Protein AF-0000000086676810 (afdb_homodimer)

Secondary structure (DSSP, 8-state):
------EE--SSSPEEEEEE----HHHHT--TTTTTTTT-SS---HHHHHHHHHHHHHHHHHTT-EEEEHHHHHHHHHTSHHHHHHHHHHHS-TTTT-TTTHHHHHHHHHHS-HHHHHHHHHH-EEHHHHTTT-----HHHHH--TTSEEE---GGGG-HHHHEEEEBTEEEE---SSGGGTTHHHHHHHHHHH-HHHHT---EEEE--SSS--TT----GGGEEEEETTEEEEEESSSS-HHHHHHHHHHHHHTTS-SEEEEEEPPS-GGGSSGGGTEEEEETTEEEE-TTS-S---EEEEEEETTTEEEEEE-S-HHHHHHHHHT-S--EEE-----HHHHHHHHHTTTT--EEEETTEEEEETT-HHHHHHHHHTT-EEEEE--TTGGGGS--TTTT-EEEEE---/------EE--SSSPEEEEEE----HHHHT--TTTTTTTT-SS---HHHHHHHHHHHHHHHHHTT-EEEEHHHHHHHHHTSHHHHHHHHHHHS-TTTT-TTTHHHHHHHHHHS-HHHHHHHHHH-EEHHHHTTT-----HHHHH--TTSEEE---GGGG-HHHHEEEEBTEEEE---SSGGGTTHHHHHHHHHHH-HHHHT---EEEE--SSS--TT----GGGEEEEETTEEEEEESSSS-HHHHHHHHHHHHHTTS-SEEEEEEPPS-GGGSSGGGTEEEEETTEEEE-TTS-S---EEEEEEETTTEEEEEE-S-HHHHHHHHHT-S--EEE-----HHHHHHHHHTTTT--EEEETTEEEEETT-HHHHHHHHHTT-EEEEE--TTGGGGS--TTTT-EEEEE---

Foldseek 3Di:
DPQDAFFDFFQFFAFAEWEFAQQDLQLVLDDPVCCVLLPFPDRFPRVVSNVLVVVVVVVCVVVNHHYHYLLVLLLQLCVDPVLVVQLLPLQQDCVLQRPQCRVQVNVVSNPDRSSVSSRCLANFAFLLNCVVPDDTPDPSNVVDDRRDTSGHHNRLSLQVQWQKAGQGQAMERWCWQRPSHRSVSSSVLSSCPRGPSNPSYDGDHQYDNDSDRPPPQTGTRLQWGNHHLQEIEGEDENTHHPNVVLSSVLSCCVVVRGFKYKYWYDDYDPLPHYPQLAWGQQANQEMEGLQPGDQQIKMWMWGQDDPPRIDIGTDPGDQCVSQVSSVHNGGHYDYFDDDPVLSVVCSLQSVRNWRHNHGQEIEWAPVNPRSCVSSVVVPHHYDHTHCPRVSSRVHIPNSRIHRGDGDHD/DPQDAFFDFFQFFAFAEWEFAAQDLQLVLDDPVCCVLLPFPDRFPRVVSNVLVVVVVVVCVVVNHHYHYLLVLLLQLCVDPVLVVQLLPLQQDCVLQRPQCRVQVNVVSNPDRSSVSSRCLANFAFLLNCVVPDDTPDPSNVVDDRRDTSGHHNRLSLQVQWQKAGQGQAMERWCWQRPSHRSVSSSVLSSCPRGPSNVSYDGDHQYDNDSDRPPPQTGTRLQWGNHHLQEIEGEDENTHHPNVVLSSVLSCCVVVRGFKYKYWYDDYDPLPHYPQLAWGQQANQEMEGLQPGDQQIKMWMWGQDDPPRIDIGTDPGDQCVSCVSSVHNGGHYDYFDDDPVLSVVCSLQSVRNWRHNHGQEIEWAVVNPRSQVRSVVVPHHYDHTHCPRVSSRVHIPNSRIHRGDGDHD

Nearest PDB structures (foldseek):
  2aaf-assembly2_B  TM=9.250E-01  e=3.332E-51  Pseudomonas aeruginosa
  2aci-assembly3_B  TM=9.253E-01  e=1.305E-50  Pseudomonas aeruginosa
  2a9g-assembly3_D  TM=9.251E-01  e=2.099E-50  Pseudomonas aeruginosa
  2aci-assembly2_D  TM=9.294E-01  e=7.848E-49  Pseudomonas aeruginosa
  1rxx-assembly1_B  TM=9.266E-01  e=1.262E-48  Pseudomonas aeruginosa

Sequence (818 aa):
MTAMTFHVDSEVGRLRQVILHQPGLELSRLTPDNVRDLLFDDILWAKRAREEHYAFAQALRDRGVTVHYFAELLAEVLSQPDGRTWVIERVITEDTVGPTLVDPLHRIADQADAGRLAELMIGGVLKSELAPLVSPRSLRWELMGADDFVLTPLPNHLFQRDNSAWLYNGVSINPMAMPARMRESVHSTAIYRYHPMFAKGEFQIWYGDDDASHQPATLEGGDMHVLGHGAVMIGLGERSTPMGVENLARSLFARGGATKVIAIELPHSHAMMHLDTVMTMIDRETFVMYPYLKDDLRSWTVLPDEADGLRVVQNDDLFATIAETLGLDRVTVLRTDEDERAAQREQWDDGSNFLAVEPGVIFGYERNVTTNTFLRKHGIEVVTIAGSELGRGRGGPRCMSCPIERDAAMTAMTFHVDSEVGRLRQVILHQPGLELSRLTPDNVRDLLFDDILWAKRAREEHYAFAQALRDRGVTVHYFAELLAEVLSQPDGRTWVIERVITEDTVGPTLVDPLHRIADQADAGRLAELMIGGVLKSELAPLVSPRSLRWELMGADDFVLTPLPNHLFQRDNSAWLYNGVSINPMAMPARMRESVHSTAIYRYHPMFAKGEFQIWYGDDDASHQPATLEGGDMHVLGHGAVMIGLGERSTPMGVENLARSLFARGGATKVIAIELPHSHAMMHLDTVMTMIDRETFVMYPYLKDDLRSWTVLPDEADGLRVVQNDDLFATIAETLGLDRVTVLRTDEDERAAQREQWDDGSNFLAVEPGVIFGYERNVTTNTFLRKHGIEVVTIAGSELGRGRGGPRCMSCPIERDAA

Organism: NCBI:txid175570

Structure (mmCIF, N/CA/C/O backbone):
data_AF-0000000086676810-model_v1
#
loop_
_entity.id
_entity.type
_entity.pdbx_description
1 polymer 'Arginine deiminase'
#
loop_
_atom_site.group_PDB
_atom_site.id
_atom_site.type_symbol
_atom_site.label_atom_id
_atom_site.label_alt_id
_atom_site.label_comp_id
_atom_site.label_asym_id
_atom_site.label_entity_id
_atom_site.label_seq_id
_atom_site.pdbx_PDB_ins_code
_atom_site.Cartn_x
_atom_site.Cartn_y
_atom_site.Cartn_z
_atom_site.occupancy
_atom_site.B_iso_or_equiv
_atom_site.auth_seq_id
_atom_site.auth_comp_id
_atom_site.auth_asym_id
_atom_site.auth_atom_id
_atom_site.pdbx_PDB_model_num
ATOM 1 N N . MET A 1 1 ? 19 26.703 31.953 1 32.84 1 MET A N 1
ATOM 2 C CA . MET A 1 1 ? 18.594 26.438 30.578 1 32.84 1 MET A CA 1
ATOM 3 C C . MET A 1 1 ? 17.094 26.188 30.5 1 32.84 1 MET A C 1
ATOM 5 O O . MET A 1 1 ? 16.562 25.312 31.188 1 32.84 1 MET A O 1
ATOM 9 N N . THR A 1 2 ? 16.312 27.188 30.281 1 41.5 2 THR A N 1
ATOM 10 C CA . THR A 1 2 ? 14.859 27.094 30.344 1 41.5 2 THR A CA 1
ATOM 11 C C . THR A 1 2 ? 14.367 25.875 29.578 1 41.5 2 THR A C 1
ATOM 13 O O . THR A 1 2 ? 14.82 25.609 28.453 1 41.5 2 THR A O 1
ATOM 16 N N . ALA A 1 3 ? 13.883 24.891 30.188 1 52.28 3 ALA A N 1
ATOM 17 C CA . ALA A 1 3 ? 13.391 23.641 29.641 1 52.28 3 ALA A CA 1
ATOM 18 C C . ALA A 1 3 ? 12.578 23.859 28.359 1 52.28 3 ALA A C 1
ATOM 20 O O . ALA A 1 3 ? 11.648 24.672 28.359 1 52.28 3 ALA A O 1
ATOM 21 N N . MET A 1 4 ? 13.281 23.688 27.188 1 62.19 4 MET A N 1
ATOM 22 C CA . MET A 1 4 ? 12.547 23.781 25.938 1 62.19 4 MET A CA 1
ATOM 23 C C . MET A 1 4 ? 11.188 23.109 26.047 1 62.19 4 MET A C 1
ATOM 25 O O . MET A 1 4 ? 11.078 22 26.578 1 62.19 4 MET A O 1
ATOM 29 N N . THR A 1 5 ? 10.078 23.875 25.922 1 83.75 5 THR A N 1
ATOM 30 C CA . THR A 1 5 ? 8.719 23.359 25.969 1 83.75 5 THR A CA 1
ATOM 31 C C . THR A 1 5 ? 8.195 23.094 24.547 1 83.75 5 THR A C 1
ATOM 33 O O . THR A 1 5 ? 8.523 23.828 23.625 1 83.75 5 THR A O 1
ATOM 36 N N . PHE A 1 6 ? 7.75 21.906 24.266 1 94.56 6 PHE A N 1
ATOM 37 C CA . PHE A 1 6 ? 7.148 21.562 22.984 1 94.56 6 PHE A CA 1
ATOM 38 C C . PHE A 1 6 ? 5.633 21.453 23.109 1 94.56 6 PHE A C 1
ATOM 40 O O . PHE A 1 6 ? 5.125 20.625 23.875 1 94.56 6 PHE A O 1
ATOM 47 N N . HIS A 1 7 ? 4.996 22.344 22.438 1 96.56 7 HIS A N 1
ATOM 48 C CA . HIS A 1 7 ? 3.539 22.391 22.438 1 96.56 7 HIS A CA 1
ATOM 49 C C . HIS A 1 7 ? 3.025 23.266 21.297 1 96.56 7 HIS A C 1
ATOM 51 O O . HIS A 1 7 ? 3.693 24.219 20.891 1 96.56 7 HIS A O 1
ATOM 57 N N . VAL A 1 8 ? 1.92 22.938 20.781 1 98.38 8 VAL A N 1
ATOM 58 C CA . VAL A 1 8 ? 1.188 23.766 19.828 1 98.38 8 VAL A CA 1
ATOM 59 C C . VAL A 1 8 ? -0.258 23.938 20.281 1 98.38 8 VAL A C 1
ATOM 61 O O . VAL A 1 8 ? -1.065 23.016 20.156 1 98.38 8 VAL A O 1
ATOM 64 N N . ASP A 1 9 ? -0.541 25.125 20.75 1 98.12 9 ASP A N 1
ATOM 65 C CA . ASP A 1 9 ? -1.799 25.312 21.469 1 98.12 9 ASP A CA 1
ATOM 66 C C . ASP A 1 9 ? -2.836 26 20.594 1 98.12 9 ASP A C 1
ATOM 68 O O . ASP A 1 9 ? -3.961 26.25 21.031 1 98.12 9 ASP A O 1
ATOM 72 N N . SER A 1 10 ? -2.404 26.375 19.344 1 98.06 10 SER A N 1
ATOM 73 C CA . SER A 1 10 ? -3.307 27.062 18.422 1 98.06 10 SER A CA 1
ATOM 74 C C . SER A 1 10 ? -2.768 27.062 17 1 98.06 10 SER A C 1
ATOM 76 O O . SER A 1 10 ? -1.662 26.562 16.75 1 98.06 10 SER A O 1
ATOM 78 N N . GLU A 1 11 ? -3.568 27.562 16.078 1 97.62 11 GLU A N 1
ATOM 79 C CA . GLU A 1 11 ? -3.129 27.766 14.711 1 97.62 11 GLU A CA 1
ATOM 80 C C . GLU A 1 11 ? -2.471 29.125 14.531 1 97.62 11 GLU A C 1
ATOM 82 O O . GLU A 1 11 ? -1.688 29.328 13.602 1 97.62 11 GLU A O 1
ATOM 87 N N . VAL A 1 12 ? -2.779 30.062 15.547 1 98.38 12 VAL A N 1
ATOM 88 C CA . VAL A 1 12 ? -2.461 31.422 15.141 1 98.38 12 VAL A CA 1
ATOM 89 C C . VAL A 1 12 ? -1.651 32.094 16.25 1 98.38 12 VAL A C 1
ATOM 91 O O . VAL A 1 12 ? -1.122 33.219 16.047 1 98.38 12 VAL A O 1
ATOM 94 N N . GLY A 1 13 ? -1.539 31.484 17.438 1 98.38 13 GLY A N 1
ATOM 95 C CA . GLY A 1 13 ? -0.729 32.094 18.484 1 98.38 13 GLY A CA 1
ATOM 96 C C . GLY A 1 13 ? 0.708 32.344 18.062 1 98.38 13 GLY A C 1
ATOM 97 O O . GLY A 1 13 ? 1.126 31.875 16.984 1 98.38 13 GLY A O 1
ATOM 98 N N . ARG A 1 14 ? 1.4 33 18.906 1 98.5 14 ARG A N 1
ATOM 99 C CA . ARG A 1 14 ? 2.783 33.312 18.578 1 98.5 14 ARG A CA 1
ATOM 100 C C . ARG A 1 14 ? 3.592 32.062 18.328 1 98.5 14 ARG A C 1
ATOM 102 O O . ARG A 1 14 ? 3.652 31.172 19.188 1 98.5 14 ARG A O 1
ATOM 109 N N . LEU A 1 15 ? 4.141 31.953 17.109 1 98.62 15 LEU A N 1
ATOM 110 C CA . LEU A 1 15 ? 5.008 30.828 16.75 1 98.62 15 LEU A CA 1
ATOM 111 C C . LEU A 1 15 ? 6.406 31.031 17.328 1 98.62 15 LEU A C 1
ATOM 113 O O . LEU A 1 15 ? 7.047 32.062 17.078 1 98.62 15 LEU A O 1
ATOM 117 N N . ARG A 1 16 ? 6.883 30.078 18.094 1 98.19 16 ARG A N 1
ATOM 118 C CA . ARG A 1 16 ? 8.18 30.203 18.75 1 98.19 16 ARG A CA 1
ATOM 119 C C . ARG A 1 16 ? 9.234 29.359 18.031 1 98.19 16 ARG A C 1
ATOM 121 O O . ARG A 1 16 ? 10.359 29.812 17.812 1 98.19 16 ARG A O 1
ATOM 128 N N . GLN A 1 17 ? 8.914 28.141 17.719 1 98.12 17 GLN A N 1
ATOM 129 C CA . GLN A 1 17 ? 9.828 27.219 17.062 1 98.12 17 GLN A CA 1
ATOM 130 C C . GLN A 1 17 ? 9.141 26.438 15.953 1 98.12 17 GLN A C 1
ATOM 132 O O . GLN A 1 17 ? 7.961 26.094 16.062 1 98.12 17 GLN A O 1
ATOM 137 N N . VAL A 1 18 ? 9.914 26.203 14.891 1 98.75 18 VAL A N 1
ATOM 138 C CA . VAL A 1 18 ? 9.344 25.516 13.734 1 98.75 18 VAL A CA 1
ATOM 139 C C . VAL A 1 18 ? 10.414 24.641 13.078 1 98.75 18 VAL A C 1
ATOM 141 O O . VAL A 1 18 ? 11.609 24.953 13.148 1 98.75 18 VAL A O 1
ATOM 144 N N . ILE A 1 19 ? 10.016 23.484 12.547 1 98.81 19 ILE A N 1
ATOM 145 C CA . ILE A 1 19 ? 10.883 22.641 11.734 1 98.81 19 ILE A CA 1
ATOM 146 C C . ILE A 1 19 ? 10.586 22.859 10.258 1 98.81 19 ILE A C 1
ATOM 148 O O . ILE A 1 19 ? 9.422 22.812 9.836 1 98.81 19 ILE A O 1
ATOM 152 N N . LEU A 1 20 ? 11.57 23.203 9.477 1 98.81 20 LEU A N 1
ATOM 153 C CA . LEU A 1 20 ? 11.523 23.281 8.023 1 98.81 20 LEU A CA 1
ATOM 154 C C . LEU A 1 20 ? 12.484 22.266 7.398 1 98.81 20 LEU A C 1
ATOM 156 O O . LEU A 1 20 ? 13.227 21.594 8.109 1 98.81 20 LEU A O 1
ATOM 160 N N . HIS A 1 21 ? 12.391 22.094 6.117 1 98.5 21 HIS A N 1
ATOM 161 C CA . HIS A 1 21 ? 13.359 21.312 5.359 1 98.5 21 HIS A CA 1
ATOM 162 C C . HIS A 1 21 ? 13.836 22.062 4.129 1 98.5 21 HIS A C 1
ATOM 164 O O . HIS A 1 21 ? 13.055 22.359 3.223 1 98.5 21 HIS A O 1
ATOM 170 N N . GLN A 1 22 ? 15.078 22.375 4.188 1 96.94 22 GLN A N 1
ATOM 171 C CA . GLN A 1 22 ? 15.664 23.047 3.037 1 96.94 22 GLN A CA 1
ATOM 172 C C . GLN A 1 22 ? 15.812 22.109 1.851 1 96.94 22 GLN A C 1
ATOM 174 O O . GLN A 1 22 ? 16.328 21 1.997 1 96.94 22 GLN A O 1
ATOM 179 N N . PRO A 1 23 ? 15.328 22.594 0.7 1 95.25 23 PRO A N 1
ATOM 180 C CA . PRO A 1 23 ? 15.492 21.734 -0.479 1 95.25 23 PRO A CA 1
ATOM 181 C C . PRO A 1 23 ? 16.938 21.297 -0.679 1 95.25 23 PRO A C 1
ATOM 183 O O . PRO A 1 23 ? 17.875 22.094 -0.507 1 95.25 23 PRO A O 1
ATOM 186 N N . GLY A 1 24 ? 17.094 20.016 -1.03 1 94.75 24 GLY A N 1
ATOM 187 C CA . GLY A 1 24 ? 18.422 19.453 -1.216 1 94.75 24 GLY A CA 1
ATOM 188 C C . GLY A 1 24 ? 18.5 18.484 -2.381 1 94.75 24 GLY A C 1
ATOM 189 O O . GLY A 1 24 ? 17.953 18.75 -3.453 1 94.75 24 GLY A O 1
ATOM 190 N N . LEU A 1 25 ? 19.25 17.453 -2.152 1 95.62 25 LEU A N 1
ATOM 191 C CA . LEU A 1 25 ? 19.562 16.453 -3.174 1 95.62 25 LEU A CA 1
ATOM 192 C C . LEU A 1 25 ? 18.297 15.836 -3.74 1 95.62 25 LEU A C 1
ATOM 194 O O . LEU A 1 25 ? 18.219 15.539 -4.938 1 95.62 25 LEU A O 1
ATOM 198 N N . GLU A 1 26 ? 17.297 15.633 -2.951 1 97.44 26 GLU A N 1
ATOM 199 C CA . GLU A 1 26 ? 16.062 14.977 -3.361 1 97.44 26 GLU A CA 1
ATOM 200 C C . GLU A 1 26 ? 15.367 15.758 -4.465 1 97.44 26 GLU A C 1
ATOM 202 O O . GLU A 1 26 ? 14.773 15.164 -5.371 1 97.44 26 GLU A O 1
ATOM 207 N N . LEU A 1 27 ? 15.391 17.047 -4.398 1 95.06 27 LEU A N 1
ATOM 208 C CA . LEU A 1 27 ? 14.727 17.859 -5.414 1 95.06 27 LEU A CA 1
ATOM 209 C C . LEU A 1 27 ? 15.516 17.844 -6.723 1 95.06 27 LEU A C 1
ATOM 211 O O . LEU A 1 27 ? 14.93 17.891 -7.805 1 95.06 27 LEU A O 1
ATOM 215 N N . SER A 1 28 ? 16.828 17.781 -6.598 1 94.44 28 SER A N 1
ATOM 216 C CA . SER A 1 28 ? 17.688 17.75 -7.781 1 94.44 28 SER A CA 1
ATOM 217 C C . SER A 1 28 ? 17.562 16.422 -8.523 1 94.44 28 SER A C 1
ATOM 219 O O . SER A 1 28 ? 18 16.312 -9.672 1 94.44 28 SER A O 1
ATOM 221 N N . ARG A 1 29 ? 16.922 15.477 -7.914 1 95.38 29 ARG A N 1
ATOM 222 C CA . ARG A 1 29 ? 16.844 14.133 -8.477 1 95.38 29 ARG A CA 1
ATOM 223 C C . ARG A 1 29 ? 15.469 13.875 -9.102 1 95.38 29 ARG A C 1
ATOM 225 O O . ARG A 1 29 ? 15.188 12.766 -9.547 1 95.38 29 ARG A O 1
ATOM 232 N N . LEU A 1 30 ? 14.664 14.883 -9.078 1 94.25 30 LEU A N 1
ATOM 233 C CA . LEU A 1 30 ? 13.398 14.781 -9.797 1 94.25 30 LEU A CA 1
ATOM 234 C C . LEU A 1 30 ? 13.625 14.805 -11.305 1 94.25 30 LEU A C 1
ATOM 236 O O . LEU A 1 30 ? 14.398 15.625 -11.805 1 94.25 30 LEU A O 1
ATOM 240 N N . THR A 1 31 ? 13.055 13.906 -12 1 94.19 31 THR A N 1
ATOM 241 C CA . THR A 1 31 ? 13.094 13.789 -13.453 1 94.19 31 THR A CA 1
ATOM 242 C C . THR A 1 31 ? 11.695 13.609 -14.023 1 94.19 31 THR A C 1
ATOM 244 O O . THR A 1 31 ? 10.75 13.32 -13.289 1 94.19 31 THR A O 1
ATOM 247 N N . PRO A 1 32 ? 11.5 13.828 -15.297 1 92.12 32 PRO A N 1
ATOM 248 C CA . PRO A 1 32 ? 10.188 13.594 -15.898 1 92.12 32 PRO A CA 1
ATOM 249 C C . PRO A 1 32 ? 9.672 12.172 -15.68 1 92.12 32 PRO A C 1
ATOM 251 O O . PRO A 1 32 ? 8.469 11.953 -15.578 1 92.12 32 PRO A O 1
ATOM 254 N N . ASP A 1 33 ? 10.555 11.289 -15.477 1 91.62 33 ASP A N 1
ATOM 255 C CA . ASP A 1 33 ? 10.18 9.883 -15.375 1 91.62 33 ASP A CA 1
ATOM 256 C C . ASP A 1 33 ? 9.695 9.539 -13.969 1 91.62 33 ASP A C 1
ATOM 258 O O . ASP A 1 33 ? 8.914 8.602 -13.789 1 91.62 33 ASP A O 1
ATOM 262 N N . ASN A 1 34 ? 10.18 10.312 -12.961 1 94.5 34 ASN A N 1
ATOM 263 C CA . ASN A 1 34 ? 9.852 9.875 -11.602 1 94.5 34 ASN A CA 1
ATOM 264 C C . ASN A 1 34 ? 9.008 10.914 -10.867 1 94.5 34 ASN A C 1
ATOM 266 O O . ASN A 1 34 ? 8.516 10.648 -9.766 1 94.5 34 ASN A O 1
ATOM 270 N N . VAL A 1 35 ? 8.789 12.078 -11.477 1 95 35 VAL A N 1
ATOM 271 C CA . VAL A 1 35 ? 8.188 13.227 -10.812 1 95 35 VAL A CA 1
ATOM 272 C C . VAL A 1 35 ? 6.766 12.883 -10.367 1 95 35 VAL A C 1
ATOM 274 O O . VAL A 1 35 ? 6.348 13.234 -9.266 1 95 35 VAL A O 1
ATOM 277 N N . ARG A 1 36 ? 6.031 12.156 -11.125 1 92.88 36 ARG A N 1
ATOM 278 C CA . ARG A 1 36 ? 4.656 11.805 -10.781 1 92.88 36 ARG A CA 1
ATOM 279 C C . ARG A 1 36 ? 4.613 10.781 -9.656 1 92.88 36 ARG A C 1
ATOM 281 O O . ARG A 1 36 ? 3.832 10.922 -8.711 1 92.88 36 ARG A O 1
ATOM 288 N N . ASP A 1 37 ? 5.496 9.844 -9.711 1 93.19 37 ASP A N 1
ATOM 289 C CA . ASP A 1 37 ? 5.566 8.812 -8.68 1 93.19 37 ASP A CA 1
ATOM 290 C C . ASP A 1 37 ? 5.98 9.406 -7.336 1 93.19 37 ASP A C 1
ATOM 292 O O . ASP A 1 37 ? 5.602 8.891 -6.281 1 93.19 37 ASP A O 1
ATOM 296 N N . LEU A 1 38 ? 6.703 10.477 -7.426 1 95.75 38 LEU A N 1
ATOM 297 C CA . LEU A 1 38 ? 7.176 11.125 -6.207 1 95.75 38 LEU A CA 1
ATOM 298 C C . LEU A 1 38 ? 6.262 12.281 -5.812 1 95.75 38 LEU A C 1
ATOM 300 O O . LEU A 1 38 ? 6.609 13.086 -4.949 1 95.75 38 LEU A O 1
ATOM 304 N N . LEU A 1 39 ? 5.129 12.422 -6.504 1 93.19 39 LEU A N 1
ATOM 305 C CA . LEU A 1 39 ? 3.99 13.25 -6.129 1 93.19 39 LEU A CA 1
ATOM 306 C C . LEU A 1 39 ? 4.289 14.727 -6.379 1 93.19 39 LEU A C 1
ATOM 308 O O . LEU A 1 39 ? 3.887 15.586 -5.59 1 93.19 39 LEU A O 1
ATOM 312 N N . PHE A 1 40 ? 5.051 14.953 -7.426 1 92.25 40 PHE A N 1
ATOM 313 C CA . PHE A 1 40 ? 5.238 16.312 -7.918 1 92.25 40 PHE A CA 1
ATOM 314 C C . PHE A 1 40 ? 4.609 16.484 -9.297 1 92.25 40 PHE A C 1
ATOM 316 O O . PHE A 1 40 ? 4.684 15.57 -10.133 1 92.25 40 PHE A O 1
ATOM 323 N N . ASP A 1 41 ? 4.059 17.594 -9.523 1 85.69 41 ASP A N 1
ATOM 324 C CA . ASP A 1 41 ? 3.43 17.875 -10.805 1 85.69 41 ASP A CA 1
ATOM 325 C C . ASP A 1 41 ? 4.441 18.438 -11.805 1 85.69 41 ASP A C 1
ATOM 327 O O . ASP A 1 41 ? 4.199 18.453 -13.008 1 85.69 41 ASP A O 1
ATOM 331 N N . ASP A 1 42 ? 5.535 18.953 -11.188 1 87.38 42 ASP A N 1
ATOM 332 C CA . ASP A 1 42 ? 6.551 19.578 -12.016 1 87.38 42 ASP A CA 1
ATOM 333 C C . ASP A 1 42 ? 7.941 19.422 -11.406 1 87.38 42 ASP A C 1
ATOM 335 O O . ASP A 1 42 ? 8.07 19.125 -10.219 1 87.38 42 ASP A O 1
ATOM 339 N N . ILE A 1 43 ? 8.883 19.594 -12.305 1 89.88 43 ILE A N 1
ATOM 340 C CA . ILE A 1 43 ? 10.266 19.594 -11.852 1 89.88 43 ILE A CA 1
ATOM 341 C C . ILE A 1 43 ? 10.664 21 -11.43 1 89.88 43 ILE A C 1
ATOM 343 O O . ILE A 1 43 ? 10.5 21.953 -12.195 1 89.88 43 ILE A O 1
ATOM 347 N N . LEU A 1 44 ? 11.203 21.156 -10.242 1 90.56 44 LEU A N 1
ATOM 348 C CA . LEU A 1 44 ? 11.625 22.453 -9.711 1 90.56 44 LEU A CA 1
ATOM 349 C C . LEU A 1 44 ? 13.086 22.719 -10.039 1 90.56 44 LEU A C 1
ATOM 351 O O . LEU A 1 44 ? 13.891 21.797 -10.141 1 90.56 44 LEU A O 1
ATOM 355 N N . TRP A 1 45 ? 13.281 24 -10.273 1 92.12 45 TRP A N 1
ATOM 356 C CA . TRP A 1 45 ? 14.68 24.406 -10.258 1 92.12 45 TRP A CA 1
ATOM 357 C C . TRP A 1 45 ? 15.234 24.422 -8.836 1 92.12 45 TRP A C 1
ATOM 359 O O . TRP A 1 45 ? 14.992 25.359 -8.078 1 92.12 45 TRP A O 1
ATOM 369 N N . ALA A 1 46 ? 15.984 23.5 -8.531 1 92.56 46 ALA A N 1
ATOM 370 C CA . ALA A 1 46 ? 16.359 23.188 -7.152 1 92.56 46 ALA A CA 1
ATOM 371 C C . ALA A 1 46 ? 17.109 24.359 -6.516 1 92.56 46 ALA A C 1
ATOM 373 O O . ALA A 1 46 ? 16.859 24.703 -5.359 1 92.56 46 ALA A O 1
ATOM 374 N N . LYS A 1 47 ? 18.031 24.938 -7.242 1 93.94 47 LYS A N 1
ATOM 375 C CA . LYS A 1 47 ? 18.844 26.031 -6.699 1 93.94 47 LYS A CA 1
ATOM 376 C C . LYS A 1 47 ? 17.953 27.219 -6.324 1 93.94 47 LYS A C 1
ATOM 378 O O . LYS A 1 47 ? 18.094 27.781 -5.234 1 93.94 47 LYS A O 1
ATOM 383 N N . ARG A 1 48 ? 17.062 27.594 -7.207 1 95.06 48 ARG A N 1
ATOM 384 C CA . ARG A 1 48 ? 16.156 28.703 -6.945 1 95.06 48 ARG A CA 1
ATOM 385 C C . ARG A 1 48 ? 15.195 28.359 -5.805 1 95.06 48 ARG A C 1
ATOM 387 O O . ARG A 1 48 ? 14.898 29.219 -4.969 1 95.06 48 ARG A O 1
ATOM 394 N N . ALA A 1 49 ? 14.727 27.172 -5.785 1 95.75 49 ALA A N 1
ATOM 395 C CA . ALA A 1 49 ? 13.852 26.734 -4.699 1 95.75 49 ALA A CA 1
ATOM 396 C C . ALA A 1 49 ? 14.555 26.859 -3.348 1 95.75 49 ALA A C 1
ATOM 398 O O . ALA A 1 49 ? 13.938 27.266 -2.359 1 95.75 49 ALA A O 1
ATOM 399 N N . ARG A 1 50 ? 15.781 26.516 -3.322 1 96.44 50 ARG A N 1
ATOM 400 C CA . ARG A 1 50 ? 16.562 26.609 -2.098 1 96.44 50 ARG A CA 1
ATOM 401 C C . ARG A 1 50 ? 16.719 28.062 -1.652 1 96.44 50 ARG A C 1
ATOM 403 O O . ARG A 1 50 ? 16.641 28.359 -0.46 1 96.44 50 ARG A O 1
ATOM 410 N N . GLU A 1 51 ? 16.953 28.922 -2.607 1 97.19 51 GLU A N 1
ATOM 411 C CA . GLU A 1 51 ? 17.078 30.344 -2.307 1 97.19 51 GLU A CA 1
ATOM 412 C C . GLU A 1 51 ? 15.781 30.906 -1.744 1 97.19 51 GLU A C 1
ATOM 414 O O . GLU A 1 51 ? 15.797 31.656 -0.761 1 97.19 51 GLU A O 1
ATOM 419 N N . GLU A 1 52 ? 14.758 30.547 -2.402 1 97.31 52 GLU A N 1
ATOM 420 C CA . GLU A 1 52 ? 13.445 31 -1.942 1 97.31 52 GLU A CA 1
ATOM 421 C C . GLU A 1 52 ? 13.141 30.484 -0.54 1 97.31 52 GLU A C 1
ATOM 423 O O . GLU A 1 52 ? 12.633 31.219 0.306 1 97.31 52 GLU A O 1
ATOM 428 N N . HIS A 1 53 ? 13.484 29.234 -0.353 1 97.94 53 HIS A N 1
ATOM 429 C CA . HIS A 1 53 ? 13.25 28.625 0.952 1 97.94 53 HIS A CA 1
ATOM 430 C C . HIS A 1 53 ? 14.102 29.297 2.029 1 97.94 53 HIS A C 1
ATOM 432 O O . HIS A 1 53 ? 13.633 29.516 3.148 1 97.94 53 HIS A O 1
ATOM 438 N N . TYR A 1 54 ? 15.32 29.562 1.726 1 97.75 54 TYR A N 1
ATOM 439 C CA . TYR A 1 54 ? 16.203 30.266 2.656 1 97.75 54 TYR A CA 1
ATOM 440 C C . TYR A 1 54 ? 15.625 31.609 3.053 1 97.75 54 TYR A C 1
ATOM 442 O O . TYR A 1 54 ? 15.648 31.984 4.227 1 97.75 54 TYR A O 1
ATOM 450 N N . ALA A 1 55 ? 15.133 32.344 2.086 1 98.25 55 ALA A N 1
ATOM 451 C CA . ALA A 1 55 ? 14.516 33.625 2.355 1 98.25 55 ALA A CA 1
ATOM 452 C C . ALA A 1 55 ? 13.305 33.469 3.271 1 98.25 55 ALA A C 1
ATOM 454 O O . ALA A 1 55 ? 13.086 34.312 4.156 1 98.25 55 ALA A O 1
ATOM 455 N N . PHE A 1 56 ? 12.562 32.5 3.051 1 98.5 56 PHE A N 1
ATOM 456 C CA . PHE A 1 56 ? 11.414 32.188 3.893 1 98.5 56 PHE A CA 1
ATOM 457 C C . PHE A 1 56 ? 11.852 31.922 5.332 1 98.5 56 PHE A C 1
ATOM 459 O O . PHE A 1 56 ? 11.312 32.531 6.262 1 98.5 56 PHE A O 1
ATOM 466 N N . ALA A 1 57 ? 12.852 31.078 5.484 1 98.75 57 ALA A N 1
ATOM 467 C CA . ALA A 1 57 ? 13.383 30.766 6.812 1 98.75 57 ALA A CA 1
ATOM 468 C C . ALA A 1 57 ? 13.906 32.031 7.496 1 98.75 57 ALA A C 1
ATOM 470 O O . ALA A 1 57 ? 13.68 32.219 8.688 1 98.75 57 ALA A O 1
ATOM 471 N N . GLN A 1 58 ? 14.586 32.844 6.734 1 98.56 58 GLN A N 1
ATOM 472 C CA . GLN A 1 58 ? 15.125 34.094 7.289 1 98.56 58 GLN A CA 1
ATOM 473 C C . GLN A 1 58 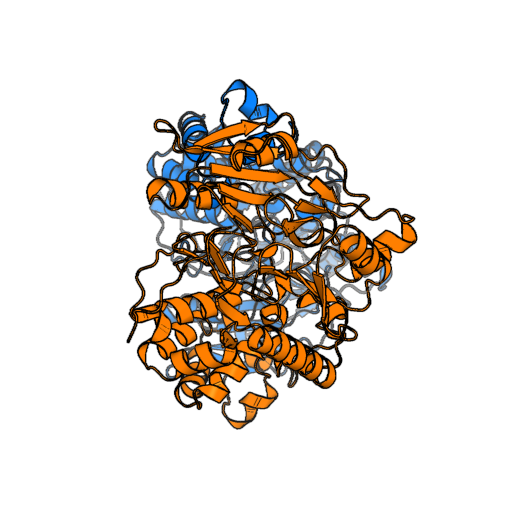? 14.008 35.031 7.723 1 98.56 58 GLN A C 1
ATOM 475 O O . GLN A 1 58 ? 14.109 35.688 8.758 1 98.56 58 GLN A O 1
ATOM 480 N N . ALA A 1 59 ? 12.992 35.094 6.887 1 98.56 59 ALA A N 1
ATOM 481 C CA . ALA A 1 59 ? 11.852 35.938 7.234 1 98.56 59 ALA A CA 1
ATOM 482 C C . ALA A 1 59 ? 11.219 35.5 8.547 1 98.56 59 ALA A C 1
ATOM 484 O O . ALA A 1 59 ? 10.773 36.312 9.344 1 98.56 59 ALA A O 1
ATOM 485 N N . LEU A 1 60 ? 11.133 34.219 8.789 1 98.81 60 LEU A N 1
ATOM 486 C CA . LEU A 1 60 ? 10.625 33.688 10.055 1 98.81 60 LEU A CA 1
ATOM 487 C C . LEU A 1 60 ? 11.539 34.094 11.211 1 98.81 60 LEU A C 1
ATOM 489 O O . LEU A 1 60 ? 11.062 34.531 12.258 1 98.81 60 LEU A O 1
ATOM 493 N N . ARG A 1 61 ? 12.836 33.969 11.008 1 98.75 61 ARG A N 1
ATOM 494 C CA . ARG A 1 61 ? 13.797 34.344 12.039 1 98.75 61 ARG A CA 1
ATOM 495 C C . ARG A 1 61 ? 13.695 35.844 12.375 1 98.75 61 ARG A C 1
ATOM 497 O O . ARG A 1 61 ? 13.812 36.219 13.539 1 98.75 61 ARG A O 1
ATOM 504 N N . ASP A 1 62 ? 13.492 36.594 11.344 1 98.25 62 ASP A N 1
ATOM 505 C CA . ASP A 1 62 ? 13.367 38.031 11.531 1 98.25 62 ASP A CA 1
ATOM 506 C C . ASP A 1 62 ? 12.164 38.344 12.414 1 98.25 62 ASP A C 1
ATOM 508 O O . ASP A 1 62 ? 12.102 39.438 13.016 1 98.25 62 ASP A O 1
ATOM 512 N N . ARG A 1 63 ? 11.234 37.469 12.453 1 97.75 63 ARG A N 1
ATOM 513 C CA . ARG A 1 63 ? 10.055 37.656 13.289 1 97.75 63 ARG A CA 1
ATOM 514 C C . ARG A 1 63 ? 10.234 37 14.656 1 97.75 63 ARG A C 1
ATOM 516 O O . ARG A 1 63 ? 9.281 36.875 15.422 1 97.75 63 ARG A O 1
ATOM 523 N N . GLY A 1 64 ? 11.438 36.469 14.93 1 97.94 64 GLY A N 1
ATOM 524 C CA . GLY A 1 64 ? 11.758 35.938 16.234 1 97.94 64 GLY A CA 1
ATOM 525 C C . GLY A 1 64 ? 11.492 34.438 16.344 1 97.94 64 GLY A C 1
ATOM 526 O O . GLY A 1 64 ? 11.516 33.875 17.438 1 97.94 64 GLY A O 1
ATOM 527 N N . VAL A 1 65 ? 11.219 33.75 15.297 1 98.62 65 VAL A N 1
ATOM 528 C CA . VAL A 1 65 ? 10.945 32.312 15.305 1 98.62 65 VAL A CA 1
ATOM 529 C C . VAL A 1 65 ? 12.258 31.547 15.219 1 98.62 65 VAL A C 1
ATOM 531 O O . VAL A 1 65 ? 13.109 31.859 14.375 1 98.62 65 VAL A O 1
ATOM 534 N N . THR A 1 66 ? 12.453 30.625 16.109 1 98.31 66 THR A N 1
ATOM 535 C CA . THR A 1 66 ? 13.57 29.688 15.984 1 98.31 66 THR A CA 1
ATOM 536 C C . THR A 1 66 ? 13.281 28.641 14.922 1 98.31 66 THR A C 1
ATOM 538 O O . THR A 1 66 ? 12.281 27.922 15.008 1 98.31 66 THR A O 1
ATOM 541 N N . VAL A 1 67 ? 14.148 28.578 13.945 1 98.69 67 VAL A N 1
ATOM 542 C CA . VAL A 1 67 ? 13.945 27.641 12.836 1 98.69 67 VAL A CA 1
ATOM 543 C C . VAL A 1 67 ? 14.93 26.484 12.961 1 98.69 67 VAL A C 1
ATOM 545 O O . VAL A 1 67 ? 16.141 26.688 13.086 1 98.69 67 VAL A O 1
ATOM 548 N N . HIS A 1 68 ? 14.422 25.281 12.992 1 98.38 68 HIS A N 1
ATOM 549 C CA . HIS A 1 68 ? 15.211 24.062 12.914 1 98.38 68 HIS A CA 1
ATOM 550 C C . HIS A 1 68 ? 15.078 23.406 11.547 1 98.38 68 HIS A C 1
ATOM 552 O O . HIS A 1 68 ? 13.992 23.391 10.961 1 98.38 68 HIS A O 1
ATOM 558 N N . TYR A 1 69 ? 16.156 22.891 11.062 1 98.56 69 TYR A N 1
ATOM 559 C CA . TYR A 1 69 ? 16.109 22.188 9.797 1 98.56 69 TYR A CA 1
ATOM 560 C C . TYR A 1 69 ? 16.062 20.672 10.016 1 98.56 69 TYR A C 1
ATOM 562 O O . TYR A 1 69 ? 16.906 20.125 10.719 1 98.56 69 TYR A O 1
ATOM 570 N N . PHE A 1 70 ? 15.148 20.094 9.383 1 98.56 70 PHE A N 1
ATOM 571 C CA . PHE A 1 70 ? 14.852 18.672 9.523 1 98.56 70 PHE A CA 1
ATOM 572 C C . PHE A 1 70 ? 16.094 17.828 9.234 1 98.56 70 PHE A C 1
ATOM 574 O O . PHE A 1 70 ? 16.406 16.906 9.984 1 98.56 70 PHE A O 1
ATOM 581 N N . ALA A 1 71 ? 16.766 18.109 8.148 1 98.44 71 ALA A N 1
ATOM 582 C CA . ALA A 1 71 ? 17.938 17.328 7.746 1 98.44 71 ALA A CA 1
ATOM 583 C C . ALA A 1 71 ? 19.031 17.406 8.805 1 98.44 71 ALA A C 1
ATOM 585 O O . ALA A 1 71 ? 19.75 16.422 9.023 1 98.44 71 ALA A O 1
ATOM 586 N N . GLU A 1 72 ? 19.188 18.547 9.453 1 98.44 72 GLU A N 1
ATOM 587 C CA . GLU A 1 72 ? 20.188 18.703 10.516 1 98.44 72 GLU A CA 1
ATOM 588 C C . GLU A 1 72 ? 19.797 17.906 11.75 1 98.44 72 GLU A C 1
ATOM 590 O O . GLU A 1 72 ? 20.656 17.297 12.391 1 98.44 72 GLU A O 1
ATOM 595 N N . LEU A 1 73 ? 18.531 17.969 12.07 1 98.44 73 LEU A N 1
ATOM 596 C CA . LEU A 1 73 ? 18.047 17.156 13.188 1 98.44 73 LEU A CA 1
ATOM 597 C C . LEU A 1 73 ? 18.297 15.68 12.938 1 98.44 73 LEU A C 1
ATOM 599 O O . LEU A 1 73 ? 18.781 14.961 13.82 1 98.44 73 LEU A O 1
ATOM 603 N N . LEU A 1 74 ? 17.984 15.234 11.703 1 98.62 74 LEU A N 1
ATOM 604 C CA . LEU A 1 74 ? 18.188 13.836 11.352 1 98.62 74 LEU A CA 1
ATOM 605 C C . LEU A 1 74 ? 19.672 13.484 11.422 1 98.62 74 LEU A C 1
ATOM 607 O O . LEU A 1 74 ? 20.047 12.414 11.922 1 98.62 74 LEU A O 1
ATOM 611 N N . ALA A 1 75 ? 20.516 14.375 10.953 1 98.75 75 ALA A N 1
ATOM 612 C CA . ALA A 1 75 ? 21.953 14.141 11 1 98.75 75 ALA A CA 1
ATOM 613 C C . ALA A 1 75 ? 22.438 13.969 12.438 1 98.75 75 ALA A C 1
ATOM 615 O O . ALA A 1 75 ? 23.281 13.117 12.719 1 98.75 75 ALA A O 1
ATOM 616 N N . GLU A 1 76 ? 21.953 14.758 13.305 1 98.38 76 GLU A N 1
ATOM 617 C CA . GLU A 1 76 ? 22.328 14.648 14.711 1 98.38 76 GLU A CA 1
ATOM 618 C C . GLU A 1 76 ? 21.859 13.32 15.297 1 98.38 76 GLU A C 1
ATOM 620 O O . GLU A 1 76 ? 22.594 12.688 16.062 1 98.38 76 GLU A O 1
ATOM 625 N N . VAL A 1 77 ? 20.688 12.852 14.922 1 98.19 77 VAL A N 1
ATOM 626 C CA . VAL A 1 77 ? 20.203 11.547 15.344 1 98.19 77 VAL A CA 1
ATOM 627 C C . VAL A 1 77 ? 21.125 10.453 14.828 1 98.19 77 VAL A C 1
ATOM 629 O O . VAL A 1 77 ? 21.5 9.547 15.578 1 98.19 77 VAL A O 1
ATOM 632 N N . LEU A 1 78 ? 21.516 10.586 13.578 1 98.56 78 LEU A N 1
ATOM 633 C CA . LEU A 1 78 ? 22.328 9.562 12.914 1 98.56 78 LEU A CA 1
ATOM 634 C C . LEU A 1 78 ? 23.75 9.578 13.43 1 98.56 78 LEU A C 1
ATOM 636 O O . LEU A 1 78 ? 24.516 8.648 13.172 1 98.56 78 LEU A O 1
ATOM 640 N N . SER A 1 79 ? 24.141 10.648 14.141 1 98.25 79 SER A N 1
ATOM 641 C CA . SER A 1 79 ? 25.469 10.695 14.75 1 98.25 79 SER A CA 1
ATOM 642 C C . SER A 1 79 ? 25.5 9.883 16.047 1 98.25 79 SER A C 1
ATOM 644 O O . SER A 1 79 ? 26.578 9.57 16.547 1 98.25 79 SER A O 1
ATOM 646 N N . GLN A 1 80 ? 24.375 9.555 16.531 1 96.81 80 GLN A N 1
ATOM 647 C CA . GLN A 1 80 ? 24.266 8.711 17.719 1 96.81 80 GLN A CA 1
ATOM 648 C C . GLN A 1 80 ? 24.062 7.25 17.344 1 96.81 80 GLN A C 1
ATOM 650 O O . GLN A 1 80 ? 23.234 6.93 16.484 1 96.81 80 GLN A O 1
ATOM 655 N N . PRO A 1 81 ? 24.734 6.332 18.016 1 96.81 81 PRO A N 1
ATOM 656 C CA . PRO A 1 81 ? 24.688 4.926 17.625 1 96.81 81 PRO A CA 1
ATOM 657 C C . PRO A 1 81 ? 23.266 4.348 17.656 1 96.81 81 PRO A C 1
ATOM 659 O O . PRO A 1 81 ? 22.859 3.666 16.719 1 96.81 81 PRO A O 1
ATOM 662 N N . ASP A 1 82 ? 22.547 4.605 18.719 1 97 82 ASP A N 1
ATOM 663 C CA . ASP A 1 82 ? 21.219 4.023 18.859 1 97 82 ASP A CA 1
ATOM 664 C C . ASP A 1 82 ? 20.281 4.547 17.781 1 97 82 ASP A C 1
ATOM 666 O O . ASP A 1 82 ? 19.531 3.773 17.172 1 97 82 ASP A O 1
ATOM 670 N N . GLY A 1 83 ? 20.266 5.891 17.594 1 97.38 83 GLY A N 1
ATOM 671 C CA . GLY A 1 83 ? 19.438 6.473 16.547 1 97.38 83 GLY A CA 1
ATOM 672 C C . GLY A 1 83 ? 19.797 5.992 15.156 1 97.38 83 GLY A C 1
ATOM 673 O O . GLY A 1 83 ? 18.922 5.711 14.344 1 97.38 83 GLY A O 1
ATOM 674 N N . ARG A 1 84 ? 21.078 5.879 14.914 1 98.31 84 ARG A N 1
ATOM 675 C CA . ARG A 1 84 ? 21.578 5.414 13.625 1 98.31 84 ARG A CA 1
ATOM 676 C C . ARG A 1 84 ? 21.094 3.994 13.336 1 98.31 84 ARG A C 1
ATOM 678 O O . ARG A 1 84 ? 20.516 3.73 12.273 1 98.31 84 ARG A O 1
ATOM 685 N N . THR A 1 85 ? 21.312 3.092 14.281 1 98.19 85 THR A N 1
ATOM 686 C CA . THR A 1 85 ? 20.922 1.695 14.141 1 98.19 85 THR A CA 1
ATOM 687 C C . THR A 1 85 ? 19.406 1.578 13.922 1 98.19 85 THR A C 1
ATOM 689 O O . THR A 1 85 ? 18.953 0.825 13.062 1 98.19 85 THR A O 1
ATOM 692 N N . TRP A 1 86 ? 18.688 2.344 14.688 1 97.62 86 TRP A N 1
ATOM 693 C CA . TRP A 1 86 ? 17.234 2.307 14.617 1 97.62 86 TRP A CA 1
ATOM 694 C C . TRP A 1 86 ? 16.734 2.666 13.219 1 97.62 86 TRP A C 1
ATOM 696 O O . TRP A 1 86 ? 15.891 1.975 12.648 1 97.62 86 TRP A O 1
ATOM 706 N N . VAL A 1 87 ? 17.297 3.709 12.609 1 98.19 87 VAL A N 1
ATOM 707 C CA . VAL A 1 87 ? 16.875 4.176 11.297 1 98.19 87 VAL A CA 1
ATOM 708 C C . VAL A 1 87 ? 17.281 3.162 10.234 1 98.19 87 VAL A C 1
ATOM 710 O O . VAL A 1 87 ? 16.484 2.773 9.391 1 98.19 87 VAL A O 1
ATOM 713 N N . ILE A 1 88 ? 18.531 2.711 10.305 1 98.31 88 ILE A N 1
ATOM 714 C CA . ILE A 1 88 ? 19.078 1.812 9.297 1 98.31 88 ILE A CA 1
ATOM 715 C C . ILE A 1 88 ? 18.281 0.517 9.258 1 98.31 88 ILE A C 1
ATOM 717 O O . ILE A 1 88 ? 17.891 0.045 8.188 1 98.31 88 ILE A O 1
ATOM 721 N N . GLU A 1 89 ? 17.922 0.008 10.391 1 97.5 89 GLU A N 1
ATOM 722 C CA . GLU A 1 89 ? 17.219 -1.273 10.492 1 97.5 89 GLU A CA 1
ATOM 723 C C . GLU A 1 89 ? 15.797 -1.168 9.969 1 97.5 89 GLU A C 1
ATOM 725 O O . GLU A 1 89 ? 15.18 -2.178 9.625 1 97.5 89 GLU A O 1
ATOM 730 N N . ARG A 1 90 ? 15.25 0.028 9.898 1 96.44 90 ARG A N 1
ATOM 731 C CA . ARG A 1 90 ? 13.859 0.204 9.469 1 96.44 90 ARG A CA 1
ATOM 732 C C . ARG A 1 90 ? 13.797 0.621 8 1 96.44 90 ARG A C 1
ATOM 734 O O . ARG A 1 90 ? 12.773 0.417 7.34 1 96.44 90 ARG A O 1
ATOM 741 N N . VAL A 1 91 ? 14.875 1.198 7.492 1 97.25 91 VAL A N 1
ATOM 742 C CA . VAL A 1 91 ? 14.891 1.675 6.113 1 97.25 91 VAL A CA 1
ATOM 743 C C . VAL A 1 91 ? 15.461 0.592 5.199 1 97.25 91 VAL A C 1
ATOM 745 O O . VAL A 1 91 ? 14.969 0.391 4.086 1 97.25 91 VAL A O 1
ATOM 748 N N . ILE A 1 92 ? 16.516 -0.095 5.629 1 97.06 92 ILE A N 1
ATOM 749 C CA . ILE A 1 92 ? 17.203 -1.126 4.859 1 97.06 92 ILE A CA 1
ATOM 750 C C . ILE A 1 92 ? 16.875 -2.502 5.438 1 97.06 92 ILE A C 1
ATOM 752 O O . ILE A 1 92 ? 17.469 -2.922 6.43 1 97.06 92 ILE A O 1
ATOM 756 N N . THR A 1 93 ? 15.938 -3.154 4.82 1 96.19 93 THR A N 1
ATOM 757 C CA . THR A 1 93 ? 15.469 -4.449 5.301 1 96.19 93 THR A CA 1
ATOM 758 C C . THR A 1 93 ? 15.516 -5.492 4.184 1 96.19 93 THR A C 1
ATOM 760 O O . THR A 1 93 ? 15.75 -5.152 3.023 1 96.19 93 THR A O 1
ATOM 763 N N . GLU A 1 94 ? 15.266 -6.742 4.516 1 95.06 94 GLU A N 1
ATOM 764 C CA . GLU A 1 94 ? 15.203 -7.812 3.521 1 95.06 94 GLU A CA 1
ATOM 765 C C . GLU A 1 94 ? 14.039 -7.598 2.553 1 95.06 94 GLU A C 1
ATOM 767 O O . GLU A 1 94 ? 14.117 -7.992 1.388 1 95.06 94 GLU A O 1
ATOM 772 N N . ASP A 1 95 ? 13.039 -6.918 3.029 1 95.5 95 ASP A N 1
ATOM 773 C CA . ASP A 1 95 ? 11.867 -6.688 2.189 1 95.5 95 ASP A CA 1
ATOM 774 C C . ASP A 1 95 ? 12.086 -5.492 1.262 1 95.5 95 ASP A C 1
ATOM 776 O O . ASP A 1 95 ? 11.57 -5.465 0.144 1 95.5 95 ASP A O 1
ATOM 780 N N . THR A 1 96 ? 12.891 -4.504 1.701 1 95.44 96 THR A N 1
ATOM 781 C CA . THR A 1 96 ? 13.039 -3.287 0.907 1 95.44 96 THR A CA 1
ATOM 782 C C . THR A 1 96 ? 14.188 -3.43 -0.086 1 95.44 96 THR A C 1
ATOM 784 O O . THR A 1 96 ? 14.133 -2.881 -1.188 1 95.44 96 THR A O 1
ATOM 787 N N . VAL A 1 97 ? 15.258 -4.23 0.27 1 95.06 97 VAL A N 1
ATOM 788 C CA . VAL A 1 97 ? 16.406 -4.246 -0.624 1 95.06 97 VAL A CA 1
ATOM 789 C C . VAL A 1 97 ? 16.781 -5.684 -0.957 1 95.06 97 VAL A C 1
ATOM 791 O O . VAL A 1 97 ? 17.578 -5.93 -1.873 1 95.06 97 VAL A O 1
ATOM 794 N N . GLY A 1 98 ? 16.219 -6.664 -0.293 1 93.19 98 GLY A N 1
ATOM 795 C CA . GLY A 1 98 ? 16.578 -8.062 -0.495 1 93.19 98 GLY A CA 1
ATOM 796 C C . GLY A 1 98 ? 17.594 -8.57 0.503 1 93.19 98 GLY A C 1
ATOM 797 O O . GLY A 1 98 ? 18.391 -7.793 1.036 1 93.19 98 GLY A O 1
ATOM 798 N N . PRO A 1 99 ? 17.594 -9.812 0.758 1 93.12 99 PRO A N 1
ATOM 799 C CA . PRO A 1 99 ? 18.469 -10.391 1.778 1 93.12 99 PRO A CA 1
ATOM 800 C C . PRO A 1 99 ? 19.953 -10.336 1.389 1 93.12 99 PRO A C 1
ATOM 802 O O . PRO A 1 99 ? 20.828 -10.375 2.258 1 93.12 99 PRO A O 1
ATOM 805 N N . THR A 1 100 ? 20.281 -10.18 0.133 1 91.12 100 THR A N 1
ATOM 806 C CA . THR A 1 100 ? 21.672 -10.195 -0.304 1 91.12 100 THR A CA 1
ATOM 807 C C . THR A 1 100 ? 22.266 -8.789 -0.264 1 91.12 100 THR A C 1
ATOM 809 O O . THR A 1 100 ? 23.484 -8.625 -0.329 1 91.12 100 THR A O 1
ATOM 812 N N . LEU A 1 101 ? 21.422 -7.832 -0.145 1 91.94 101 LEU A N 1
ATOM 813 C CA . LEU A 1 101 ? 21.906 -6.457 -0.187 1 91.94 101 LEU A CA 1
ATOM 814 C C . LEU A 1 101 ? 21.875 -5.824 1.2 1 91.94 101 LEU A C 1
ATOM 816 O O . LEU A 1 101 ? 22.484 -4.781 1.43 1 91.94 101 LEU A O 1
ATOM 820 N N . VAL A 1 102 ? 21.188 -6.398 2.127 1 93.56 102 VAL A N 1
ATOM 821 C CA . VAL A 1 102 ? 20.953 -5.781 3.426 1 93.56 102 VAL A CA 1
ATOM 822 C C . VAL A 1 102 ? 22.281 -5.543 4.141 1 93.56 102 VAL A C 1
ATOM 824 O O . VAL A 1 102 ? 22.562 -4.418 4.559 1 93.56 102 VAL A O 1
ATOM 827 N N . ASP A 1 103 ? 23.109 -6.551 4.23 1 92.69 103 ASP A N 1
ATOM 828 C CA . ASP A 1 103 ? 24.344 -6.461 5.012 1 92.69 103 ASP A CA 1
ATOM 829 C C . ASP A 1 103 ? 25.328 -5.48 4.371 1 92.69 103 ASP A C 1
ATOM 831 O O . ASP A 1 103 ? 25.859 -4.594 5.043 1 92.69 103 ASP A O 1
ATOM 835 N N . PRO A 1 104 ? 25.531 -5.609 3.062 1 91.81 104 PRO A N 1
ATOM 836 C CA . PRO A 1 104 ? 26.422 -4.633 2.43 1 91.81 104 PRO A CA 1
ATOM 837 C C . PRO A 1 104 ? 25.953 -3.195 2.615 1 91.81 104 PRO A C 1
ATOM 839 O O . PRO A 1 104 ? 26.766 -2.301 2.865 1 91.81 104 PRO A O 1
ATOM 842 N N . LEU A 1 105 ? 24.703 -2.965 2.559 1 94.44 105 LEU A N 1
ATOM 843 C CA . LEU A 1 105 ? 24.188 -1.61 2.672 1 94.44 105 LEU A CA 1
ATOM 844 C C . LEU A 1 105 ? 24.234 -1.126 4.117 1 94.44 105 LEU A C 1
ATOM 846 O O . LEU A 1 105 ? 24.484 0.056 4.371 1 94.44 105 LEU A O 1
ATOM 850 N N . HIS A 1 106 ? 23.969 -2.033 5.043 1 96.19 106 HIS A N 1
ATOM 851 C CA . HIS A 1 106 ? 24.125 -1.682 6.449 1 96.19 106 HIS A CA 1
ATOM 852 C C . HIS A 1 106 ? 25.562 -1.248 6.75 1 96.19 106 HIS A C 1
ATOM 854 O O . HIS A 1 106 ? 25.781 -0.256 7.449 1 96.19 106 HIS A O 1
ATOM 860 N N . ARG A 1 107 ? 26.516 -1.952 6.195 1 94.38 1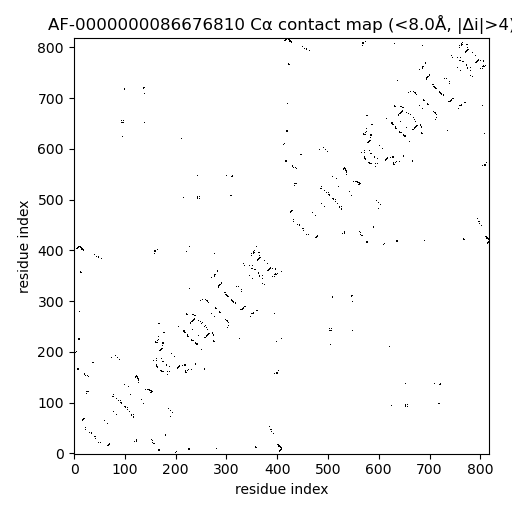07 ARG A N 1
ATOM 861 C CA . ARG A 1 107 ? 27.922 -1.63 6.422 1 94.38 107 ARG A CA 1
ATOM 862 C C . ARG A 1 107 ? 28.266 -0.244 5.883 1 94.38 107 ARG A C 1
ATOM 864 O O . ARG A 1 107 ? 28.922 0.546 6.555 1 94.38 107 ARG A O 1
ATOM 871 N N . ILE A 1 108 ? 27.781 0.018 4.73 1 94.25 108 ILE A N 1
ATOM 872 C CA . ILE A 1 108 ? 28.031 1.317 4.117 1 94.25 108 ILE A CA 1
ATOM 873 C C . ILE A 1 108 ? 27.375 2.416 4.945 1 94.25 108 ILE A C 1
ATOM 875 O O . ILE A 1 108 ? 27.984 3.443 5.23 1 94.25 108 ILE A O 1
ATOM 879 N N . ALA A 1 109 ? 26.141 2.211 5.367 1 96.94 109 ALA A N 1
ATOM 880 C CA . ALA A 1 109 ? 25.406 3.195 6.156 1 96.94 109 ALA A CA 1
ATOM 881 C C . ALA A 1 109 ? 26.078 3.428 7.508 1 96.94 109 ALA A C 1
ATOM 883 O O . ALA A 1 109 ? 26.156 4.566 7.977 1 96.94 109 ALA A O 1
ATOM 884 N N . ASP A 1 110 ? 26.609 2.354 8.055 1 96.12 110 ASP A N 1
ATOM 885 C CA . ASP A 1 110 ? 27.25 2.43 9.367 1 96.12 110 ASP A CA 1
ATOM 886 C C . ASP A 1 110 ? 28.547 3.23 9.305 1 96.12 110 ASP A C 1
ATOM 888 O O . ASP A 1 110 ? 28.938 3.881 10.273 1 96.12 110 ASP A O 1
ATOM 892 N N . GLN A 1 111 ? 29.156 3.193 8.164 1 94.5 111 GLN A N 1
ATOM 893 C CA . GLN A 1 111 ? 30.469 3.822 8.031 1 94.5 111 GLN A CA 1
ATOM 894 C C . GLN A 1 111 ? 30.344 5.25 7.5 1 94.5 111 GLN A C 1
ATOM 896 O O . GLN A 1 111 ? 31.297 6.023 7.559 1 94.5 111 GLN A O 1
ATOM 901 N N . ALA A 1 112 ? 29.234 5.602 7.102 1 96.06 112 ALA A N 1
ATOM 902 C CA . ALA A 1 112 ? 29.047 6.914 6.488 1 96.06 112 ALA A CA 1
ATOM 903 C C . ALA A 1 112 ? 29.047 8.016 7.543 1 96.06 112 ALA A C 1
ATOM 905 O O . ALA A 1 112 ? 28.625 7.797 8.68 1 96.06 112 ALA A O 1
ATOM 906 N N . ASP A 1 113 ? 29.594 9.164 7.086 1 97.69 113 ASP A N 1
ATOM 907 C CA . ASP A 1 113 ? 29.406 10.359 7.906 1 97.69 113 ASP A CA 1
ATOM 908 C C . ASP A 1 113 ? 27.938 10.656 8.141 1 97.69 113 ASP A C 1
ATOM 910 O O . ASP A 1 113 ? 27.109 10.508 7.234 1 97.69 113 ASP A O 1
ATOM 914 N N . ALA A 1 114 ? 27.609 11.094 9.367 1 98.25 114 ALA A N 1
ATOM 915 C CA . ALA A 1 114 ? 26.219 11.281 9.758 1 98.25 114 ALA A CA 1
ATOM 916 C C . ALA A 1 114 ? 25.516 12.266 8.828 1 98.25 114 ALA A C 1
ATOM 918 O O . ALA A 1 114 ? 24.359 12.039 8.438 1 98.25 114 ALA A O 1
ATOM 919 N N . GLY A 1 115 ? 26.188 13.383 8.57 1 98.19 115 GLY A N 1
ATOM 920 C CA . GLY A 1 115 ? 25.594 14.352 7.656 1 98.19 115 GLY A CA 1
ATOM 921 C C . GLY A 1 115 ? 25.344 13.797 6.273 1 98.19 115 GLY A C 1
ATOM 922 O O . GLY A 1 115 ? 24.281 14.023 5.695 1 98.19 115 GLY A O 1
ATOM 923 N N . ARG A 1 116 ? 26.297 13.055 5.785 1 97.12 116 ARG A N 1
ATOM 924 C CA . ARG A 1 116 ? 26.156 12.43 4.473 1 97.12 116 ARG A CA 1
ATOM 925 C C . ARG A 1 116 ? 25.062 11.383 4.477 1 97.12 116 ARG A C 1
ATOM 927 O O . ARG A 1 116 ? 24.281 11.281 3.521 1 97.12 116 ARG A O 1
ATOM 934 N N . LEU A 1 117 ? 25 10.586 5.539 1 98.12 117 LEU A N 1
ATOM 935 C CA . LEU A 1 117 ? 23.969 9.57 5.652 1 98.12 117 LEU A CA 1
ATOM 936 C C . LEU A 1 117 ? 22.578 10.219 5.648 1 98.12 117 LEU A C 1
ATOM 938 O O . LEU A 1 117 ? 21.672 9.727 4.98 1 98.12 117 LEU A O 1
ATOM 942 N N . ALA A 1 118 ? 22.406 11.305 6.363 1 98.56 118 ALA A N 1
ATOM 943 C CA . ALA A 1 118 ? 21.125 12.016 6.379 1 98.56 118 ALA A CA 1
ATOM 944 C C . ALA A 1 118 ? 20.75 12.5 4.984 1 98.56 118 ALA A C 1
ATOM 946 O O . ALA A 1 118 ? 19.609 12.359 4.559 1 98.56 118 ALA A O 1
ATOM 947 N N . GLU A 1 119 ? 21.719 13.031 4.312 1 97.69 119 GLU A N 1
ATOM 948 C CA . GLU A 1 119 ? 21.516 13.508 2.947 1 97.69 119 GLU A CA 1
ATOM 949 C C . GLU A 1 119 ? 21.047 12.383 2.035 1 97.69 119 GLU A C 1
ATOM 951 O O . GLU A 1 119 ? 20.109 12.57 1.244 1 97.69 119 GLU A O 1
ATOM 956 N N . LEU A 1 120 ? 21.625 11.242 2.189 1 96.88 120 LEU A N 1
ATOM 957 C CA . LEU A 1 120 ? 21.297 10.102 1.344 1 96.88 120 LEU A CA 1
ATOM 958 C C . LEU A 1 120 ? 19.953 9.492 1.743 1 96.88 120 LEU A C 1
ATOM 960 O O . LEU A 1 120 ? 19.188 9.055 0.883 1 96.88 120 LEU A O 1
ATOM 964 N N . MET A 1 121 ? 19.672 9.477 3.039 1 98.06 121 MET A N 1
ATOM 965 C CA . MET A 1 121 ? 18.391 8.977 3.529 1 98.06 121 MET A CA 1
ATOM 966 C C . MET A 1 121 ? 17.234 9.805 2.992 1 98.06 121 MET A C 1
ATOM 968 O O . MET A 1 121 ? 16.141 9.281 2.746 1 98.06 121 MET A O 1
ATOM 972 N N . ILE A 1 122 ? 17.453 11.055 2.775 1 98.5 122 ILE A N 1
ATOM 973 C CA . ILE A 1 122 ? 16.422 11.953 2.273 1 98.5 122 ILE A CA 1
ATOM 974 C C . ILE A 1 122 ? 16.516 12.047 0.752 1 98.5 122 ILE A C 1
ATOM 976 O O . ILE A 1 122 ? 15.5 11.922 0.056 1 98.5 122 ILE A O 1
ATOM 980 N N . GLY A 1 123 ? 17.719 12.148 0.256 1 97.75 123 GLY A N 1
ATOM 981 C CA . GLY A 1 123 ? 17.953 12.43 -1.153 1 97.75 123 GLY A CA 1
ATOM 982 C C . GLY A 1 123 ? 17.953 11.18 -2.012 1 97.75 123 GLY A C 1
ATOM 983 O O . GLY A 1 123 ? 17.953 11.266 -3.242 1 97.75 123 GLY A O 1
ATOM 984 N N . GLY A 1 124 ? 17.938 10.008 -1.388 1 96.88 124 GLY A N 1
ATOM 985 C CA . GLY A 1 124 ? 18 8.766 -2.133 1 96.88 124 GLY A CA 1
ATOM 986 C C . GLY A 1 124 ? 19.406 8.359 -2.506 1 96.88 124 GLY A C 1
ATOM 987 O O . GLY A 1 124 ? 20.359 9.125 -2.309 1 96.88 124 GLY A O 1
ATOM 988 N N . VAL A 1 125 ? 19.547 7.145 -3.006 1 96.44 125 VAL A N 1
ATOM 989 C CA . VAL A 1 125 ? 20.844 6.594 -3.393 1 96.44 125 VAL A CA 1
ATOM 990 C C . VAL A 1 125 ? 20.719 5.902 -4.75 1 96.44 125 VAL A C 1
ATOM 992 O O . VAL A 1 125 ? 19.891 5.02 -4.934 1 96.44 125 VAL A O 1
ATOM 995 N N . LEU A 1 126 ? 21.5 6.281 -5.625 1 95.75 126 LEU A N 1
ATOM 996 C CA . LEU A 1 126 ? 21.562 5.641 -6.934 1 95.75 126 LEU A CA 1
ATOM 997 C C . LEU A 1 126 ? 22.484 4.418 -6.895 1 95.75 126 LEU A C 1
ATOM 999 O O . LEU A 1 126 ? 23.469 4.402 -6.156 1 95.75 126 LEU A O 1
ATOM 1003 N N . LYS A 1 127 ? 22.141 3.457 -7.711 1 95.5 127 LYS A N 1
ATOM 1004 C CA . LYS A 1 127 ? 23.016 2.295 -7.832 1 95.5 127 LYS A CA 1
ATOM 1005 C C . LYS A 1 127 ? 24.438 2.711 -8.195 1 95.5 127 LYS A C 1
ATOM 1007 O O . LYS A 1 127 ? 25.406 2.191 -7.641 1 95.5 127 LYS A O 1
ATOM 1012 N N . SER A 1 128 ? 24.578 3.68 -9.102 1 95.38 128 SER A N 1
ATOM 1013 C CA . SER A 1 128 ? 25.875 4.117 -9.594 1 95.38 128 SER A CA 1
ATOM 1014 C C . SER A 1 128 ? 26.734 4.695 -8.469 1 95.38 128 SER A C 1
ATOM 1016 O O . SER A 1 128 ? 27.969 4.629 -8.516 1 95.38 128 SER A O 1
ATOM 1018 N N . GLU A 1 129 ? 26.094 5.184 -7.48 1 92.75 129 GLU A N 1
ATOM 1019 C CA . GLU A 1 129 ? 26.812 5.777 -6.359 1 92.75 129 GLU A CA 1
ATOM 1020 C C . GLU A 1 129 ? 27.328 4.707 -5.41 1 92.75 129 GLU A C 1
ATOM 1022 O O . GLU A 1 129 ? 28.312 4.926 -4.699 1 92.75 129 GLU A O 1
ATOM 1027 N N . LEU A 1 130 ? 26.688 3.561 -5.434 1 92.69 130 LEU A N 1
ATOM 1028 C CA . LEU A 1 130 ? 27.078 2.477 -4.535 1 92.69 130 LEU A CA 1
ATOM 1029 C C . LEU A 1 130 ? 28 1.487 -5.242 1 92.69 130 LEU A C 1
ATOM 1031 O O . LEU A 1 130 ? 28.734 0.742 -4.59 1 92.69 130 LEU A O 1
ATOM 1035 N N . ALA A 1 131 ? 27.984 1.486 -6.539 1 90.12 131 ALA A N 1
ATOM 1036 C CA . ALA A 1 131 ? 28.641 0.47 -7.355 1 90.12 131 ALA A CA 1
ATOM 1037 C C . ALA A 1 131 ? 30.141 0.385 -7.027 1 90.12 131 ALA A C 1
ATOM 1039 O O . ALA A 1 131 ? 30.703 -0.706 -6.992 1 90.12 131 ALA A O 1
ATOM 1040 N N . PRO A 1 132 ? 30.812 1.514 -6.723 1 89.94 132 PRO A N 1
ATOM 1041 C CA . PRO A 1 132 ? 32.25 1.433 -6.391 1 89.94 132 PRO A CA 1
ATOM 1042 C C . PRO A 1 132 ? 32.5 0.841 -5.008 1 89.94 132 PRO A C 1
ATOM 1044 O O . PRO A 1 132 ? 33.625 0.466 -4.688 1 89.94 132 PRO A O 1
ATOM 1047 N N . LEU A 1 133 ? 31.469 0.693 -4.246 1 88.25 133 LEU A N 1
ATOM 1048 C CA . LEU A 1 133 ? 31.641 0.348 -2.838 1 88.25 133 LEU A CA 1
ATOM 1049 C C . LEU A 1 133 ? 31.219 -1.095 -2.576 1 88.25 133 LEU A C 1
ATOM 1051 O O . LEU A 1 133 ? 31.578 -1.674 -1.549 1 88.25 133 LEU A O 1
ATOM 1055 N N . VAL A 1 134 ? 30.328 -1.615 -3.504 1 84.88 134 VAL A N 1
ATOM 1056 C CA . VAL A 1 134 ? 29.797 -2.953 -3.268 1 84.88 134 VAL A CA 1
ATOM 1057 C C . VAL A 1 134 ? 29.734 -3.721 -4.586 1 84.88 134 VAL A C 1
ATOM 1059 O O . VAL A 1 134 ? 29.656 -3.119 -5.66 1 84.88 134 VAL A O 1
ATOM 1062 N N . SER A 1 135 ? 29.859 -4.988 -4.547 1 82.56 135 SER A N 1
ATOM 1063 C CA . SER A 1 135 ? 29.609 -5.926 -5.637 1 82.56 135 SER A CA 1
ATOM 1064 C C . SER A 1 135 ? 28.781 -7.113 -5.172 1 82.56 135 SER A C 1
ATOM 1066 O O . SER A 1 135 ? 29.281 -8.242 -5.109 1 82.56 135 SER A O 1
ATOM 1068 N N . PRO A 1 136 ? 27.5 -6.75 -5.02 1 81.44 136 PRO A N 1
ATOM 1069 C CA . PRO A 1 136 ? 26.688 -7.812 -4.422 1 81.44 136 PRO A CA 1
ATOM 1070 C C . PRO A 1 136 ? 26.172 -8.805 -5.457 1 81.44 136 PRO A C 1
ATOM 1072 O O . PRO A 1 136 ? 26.031 -8.461 -6.637 1 81.44 136 PRO A O 1
ATOM 1075 N N . ARG A 1 137 ? 26.031 -10.047 -5.078 1 84.56 137 ARG A N 1
ATOM 1076 C CA . ARG A 1 137 ? 25.328 -11.055 -5.867 1 84.56 137 ARG A CA 1
ATOM 1077 C C . ARG A 1 137 ? 23.828 -11.055 -5.543 1 84.56 137 ARG A C 1
ATOM 1079 O O . ARG A 1 137 ? 23.328 -11.984 -4.906 1 84.56 137 ARG A O 1
ATOM 1086 N N . SER A 1 138 ? 23.188 -9.969 -6 1 91.19 138 SER A N 1
ATOM 1087 C CA . SER A 1 138 ? 21.781 -9.703 -5.691 1 91.19 138 SER A CA 1
ATOM 1088 C C . SER A 1 138 ? 20.938 -9.625 -6.961 1 91.19 138 SER A C 1
ATOM 1090 O O . SER A 1 138 ? 21.359 -9.039 -7.957 1 91.19 138 SER A O 1
ATOM 1092 N N . LEU A 1 139 ? 19.812 -10.32 -6.887 1 94.06 139 LEU A N 1
ATOM 1093 C CA . LEU A 1 139 ? 18.891 -10.258 -8.008 1 94.06 139 LEU A CA 1
ATOM 1094 C C . LEU A 1 139 ? 18.438 -8.828 -8.258 1 94.06 139 LEU A C 1
ATOM 1096 O O . LEU A 1 139 ? 18.406 -8.367 -9.406 1 94.06 139 LEU A O 1
ATOM 1100 N N . ARG A 1 140 ? 18.094 -8.156 -7.168 1 93.25 140 ARG A N 1
ATOM 1101 C CA . ARG A 1 140 ? 17.672 -6.766 -7.293 1 93.25 140 ARG A CA 1
ATOM 1102 C C . ARG A 1 140 ? 18.75 -5.914 -7.953 1 93.25 140 ARG A C 1
ATOM 1104 O O . ARG A 1 140 ? 18.469 -5.129 -8.852 1 93.25 140 ARG A O 1
ATOM 1111 N N . TRP A 1 141 ? 19.953 -6.105 -7.531 1 93.06 141 TRP A N 1
ATOM 1112 C CA . TRP A 1 141 ? 21.094 -5.34 -8.047 1 93.06 141 TRP A CA 1
ATOM 1113 C C . TRP A 1 141 ? 21.266 -5.586 -9.539 1 93.06 141 TRP A C 1
ATOM 1115 O O . TRP A 1 141 ? 21.469 -4.645 -10.312 1 93.06 141 TRP A O 1
ATOM 1125 N N . GLU A 1 142 ? 21.109 -6.816 -9.938 1 92 142 GLU A N 1
ATOM 1126 C CA . GLU A 1 142 ? 21.312 -7.199 -11.328 1 92 142 GLU A CA 1
ATOM 1127 C C . GLU A 1 142 ? 20.25 -6.586 -12.227 1 92 142 GLU A C 1
ATOM 1129 O O . GLU A 1 142 ? 20.516 -6.254 -13.383 1 92 142 GLU A O 1
ATOM 1134 N N . LEU A 1 143 ? 19.109 -6.426 -11.711 1 92.69 143 LEU A N 1
ATOM 1135 C CA . LEU A 1 143 ? 17.984 -5.938 -12.5 1 92.69 143 LEU A CA 1
ATOM 1136 C C . LEU A 1 143 ? 18.031 -4.422 -12.625 1 92.69 143 LEU A C 1
ATOM 1138 O O . LEU A 1 143 ? 17.406 -3.852 -13.523 1 92.69 143 LEU A O 1
ATOM 1142 N N . MET A 1 144 ? 18.766 -3.814 -11.797 1 93 144 MET A N 1
ATOM 1143 C CA . MET A 1 144 ? 18.781 -2.355 -11.742 1 93 144 MET A CA 1
ATOM 1144 C C . MET A 1 144 ? 19.75 -1.778 -12.773 1 93 144 MET A C 1
ATOM 1146 O O . MET A 1 144 ? 20.828 -2.332 -13 1 93 144 MET A O 1
ATOM 1150 N N . GLY A 1 145 ? 19.297 -0.669 -13.383 1 92.5 145 GLY A N 1
ATOM 1151 C CA . GLY A 1 145 ? 20.219 0.162 -14.133 1 92.5 145 GLY A CA 1
ATOM 1152 C C . GLY A 1 145 ? 21.047 1.087 -13.25 1 92.5 145 GLY A C 1
ATOM 1153 O O . GLY A 1 145 ? 20.734 1.26 -12.07 1 92.5 145 GLY A O 1
ATOM 1154 N N . ALA A 1 146 ? 22.047 1.675 -13.82 1 92.5 146 ALA A N 1
ATOM 1155 C CA . ALA A 1 146 ? 22.969 2.535 -13.086 1 92.5 146 ALA A CA 1
ATOM 1156 C C . ALA A 1 146 ? 22.234 3.721 -12.469 1 92.5 146 ALA A C 1
ATOM 1158 O O . ALA A 1 146 ? 22.562 4.152 -11.359 1 92.5 146 ALA A O 1
ATOM 1159 N N . ASP A 1 147 ? 21.172 4.215 -13.133 1 93.56 147 ASP A N 1
ATOM 1160 C CA . ASP A 1 147 ? 20.516 5.438 -12.703 1 93.56 147 ASP A CA 1
ATOM 1161 C C . ASP A 1 147 ? 19.266 5.125 -11.875 1 93.56 147 ASP A C 1
ATOM 1163 O O . ASP A 1 147 ? 18.484 6.023 -11.539 1 93.56 147 ASP A O 1
ATOM 1167 N N . ASP A 1 148 ? 19.125 3.832 -11.539 1 94.56 148 ASP A N 1
ATOM 1168 C CA . ASP A 1 148 ? 18 3.445 -10.68 1 94.56 148 ASP A CA 1
ATOM 1169 C C . ASP A 1 148 ? 18.328 3.699 -9.211 1 94.56 148 ASP A C 1
ATOM 1171 O O . ASP A 1 148 ? 19.5 3.648 -8.812 1 94.56 148 ASP A O 1
ATOM 1175 N N . PHE A 1 149 ? 17.281 3.932 -8.461 1 95.56 149 PHE A N 1
ATOM 1176 C CA . PHE A 1 149 ? 17.453 4.227 -7.039 1 95.56 149 PHE A CA 1
ATOM 1177 C C . PHE A 1 149 ? 17.438 2.943 -6.215 1 95.56 149 PHE A C 1
ATOM 1179 O O . PHE A 1 149 ? 16.469 2.186 -6.25 1 95.56 149 PHE A O 1
ATOM 1186 N N . VAL A 1 150 ? 18.516 2.754 -5.484 1 95.12 150 VAL A N 1
ATOM 1187 C CA . VAL A 1 150 ? 18.516 1.727 -4.449 1 95.12 150 VAL A CA 1
ATOM 1188 C C . VAL A 1 150 ? 17.625 2.172 -3.289 1 95.12 150 VAL A C 1
ATOM 1190 O O . VAL A 1 150 ? 16.906 1.36 -2.705 1 95.12 150 VAL A O 1
ATOM 1193 N N . LEU A 1 151 ? 17.703 3.416 -2.971 1 95.56 151 LEU A N 1
ATOM 1194 C CA . LEU A 1 151 ? 16.812 4.105 -2.037 1 95.56 151 LEU A CA 1
ATOM 1195 C C . LEU A 1 151 ? 16.188 5.332 -2.691 1 95.56 151 LEU A C 1
ATOM 1197 O O . LEU A 1 151 ? 16.891 6.23 -3.15 1 95.56 151 LEU A O 1
ATOM 1201 N N . THR A 1 152 ? 14.898 5.332 -2.717 1 96.31 152 THR A N 1
ATOM 1202 C CA . THR A 1 152 ? 14.195 6.418 -3.391 1 96.31 152 THR A CA 1
ATOM 1203 C C . THR A 1 152 ? 14.273 7.703 -2.572 1 96.31 152 THR A C 1
ATOM 1205 O O . THR A 1 152 ? 14.227 7.668 -1.342 1 96.31 152 THR A O 1
ATOM 1208 N N . PRO A 1 153 ? 14.336 8.805 -3.262 1 97.81 153 PRO A N 1
ATOM 1209 C CA . PRO A 1 153 ? 14.359 10.078 -2.535 1 97.81 153 PRO A CA 1
ATOM 1210 C C . PRO A 1 153 ? 13.008 10.43 -1.915 1 97.81 153 PRO A C 1
ATOM 1212 O O . PRO A 1 153 ? 11.992 9.82 -2.262 1 97.81 153 PRO A O 1
ATOM 1215 N N . LEU A 1 154 ? 13.07 11.344 -0.971 1 98.19 154 LEU A N 1
ATOM 1216 C CA . LEU A 1 154 ? 11.891 11.828 -0.269 1 98.19 154 LEU A CA 1
ATOM 1217 C C . LEU A 1 154 ? 11.727 13.336 -0.447 1 98.19 154 LEU A C 1
ATOM 1219 O O . LEU A 1 154 ? 11.797 14.086 0.526 1 98.19 154 LEU A O 1
ATOM 1223 N N . PRO A 1 155 ? 11.391 13.727 -1.676 1 97.75 155 PRO A N 1
ATOM 1224 C CA . PRO A 1 155 ? 11.328 15.172 -1.931 1 97.75 155 PRO A CA 1
ATOM 1225 C C . PRO A 1 155 ? 10.195 15.852 -1.171 1 97.75 155 PRO A C 1
ATOM 1227 O O . PRO A 1 155 ? 10.227 17.078 -0.964 1 97.75 155 PRO A O 1
ATOM 1230 N N . ASN A 1 156 ? 9.281 15.125 -0.695 1 97.38 156 ASN A N 1
ATOM 1231 C CA . ASN A 1 156 ? 8.125 15.703 -0.025 1 97.38 156 ASN A CA 1
ATOM 1232 C C . ASN A 1 156 ? 8.461 16.141 1.398 1 97.38 156 ASN A C 1
ATOM 1234 O O . ASN A 1 156 ? 7.652 16.812 2.053 1 97.38 156 ASN A O 1
ATOM 1238 N N . HIS A 1 157 ? 9.656 15.781 1.864 1 97.75 157 HIS A N 1
ATOM 1239 C CA . HIS A 1 157 ? 10.109 16.359 3.125 1 97.75 157 HIS A CA 1
ATOM 1240 C C . HIS A 1 157 ? 10.047 17.875 3.086 1 97.75 157 HIS A C 1
ATOM 1242 O O . HIS A 1 157 ? 10.07 18.531 4.129 1 97.75 157 HIS A O 1
ATOM 1248 N N . LEU A 1 158 ? 10.008 18.406 1.873 1 97.31 158 LEU A N 1
ATOM 1249 C CA . LEU A 1 158 ? 9.797 19.844 1.722 1 97.31 158 LEU A CA 1
ATOM 1250 C C . LEU A 1 158 ? 8.57 20.297 2.508 1 97.31 158 LEU A C 1
ATOM 1252 O O . LEU A 1 158 ? 8.539 21.422 3.033 1 97.31 158 LEU A O 1
ATOM 1256 N N . PHE A 1 159 ? 7.645 19.469 2.639 1 97.19 159 PHE A N 1
ATOM 1257 C CA . PHE A 1 159 ? 6.387 19.781 3.299 1 97.19 159 PHE A CA 1
ATOM 1258 C C . PHE A 1 159 ? 6.316 19.141 4.68 1 97.19 159 PHE A C 1
ATOM 1260 O O . PHE A 1 159 ? 5.582 18.172 4.887 1 97.19 159 PHE A O 1
ATOM 1267 N N . GLN A 1 160 ? 6.895 19.781 5.598 1 98.19 160 GLN A N 1
ATOM 1268 C CA . GLN A 1 160 ? 7.141 19.25 6.938 1 98.19 160 GLN A CA 1
ATOM 1269 C C . GLN A 1 160 ? 5.844 19.172 7.742 1 98.19 160 GLN A C 1
ATOM 1271 O O . GLN A 1 160 ? 5.801 18.531 8.797 1 98.19 160 GLN A O 1
ATOM 1276 N N . ARG A 1 161 ? 4.816 19.75 7.223 1 97.69 161 ARG A N 1
ATOM 1277 C CA . ARG A 1 161 ? 3.535 19.766 7.922 1 97.69 161 ARG A CA 1
ATOM 1278 C C . ARG A 1 161 ? 2.93 18.359 7.969 1 97.69 161 ARG A C 1
ATOM 1280 O O . ARG A 1 161 ? 2.23 18.016 8.922 1 97.69 161 ARG A O 1
ATOM 1287 N N . ASP A 1 162 ? 3.236 17.547 7.039 1 97.69 162 ASP A N 1
ATOM 1288 C CA . ASP A 1 162 ? 2.396 16.391 6.75 1 97.69 162 ASP A CA 1
ATOM 1289 C C . ASP A 1 162 ? 2.826 15.18 7.574 1 97.69 162 ASP A C 1
ATOM 1291 O O . ASP A 1 162 ? 1.984 14.469 8.125 1 97.69 162 ASP A O 1
ATOM 1295 N N . ASN A 1 163 ? 4.066 14.922 7.672 1 97.56 163 ASN A N 1
ATOM 1296 C CA . ASN A 1 163 ? 4.523 13.656 8.227 1 97.56 163 ASN A CA 1
ATOM 1297 C C . ASN A 1 163 ? 4.387 13.625 9.75 1 97.56 163 ASN A C 1
ATOM 1299 O O . ASN A 1 163 ? 4.301 12.555 10.344 1 97.56 163 ASN A O 1
ATOM 1303 N N . SER A 1 164 ? 4.383 14.82 10.336 1 98.06 164 SER A N 1
ATOM 1304 C CA . SER A 1 164 ? 4.098 14.938 11.766 1 98.06 164 SER A CA 1
ATOM 1305 C C . SER A 1 164 ? 3.367 16.234 12.078 1 98.06 164 SER A C 1
ATOM 1307 O O . SER A 1 164 ? 3.496 17.219 11.344 1 98.06 164 SER A O 1
ATOM 1309 N N . ALA A 1 165 ? 2.609 16.219 13.117 1 98.38 165 ALA A N 1
ATOM 1310 C CA . ALA A 1 165 ? 1.855 17.391 13.531 1 98.38 165 ALA A CA 1
ATOM 1311 C C . ALA A 1 165 ? 1.724 17.453 15.047 1 98.38 165 ALA A C 1
ATOM 1313 O O . ALA A 1 165 ? 1.3 16.484 15.68 1 98.38 165 ALA A O 1
ATOM 1314 N N . TRP A 1 166 ? 2.109 18.531 15.57 1 98.25 166 TRP A N 1
ATOM 1315 C CA . TRP A 1 166 ? 1.973 18.734 17.016 1 98.25 166 TRP A CA 1
ATOM 1316 C C . TRP A 1 166 ? 0.567 19.219 17.359 1 98.25 166 TRP A C 1
ATOM 1318 O O . TRP A 1 166 ? 0.038 20.125 16.734 1 98.25 166 TRP A O 1
ATOM 1328 N N . LEU A 1 167 ? -0.023 18.578 18.219 1 98.56 167 LEU A N 1
ATOM 1329 C CA . LEU A 1 167 ? -1.337 18.875 18.781 1 98.56 167 LEU A CA 1
ATOM 1330 C C . LEU A 1 167 ? -1.255 19.031 20.297 1 98.56 167 LEU A C 1
ATOM 1332 O O . LEU A 1 167 ? -1.122 18.062 21.031 1 98.56 167 LEU A O 1
ATOM 1336 N N . TYR A 1 168 ? -1.285 20.312 20.672 1 97.94 168 TYR A N 1
ATOM 1337 C CA . TYR A 1 168 ? -1.146 20.656 22.094 1 97.94 168 TYR A CA 1
ATOM 1338 C C . TYR A 1 168 ? 0.163 20.109 22.656 1 97.94 168 TYR A C 1
ATOM 1340 O O . TYR A 1 168 ? 1.244 20.453 22.172 1 97.94 168 TYR A O 1
ATOM 1348 N N . ASN A 1 169 ? 0.147 19.234 23.641 1 96.62 169 ASN A N 1
ATOM 1349 C CA . ASN A 1 169 ? 1.392 18.844 24.281 1 96.62 169 ASN A CA 1
ATOM 1350 C C . ASN A 1 169 ? 1.905 17.5 23.75 1 96.62 169 ASN A C 1
ATOM 1352 O O . ASN A 1 169 ? 2.537 16.75 24.484 1 96.62 169 ASN A O 1
ATOM 1356 N N . GLY A 1 170 ? 1.595 17.281 22.516 1 97.62 170 GLY A N 1
ATOM 1357 C CA . GLY A 1 170 ? 2.082 16.047 21.922 1 97.62 170 GLY A CA 1
ATOM 1358 C C . GLY A 1 170 ? 2.127 16.094 20.406 1 97.62 170 GLY A C 1
ATOM 1359 O O . GLY A 1 170 ? 1.792 17.125 19.797 1 97.62 170 GLY A O 1
ATOM 1360 N N . VAL A 1 171 ? 2.641 14.953 19.828 1 98.06 171 VAL A N 1
ATOM 1361 C CA . VAL A 1 171 ? 2.848 14.93 18.391 1 98.06 171 VAL A CA 1
ATOM 1362 C C . VAL A 1 171 ? 2.234 13.664 17.797 1 98.06 171 VAL A C 1
ATOM 1364 O O . VAL A 1 171 ? 2.246 12.602 18.438 1 98.06 171 VAL A O 1
ATOM 1367 N N . SER A 1 172 ? 1.546 13.844 16.719 1 98.25 172 SER A N 1
ATOM 1368 C CA . SER A 1 172 ? 1.159 12.711 15.883 1 98.25 172 SER A CA 1
ATOM 1369 C C . SER A 1 172 ? 2.18 12.469 14.773 1 98.25 172 SER A C 1
ATOM 1371 O O . SER A 1 172 ? 2.496 13.383 14.008 1 98.25 172 SER A O 1
ATOM 1373 N N . ILE A 1 173 ? 2.789 11.336 14.789 1 97.88 173 ILE A N 1
ATOM 1374 C CA . ILE A 1 173 ? 3.59 10.891 13.656 1 97.88 173 ILE A CA 1
ATOM 1375 C C . ILE A 1 173 ? 2.707 10.133 12.672 1 97.88 173 ILE A C 1
ATOM 1377 O O . ILE A 1 173 ? 2.275 9.008 12.945 1 97.88 173 ILE A O 1
ATOM 1381 N N . ASN A 1 174 ? 2.471 10.75 11.578 1 97.81 174 ASN A N 1
ATOM 1382 C CA . ASN A 1 174 ? 1.291 10.43 10.789 1 97.81 174 ASN A CA 1
ATOM 1383 C C . ASN A 1 174 ? 1.56 9.266 9.828 1 97.81 174 ASN A C 1
ATOM 1385 O O . ASN A 1 174 ? 2.561 9.266 9.109 1 97.81 174 ASN A O 1
ATOM 1389 N N . PRO A 1 175 ? 0.688 8.211 9.875 1 96.69 175 PRO A N 1
ATOM 1390 C CA . PRO A 1 175 ? 0.731 7.207 8.812 1 96.69 175 PRO A CA 1
ATOM 1391 C C . PRO A 1 175 ? 0.351 7.781 7.449 1 96.69 175 PRO A C 1
ATOM 1393 O O . PRO A 1 175 ? -0.826 8.055 7.195 1 96.69 175 PRO A O 1
ATOM 1396 N N . MET A 1 176 ? 1.332 7.867 6.586 1 96.56 176 MET A N 1
ATOM 1397 C CA . MET A 1 176 ? 1.168 8.57 5.316 1 96.56 176 MET A CA 1
ATOM 1398 C C . MET A 1 176 ? 0.302 7.758 4.359 1 96.56 176 MET A C 1
ATOM 1400 O O . MET A 1 176 ? 0.358 6.527 4.352 1 96.56 176 MET A O 1
ATOM 1404 N N . ALA A 1 177 ? -0.376 8.469 3.525 1 94.75 177 ALA A N 1
ATOM 1405 C CA . ALA A 1 177 ? -1.329 7.824 2.621 1 94.75 177 ALA A CA 1
ATOM 1406 C C . ALA A 1 177 ? -0.621 7.234 1.405 1 94.75 177 ALA A C 1
ATOM 1408 O O . ALA A 1 177 ? -0.958 6.137 0.954 1 94.75 177 ALA A O 1
ATOM 1409 N N . MET A 1 178 ? 0.346 7.949 0.889 1 94.44 178 MET A N 1
ATOM 1410 C CA . MET A 1 178 ? 0.975 7.555 -0.368 1 94.44 178 MET A CA 1
ATOM 1411 C C . MET A 1 178 ? 2.285 6.816 -0.113 1 94.44 178 MET A C 1
ATOM 1413 O O . MET A 1 178 ? 3.092 7.246 0.714 1 94.44 178 MET A O 1
ATOM 1417 N N . PRO A 1 179 ? 2.576 5.789 -0.861 1 92.12 179 PRO A N 1
ATOM 1418 C CA . PRO A 1 179 ? 3.787 4.988 -0.655 1 92.12 179 PRO A CA 1
ATOM 1419 C C . PRO A 1 179 ? 5.062 5.824 -0.712 1 92.12 179 PRO A C 1
ATOM 1421 O O . PRO A 1 179 ? 5.988 5.598 0.07 1 92.12 179 PRO A O 1
ATOM 1424 N N . ALA A 1 180 ? 5.062 6.828 -1.526 1 95.12 180 ALA A N 1
ATOM 1425 C CA . ALA A 1 180 ? 6.254 7.645 -1.741 1 95.12 180 ALA A CA 1
ATOM 1426 C C . ALA A 1 180 ? 6.637 8.398 -0.472 1 95.12 180 ALA A C 1
ATOM 1428 O O . ALA A 1 180 ? 7.773 8.859 -0.334 1 95.12 180 ALA A O 1
ATOM 1429 N N . ARG A 1 181 ? 5.688 8.461 0.462 1 96.69 181 ARG A N 1
ATOM 1430 C CA . ARG A 1 181 ? 5.934 9.312 1.62 1 96.69 181 ARG A CA 1
ATOM 1431 C C . ARG A 1 181 ? 6.02 8.484 2.9 1 96.69 181 ARG A C 1
ATOM 1433 O O . ARG A 1 181 ? 6.301 9.023 3.973 1 96.69 181 ARG A O 1
ATOM 1440 N N . MET A 1 182 ? 5.828 7.227 2.832 1 94.69 182 MET A N 1
ATOM 1441 C CA . MET A 1 182 ? 5.684 6.391 4.02 1 94.69 182 MET A CA 1
ATOM 1442 C C . MET A 1 182 ? 6.957 6.41 4.859 1 94.69 182 MET A C 1
ATOM 1444 O O . MET A 1 182 ? 6.895 6.43 6.09 1 94.69 182 MET A O 1
ATOM 1448 N N . ARG A 1 183 ? 8.086 6.488 4.262 1 95.81 183 ARG A N 1
ATOM 1449 C CA . ARG A 1 183 ? 9.359 6.418 4.98 1 95.81 183 ARG A CA 1
ATOM 1450 C C . ARG A 1 183 ? 9.633 7.711 5.738 1 95.81 183 ARG A C 1
ATOM 1452 O O . ARG A 1 183 ? 10.477 7.742 6.633 1 95.81 183 ARG A O 1
ATOM 1459 N N . GLU A 1 184 ? 8.906 8.773 5.387 1 97.56 184 GLU A N 1
ATOM 1460 C CA . GLU A 1 184 ? 9.117 10.047 6.074 1 97.56 184 GLU A CA 1
ATOM 1461 C C . GLU A 1 184 ? 8.844 9.914 7.57 1 97.56 184 GLU A C 1
ATOM 1463 O O . GLU A 1 184 ? 9.547 10.523 8.383 1 97.56 184 GLU A O 1
ATOM 1468 N N . SER A 1 185 ? 7.93 9.078 7.887 1 96.38 185 SER A N 1
ATOM 1469 C CA . SER A 1 185 ? 7.539 8.93 9.281 1 96.38 185 SER A CA 1
ATOM 1470 C C . SER A 1 185 ? 8.625 8.219 10.086 1 96.38 185 SER A C 1
ATOM 1472 O O . SER A 1 185 ? 8.758 8.43 11.289 1 96.38 185 SER A O 1
ATOM 1474 N N . VAL A 1 186 ? 9.445 7.402 9.445 1 97.06 186 VAL A N 1
ATOM 1475 C CA . VAL A 1 186 ? 10.57 6.762 10.117 1 97.06 186 VAL A CA 1
ATOM 1476 C C . VAL A 1 186 ? 11.57 7.824 10.578 1 97.06 186 VAL A C 1
ATOM 1478 O O . VAL A 1 186 ? 12.031 7.785 11.727 1 97.06 186 VAL A O 1
ATOM 1481 N N . HIS A 1 187 ? 11.789 8.789 9.695 1 98 187 HIS A N 1
ATOM 1482 C CA . HIS A 1 187 ? 12.703 9.867 10.047 1 98 187 HIS A CA 1
ATOM 1483 C C . HIS A 1 187 ? 12.148 10.711 11.188 1 98 187 HIS A C 1
ATOM 1485 O O . HIS A 1 187 ? 12.875 11.039 12.125 1 98 187 HIS A O 1
ATOM 1491 N N . SER A 1 188 ? 10.906 11.016 11.094 1 97.56 188 SER A N 1
ATOM 1492 C CA . SER A 1 188 ? 10.281 11.82 12.141 1 97.56 188 SER A CA 1
ATOM 1493 C C . SER A 1 188 ? 10.305 11.094 13.484 1 97.56 188 SER A C 1
ATOM 1495 O O . SER A 1 188 ? 10.625 11.695 14.508 1 97.56 188 SER A O 1
ATOM 1497 N N . THR A 1 189 ? 9.984 9.805 13.438 1 96.94 189 THR A N 1
ATOM 1498 C CA . THR A 1 189 ? 10.023 9.016 14.664 1 96.94 189 THR A CA 1
ATOM 1499 C C . THR A 1 189 ? 11.422 9.016 15.273 1 96.94 189 THR A C 1
ATOM 1501 O O . THR A 1 189 ? 11.586 9.203 16.484 1 96.94 189 THR A O 1
ATOM 1504 N N . ALA A 1 190 ? 12.398 8.844 14.438 1 97.25 190 ALA A N 1
ATOM 1505 C CA . ALA A 1 190 ? 13.773 8.828 14.914 1 97.25 190 ALA A CA 1
ATOM 1506 C C . ALA A 1 190 ? 14.148 10.148 15.586 1 97.25 190 ALA A C 1
ATOM 1508 O O . ALA A 1 190 ? 14.781 10.156 16.641 1 97.25 190 ALA A O 1
ATOM 1509 N N . ILE A 1 191 ? 13.75 11.219 14.992 1 97.5 191 ILE A N 1
ATOM 1510 C CA . ILE A 1 191 ? 14.078 12.539 15.516 1 97.5 191 ILE A CA 1
ATOM 1511 C C . ILE A 1 191 ? 13.414 12.727 16.875 1 97.5 191 ILE A C 1
ATOM 1513 O O . ILE A 1 191 ? 14.078 13.094 17.859 1 97.5 191 ILE A O 1
ATOM 1517 N N . TYR A 1 192 ? 12.133 12.445 17 1 96.81 192 TYR A N 1
ATOM 1518 C CA . TYR A 1 192 ? 11.398 12.695 18.234 1 96.81 192 TYR A CA 1
ATOM 1519 C C . TYR A 1 192 ? 11.844 11.742 19.328 1 96.81 192 TYR A C 1
ATOM 1521 O O . TYR A 1 192 ? 11.758 12.07 20.516 1 96.81 192 TYR A O 1
ATOM 1529 N N . ARG A 1 193 ? 12.391 10.633 18.984 1 95.12 193 ARG A N 1
ATOM 1530 C CA . ARG A 1 193 ? 12.781 9.625 19.969 1 95.12 193 ARG A CA 1
ATOM 1531 C C . ARG A 1 193 ? 14.227 9.828 20.406 1 95.12 193 ARG A C 1
ATOM 1533 O O . ARG A 1 193 ? 14.555 9.625 21.578 1 95.12 193 ARG A O 1
ATOM 1540 N N . TYR A 1 194 ? 15.086 10.234 19.5 1 95.88 194 TYR A N 1
ATOM 1541 C CA . TYR A 1 194 ? 16.5 10.07 19.797 1 95.88 194 TYR A CA 1
ATOM 1542 C C . TYR A 1 194 ? 17.219 11.414 19.812 1 95.88 194 TYR A C 1
ATOM 1544 O O . TYR A 1 194 ? 18.344 11.523 20.297 1 95.88 194 TYR A O 1
ATOM 1552 N N . HIS A 1 195 ? 16.656 12.453 19.188 1 96.88 195 HIS A N 1
ATOM 1553 C CA . HIS A 1 195 ? 17.344 13.734 19.172 1 96.88 195 HIS A CA 1
ATOM 1554 C C . HIS A 1 195 ? 17.422 14.336 20.578 1 96.88 195 HIS A C 1
ATOM 1556 O O . HIS A 1 195 ? 16.422 14.352 21.297 1 96.88 195 HIS A O 1
ATOM 1562 N N . PRO A 1 196 ? 18.516 14.914 20.922 1 93.62 196 PRO A N 1
ATOM 1563 C CA . PRO A 1 196 ? 18.688 15.453 22.281 1 93.62 196 PRO A CA 1
ATOM 1564 C C . PRO A 1 196 ? 17.703 16.578 22.594 1 93.62 196 PRO A C 1
ATOM 1566 O O . PRO A 1 196 ? 17.312 16.734 23.766 1 93.62 196 PRO A O 1
ATOM 1569 N N . MET A 1 197 ? 17.312 17.281 21.594 1 92.94 197 MET A N 1
ATOM 1570 C CA . MET A 1 197 ? 16.391 18.391 21.812 1 92.94 197 MET A CA 1
ATOM 1571 C C . MET A 1 197 ? 15.047 17.875 22.328 1 92.94 197 MET A C 1
ATOM 1573 O O . MET A 1 197 ? 14.383 18.562 23.125 1 92.94 197 MET A O 1
ATOM 1577 N N . PHE A 1 198 ? 14.68 16.656 21.922 1 94.31 198 PHE A N 1
ATOM 1578 C CA . PHE A 1 198 ? 13.375 16.109 22.297 1 94.31 198 PHE A CA 1
ATOM 1579 C C . PHE A 1 198 ? 13.508 15.148 23.469 1 94.31 198 PHE A C 1
ATOM 1581 O O . PHE A 1 198 ? 12.516 14.82 24.125 1 94.31 198 PHE A O 1
ATOM 1588 N N . ALA A 1 199 ? 14.719 14.609 23.688 1 78.88 199 ALA A N 1
ATOM 1589 C CA . ALA A 1 199 ? 14.953 13.625 24.734 1 78.88 199 ALA A CA 1
ATOM 1590 C C . ALA A 1 199 ? 14.57 14.18 26.109 1 78.88 199 ALA A C 1
ATOM 1592 O O . ALA A 1 199 ? 14.086 13.445 26.969 1 78.88 199 ALA A O 1
ATOM 1593 N N . LYS A 1 200 ? 14.742 15.398 26.297 1 72.12 200 LYS A N 1
ATOM 1594 C CA . LYS A 1 200 ? 14.5 15.992 27.609 1 72.12 200 LYS A CA 1
ATOM 1595 C C . LYS A 1 200 ? 13.078 16.531 27.719 1 72.12 200 LYS A C 1
ATOM 1597 O O . LYS A 1 200 ? 12.656 16.984 28.781 1 72.12 200 LYS A O 1
ATOM 1602 N N . GLY A 1 201 ? 12.398 16.469 26.562 1 76.44 201 GLY A N 1
ATOM 1603 C CA . GLY A 1 201 ? 11.078 17.078 26.578 1 76.44 201 GLY A CA 1
ATOM 1604 C C . GLY A 1 201 ? 9.984 16.141 27.031 1 76.44 201 GLY A C 1
ATOM 1605 O O . GLY A 1 201 ? 10.109 14.922 26.906 1 76.44 201 GLY A O 1
ATOM 1606 N N . GLU A 1 202 ? 9.094 16.766 27.828 1 86.25 202 GLU A N 1
ATOM 1607 C CA . GLU A 1 202 ? 7.91 16.016 28.25 1 86.25 202 GLU A CA 1
ATOM 1608 C C . GLU A 1 202 ? 6.75 16.234 27.281 1 86.25 202 GLU A C 1
ATOM 1610 O O . GLU A 1 202 ? 6.113 17.281 27.297 1 86.25 202 GLU A O 1
ATOM 1615 N N . PHE A 1 203 ? 6.629 15.367 26.312 1 93.56 203 PHE A N 1
ATOM 1616 C CA . PHE A 1 203 ? 5.488 15.406 25.406 1 93.56 203 PHE A CA 1
ATOM 1617 C C . PHE A 1 203 ? 5 14 25.078 1 93.56 203 PHE A C 1
ATOM 1619 O O . PHE A 1 203 ? 5.691 13.016 25.359 1 93.56 203 PHE A O 1
ATOM 1626 N N . GLN A 1 204 ? 3.811 13.938 24.562 1 94.31 204 GLN A N 1
ATOM 1627 C CA . GLN A 1 204 ? 3.193 12.672 24.203 1 94.31 204 GLN A CA 1
ATOM 1628 C C . GLN A 1 204 ? 3.291 12.414 22.688 1 94.31 204 GLN A C 1
ATOM 1630 O O . GLN A 1 204 ? 3.324 13.359 21.906 1 94.31 204 GLN A O 1
ATOM 1635 N N . ILE A 1 205 ? 3.451 11.172 22.328 1 95.75 205 ILE A N 1
ATOM 1636 C CA . ILE A 1 205 ? 3.197 10.781 20.953 1 95.75 205 ILE A CA 1
ATOM 1637 C C . ILE A 1 205 ? 1.798 10.188 20.828 1 95.75 205 ILE A C 1
ATOM 1639 O O . ILE A 1 205 ? 1.543 9.078 21.312 1 95.75 205 ILE A O 1
ATOM 1643 N N . TRP A 1 206 ? 0.939 10.922 20.141 1 96.94 206 TRP A N 1
ATOM 1644 C CA . TRP A 1 206 ? -0.477 10.57 20.109 1 96.94 206 TRP A CA 1
ATOM 1645 C C . TRP A 1 206 ? -0.72 9.367 19.219 1 96.94 206 TRP A C 1
ATOM 1647 O O . TRP A 1 206 ? -1.604 8.547 19.484 1 96.94 206 TRP A O 1
ATOM 1657 N N . TYR A 1 207 ? 0.002 9.305 18.109 1 94.5 207 TYR A N 1
ATOM 1658 C CA . TYR A 1 207 ? -0.268 8.328 17.062 1 94.5 207 TYR A CA 1
ATOM 1659 C C . TYR A 1 207 ? 0.984 8.055 16.234 1 94.5 207 TYR A C 1
ATOM 1661 O O . TYR A 1 207 ? 1.799 8.953 16.016 1 94.5 207 TYR A O 1
ATOM 1669 N N . GLY A 1 208 ? 1.175 6.77 15.859 1 90.88 208 GLY A N 1
ATOM 1670 C CA . GLY A 1 208 ? 2.162 6.422 14.852 1 90.88 208 GLY A CA 1
ATOM 1671 C C . GLY A 1 208 ? 3.506 6.035 15.438 1 90.88 208 GLY A C 1
ATOM 1672 O O . GLY A 1 208 ? 4.488 5.879 14.711 1 90.88 208 GLY A O 1
ATOM 1673 N N . ASP A 1 209 ? 3.613 5.875 16.719 1 87.88 209 ASP A N 1
ATOM 1674 C CA . ASP A 1 209 ? 4.891 5.531 17.344 1 87.88 209 ASP A CA 1
ATOM 1675 C C . ASP A 1 209 ? 5.094 4.016 17.375 1 87.88 209 ASP A C 1
ATOM 1677 O O . ASP A 1 209 ? 5.371 3.441 18.422 1 87.88 209 ASP A O 1
ATOM 1681 N N . ASP A 1 210 ? 4.918 3.322 16.219 1 87.56 210 ASP A N 1
ATOM 1682 C CA . ASP A 1 210 ? 5.113 1.88 16.125 1 87.56 210 ASP A CA 1
ATOM 1683 C C . ASP A 1 210 ? 5.516 1.473 14.703 1 87.56 210 ASP A C 1
ATOM 1685 O O . ASP A 1 210 ? 5.656 2.324 13.828 1 87.56 210 ASP A O 1
ATOM 1689 N N . ASP A 1 211 ? 5.852 0.195 14.547 1 86.12 211 ASP A N 1
ATOM 1690 C CA . ASP A 1 211 ? 6.336 -0.307 13.266 1 86.12 211 ASP A CA 1
ATOM 1691 C C . ASP A 1 211 ? 5.191 -0.897 12.445 1 86.12 211 ASP A C 1
ATOM 1693 O O . ASP A 1 211 ? 5.422 -1.452 11.367 1 86.12 211 ASP A O 1
ATOM 1697 N N . ALA A 1 212 ? 4.02 -0.698 12.914 1 83.81 212 ALA A N 1
ATOM 1698 C CA . ALA A 1 212 ? 2.885 -1.312 12.234 1 83.81 212 ALA A CA 1
ATOM 1699 C C . ALA A 1 212 ? 2.434 -0.463 11.047 1 83.81 212 ALA A C 1
ATOM 1701 O O . ALA A 1 212 ? 2.543 0.765 11.078 1 83.81 212 ALA A O 1
ATOM 1702 N N . SER A 1 213 ? 1.999 -1.211 10.055 1 83.88 213 SER A N 1
ATOM 1703 C CA . SER A 1 213 ? 1.283 -0.495 9 1 83.88 213 SER A CA 1
ATOM 1704 C C . SER A 1 213 ? -0.134 -0.141 9.438 1 83.88 213 SER A C 1
ATOM 1706 O O . SER A 1 213 ? -0.894 -1.014 9.867 1 83.88 213 SER A O 1
ATOM 1708 N N . HIS A 1 214 ? -0.453 1.087 9.438 1 90.44 214 HIS A N 1
ATOM 1709 C CA . HIS A 1 214 ? -1.784 1.521 9.852 1 90.44 214 HIS A CA 1
ATOM 1710 C C . HIS A 1 214 ? -2.709 1.667 8.648 1 90.44 214 HIS A C 1
ATOM 1712 O O . HIS A 1 214 ? -3.877 2.037 8.797 1 90.44 214 HIS A O 1
ATOM 1718 N N . GLN A 1 215 ? -2.189 1.333 7.52 1 89.12 215 GLN A N 1
ATOM 1719 C CA . GLN A 1 215 ? -3.064 1.396 6.352 1 89.12 215 GLN A CA 1
ATOM 1720 C C . GLN A 1 215 ? -4.285 0.5 6.531 1 89.12 215 GLN A C 1
ATOM 1722 O O . GLN A 1 215 ? -4.18 -0.599 7.082 1 89.12 215 GLN A O 1
ATOM 1727 N N . PRO A 1 216 ? -5.422 1.073 6.207 1 93.38 216 PRO A N 1
ATOM 1728 C CA . PRO A 1 216 ? -5.703 2.299 5.457 1 93.38 216 PRO A CA 1
ATOM 1729 C C . PRO A 1 216 ? -6.016 3.486 6.367 1 93.38 216 PRO A C 1
ATOM 1731 O O . PRO A 1 216 ? -6.516 4.512 5.895 1 93.38 216 PRO A O 1
ATOM 1734 N N . ALA A 1 217 ? -5.781 3.404 7.672 1 96.69 217 ALA A N 1
ATOM 1735 C CA . ALA A 1 217 ? -6.043 4.492 8.609 1 96.69 217 ALA A CA 1
ATOM 1736 C C . ALA A 1 217 ? -4.945 5.551 8.539 1 96.69 217 ALA A C 1
ATOM 1738 O O . ALA A 1 217 ? -4.141 5.684 9.461 1 96.69 217 ALA A O 1
ATOM 1739 N N . THR A 1 218 ? -5.016 6.398 7.543 1 96.94 218 THR A N 1
ATOM 1740 C CA . THR A 1 218 ? -3.951 7.367 7.293 1 96.94 218 THR A CA 1
ATOM 1741 C C . THR A 1 218 ? -4.34 8.742 7.82 1 96.94 218 THR A C 1
ATOM 1743 O O . THR A 1 218 ? -5.523 9.031 8.016 1 96.94 218 THR A O 1
ATOM 1746 N N . LEU A 1 219 ? -3.348 9.523 8.133 1 97.81 219 LEU A N 1
ATOM 1747 C CA . LEU A 1 219 ? -3.443 10.914 8.555 1 97.81 219 LEU A CA 1
ATOM 1748 C C . LEU A 1 219 ? -2.281 11.734 8 1 97.81 219 LEU A C 1
ATOM 1750 O O . LEU A 1 219 ? -1.152 11.242 7.926 1 97.81 219 LEU A O 1
ATOM 1754 N N . GLU A 1 220 ? -2.564 12.945 7.676 1 97.94 220 GLU A N 1
ATOM 1755 C CA . GLU A 1 220 ? -1.512 13.883 7.301 1 97.94 220 GLU A CA 1
ATOM 1756 C C . GLU A 1 220 ? -1.753 15.258 7.922 1 97.94 220 GLU A C 1
ATOM 1758 O O . GLU A 1 220 ? -2.898 15.695 8.047 1 97.94 220 GLU A O 1
ATOM 1763 N N . GLY A 1 221 ? -0.717 15.875 8.227 1 98.25 221 GLY A N 1
ATOM 1764 C CA . GLY A 1 221 ? -0.781 17.094 9.016 1 98.25 221 GLY A CA 1
ATOM 1765 C C . GLY A 1 221 ? -1.419 18.25 8.281 1 98.25 221 GLY A C 1
ATOM 1766 O O . GLY A 1 221 ? -1.978 19.156 8.898 1 98.25 221 GLY A O 1
ATOM 1767 N N . GLY A 1 222 ? -1.361 18.203 6.953 1 97.56 222 GLY A N 1
ATOM 1768 C CA . GLY A 1 222 ? -2.014 19.234 6.172 1 97.56 222 GLY A CA 1
ATOM 1769 C C . GLY A 1 222 ? -3.51 19.312 6.41 1 97.56 222 GLY A C 1
ATOM 1770 O O . GLY A 1 222 ? -4.141 20.328 6.113 1 97.56 222 GLY A O 1
ATOM 1771 N N . ASP A 1 223 ? -4.016 18.297 7.02 1 98.12 223 ASP A N 1
ATOM 1772 C CA . ASP A 1 223 ? -5.445 18.219 7.293 1 98.12 223 ASP A CA 1
ATOM 1773 C C . ASP A 1 223 ? -5.754 18.594 8.742 1 98.12 223 ASP A C 1
ATOM 1775 O O . ASP A 1 223 ? -6.918 18.703 9.125 1 98.12 223 ASP A O 1
ATOM 1779 N N . MET A 1 224 ? -4.766 18.844 9.57 1 98.69 224 MET A N 1
ATOM 1780 C CA . MET A 1 224 ? -4.973 19.016 11 1 98.69 224 MET A CA 1
ATOM 1781 C C . MET A 1 224 ? -4.816 20.484 11.406 1 98.69 224 MET A C 1
ATOM 1783 O O . MET A 1 224 ? -3.795 21.109 11.102 1 98.69 224 MET A O 1
ATOM 1787 N N . HIS A 1 225 ? -5.809 21.047 12.031 1 98.56 225 HIS A N 1
ATOM 1788 C CA . HIS A 1 225 ? -5.773 22.391 12.594 1 98.56 225 HIS A CA 1
ATOM 1789 C C . HIS A 1 225 ? -5.953 22.344 14.109 1 98.56 225 HIS A C 1
ATOM 1791 O O . HIS A 1 225 ? -6.91 21.75 14.617 1 98.56 225 HIS A O 1
ATOM 1797 N N . VAL A 1 226 ? -5.055 22.938 14.789 1 98.56 226 VAL A N 1
ATOM 1798 C CA . VAL A 1 226 ? -5.223 23.125 16.219 1 98.56 226 VAL A CA 1
ATOM 1799 C C . VAL A 1 226 ? -6.012 24.406 16.484 1 98.56 226 VAL A C 1
ATOM 1801 O O . VAL A 1 226 ? -5.445 25.5 16.484 1 98.56 226 VAL A O 1
ATOM 1804 N N . LEU A 1 227 ? -7.238 24.312 16.797 1 97.88 227 LEU A N 1
ATOM 1805 C CA . LEU A 1 227 ? -8.109 25.484 16.891 1 97.88 227 LEU A CA 1
ATOM 1806 C C . LEU A 1 227 ? -7.887 26.234 18.203 1 97.88 227 LEU A C 1
ATOM 1808 O O . LEU A 1 227 ? -8.008 27.453 18.25 1 97.88 227 LEU A O 1
ATOM 1812 N N . GLY A 1 228 ? -7.492 25.547 19.25 1 97 228 GLY A N 1
ATOM 1813 C CA . GLY A 1 228 ? -7.52 26.031 20.609 1 97 228 GLY A CA 1
ATOM 1814 C C . GLY A 1 228 ? -8.672 25.484 21.422 1 97 228 GLY A C 1
ATOM 1815 O O . GLY A 1 228 ? -9.5 24.734 20.906 1 97 228 GLY A O 1
ATOM 1816 N N . HIS A 1 229 ? -8.656 25.672 22.766 1 96.44 229 HIS A N 1
ATOM 1817 C CA . HIS A 1 229 ? -9.727 25.25 23.656 1 96.44 229 HIS A CA 1
ATOM 1818 C C . HIS A 1 229 ? -9.883 23.734 23.656 1 96.44 229 HIS A C 1
ATOM 1820 O O . HIS A 1 229 ? -11.008 23.234 23.734 1 96.44 229 HIS A O 1
ATOM 1826 N N . GLY A 1 230 ? -8.773 23.078 23.422 1 97.62 230 GLY A N 1
ATOM 1827 C CA . GLY A 1 230 ? -8.797 21.625 23.453 1 97.62 230 GLY A CA 1
ATOM 1828 C C . GLY A 1 230 ? -9.398 21 22.203 1 97.62 230 GLY A C 1
ATOM 1829 O O . GLY A 1 230 ? -9.742 19.812 22.203 1 97.62 230 GLY A O 1
ATOM 1830 N N . ALA A 1 231 ? -9.539 21.797 21.125 1 98.5 231 ALA A N 1
ATOM 1831 C CA . ALA A 1 231 ? -10.211 21.297 19.922 1 98.5 231 ALA A CA 1
ATOM 1832 C C . ALA A 1 231 ? -9.234 21.188 18.75 1 98.5 231 ALA A C 1
ATOM 1834 O O . ALA A 1 231 ? -8.359 22.047 18.578 1 98.5 231 ALA A O 1
ATOM 1835 N N . VAL A 1 232 ? -9.391 20.094 18.016 1 98.75 232 VAL A N 1
ATOM 1836 C CA . VAL A 1 232 ? -8.664 19.859 16.766 1 98.75 232 VAL A CA 1
ATOM 1837 C C . VAL A 1 232 ? -9.641 19.703 15.609 1 98.75 232 VAL A C 1
ATOM 1839 O O . VAL A 1 232 ? -10.703 19.094 15.766 1 98.75 232 VAL A O 1
ATOM 1842 N N . MET A 1 233 ? -9.391 20.359 14.523 1 98.75 233 MET A N 1
ATOM 1843 C CA . MET A 1 233 ? -10.172 20.203 13.297 1 98.75 233 MET A CA 1
ATOM 1844 C C . MET A 1 233 ? -9.375 19.438 12.242 1 98.75 233 MET A C 1
ATOM 1846 O O . MET A 1 233 ? -8.211 19.75 12 1 98.75 233 MET A O 1
ATOM 1850 N N . ILE A 1 234 ? -9.992 18.406 11.664 1 98.69 234 ILE A N 1
ATOM 1851 C CA . ILE A 1 234 ? -9.273 17.562 10.719 1 98.69 234 ILE A CA 1
ATOM 1852 C C . ILE A 1 234 ? -10.094 17.391 9.445 1 98.69 234 ILE A C 1
ATOM 1854 O O . ILE A 1 234 ? -11.273 17.047 9.508 1 98.69 234 ILE A O 1
ATOM 1858 N N . GLY A 1 235 ? -9.422 17.625 8.305 1 97.38 235 GLY A N 1
ATOM 1859 C CA . GLY A 1 235 ? -10.047 17.359 7.016 1 97.38 235 GLY A CA 1
ATOM 1860 C C . GLY A 1 235 ? -10.016 15.891 6.625 1 97.38 235 GLY A C 1
ATOM 1861 O O . GLY A 1 235 ? -9.016 15.211 6.832 1 97.38 235 GLY A O 1
ATOM 1862 N N . LEU A 1 236 ? -11.164 15.391 6.125 1 96.19 236 LEU A N 1
ATOM 1863 C CA . LEU A 1 236 ? -11.281 14.039 5.586 1 96.19 236 LEU A CA 1
ATOM 1864 C C . LEU A 1 236 ? -11.203 14.047 4.062 1 96.19 236 LEU A C 1
ATOM 1866 O O . LEU A 1 236 ? -11.883 14.844 3.41 1 96.19 236 LEU A O 1
ATOM 1870 N N . GLY A 1 237 ? -10.344 13.211 3.6 1 91.75 237 GLY A N 1
ATOM 1871 C CA . GLY A 1 237 ? -10.203 13.141 2.154 1 91.75 237 GLY A CA 1
ATOM 1872 C C . GLY A 1 237 ? -9.297 12.008 1.704 1 91.75 237 GLY A C 1
ATOM 1873 O O . GLY A 1 237 ? -9.328 10.914 2.271 1 91.75 237 GLY A O 1
ATOM 1874 N N . GLU A 1 238 ? -8.578 12.273 0.711 1 88.06 238 GLU A N 1
ATOM 1875 C CA . GLU A 1 238 ? -7.727 11.266 0.09 1 88.06 238 GLU A CA 1
ATOM 1876 C C . GLU A 1 238 ? -6.562 10.883 1.003 1 88.06 238 GLU A C 1
ATOM 1878 O O . GLU A 1 238 ? -6.113 9.734 0.996 1 88.06 238 GLU A O 1
ATOM 1883 N N . ARG A 1 239 ? -6.125 11.875 1.78 1 95.19 239 ARG A N 1
ATOM 1884 C CA . ARG A 1 239 ? -4.883 11.664 2.516 1 95.19 239 ARG A CA 1
ATOM 1885 C C . ARG A 1 239 ? -5.16 11.336 3.979 1 95.19 239 ARG A C 1
ATOM 1887 O O . ARG A 1 239 ? -4.328 10.719 4.648 1 95.19 239 ARG A O 1
ATOM 1894 N N . SER A 1 240 ? -6.277 11.766 4.488 1 97.12 240 SER A N 1
ATOM 1895 C CA . SER A 1 240 ? -6.691 11.453 5.855 1 97.12 240 SER A CA 1
ATOM 1896 C C . SER A 1 240 ? -8.039 10.75 5.875 1 97.12 240 SER A C 1
ATOM 1898 O O . SER A 1 240 ? -9.023 11.258 5.332 1 97.12 240 SER A O 1
ATOM 1900 N N . THR A 1 241 ? -8.086 9.57 6.586 1 96.88 241 THR A N 1
ATOM 1901 C CA . THR A 1 241 ? -9.273 8.727 6.555 1 96.88 241 THR A CA 1
ATOM 1902 C C . THR A 1 241 ? -10.039 8.828 7.871 1 96.88 241 THR A C 1
ATOM 1904 O O . THR A 1 241 ? -9.508 9.297 8.875 1 96.88 241 THR A O 1
ATOM 1907 N N . PRO A 1 242 ? -11.344 8.422 7.84 1 97.31 242 PRO A N 1
ATOM 1908 C CA . PRO A 1 242 ? -12.133 8.461 9.078 1 97.31 242 PRO A CA 1
ATOM 1909 C C . PRO A 1 242 ? -11.57 7.555 10.164 1 97.31 242 PRO A C 1
ATOM 1911 O O . PRO A 1 242 ? -11.625 7.898 11.352 1 97.31 242 PRO A O 1
ATOM 1914 N N . MET A 1 243 ? -11 6.418 9.758 1 96.88 243 MET A N 1
ATOM 1915 C CA . MET A 1 243 ? -10.398 5.52 10.742 1 96.88 243 MET A CA 1
ATOM 1916 C C . MET A 1 243 ? -9.203 6.18 11.422 1 96.88 243 MET A C 1
ATOM 1918 O O . MET A 1 243 ? -9.055 6.094 12.641 1 96.88 243 MET A O 1
ATOM 1922 N N . GLY A 1 244 ? -8.422 6.848 10.586 1 97.62 244 GLY A N 1
ATOM 1923 C CA . GLY A 1 244 ? -7.285 7.566 11.148 1 97.62 244 GLY A CA 1
ATOM 1924 C C . GLY A 1 244 ? -7.691 8.648 12.133 1 97.62 244 GLY A C 1
ATOM 1925 O O . GLY A 1 244 ? -7.094 8.773 13.203 1 97.62 244 GLY A O 1
ATOM 1926 N N . VAL A 1 245 ? -8.719 9.352 11.781 1 98.25 245 VAL A N 1
ATOM 1927 C CA . VAL A 1 245 ? -9.203 10.438 12.625 1 98.25 245 VAL A CA 1
ATOM 1928 C C . VAL A 1 245 ? -9.734 9.875 13.938 1 98.25 245 VAL A C 1
ATOM 1930 O O . VAL A 1 245 ? -9.422 10.391 15.016 1 98.25 245 VAL A O 1
ATOM 1933 N N . GLU A 1 246 ? -10.5 8.812 13.891 1 97.38 246 GLU A N 1
ATOM 1934 C CA . GLU A 1 246 ? -11.055 8.227 15.109 1 97.38 246 GLU A CA 1
ATOM 1935 C C . GLU A 1 246 ? -9.953 7.641 15.992 1 97.38 246 GLU A C 1
ATOM 1937 O O . GLU A 1 246 ? -10 7.773 17.219 1 97.38 246 GLU A O 1
ATOM 1942 N N . ASN A 1 247 ? -9 6.961 15.367 1 96.88 247 ASN A N 1
ATOM 1943 C CA . ASN A 1 247 ? -7.875 6.434 16.141 1 96.88 247 ASN A CA 1
ATOM 1944 C C . ASN A 1 247 ? -7.117 7.547 16.859 1 96.88 247 ASN A C 1
ATOM 1946 O O . ASN A 1 247 ? -6.801 7.418 18.047 1 96.88 247 ASN A O 1
ATOM 1950 N N . LEU A 1 248 ? -6.867 8.625 16.156 1 97.88 248 LEU A N 1
ATOM 1951 C CA . LEU A 1 248 ? -6.176 9.758 16.766 1 97.88 248 LEU A CA 1
ATOM 1952 C C . LEU A 1 248 ? -7.02 10.375 17.875 1 97.88 248 LEU A C 1
ATOM 1954 O O . LEU A 1 248 ? -6.508 10.664 18.969 1 97.88 248 LEU A O 1
ATOM 1958 N N . ALA A 1 249 ? -8.273 10.57 17.594 1 98 249 ALA A N 1
ATOM 1959 C CA . ALA A 1 249 ? -9.18 11.156 18.578 1 98 249 ALA A CA 1
ATOM 1960 C C . ALA A 1 249 ? -9.203 10.336 19.859 1 98 249 ALA A C 1
ATOM 1962 O O . ALA A 1 249 ? -9.109 10.891 20.969 1 98 249 ALA A O 1
ATOM 1963 N N . ARG A 1 250 ? -9.336 9.07 19.719 1 96.12 250 ARG A N 1
ATOM 1964 C CA . ARG A 1 250 ? -9.359 8.195 20.891 1 96.12 250 ARG A CA 1
ATOM 1965 C C . ARG A 1 250 ? -8.102 8.367 21.734 1 96.12 250 ARG A C 1
ATOM 1967 O O . ARG A 1 250 ? -8.18 8.445 22.953 1 96.12 250 ARG A O 1
ATOM 1974 N N . SER A 1 251 ? -6.984 8.375 21.094 1 96 251 SER A N 1
ATOM 1975 C CA . SER A 1 251 ? -5.719 8.555 21.797 1 96 251 SER A CA 1
ATOM 1976 C C . SER A 1 251 ? -5.652 9.914 22.469 1 96 251 SER A C 1
ATOM 1978 O O . SER A 1 251 ? -5.27 10.016 23.641 1 96 251 SER A O 1
ATOM 1980 N N . LEU A 1 252 ? -6.035 10.992 21.781 1 97.5 252 LEU A N 1
ATOM 1981 C CA . LEU A 1 252 ? -6.035 12.352 22.312 1 97.5 252 LEU A CA 1
ATOM 1982 C C . LEU A 1 252 ? -6.918 12.445 23.547 1 97.5 252 LEU A C 1
ATOM 1984 O O . LEU A 1 252 ? -6.516 13.031 24.562 1 97.5 252 LEU A O 1
ATOM 1988 N N . PHE A 1 253 ? -8.07 11.859 23.484 1 97.25 253 PHE A N 1
ATOM 1989 C CA . PHE A 1 253 ? -9.039 11.953 24.578 1 97.25 253 PHE A CA 1
ATOM 1990 C C . PHE A 1 253 ? -8.578 11.148 25.781 1 97.25 253 PHE A C 1
ATOM 1992 O O . PHE A 1 253 ? -8.625 11.633 26.922 1 97.25 253 PHE A O 1
ATOM 1999 N N . ALA A 1 254 ? -8.125 9.953 25.516 1 94.81 254 ALA A N 1
ATOM 2000 C CA . ALA A 1 254 ? -7.727 9.047 26.594 1 94.81 254 ALA A CA 1
ATOM 2001 C C . ALA A 1 254 ? -6.566 9.625 27.406 1 94.81 254 ALA A C 1
ATOM 2003 O O . ALA A 1 254 ? -6.469 9.406 28.609 1 94.81 254 ALA A O 1
ATOM 2004 N N . ARG A 1 255 ? -5.77 10.469 26.781 1 94.44 255 ARG A N 1
ATOM 2005 C CA . ARG A 1 255 ? -4.555 10.945 27.438 1 94.44 255 ARG A CA 1
ATOM 2006 C C . ARG A 1 255 ? -4.625 12.445 27.703 1 94.44 255 ARG A C 1
ATOM 2008 O O . ARG A 1 255 ? -3.621 13.062 28.062 1 94.44 255 ARG A O 1
ATOM 2015 N N . GLY A 1 256 ? -5.746 13.031 27.453 1 95.12 256 GLY A N 1
ATOM 2016 C CA . GLY A 1 256 ? -6.012 14.406 27.844 1 95.12 256 GLY A CA 1
ATOM 2017 C C . GLY A 1 256 ? -5.414 15.43 26.906 1 95.12 256 GLY A C 1
ATOM 2018 O O . GLY A 1 256 ? -5.164 16.578 27.281 1 95.12 256 GLY A O 1
ATOM 2019 N N . GLY A 1 257 ? -5.152 15.039 25.672 1 96.69 257 GLY A N 1
ATOM 2020 C CA . GLY A 1 257 ? -4.57 15.93 24.672 1 96.69 257 GLY A CA 1
ATOM 2021 C C . GLY A 1 257 ? -5.578 16.891 24.062 1 96.69 257 GLY A C 1
ATOM 2022 O O . GLY A 1 257 ? -5.223 18 23.656 1 96.69 257 GLY A O 1
ATOM 2023 N N . ALA A 1 258 ? -6.805 16.438 23.969 1 97.88 258 ALA A N 1
ATOM 2024 C CA . ALA A 1 258 ? -7.918 17.219 23.422 1 97.88 258 ALA A CA 1
ATOM 2025 C C . ALA A 1 258 ? -9.25 16.719 23.969 1 97.88 258 ALA A C 1
ATOM 2027 O O . ALA A 1 258 ? -9.32 15.656 24.594 1 97.88 258 ALA A O 1
ATOM 2028 N N . THR A 1 259 ? -10.242 17.531 23.797 1 97.56 259 THR A N 1
ATOM 2029 C CA . THR A 1 259 ? -11.562 17.156 24.281 1 97.56 259 THR A CA 1
ATOM 2030 C C . THR A 1 259 ? -12.562 17.078 23.125 1 97.56 259 THR A C 1
ATOM 2032 O O . THR A 1 259 ? -13.664 16.547 23.297 1 97.56 259 THR A O 1
ATOM 2035 N N . LYS A 1 260 ? -12.148 17.578 22 1 97.94 260 LYS A N 1
ATOM 2036 C CA . LYS A 1 260 ? -13.055 17.656 20.859 1 97.94 260 LYS A CA 1
ATOM 2037 C C . LYS A 1 260 ? -12.289 17.578 19.547 1 97.94 260 LYS A C 1
ATOM 2039 O O . LYS A 1 260 ? -11.227 18.188 19.391 1 97.94 260 LYS A O 1
ATOM 2044 N N . VAL A 1 261 ? -12.805 16.75 18.578 1 98.69 261 VAL A N 1
ATOM 2045 C CA . VAL A 1 261 ? -12.289 16.75 17.219 1 98.69 261 VAL A CA 1
ATOM 2046 C C . VAL A 1 261 ? -13.414 17.062 16.234 1 98.69 261 VAL A C 1
ATOM 2048 O O . VAL A 1 261 ? -14.469 16.438 16.266 1 98.69 261 VAL A O 1
ATOM 2051 N N . ILE A 1 262 ? -13.25 18.094 15.43 1 98.75 262 ILE A N 1
ATOM 2052 C CA . ILE A 1 262 ? -14.172 18.406 14.352 1 98.75 262 ILE A CA 1
ATOM 2053 C C . ILE A 1 262 ? -13.641 17.859 13.031 1 98.75 262 ILE A C 1
ATOM 2055 O O . ILE A 1 262 ? -12.555 18.234 12.586 1 98.75 262 ILE A O 1
ATOM 2059 N N . ALA A 1 263 ? -14.352 16.922 12.445 1 98.44 263 ALA A N 1
ATOM 2060 C CA . ALA A 1 263 ? -13.977 16.328 11.164 1 98.44 263 ALA A CA 1
ATOM 2061 C C . ALA A 1 263 ? -14.758 16.969 10.016 1 98.44 263 ALA A C 1
ATOM 2063 O O . ALA A 1 263 ? -15.977 17.141 10.109 1 98.44 263 ALA A O 1
ATOM 2064 N N . ILE A 1 264 ? -14.055 17.312 8.945 1 96.88 264 ILE A N 1
ATOM 2065 C CA . ILE A 1 264 ? -14.664 17.969 7.797 1 96.88 264 ILE A CA 1
ATOM 2066 C C . ILE A 1 264 ? -14.477 17.109 6.551 1 96.88 264 ILE A C 1
ATOM 2068 O O . ILE A 1 264 ? -13.359 16.688 6.242 1 96.88 264 ILE A O 1
ATOM 2072 N N . GLU A 1 265 ? -15.531 16.859 5.812 1 95.25 265 GLU A N 1
ATOM 2073 C CA . GLU A 1 265 ? -15.43 16.125 4.555 1 95.25 265 GLU A CA 1
ATOM 2074 C C . GLU A 1 265 ? -15.016 17.047 3.412 1 95.25 265 GLU A C 1
ATOM 2076 O O . GLU A 1 265 ? -15.727 18 3.084 1 95.25 265 GLU A O 1
ATOM 2081 N N . LEU A 1 266 ? -13.867 16.75 2.836 1 92.38 266 LEU A N 1
ATOM 2082 C CA . LEU A 1 266 ? -13.383 17.531 1.704 1 92.38 266 LEU A CA 1
ATOM 2083 C C . LEU A 1 266 ? -13.836 16.906 0.385 1 92.38 266 LEU A C 1
ATOM 2085 O O . LEU A 1 266 ? -14.008 15.695 0.288 1 92.38 266 LEU A O 1
ATOM 2089 N N . PRO A 1 267 ? -14.055 17.766 -0.608 1 84.12 267 PRO A N 1
ATOM 2090 C CA . PRO A 1 267 ? -14.328 17.203 -1.932 1 84.12 267 PRO A CA 1
ATOM 2091 C C . PRO A 1 267 ? -13.141 16.422 -2.498 1 84.12 267 PRO A C 1
ATOM 2093 O O . PRO A 1 267 ? -11.992 16.734 -2.18 1 84.12 267 PRO A O 1
ATOM 2096 N N . HIS A 1 268 ? -13.539 15.406 -3.244 1 75.31 268 HIS A N 1
ATOM 2097 C CA . HIS A 1 268 ? -12.484 14.594 -3.848 1 75.31 268 HIS A CA 1
ATOM 2098 C C . HIS A 1 268 ? -11.883 15.297 -5.062 1 75.31 268 HIS A C 1
ATOM 2100 O O . HIS A 1 268 ? -12.523 15.375 -6.117 1 75.31 268 HIS A O 1
ATOM 2106 N N . SER A 1 269 ? -10.75 15.938 -4.949 1 70.88 269 SER A N 1
ATOM 2107 C CA . SER A 1 269 ? -10 16.578 -6.023 1 70.88 269 SER A CA 1
ATOM 2108 C C . SER A 1 269 ? -8.523 16.719 -5.668 1 70.88 269 SER A C 1
ATOM 2110 O O . SER A 1 269 ? -8.172 16.891 -4.5 1 70.88 269 SER A O 1
ATOM 2112 N N . HIS A 1 270 ? -7.762 16.594 -6.691 1 63.84 270 HIS A N 1
ATOM 2113 C CA . HIS A 1 270 ? -6.324 16.75 -6.496 1 63.84 270 HIS A CA 1
ATOM 2114 C C . HIS A 1 270 ? -5.973 18.141 -5.992 1 63.84 270 HIS A C 1
ATOM 2116 O O . HIS A 1 270 ? -4.988 18.312 -5.27 1 63.84 270 HIS A O 1
ATOM 2122 N N . ALA A 1 271 ? -6.758 19 -6.336 1 64.06 271 ALA A N 1
ATOM 2123 C CA . ALA A 1 271 ? -6.5 20.391 -5.941 1 64.06 271 ALA A CA 1
ATOM 2124 C C . ALA A 1 271 ? -6.859 20.609 -4.477 1 64.06 271 ALA A C 1
ATOM 2126 O O . ALA A 1 271 ? -6.453 21.609 -3.879 1 64.06 271 ALA A O 1
ATOM 2127 N N . MET A 1 272 ? -7.523 19.641 -3.955 1 71.56 272 MET A N 1
ATOM 2128 C CA . MET A 1 272 ? -7.977 19.75 -2.572 1 71.56 272 MET A CA 1
ATOM 2129 C C . MET A 1 272 ? -7.52 18.547 -1.747 1 71.56 272 MET A C 1
ATOM 2131 O O . MET A 1 272 ? -8.328 17.906 -1.082 1 71.56 272 MET A O 1
ATOM 2135 N N . MET A 1 273 ? -6.195 18.453 -1.769 1 80.5 273 MET A N 1
ATOM 2136 C CA . MET A 1 273 ? -5.648 17.234 -1.17 1 80.5 273 MET A CA 1
ATOM 2137 C C . MET A 1 273 ? -5.719 17.312 0.352 1 80.5 273 MET A C 1
ATOM 2139 O O . MET A 1 273 ? -5.945 16.297 1.011 1 80.5 273 MET A O 1
ATOM 2143 N N . HIS A 1 274 ? -5.441 18.531 0.885 1 92.25 274 HIS A N 1
ATOM 2144 C CA . HIS A 1 274 ? -5.504 18.734 2.33 1 92.25 274 HIS A CA 1
ATOM 2145 C C . HIS A 1 274 ? -6.414 19.891 2.688 1 92.25 274 HIS A C 1
ATOM 2147 O O . HIS A 1 274 ? -6.727 20.734 1.836 1 92.25 274 HIS A O 1
ATOM 2153 N N . LEU A 1 275 ? -6.82 19.906 3.896 1 95.06 275 LEU A N 1
ATOM 2154 C CA . LEU A 1 275 ? -7.672 20.969 4.41 1 95.06 275 LEU A CA 1
ATOM 2155 C C . LEU A 1 275 ? -6.984 22.328 4.277 1 95.06 275 LEU A C 1
ATOM 2157 O O . LEU A 1 275 ? -7.613 23.312 3.885 1 95.06 275 LEU A O 1
ATOM 2161 N N . ASP A 1 276 ? -5.691 22.375 4.461 1 95.38 276 ASP A N 1
ATOM 2162 C CA . ASP A 1 276 ? -4.996 23.656 4.5 1 95.38 276 ASP A CA 1
ATOM 2163 C C . ASP A 1 276 ? -4.754 24.203 3.094 1 95.38 276 ASP A C 1
ATOM 2165 O O . ASP A 1 276 ? -4.273 25.328 2.928 1 95.38 276 ASP A O 1
ATOM 2169 N N . THR A 1 277 ? -5.125 23.438 2.084 1 91.44 277 THR A N 1
ATOM 2170 C CA . THR A 1 277 ? -5.035 23.953 0.724 1 91.44 277 THR A CA 1
ATOM 2171 C C . THR A 1 277 ? -6.289 24.75 0.361 1 91.44 277 THR A C 1
ATOM 2173 O O . THR A 1 277 ? -6.297 25.5 -0.613 1 91.44 277 THR A O 1
ATOM 2176 N N . VAL A 1 278 ? -7.32 24.594 1.219 1 92.56 278 VAL A N 1
ATOM 2177 C CA . VAL A 1 278 ? -8.562 25.266 0.842 1 92.56 278 VAL A CA 1
ATOM 2178 C C . VAL A 1 278 ? -9.039 26.156 1.984 1 92.56 278 VAL A C 1
ATOM 2180 O O . VAL A 1 278 ? -9.906 27.016 1.79 1 92.56 278 VAL A O 1
ATOM 2183 N N . MET A 1 279 ? -8.539 25.922 3.121 1 94.38 279 MET A N 1
ATOM 2184 C CA . MET A 1 279 ? -8.969 26.703 4.281 1 94.38 279 MET A CA 1
ATOM 2185 C C . MET A 1 279 ? -7.871 26.75 5.34 1 94.38 279 MET A C 1
ATOM 2187 O O . MET A 1 279 ? -7.328 25.719 5.727 1 94.38 279 MET A O 1
ATOM 2191 N N . THR A 1 280 ? -7.535 27.938 5.855 1 97.19 280 THR A N 1
ATOM 2192 C CA . THR A 1 280 ? -6.582 28.109 6.945 1 97.19 280 THR A CA 1
ATOM 2193 C C . THR A 1 280 ? -7.066 29.172 7.93 1 97.19 280 THR A C 1
ATOM 2195 O O . THR A 1 280 ? -7.738 30.125 7.535 1 97.19 280 THR A O 1
ATOM 2198 N N . MET A 1 281 ? -6.859 28.906 9.156 1 98.06 281 MET A N 1
ATOM 2199 C CA . MET A 1 281 ? -7.102 29.922 10.188 1 98.06 281 MET A CA 1
ATOM 2200 C C . MET A 1 281 ? -5.977 30.953 10.219 1 98.06 281 MET A C 1
ATOM 2202 O O . MET A 1 281 ? -4.801 30.594 10.289 1 98.06 281 MET A O 1
ATOM 2206 N N . ILE A 1 282 ? -6.324 32.25 10.156 1 98.38 282 ILE A N 1
ATOM 2207 C CA . ILE A 1 282 ? -5.266 33.25 9.953 1 98.38 282 ILE A CA 1
ATOM 2208 C C . ILE A 1 282 ? -5.293 34.281 11.078 1 98.38 282 ILE A C 1
ATOM 2210 O O . ILE A 1 282 ? -4.371 35.094 11.211 1 98.38 282 ILE A O 1
ATOM 2214 N N . ASP A 1 283 ? -6.312 34.281 11.812 1 98.25 283 ASP A N 1
ATOM 2215 C CA . ASP A 1 283 ? -6.477 35.125 13 1 98.25 283 ASP A CA 1
ATOM 2216 C C . ASP A 1 283 ? -7.387 34.438 14.023 1 98.25 283 ASP A C 1
ATOM 2218 O O . ASP A 1 283 ? -7.93 33.375 13.766 1 98.25 283 ASP A O 1
ATOM 2222 N N . ARG A 1 284 ? -7.574 35.031 15.211 1 97.25 284 ARG A N 1
ATOM 2223 C CA . ARG A 1 284 ? -8.281 34.438 16.328 1 97.25 284 ARG A CA 1
ATOM 2224 C C . ARG A 1 284 ? -9.703 34.062 15.938 1 97.25 284 ARG A C 1
ATOM 2226 O O . ARG A 1 284 ? -10.25 33.062 16.438 1 97.25 284 ARG A O 1
ATOM 2233 N N . GLU A 1 285 ? -10.281 34.781 15.039 1 97.06 285 GLU A N 1
ATOM 2234 C CA . GLU A 1 285 ? -11.664 34.531 14.672 1 97.06 285 GLU A CA 1
ATOM 2235 C C . GLU A 1 285 ? -11.844 34.5 13.156 1 97.06 285 GLU A C 1
ATOM 2237 O O . GLU A 1 285 ? -12.961 34.656 12.656 1 97.06 285 GLU A O 1
ATOM 2242 N N . THR A 1 286 ? -10.75 34.375 12.398 1 98 286 THR A N 1
ATOM 2243 C CA . THR A 1 286 ? -10.844 34.594 10.961 1 98 286 THR A CA 1
ATOM 2244 C C . THR A 1 286 ? -10.211 33.438 10.195 1 98 286 THR A C 1
ATOM 2246 O O . THR A 1 286 ? -9.109 33 10.523 1 98 286 THR A O 1
ATOM 2249 N N . PHE A 1 287 ? -10.922 32.938 9.25 1 97.31 287 PHE A N 1
ATOM 2250 C CA . PHE A 1 287 ? -10.438 31.969 8.289 1 97.31 287 PHE A CA 1
ATOM 2251 C C . PHE A 1 287 ? -10.375 32.562 6.887 1 97.31 287 PHE A C 1
ATOM 2253 O O . PHE A 1 287 ? -11.102 33.5 6.574 1 97.31 287 PHE A O 1
ATOM 2260 N N . VAL A 1 288 ? -9.484 32.094 6.141 1 96.44 288 VAL A N 1
ATOM 2261 C CA . VAL A 1 288 ? -9.5 32.312 4.699 1 96.44 288 VAL A CA 1
ATOM 2262 C C . VAL A 1 288 ? -9.852 31.016 3.977 1 96.44 288 VAL A C 1
ATOM 2264 O O . VAL A 1 288 ? -9.414 29.922 4.375 1 96.44 288 VAL A O 1
ATOM 2267 N N . MET A 1 289 ? -10.68 31.141 3.018 1 93.62 289 MET A N 1
ATOM 2268 C CA . MET A 1 289 ? -11.195 29.938 2.344 1 93.62 289 MET A CA 1
ATOM 2269 C C . MET A 1 289 ? -11.211 30.141 0.832 1 93.62 289 MET A C 1
ATOM 2271 O O . MET A 1 289 ? -11.477 31.234 0.347 1 93.62 289 MET A O 1
ATOM 2275 N N . TYR A 1 290 ? -10.898 29.062 0.117 1 91.31 290 TYR A N 1
ATOM 2276 C CA . TYR A 1 290 ? -11.07 29.047 -1.331 1 91.31 290 TYR A CA 1
ATOM 2277 C C . TYR A 1 290 ? -12.5 29.406 -1.713 1 91.31 290 TYR A C 1
ATOM 2279 O O . TYR A 1 290 ? -13.453 28.781 -1.231 1 91.31 290 TYR A O 1
ATOM 2287 N N . PRO A 1 291 ? -12.68 30.375 -2.537 1 88.38 291 PRO A N 1
ATOM 2288 C CA . PRO A 1 291 ? -14.008 30.953 -2.756 1 88.38 291 PRO A CA 1
ATOM 2289 C C . PRO A 1 291 ? -14.984 29.969 -3.385 1 88.38 291 PRO A C 1
ATOM 2291 O O . PRO A 1 291 ? -16.203 30.125 -3.254 1 88.38 291 PRO A O 1
ATOM 2294 N N . TYR A 1 292 ? -14.562 28.953 -3.973 1 84.44 292 TYR A N 1
ATOM 2295 C CA . TYR A 1 292 ? -15.477 28.078 -4.68 1 84.44 292 TYR A CA 1
ATOM 2296 C C . TYR A 1 292 ? -15.609 26.734 -3.961 1 84.44 292 TYR A C 1
ATOM 2298 O O . TYR A 1 292 ? -16.109 25.766 -4.527 1 84.44 292 TYR A O 1
ATOM 2306 N N . LEU A 1 293 ? -15.094 26.734 -2.793 1 83.25 293 LEU A N 1
ATOM 2307 C CA . LEU A 1 293 ? -15.445 25.641 -1.896 1 83.25 293 LEU A CA 1
ATOM 2308 C C . LEU A 1 293 ? -16.875 25.781 -1.396 1 83.25 293 LEU A C 1
ATOM 2310 O O . LEU A 1 293 ? -17.297 26.875 -1.019 1 83.25 293 LEU A O 1
ATOM 2314 N N . LYS A 1 294 ? -17.609 24.703 -1.463 1 77.25 294 LYS A N 1
ATOM 2315 C CA . LYS A 1 294 ? -19.016 24.75 -1.07 1 77.25 294 LYS A CA 1
ATOM 2316 C C . LYS A 1 294 ? -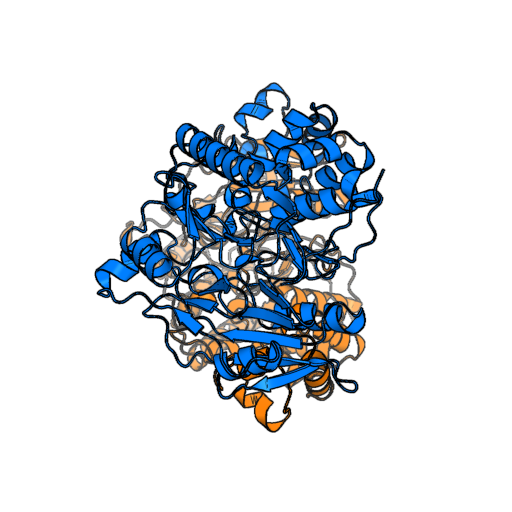19.156 25.203 0.378 1 77.25 294 LYS A C 1
ATOM 2318 O O . LYS A 1 294 ? -18.328 24.891 1.226 1 77.25 294 LYS A O 1
ATOM 2323 N N . ASP A 1 295 ? -20.25 25.812 0.607 1 69.31 295 ASP A N 1
ATOM 2324 C CA . ASP A 1 295 ? -20.531 26.344 1.942 1 69.31 295 ASP A CA 1
ATOM 2325 C C . ASP A 1 295 ? -21.078 25.234 2.855 1 69.31 295 ASP A C 1
ATOM 2327 O O . ASP A 1 295 ? -20.969 25.328 4.078 1 69.31 295 ASP A O 1
ATOM 2331 N N . ASP A 1 296 ? -21.609 24.312 2.232 1 83.75 296 ASP A N 1
ATOM 2332 C CA . ASP A 1 296 ? -22.297 23.297 3.031 1 83.75 296 ASP A CA 1
ATOM 2333 C C . ASP A 1 296 ? -21.438 22.031 3.164 1 83.75 296 ASP A C 1
ATOM 2335 O O . ASP A 1 296 ? -21.922 20.922 2.945 1 83.75 296 ASP A O 1
ATOM 2339 N N . LEU A 1 297 ? -20.203 22.344 3.691 1 89.69 297 LEU A N 1
ATOM 2340 C CA . LEU A 1 297 ? -19.344 21.188 3.943 1 89.69 297 LEU A CA 1
ATOM 2341 C C . LEU A 1 297 ? -19.906 20.312 5.062 1 89.69 297 LEU A C 1
ATOM 2343 O O . LEU A 1 297 ? -20.25 20.828 6.133 1 89.69 297 LEU A O 1
ATOM 2347 N N . ARG A 1 298 ? -20.109 19.062 4.812 1 94.81 298 ARG A N 1
ATOM 2348 C CA . ARG A 1 298 ? -20.5 18.141 5.867 1 94.81 298 ARG A CA 1
ATOM 2349 C C . ARG A 1 298 ? -19.406 18.016 6.926 1 94.81 298 ARG A C 1
ATOM 2351 O O . ARG A 1 298 ? -18.219 17.953 6.594 1 94.81 298 ARG A O 1
ATOM 2358 N N . SER A 1 299 ? -19.812 18.062 8.117 1 97.19 299 SER A N 1
ATOM 2359 C CA . SER A 1 299 ? -18.844 17.953 9.203 1 97.19 299 SER A CA 1
ATOM 2360 C C . SER A 1 299 ? -19.453 17.234 10.406 1 97.19 299 SER A C 1
ATOM 2362 O O . SER A 1 299 ? -20.672 17.078 10.484 1 97.19 299 SER A O 1
ATOM 2364 N N . TRP A 1 300 ? -18.594 16.719 11.258 1 98.12 300 TRP A N 1
ATOM 2365 C CA . TRP A 1 300 ? -18.969 15.984 12.461 1 98.12 300 TRP A CA 1
ATOM 2366 C C . TRP A 1 300 ? -18.109 16.422 13.648 1 98.12 300 TRP A C 1
ATOM 2368 O O . TRP A 1 300 ? -16.953 16.797 13.477 1 98.12 300 TRP A O 1
ATOM 2378 N N . THR A 1 301 ? -18.703 16.375 14.781 1 98.19 301 THR A N 1
ATOM 2379 C CA . THR A 1 301 ? -17.953 16.531 16.031 1 98.19 301 THR A CA 1
ATOM 2380 C C . THR A 1 301 ? -17.766 15.172 16.703 1 98.19 301 THR A C 1
ATOM 2382 O O . THR A 1 301 ? -18.719 14.438 16.922 1 98.19 301 THR A O 1
ATOM 2385 N N . VAL A 1 302 ? -16.516 14.836 16.938 1 97.69 302 VAL A N 1
ATOM 2386 C CA . VAL A 1 302 ? -16.156 13.625 17.656 1 97.69 302 VAL A CA 1
ATOM 2387 C C . VAL A 1 302 ? -15.836 13.969 19.109 1 97.69 302 VAL A C 1
ATOM 2389 O O . VAL A 1 302 ? -15.031 14.867 19.375 1 97.69 302 VAL A O 1
ATOM 2392 N N . LEU A 1 303 ? -16.469 13.273 20.016 1 96.88 303 LEU A N 1
ATOM 2393 C CA . LEU A 1 303 ? -16.344 13.508 21.453 1 96.88 303 LEU A CA 1
ATOM 2394 C C . LEU A 1 303 ? -16.016 12.219 22.188 1 96.88 303 LEU A C 1
ATOM 2396 O O . LEU A 1 303 ? -16.266 11.125 21.688 1 96.88 303 LEU A O 1
ATOM 2400 N N . PRO A 1 304 ? -15.312 12.352 23.328 1 94.81 304 PRO A N 1
ATOM 2401 C CA . PRO A 1 304 ? -15.141 11.148 24.125 1 94.81 304 PRO A CA 1
ATOM 2402 C C . PRO A 1 304 ? -16.453 10.57 24.625 1 94.81 304 PRO A C 1
ATOM 2404 O O . PRO A 1 304 ? -17.406 11.328 24.875 1 94.81 304 PRO A O 1
ATOM 2407 N N . ASP A 1 305 ? -16.484 9.281 24.656 1 89.69 305 ASP A N 1
ATOM 2408 C CA . ASP A 1 305 ? -17.656 8.578 25.172 1 89.69 305 ASP A CA 1
ATOM 2409 C C . ASP A 1 305 ? -17.25 7.434 26.094 1 89.69 305 ASP A C 1
ATOM 2411 O O . ASP A 1 305 ? -16.25 6.75 25.844 1 89.69 305 ASP A O 1
ATOM 2415 N N . GLU A 1 306 ? -17.859 7.262 27.172 1 77.81 306 GLU A N 1
ATOM 2416 C CA . GLU A 1 306 ? -17.547 6.227 28.156 1 77.81 306 GLU A CA 1
ATOM 2417 C C . GLU A 1 306 ? -17.859 4.836 27.609 1 77.81 306 GLU A C 1
ATOM 2419 O O . GLU A 1 306 ? -17.109 3.885 27.844 1 77.81 306 GLU A O 1
ATOM 2424 N N . ALA A 1 307 ? -18.891 4.703 26.984 1 66.56 307 ALA A N 1
ATOM 2425 C CA . ALA A 1 307 ? -19.391 3.395 26.562 1 66.56 307 ALA A CA 1
ATOM 2426 C C . ALA A 1 307 ? -18.594 2.848 25.391 1 66.56 307 ALA A C 1
ATOM 2428 O O . ALA A 1 307 ? -18.094 1.721 25.438 1 66.56 307 ALA A O 1
ATOM 2429 N N . ASP A 1 308 ? -18.375 3.682 24.328 1 67.19 308 ASP A N 1
ATOM 2430 C CA . ASP A 1 308 ? -17.844 3.182 23.062 1 67.19 308 ASP A CA 1
ATOM 2431 C C . ASP A 1 308 ? -16.484 3.826 22.75 1 67.19 308 ASP A C 1
ATOM 2433 O O . ASP A 1 308 ? -15.898 3.557 21.703 1 67.19 308 ASP A O 1
ATOM 2437 N N . GLY A 1 309 ? -16.125 4.66 23.656 1 79.44 309 GLY A N 1
ATOM 2438 C CA . GLY A 1 309 ? -14.859 5.352 23.484 1 79.44 309 GLY A CA 1
ATOM 2439 C C . GLY A 1 309 ? -15 6.691 22.797 1 79.44 309 GLY A C 1
ATOM 2440 O O . GLY A 1 309 ? -14.445 7.691 23.234 1 79.44 309 GLY A O 1
ATOM 2441 N N . LEU A 1 310 ? -15.938 6.672 21.672 1 93.62 310 LEU A N 1
ATOM 2442 C CA . LEU A 1 310 ? -16.141 7.906 20.922 1 93.62 310 LEU A CA 1
ATOM 2443 C C . LEU A 1 310 ? -17.609 8.117 20.609 1 93.62 310 LEU A C 1
ATOM 2445 O O . LEU A 1 310 ? -18.375 7.156 20.453 1 93.62 310 LEU A O 1
ATOM 2449 N N . ARG A 1 311 ? -18.016 9.336 20.672 1 92.31 311 ARG A N 1
ATOM 2450 C CA . ARG A 1 311 ? -19.312 9.789 20.203 1 92.31 311 ARG A CA 1
ATOM 2451 C C . ARG A 1 311 ? -19.172 10.711 19 1 92.31 311 ARG A C 1
ATOM 2453 O O . ARG A 1 311 ? -18.406 11.68 19.047 1 92.31 311 ARG A O 1
ATOM 2460 N N . VAL A 1 312 ? -19.906 10.336 17.906 1 94.81 312 VAL A N 1
ATOM 2461 C CA . VAL A 1 312 ? -19.828 11.125 16.672 1 94.81 312 VAL A CA 1
ATOM 2462 C C . VAL A 1 312 ? -21.172 11.805 16.422 1 94.81 312 VAL A C 1
ATOM 2464 O O . VAL A 1 312 ? -22.219 11.141 16.375 1 94.81 312 VAL A O 1
ATOM 2467 N N . VAL A 1 313 ? -21.141 13.148 16.25 1 95.19 313 VAL A N 1
ATOM 2468 C CA . VAL A 1 313 ? -22.359 13.93 16.047 1 95.19 313 VAL A CA 1
ATOM 2469 C C . VAL A 1 313 ? -22.203 14.773 14.773 1 95.19 313 VAL A C 1
ATOM 2471 O O . VAL A 1 313 ? -21.25 15.523 14.633 1 95.19 313 VAL A O 1
ATOM 2474 N N . GLN A 1 314 ? -23.188 14.641 13.891 1 96.44 314 GLN A N 1
ATOM 2475 C CA . GLN A 1 314 ? -23.172 15.484 12.695 1 96.44 314 GLN A CA 1
ATOM 2476 C C . GLN A 1 314 ? -23.469 16.938 13.039 1 96.44 314 GLN A C 1
ATOM 2478 O O . GLN A 1 314 ? -24.344 17.219 13.859 1 96.44 314 GLN A O 1
ATOM 2483 N N . ASN A 1 315 ? -22.734 17.812 12.422 1 97.44 315 ASN A N 1
ATOM 2484 C CA . ASN A 1 315 ? -22.953 19.25 12.656 1 97.44 315 ASN A CA 1
ATOM 2485 C C . ASN A 1 315 ? -23.922 19.828 11.641 1 97.44 315 ASN A C 1
ATOM 2487 O O . ASN A 1 315 ? -23.891 19.484 10.461 1 97.44 315 ASN A O 1
ATOM 2491 N N . ASP A 1 316 ? -24.781 20.781 12.086 1 96.12 316 ASP A N 1
ATOM 2492 C CA . ASP A 1 316 ? -25.688 21.484 11.188 1 96.12 316 ASP A CA 1
ATOM 2493 C C . ASP A 1 316 ? -24.938 22.531 10.367 1 96.12 316 ASP A C 1
ATOM 2495 O O . ASP A 1 316 ? -25.25 22.75 9.195 1 96.12 316 ASP A O 1
ATOM 2499 N N . ASP A 1 317 ? -24.047 23.141 11.039 1 95.75 317 ASP A N 1
ATOM 2500 C CA . ASP A 1 317 ? -23.266 24.219 10.43 1 95.75 317 ASP A CA 1
ATOM 2501 C C . ASP A 1 317 ? -21.828 24.188 10.938 1 95.75 317 ASP A C 1
ATOM 2503 O O . ASP A 1 317 ? -21.578 24.344 12.133 1 95.75 317 ASP A O 1
ATOM 2507 N N . LEU A 1 318 ? -20.953 24.016 9.969 1 96.38 318 LEU A N 1
ATOM 2508 C CA . LEU A 1 318 ? -19.531 23.891 10.305 1 96.38 318 LEU A CA 1
ATOM 2509 C C . LEU A 1 318 ? -19.047 25.125 11.055 1 96.38 318 LEU A C 1
ATOM 2511 O O . LEU A 1 318 ? -18.469 25.016 12.141 1 96.38 318 LEU A O 1
ATOM 2515 N N . PHE A 1 319 ? -19.297 26.312 10.523 1 96.44 319 PHE A N 1
ATOM 2516 C CA . PHE A 1 319 ? -18.703 27.531 11.055 1 96.44 319 PHE A CA 1
ATOM 2517 C C . PHE A 1 319 ? -19.359 27.922 12.367 1 96.44 319 PHE A C 1
ATOM 2519 O O . PHE A 1 319 ? -18.719 28.484 13.25 1 96.44 319 PHE A O 1
ATOM 2526 N N . ALA A 1 320 ? -20.656 27.672 12.484 1 97.06 320 ALA A N 1
ATOM 2527 C CA . ALA A 1 320 ? -21.312 27.859 13.781 1 97.06 320 ALA A CA 1
ATOM 2528 C C . ALA A 1 320 ? -20.703 26.953 14.844 1 97.06 320 ALA A C 1
ATOM 2530 O O . ALA A 1 320 ? -20.5 27.375 15.984 1 97.06 320 ALA A O 1
ATOM 2531 N N . THR A 1 321 ? -20.406 25.734 14.469 1 97.81 321 THR A N 1
ATOM 2532 C CA . THR A 1 321 ? -19.781 24.766 15.375 1 97.81 321 THR A CA 1
ATOM 2533 C C . THR A 1 321 ? -18.406 25.234 15.797 1 97.81 321 THR A C 1
ATOM 2535 O O . THR A 1 321 ? -18.047 25.156 16.969 1 97.81 321 THR A O 1
ATOM 2538 N N . ILE A 1 322 ? -17.609 25.734 14.852 1 97.75 322 ILE A N 1
ATOM 2539 C CA . ILE A 1 322 ? -16.281 26.25 15.141 1 97.75 322 ILE A CA 1
ATOM 2540 C C . ILE A 1 322 ? -16.375 27.438 16.094 1 97.75 322 ILE A C 1
ATOM 2542 O O . ILE A 1 322 ? -15.641 27.516 17.078 1 97.75 322 ILE A O 1
ATOM 2546 N N . ALA A 1 323 ? -17.328 28.344 15.836 1 98.06 323 ALA A N 1
ATOM 2547 C CA . ALA A 1 323 ? -17.531 29.516 16.688 1 98.06 323 ALA A CA 1
ATOM 2548 C C . ALA A 1 323 ? -17.859 29.094 18.125 1 98.06 323 ALA A C 1
ATOM 2550 O O . ALA A 1 323 ? -17.25 29.594 19.062 1 98.06 323 ALA A O 1
ATOM 2551 N N . GLU A 1 324 ? -18.766 28.234 18.219 1 98 324 GLU A N 1
ATOM 2552 C CA . GLU A 1 324 ? -19.156 27.734 19.531 1 98 324 GLU A CA 1
ATOM 2553 C C . GLU A 1 324 ? -17.969 27.109 20.25 1 98 324 GLU A C 1
ATOM 2555 O O . GLU A 1 324 ? -17.766 27.344 21.453 1 98 324 GLU A O 1
ATOM 2560 N N . THR A 1 325 ? -17.188 26.344 19.547 1 97.25 325 THR A N 1
ATOM 2561 C CA . THR A 1 325 ? -16.016 25.672 20.078 1 97.25 325 THR A CA 1
ATOM 2562 C C . THR A 1 325 ? -14.992 26.688 20.594 1 97.25 325 THR A C 1
ATOM 2564 O O . THR A 1 325 ? -14.352 26.453 21.625 1 97.25 325 THR A O 1
ATOM 2567 N N . LEU A 1 326 ? -14.898 27.781 19.938 1 96.81 326 LEU A N 1
ATOM 2568 C CA . LEU A 1 326 ? -13.914 28.797 20.281 1 96.81 326 LEU A CA 1
ATOM 2569 C C . LEU A 1 326 ? -14.492 29.812 21.266 1 96.81 326 LEU A C 1
ATOM 2571 O O . LEU A 1 326 ? -13.805 30.734 21.688 1 96.81 326 LEU A O 1
ATOM 2575 N N . GLY A 1 327 ? -15.742 29.688 21.625 1 96.5 327 GLY A N 1
ATOM 2576 C CA . GLY A 1 327 ? -16.391 30.625 22.516 1 96.5 327 GLY A CA 1
ATOM 2577 C C . GLY A 1 327 ? -16.719 31.953 21.859 1 96.5 327 GLY A C 1
ATOM 2578 O O . GLY A 1 327 ? -16.641 33 22.5 1 96.5 327 GLY A O 1
ATOM 2579 N N . LEU A 1 328 ? -17 31.891 20.562 1 97.19 328 LEU A N 1
ATOM 2580 C CA . LEU A 1 328 ? -17.297 33.094 19.781 1 97.19 328 LEU A CA 1
ATOM 2581 C C . LEU A 1 328 ? -18.734 33.094 19.297 1 97.19 328 LEU A C 1
ATOM 2583 O O . LEU A 1 328 ? -19.375 32.031 19.219 1 97.19 328 LEU A O 1
ATOM 2587 N N . ASP A 1 329 ? -19.25 34.281 19.031 1 97.12 329 ASP A N 1
ATOM 2588 C CA . ASP A 1 329 ? -20.578 34.375 18.438 1 97.12 329 ASP A CA 1
ATOM 2589 C C . ASP A 1 329 ? -20.562 33.938 16.984 1 97.12 329 ASP A C 1
ATOM 2591 O O . ASP A 1 329 ? -21.5 33.281 16.5 1 97.12 329 ASP A O 1
ATOM 2595 N N . ARG A 1 330 ? -19.516 34.312 16.344 1 97.19 330 ARG A N 1
ATOM 2596 C CA . ARG A 1 330 ? -19.344 33.938 14.938 1 97.19 330 ARG A CA 1
ATOM 2597 C C . ARG A 1 330 ? -17.859 33.969 14.547 1 97.19 330 ARG A C 1
ATOM 2599 O O . ARG A 1 330 ? -17.047 34.594 15.227 1 97.19 330 ARG A O 1
ATOM 2606 N N . VAL A 1 331 ? -17.578 33.219 13.461 1 96.75 331 VAL A N 1
ATOM 2607 C CA . VAL A 1 331 ? -16.25 33.312 12.859 1 96.75 331 VAL A CA 1
ATOM 2608 C C . VAL A 1 331 ? -16.359 34.062 11.523 1 96.75 331 VAL A C 1
ATOM 2610 O O . VAL A 1 331 ? -17.391 34.031 10.867 1 96.75 331 VAL A O 1
ATOM 2613 N N . THR A 1 332 ? -15.328 34.75 11.234 1 97.56 332 THR A N 1
ATOM 2614 C CA . THR A 1 332 ? -15.234 35.438 9.938 1 97.56 332 THR A CA 1
ATOM 2615 C C . THR A 1 332 ? -14.555 34.531 8.914 1 97.56 332 THR A C 1
ATOM 2617 O O . THR A 1 332 ? -13.477 34 9.18 1 97.56 332 THR A O 1
ATOM 2620 N N . VAL A 1 333 ? -15.219 34.344 7.812 1 96 333 VAL A N 1
ATOM 2621 C CA . VAL A 1 333 ? -14.641 33.562 6.719 1 96 333 VAL A CA 1
ATOM 2622 C C . VAL A 1 333 ? -14.414 34.469 5.504 1 96 333 VAL A C 1
ATOM 2624 O O . VAL A 1 333 ? -15.375 34.906 4.871 1 96 333 VAL A O 1
ATOM 2627 N N . LEU A 1 334 ? -13.164 34.688 5.238 1 95.94 334 LEU A N 1
ATOM 2628 C CA . LEU A 1 334 ? -12.805 35.562 4.121 1 95.94 334 LEU A CA 1
ATOM 2629 C C . LEU A 1 334 ? -12.664 34.781 2.832 1 95.94 334 LEU A C 1
ATOM 2631 O O . LEU A 1 334 ? -11.984 33.75 2.809 1 95.94 334 LEU A O 1
ATOM 2635 N N . ARG A 1 335 ? -13.328 35.25 1.81 1 93 335 ARG A N 1
ATOM 2636 C CA . ARG A 1 335 ? -13.273 34.719 0.453 1 93 335 ARG A CA 1
ATOM 2637 C C . ARG A 1 335 ? -13.031 35.844 -0.563 1 93 335 ARG A C 1
ATOM 2639 O O . ARG A 1 335 ? -13.734 36.844 -0.565 1 93 335 ARG A O 1
ATOM 2646 N N . THR A 1 336 ? -12.047 35.594 -1.315 1 89.62 336 THR A N 1
ATOM 2647 C CA . THR A 1 336 ? -11.805 36.594 -2.342 1 89.62 336 THR A CA 1
ATOM 2648 C C . THR A 1 336 ? -12.945 36.625 -3.355 1 89.62 336 THR A C 1
ATOM 2650 O O . THR A 1 336 ? -13.547 35.594 -3.646 1 89.62 336 THR A O 1
ATOM 2653 N N . ASP A 1 337 ? -13.227 37.844 -3.748 1 84.25 337 ASP A N 1
ATOM 2654 C CA . ASP A 1 337 ? -14.211 38 -4.809 1 84.25 337 ASP A CA 1
ATOM 2655 C C . ASP A 1 337 ? -13.547 38 -6.184 1 84.25 337 ASP A C 1
ATOM 2657 O O . ASP A 1 337 ? -13.133 39.062 -6.668 1 84.25 337 ASP A O 1
ATOM 2661 N N . GLU A 1 338 ? -13.328 36.875 -6.703 1 84.12 338 GLU A N 1
ATOM 2662 C CA . GLU A 1 338 ? -12.711 36.781 -8.023 1 84.12 338 GLU A CA 1
ATOM 2663 C C . GLU A 1 338 ? -13.398 35.688 -8.867 1 84.12 338 GLU A C 1
ATOM 2665 O O . GLU A 1 338 ? -14.172 34.906 -8.352 1 84.12 338 GLU A O 1
ATOM 2670 N N . ASP A 1 339 ? -13.172 35.812 -10.156 1 84.75 339 ASP A N 1
ATOM 2671 C CA . ASP A 1 339 ? -13.781 34.812 -11.039 1 84.75 339 ASP A CA 1
ATOM 2672 C C . ASP A 1 339 ? -13.148 33.438 -10.836 1 84.75 339 ASP A C 1
ATOM 2674 O O . ASP A 1 339 ? -12.062 33.344 -10.266 1 84.75 339 ASP A O 1
ATOM 2678 N N . GLU A 1 340 ? -13.875 32.531 -11.328 1 82.19 340 GLU A N 1
ATOM 2679 C CA . GLU A 1 340 ? -13.516 31.141 -11.078 1 82.19 340 GLU A CA 1
ATOM 2680 C C . GLU A 1 340 ? -12.133 30.812 -11.641 1 82.19 340 GLU A C 1
ATOM 2682 O O . GLU A 1 340 ? -11.352 30.094 -11.008 1 82.19 340 GLU A O 1
ATOM 2687 N N . ARG A 1 341 ? -11.852 31.281 -12.867 1 80.25 341 ARG A N 1
ATOM 2688 C CA . ARG A 1 341 ? -10.57 31.016 -13.516 1 80.25 341 ARG A CA 1
ATOM 2689 C C . ARG A 1 341 ? -9.414 31.609 -12.719 1 80.25 341 ARG A C 1
ATOM 2691 O O . ARG A 1 341 ? -8.391 30.953 -12.516 1 80.25 341 ARG A O 1
ATOM 2698 N N . ALA A 1 342 ? -9.633 32.75 -12.195 1 77.31 342 ALA A N 1
ATOM 2699 C CA . ALA A 1 342 ? -8.617 33.406 -11.383 1 77.31 342 ALA A CA 1
ATOM 2700 C C . ALA A 1 342 ? -8.43 32.688 -10.047 1 77.31 342 ALA A C 1
ATOM 2702 O O . ALA A 1 342 ? -7.297 32.5 -9.586 1 77.31 342 ALA A O 1
ATOM 2703 N N . ALA A 1 343 ? -9.492 32.375 -9.516 1 77.38 343 ALA A N 1
ATOM 2704 C CA . ALA A 1 343 ? -9.453 31.672 -8.234 1 77.38 343 ALA A CA 1
ATOM 2705 C C . ALA A 1 343 ? -8.734 30.328 -8.359 1 77.38 343 ALA A C 1
ATOM 2707 O O . ALA A 1 343 ? -7.969 29.938 -7.465 1 77.38 343 ALA A O 1
ATOM 2708 N N . GLN A 1 344 ? -8.992 29.672 -9.414 1 78.31 344 GLN A N 1
ATOM 2709 C CA . GLN A 1 344 ? -8.344 28.375 -9.648 1 78.31 344 GLN A CA 1
ATOM 2710 C C . GLN A 1 344 ? -6.836 28.547 -9.789 1 78.31 344 GLN A C 1
ATOM 2712 O O . GLN A 1 344 ? -6.07 27.703 -9.297 1 78.31 344 GLN A O 1
ATOM 2717 N N . ARG A 1 345 ? -6.473 29.594 -10.414 1 77.75 345 ARG A N 1
ATOM 2718 C CA . ARG A 1 345 ? -5.047 29.859 -10.578 1 77.75 345 ARG A CA 1
ATOM 2719 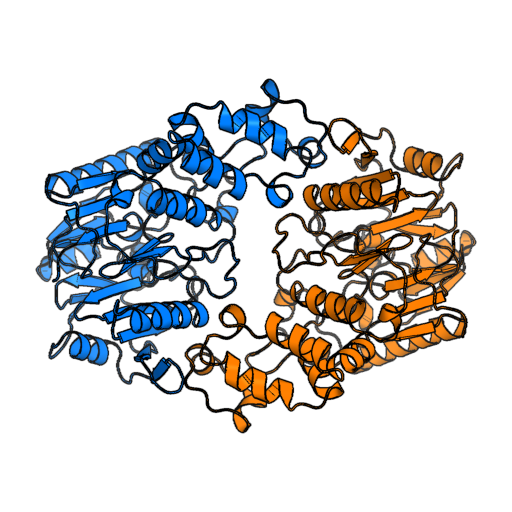C C . ARG A 1 345 ? -4.379 30.125 -9.227 1 77.75 345 ARG A C 1
ATOM 2721 O O . ARG A 1 345 ? -3.305 29.594 -8.953 1 77.75 345 ARG A O 1
ATOM 2728 N N . GLU A 1 346 ? -5.02 30.875 -8.453 1 77.38 346 GLU A N 1
ATOM 2729 C CA . GLU A 1 346 ? -4.434 31.172 -7.145 1 77.38 346 GLU A CA 1
ATOM 2730 C C . GLU A 1 346 ? -4.457 29.953 -6.238 1 77.38 346 GLU A C 1
ATOM 2732 O O . GLU A 1 346 ? -3.541 29.734 -5.438 1 77.38 346 GLU A O 1
ATOM 2737 N N . GLN A 1 347 ? -5.469 29.234 -6.398 1 74.94 347 GLN A N 1
ATOM 2738 C CA . GLN A 1 347 ? -5.512 27.969 -5.656 1 74.94 347 GLN A CA 1
ATOM 2739 C C . GLN A 1 347 ? -4.363 27.047 -6.066 1 74.94 347 GLN A C 1
ATOM 2741 O O . GLN A 1 347 ? -3.754 26.406 -5.219 1 74.94 347 GLN A O 1
ATOM 2746 N N . TRP A 1 348 ? -4.172 27.062 -7.352 1 73.69 348 TRP A N 1
ATOM 2747 C CA . TRP A 1 348 ? -3.07 26.281 -7.895 1 73.69 348 TRP A CA 1
ATOM 2748 C C . TRP A 1 348 ? -1.735 26.75 -7.324 1 73.69 348 TRP A C 1
ATOM 2750 O O . TRP A 1 348 ? -0.8 25.953 -7.191 1 73.69 348 TRP A O 1
ATOM 2760 N N . ASP A 1 349 ? -1.772 28 -6.902 1 77.88 349 ASP A N 1
ATOM 2761 C CA . ASP A 1 349 ? -0.571 28.578 -6.316 1 77.88 349 ASP A CA 1
ATOM 2762 C C . ASP A 1 349 ? -0.674 28.641 -4.797 1 77.88 349 ASP A C 1
ATOM 2764 O O . ASP A 1 349 ? -0.094 29.531 -4.164 1 77.88 349 ASP A O 1
ATOM 2768 N N . ASP A 1 350 ? -1.525 27.828 -4.266 1 86 350 ASP A N 1
ATOM 2769 C CA . ASP A 1 350 ? -1.632 27.656 -2.818 1 86 350 ASP A CA 1
ATOM 2770 C C . ASP A 1 350 ? -2.078 28.953 -2.15 1 86 350 ASP A C 1
ATOM 2772 O O . ASP A 1 350 ? -1.5 29.375 -1.146 1 86 350 ASP A O 1
ATOM 2776 N N . GLY A 1 351 ? -3.086 29.547 -2.682 1 86.88 351 GLY A N 1
ATOM 2777 C CA . GLY A 1 351 ? -3.564 30.859 -2.26 1 86.88 351 GLY A CA 1
ATOM 2778 C C . GLY A 1 351 ? -4.262 30.828 -0.913 1 86.88 351 GLY A C 1
ATOM 2779 O O . GLY A 1 351 ? -4.52 31.891 -0.323 1 86.88 351 GLY A O 1
ATOM 2780 N N . SER A 1 352 ? -4.516 29.688 -0.384 1 90.75 352 SER A N 1
ATOM 2781 C CA . SER A 1 352 ? -5.152 29.578 0.926 1 90.75 352 SER A CA 1
ATOM 2782 C C . SER A 1 352 ? -4.223 28.906 1.938 1 90.75 352 SER A C 1
ATOM 2784 O O . SER A 1 352 ? -4.629 28.625 3.062 1 90.75 352 SER A O 1
ATOM 2786 N N . ASN A 1 353 ? -3.039 28.609 1.572 1 95.69 353 ASN A N 1
ATOM 2787 C CA . ASN A 1 353 ? -2.082 27.891 2.406 1 95.69 353 ASN A CA 1
ATOM 2788 C C . ASN A 1 353 ? -1.157 28.844 3.152 1 95.69 353 ASN A C 1
ATOM 2790 O O . ASN A 1 353 ? 0.037 28.922 2.855 1 95.69 353 ASN A O 1
ATOM 2794 N N . PHE A 1 354 ? -1.68 29.5 4.18 1 97.94 354 PHE A N 1
ATOM 2795 C CA . PHE A 1 354 ? -0.969 30.531 4.922 1 97.94 354 PHE A CA 1
ATOM 2796 C C . PHE A 1 354 ? -0.453 29.984 6.25 1 97.94 354 PHE A C 1
ATOM 2798 O O . PHE A 1 354 ? -1.138 29.203 6.914 1 97.94 354 PHE A O 1
ATOM 2805 N N . LEU A 1 355 ? 0.729 30.375 6.641 1 98.69 355 LEU A N 1
ATOM 2806 C CA . LEU A 1 355 ? 1.263 30.125 7.977 1 98.69 355 LEU A CA 1
ATOM 2807 C C . LEU A 1 355 ? 1.122 31.359 8.859 1 98.69 355 LEU A C 1
ATOM 2809 O O . LEU A 1 355 ? 1.708 32.406 8.562 1 98.69 355 LEU A O 1
ATOM 2813 N N . ALA A 1 356 ? 0.362 31.297 9.883 1 98.69 356 ALA A N 1
ATOM 2814 C CA . ALA A 1 356 ? 0.281 32.375 10.852 1 98.69 356 ALA A CA 1
ATOM 2815 C C . ALA A 1 356 ? 1.454 32.344 11.82 1 98.69 356 ALA A C 1
ATOM 2817 O O . ALA A 1 356 ? 1.786 31.281 12.359 1 98.69 356 ALA A O 1
ATOM 2818 N N . VAL A 1 357 ? 2.088 33.5 12.086 1 98.69 357 VAL A N 1
ATOM 2819 C CA . VAL A 1 357 ? 3.166 33.562 13.07 1 98.69 357 VAL A CA 1
ATOM 2820 C C . VAL A 1 357 ? 2.668 34.25 14.344 1 98.69 357 VAL A C 1
ATOM 2822 O O . VAL A 1 357 ? 3.246 34.062 15.422 1 98.69 357 VAL A O 1
ATOM 2825 N N . GLU A 1 358 ? 1.719 35.031 14.266 1 98.25 358 GLU A N 1
ATOM 2826 C CA . GLU A 1 358 ? 0.881 35.625 15.312 1 98.25 358 GLU A CA 1
ATOM 2827 C C . GLU A 1 358 ? -0.496 36 14.766 1 98.25 358 GLU A C 1
ATOM 2829 O O . GLU A 1 358 ? -0.712 36 13.555 1 98.25 358 GLU A O 1
ATOM 2834 N N . PRO A 1 359 ? -1.469 36.219 15.68 1 98.31 359 PRO A N 1
ATOM 2835 C CA . PRO A 1 359 ? -2.812 36.5 15.164 1 98.31 359 PRO A CA 1
ATOM 2836 C C . PRO A 1 359 ? -2.84 37.656 14.172 1 98.31 359 PRO A C 1
ATOM 2838 O O . PRO A 1 359 ? -2.461 38.781 14.516 1 98.31 359 PRO A O 1
ATOM 2841 N N . GLY A 1 360 ? -3.205 37.344 12.984 1 98.44 360 GLY A N 1
ATOM 2842 C CA . GLY A 1 360 ? -3.383 38.375 11.984 1 98.44 360 GLY A CA 1
ATOM 2843 C C . GLY A 1 360 ? -2.127 38.656 11.18 1 98.44 360 GLY A C 1
ATOM 2844 O O . GLY A 1 360 ? -2.125 39.531 10.297 1 98.44 360 GLY A O 1
ATOM 2845 N N . VAL A 1 361 ? -1.043 38 11.461 1 98.75 361 VAL A N 1
ATOM 2846 C CA . VAL A 1 361 ? 0.191 38.125 10.695 1 98.75 361 VAL A CA 1
ATOM 2847 C C . VAL A 1 361 ? 0.513 36.781 10.047 1 98.75 361 VAL A C 1
ATOM 2849 O O . VAL A 1 361 ? 0.859 35.812 10.734 1 98.75 361 VAL A O 1
ATOM 2852 N N . ILE A 1 362 ? 0.476 36.781 8.688 1 98.69 362 ILE A N 1
ATOM 2853 C CA . ILE A 1 362 ? 0.56 35.5 8.008 1 98.69 362 ILE A CA 1
ATOM 2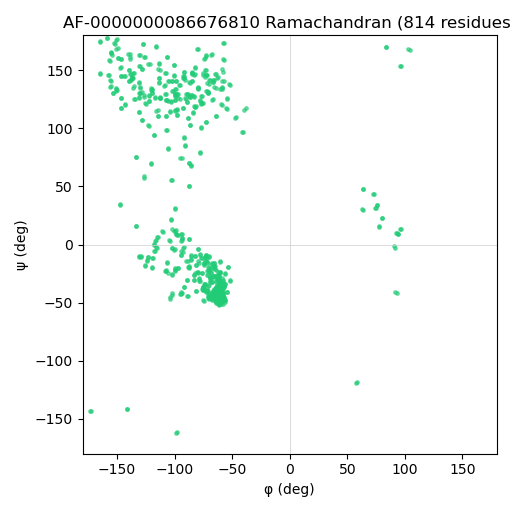854 C C . ILE A 1 362 ? 1.619 35.562 6.914 1 98.69 362 ILE A C 1
ATOM 2856 O O . ILE A 1 362 ? 1.961 36.625 6.43 1 98.69 362 ILE A O 1
ATOM 2860 N N . PHE A 1 363 ? 2.174 34.406 6.605 1 98.56 363 PHE A N 1
ATOM 2861 C CA . PHE A 1 363 ? 3.094 34.219 5.488 1 98.56 363 PHE A CA 1
ATOM 2862 C C . PHE A 1 363 ? 2.383 33.562 4.301 1 98.56 363 PHE A C 1
ATOM 2864 O O . PHE A 1 363 ? 1.63 32.625 4.465 1 98.56 363 PHE A O 1
ATOM 2871 N N . GLY A 1 364 ? 2.531 34.094 3.08 1 97.06 364 GLY A N 1
ATOM 2872 C CA . GLY A 1 364 ? 1.989 33.562 1.841 1 97.06 364 GLY A CA 1
ATOM 2873 C C . GLY A 1 364 ? 2.846 33.906 0.629 1 97.06 364 GLY A C 1
ATOM 2874 O O . GLY A 1 364 ? 3.777 34.688 0.715 1 97.06 364 GLY A O 1
ATOM 2875 N N . TYR A 1 365 ? 2.531 33.25 -0.471 1 96.56 365 TYR A N 1
ATOM 2876 C CA . TYR A 1 365 ? 3.287 33.5 -1.693 1 96.56 365 TYR A CA 1
ATOM 2877 C C . TYR A 1 365 ? 2.957 34.875 -2.275 1 96.56 365 TYR A C 1
ATOM 2879 O O . TYR A 1 365 ? 1.796 35.281 -2.279 1 96.56 365 TYR A O 1
ATOM 2887 N N . GLU A 1 366 ? 3.951 35.469 -2.848 1 95.56 366 GLU A N 1
ATOM 2888 C CA . GLU A 1 366 ? 3.805 36.812 -3.381 1 95.56 366 GLU A CA 1
ATOM 2889 C C . GLU A 1 366 ? 2.947 36.812 -4.645 1 95.56 366 GLU A C 1
ATOM 2891 O O . GLU A 1 366 ? 2.32 37.844 -4.969 1 95.56 366 GLU A O 1
ATOM 2896 N N . ARG A 1 367 ? 2.846 35.75 -5.301 1 92.69 367 ARG A N 1
ATOM 2897 C CA . ARG A 1 367 ? 2.172 35.688 -6.594 1 92.69 367 ARG A CA 1
ATOM 2898 C C . ARG A 1 367 ? 0.658 35.75 -6.426 1 92.69 367 ARG A C 1
ATOM 2900 O O . ARG A 1 367 ? -0.063 36.031 -7.391 1 92.69 367 ARG A O 1
ATOM 2907 N N . ASN A 1 368 ? 0.206 35.5 -5.203 1 93.12 368 ASN A N 1
ATOM 2908 C CA . ASN A 1 368 ? -1.229 35.594 -4.953 1 93.12 368 ASN A CA 1
ATOM 2909 C C . ASN A 1 368 ? -1.652 37 -4.629 1 93.12 368 ASN A C 1
ATOM 2911 O O . ASN A 1 368 ? -2.168 37.281 -3.541 1 93.12 368 ASN A O 1
ATOM 2915 N N . VAL A 1 369 ? -1.568 37.844 -5.621 1 92.94 369 VAL A N 1
ATOM 2916 C CA . VAL A 1 369 ? -1.688 39.281 -5.445 1 92.94 369 VAL A CA 1
ATOM 2917 C C . VAL A 1 369 ? -3.117 39.625 -5.047 1 92.94 369 VAL A C 1
ATOM 2919 O O . VAL A 1 369 ? -3.334 40.406 -4.121 1 92.94 369 VAL A O 1
ATOM 2922 N N . THR A 1 370 ? -4.074 39.062 -5.707 1 92.94 370 THR A N 1
ATOM 2923 C CA . THR A 1 370 ? -5.473 39.406 -5.441 1 92.94 370 THR A CA 1
ATOM 2924 C C . THR A 1 370 ? -5.859 39 -4.02 1 92.94 370 THR A C 1
ATOM 2926 O O . THR A 1 370 ? -6.43 39.812 -3.277 1 92.94 370 THR A O 1
ATOM 2929 N N . THR A 1 371 ? -5.523 37.844 -3.625 1 94 371 THR A N 1
ATOM 2930 C CA . THR A 1 371 ? -5.848 37.344 -2.291 1 94 371 THR A CA 1
ATOM 2931 C C . THR A 1 371 ? -5.113 38.156 -1.222 1 94 371 THR A C 1
ATOM 2933 O O . THR A 1 371 ? -5.707 38.562 -0.221 1 94 371 THR A O 1
ATOM 2936 N N . ASN A 1 372 ? -3.832 38.375 -1.447 1 96.25 372 ASN A N 1
ATOM 2937 C CA . ASN A 1 372 ? -3.037 39.125 -0.482 1 96.25 372 ASN A CA 1
ATOM 2938 C C . ASN A 1 372 ? -3.598 40.531 -0.264 1 96.25 372 ASN A C 1
ATOM 2940 O O . ASN A 1 372 ? -3.701 41 0.874 1 96.25 372 ASN A O 1
ATOM 2944 N N . THR A 1 373 ? -3.928 41.156 -1.394 1 96.19 373 THR A N 1
ATOM 2945 C CA . THR A 1 373 ? -4.492 42.5 -1.312 1 96.19 373 THR A CA 1
ATOM 2946 C C . THR A 1 373 ? -5.824 42.5 -0.565 1 96.19 373 THR A C 1
ATOM 2948 O O . THR A 1 373 ? -6.078 43.344 0.281 1 96.19 373 THR A O 1
ATOM 2951 N N . PHE A 1 374 ? -6.617 41.562 -0.888 1 96.31 374 PHE A N 1
ATOM 2952 C CA . PHE A 1 374 ? -7.914 41.375 -0.241 1 96.31 374 PHE A CA 1
ATOM 2953 C C . PHE A 1 374 ? -7.746 41.219 1.265 1 96.31 374 PHE A C 1
ATOM 2955 O O . PHE A 1 374 ? -8.438 41.875 2.049 1 96.31 374 PHE A O 1
ATOM 2962 N N . LEU A 1 375 ? -6.863 40.375 1.701 1 97.38 375 LEU A N 1
ATOM 2963 C CA . LEU A 1 375 ? -6.637 40.094 3.113 1 97.38 375 LEU A CA 1
ATOM 2964 C C . LEU A 1 375 ? -6.09 41.344 3.832 1 97.38 375 LEU A C 1
ATOM 2966 O O . LEU A 1 375 ? -6.48 41.625 4.965 1 97.38 375 LEU A O 1
ATOM 2970 N N . ARG A 1 376 ? -5.227 42.094 3.189 1 97.94 376 ARG A N 1
ATOM 2971 C CA . ARG A 1 376 ? -4.703 43.344 3.77 1 97.94 376 ARG A CA 1
ATOM 2972 C C . ARG A 1 376 ? -5.824 44.344 4.023 1 97.94 376 ARG A C 1
ATOM 2974 O O . ARG A 1 376 ? -5.844 45 5.059 1 97.94 376 ARG A O 1
ATOM 2981 N N . LYS A 1 377 ? -6.746 44.375 3.094 1 97.62 377 LYS A N 1
ATOM 2982 C CA . LYS A 1 377 ? -7.887 45.281 3.232 1 97.62 377 LYS A CA 1
ATOM 2983 C C . LYS A 1 377 ? -8.758 44.906 4.418 1 97.62 377 LYS A C 1
ATOM 2985 O O . LYS A 1 377 ? -9.531 45.719 4.93 1 97.62 377 LYS A O 1
ATOM 2990 N N . HIS A 1 378 ? -8.609 43.688 4.789 1 97.31 378 HIS A N 1
ATOM 2991 C CA . HIS A 1 378 ? -9.406 43.219 5.906 1 97.31 378 HIS A CA 1
ATOM 2992 C C . HIS A 1 378 ? -8.586 43.156 7.191 1 97.31 378 HIS A C 1
ATOM 2994 O O . HIS A 1 378 ? -8.914 42.438 8.117 1 97.31 378 HIS A O 1
ATOM 3000 N N . GLY A 1 379 ? -7.438 43.75 7.176 1 97.75 379 GLY A N 1
ATOM 3001 C CA . GLY A 1 379 ? -6.695 43.969 8.406 1 97.75 379 GLY A CA 1
ATOM 3002 C C . GLY A 1 379 ? -5.648 42.906 8.68 1 97.75 379 GLY A C 1
ATOM 3003 O O . GLY A 1 379 ? -5.098 42.844 9.781 1 97.75 379 GLY A O 1
ATOM 3004 N N . ILE A 1 380 ? -5.336 42.094 7.727 1 98.31 380 ILE A N 1
ATOM 3005 C CA . ILE A 1 380 ? -4.34 41.062 7.879 1 98.31 380 ILE A CA 1
ATOM 3006 C C . ILE A 1 380 ? -2.996 41.531 7.332 1 98.31 380 ILE A C 1
ATOM 3008 O O . ILE A 1 380 ? -2.932 42.125 6.25 1 98.31 380 ILE A O 1
ATOM 3012 N N . GLU A 1 381 ? -1.974 41.375 8.125 1 98.62 381 GLU A N 1
ATOM 3013 C CA . GLU A 1 381 ? -0.626 41.594 7.605 1 98.62 381 GLU A CA 1
ATOM 3014 C C . GLU A 1 381 ? -0.105 40.344 6.879 1 98.62 381 GLU A C 1
ATOM 3016 O O . GLU A 1 381 ? 0.012 39.281 7.473 1 98.62 381 GLU A O 1
ATOM 3021 N N . VAL A 1 382 ? 0.178 40.562 5.594 1 98.19 382 VAL A N 1
ATOM 3022 C CA . VAL A 1 382 ? 0.675 39.438 4.793 1 98.19 382 VAL A CA 1
ATOM 3023 C C . VAL A 1 382 ? 2.162 39.625 4.504 1 98.19 382 VAL A C 1
ATOM 3025 O O . VAL A 1 382 ? 2.547 40.562 3.801 1 98.19 382 VAL A O 1
ATOM 3028 N N . VAL A 1 383 ? 2.998 38.812 5.09 1 98.38 383 VAL A N 1
ATOM 3029 C CA . VAL A 1 383 ? 4.414 38.75 4.738 1 98.38 383 VAL A CA 1
ATOM 3030 C C . VAL A 1 383 ? 4.605 37.844 3.529 1 98.38 383 VAL A C 1
ATOM 3032 O O . VAL A 1 383 ? 4.414 36.625 3.621 1 98.38 383 VAL A O 1
ATOM 3035 N N . THR A 1 384 ? 5.008 38.406 2.445 1 97.19 384 THR A N 1
ATOM 3036 C CA . THR A 1 384 ? 5.074 37.625 1.209 1 97.19 384 THR A CA 1
ATOM 3037 C C . THR A 1 384 ? 6.449 37 1.048 1 97.19 384 THR A C 1
ATOM 3039 O O . THR A 1 384 ? 7.461 37.562 1.446 1 97.19 384 THR A O 1
ATOM 3042 N N . ILE A 1 385 ? 6.41 35.875 0.556 1 95.88 385 ILE A N 1
ATOM 3043 C CA . ILE A 1 385 ? 7.645 35.188 0.198 1 95.88 385 ILE A CA 1
ATOM 3044 C C . ILE A 1 385 ? 7.621 34.812 -1.284 1 95.88 385 ILE A C 1
ATOM 3046 O O . ILE A 1 385 ? 6.547 34.656 -1.878 1 95.88 385 ILE A O 1
ATOM 3050 N N . ALA A 1 386 ? 8.82 34.656 -1.868 1 94.38 386 ALA A N 1
ATOM 3051 C CA . ALA A 1 386 ? 8.922 34.219 -3.262 1 94.38 386 ALA A CA 1
ATOM 3052 C C . ALA A 1 386 ? 8.484 32.781 -3.428 1 94.38 386 ALA A C 1
ATOM 3054 O O . ALA A 1 386 ? 8.703 31.938 -2.539 1 94.38 386 ALA A O 1
ATOM 3055 N N . GLY A 1 387 ? 7.793 32.531 -4.543 1 92.5 387 GLY A N 1
ATOM 3056 C CA . GLY A 1 387 ? 7.301 31.172 -4.738 1 92.5 387 GLY A CA 1
ATOM 3057 C C . GLY A 1 387 ? 7.258 30.766 -6.199 1 92.5 387 GLY A C 1
ATOM 3058 O O . GLY A 1 387 ? 6.32 30.094 -6.629 1 92.5 387 GLY A O 1
ATOM 3059 N N . SER A 1 388 ? 8.227 31.266 -6.969 1 90.62 388 SER A N 1
ATOM 3060 C CA . SER A 1 388 ? 8.266 30.891 -8.375 1 90.62 388 SER A CA 1
ATOM 3061 C C . SER A 1 388 ? 8.57 29.406 -8.555 1 90.62 388 SER A C 1
ATOM 3063 O O . SER A 1 388 ? 7.961 28.734 -9.391 1 90.62 388 SER A O 1
ATOM 3065 N N . GLU A 1 389 ? 9.461 28.922 -7.719 1 92.12 389 GLU A N 1
ATOM 3066 C CA . GLU A 1 389 ? 9.812 27.516 -7.793 1 92.12 389 GLU A CA 1
ATOM 3067 C C . GLU A 1 389 ? 9.125 26.719 -6.684 1 92.12 389 GLU A C 1
ATOM 3069 O O . GLU A 1 389 ? 8.531 25.672 -6.941 1 92.12 389 GLU A O 1
ATOM 3074 N N . LEU A 1 390 ? 9.094 27.219 -5.488 1 91.88 390 LEU A N 1
ATOM 3075 C CA . LEU A 1 390 ? 8.492 26.516 -4.363 1 91.88 390 LEU A CA 1
ATOM 3076 C C . LEU A 1 390 ? 7.02 26.234 -4.625 1 91.88 390 LEU A C 1
ATOM 3078 O O . LEU A 1 390 ? 6.523 25.156 -4.293 1 91.88 390 LEU A O 1
ATOM 3082 N N . GLY A 1 391 ? 6.398 27.156 -5.246 1 88.94 391 GLY A N 1
ATOM 3083 C CA . GLY A 1 391 ? 4.977 27.031 -5.508 1 88.94 391 GLY A CA 1
ATOM 3084 C C . GLY A 1 391 ? 4.648 25.891 -6.461 1 88.94 391 GLY A C 1
ATOM 3085 O O . GLY A 1 391 ? 3.527 25.375 -6.469 1 88.94 391 GLY A O 1
ATOM 3086 N N . ARG A 1 392 ? 5.613 25.453 -7.215 1 87.5 392 ARG A N 1
ATOM 3087 C CA . ARG A 1 392 ? 5.422 24.359 -8.156 1 87.5 392 ARG A CA 1
ATOM 3088 C C . ARG A 1 392 ? 5.25 23.031 -7.422 1 87.5 392 ARG A C 1
ATOM 3090 O O . ARG A 1 392 ? 4.773 22.047 -8 1 87.5 392 ARG A O 1
ATOM 3097 N N . GLY A 1 393 ? 5.594 22.984 -6.195 1 87.38 393 GLY A N 1
ATOM 3098 C CA . GLY A 1 393 ? 5.43 21.781 -5.395 1 87.38 393 GLY A CA 1
ATOM 3099 C C . GLY A 1 393 ? 4.027 21.625 -4.844 1 87.38 393 GLY A C 1
ATOM 3100 O O . GLY A 1 393 ? 3.701 20.594 -4.258 1 87.38 393 GLY A O 1
ATOM 3101 N N . ARG A 1 394 ? 3.266 22.625 -4.98 1 87 394 ARG A N 1
ATOM 3102 C CA . ARG A 1 394 ? 1.858 22.594 -4.598 1 87 394 ARG A CA 1
ATOM 3103 C C . ARG A 1 394 ? 1.704 22.609 -3.082 1 87 394 ARG A C 1
ATOM 3105 O O . ARG A 1 394 ? 0.907 21.859 -2.525 1 87 394 ARG A O 1
ATOM 3112 N N . GLY A 1 395 ? 2.402 23.375 -2.395 1 92.44 395 GLY A N 1
ATOM 3113 C CA . GLY A 1 395 ? 2.332 23.641 -0.967 1 92.44 395 GLY A CA 1
ATOM 3114 C C . GLY A 1 395 ? 2.906 25 -0.588 1 92.44 395 GLY A C 1
ATOM 3115 O O . GLY A 1 395 ? 3.934 25.422 -1.126 1 92.44 395 GLY A O 1
ATOM 3116 N N . GLY A 1 396 ? 2.244 25.688 0.224 1 95.06 396 GLY A N 1
ATOM 3117 C CA . GLY A 1 396 ? 2.674 27 0.663 1 95.06 396 GLY A CA 1
ATOM 3118 C C . GLY A 1 396 ? 3.383 26.984 2.004 1 95.06 396 GLY A C 1
ATOM 3119 O O . GLY A 1 396 ? 3.92 25.953 2.414 1 95.06 396 GLY A O 1
ATOM 3120 N N . PRO A 1 397 ? 3.449 28.125 2.605 1 97.62 397 PRO A N 1
ATOM 3121 C CA . PRO A 1 397 ? 4.203 28.266 3.852 1 97.62 397 PRO A CA 1
ATOM 3122 C C . PRO A 1 397 ? 3.699 27.344 4.961 1 97.62 397 PRO A C 1
ATOM 3124 O O . PRO A 1 397 ? 4.496 26.812 5.73 1 97.62 397 PRO A O 1
ATOM 3127 N N . ARG A 1 398 ? 2.43 27.109 5.055 1 98 398 ARG A N 1
ATOM 3128 C CA . ARG A 1 398 ? 1.938 26.219 6.098 1 98 398 ARG A CA 1
ATOM 3129 C C . ARG A 1 398 ? 2.395 24.781 5.852 1 98 398 ARG A C 1
ATOM 3131 O O . ARG A 1 398 ? 2.879 24.125 6.766 1 98 398 ARG A O 1
ATOM 3138 N N . CYS A 1 399 ? 2.266 24.359 4.629 1 96.94 399 CYS A N 1
ATOM 3139 C CA . CYS A 1 399 ? 2.668 23.016 4.281 1 96.94 399 CYS A CA 1
ATOM 3140 C C . CYS A 1 399 ? 4.156 22.797 4.535 1 96.94 399 CYS A C 1
ATOM 3142 O O . CYS A 1 399 ? 4.578 21.703 4.914 1 96.94 399 CYS A O 1
ATOM 3144 N N . MET A 1 400 ? 4.922 23.812 4.402 1 98.12 400 MET A N 1
ATOM 3145 C CA . MET A 1 400 ? 6.375 23.688 4.477 1 98.12 400 MET A CA 1
ATOM 3146 C C . MET A 1 400 ? 6.859 23.797 5.922 1 98.12 400 MET A C 1
ATOM 3148 O O . MET A 1 400 ? 8.062 23.781 6.18 1 98.12 400 MET A O 1
ATOM 3152 N N . SER A 1 401 ? 5.965 23.891 6.871 1 98.56 401 SER A N 1
ATOM 3153 C CA . SER A 1 401 ? 6.367 24.172 8.25 1 98.56 401 SER A CA 1
ATOM 3154 C C . SER A 1 401 ? 5.719 23.188 9.227 1 98.56 401 SER A C 1
ATOM 3156 O O . SER A 1 401 ? 4.547 22.844 9.07 1 98.56 401 SER A O 1
ATOM 3158 N N . CYS A 1 402 ? 6.465 22.75 10.188 1 98.81 402 CYS A N 1
ATOM 3159 C CA . CYS A 1 402 ? 5.949 21.984 11.32 1 98.81 402 CYS A CA 1
ATOM 3160 C C . CYS A 1 402 ? 6.18 22.734 12.625 1 98.81 402 CYS A C 1
ATOM 3162 O O . CYS A 1 402 ? 7.25 22.625 13.227 1 98.81 402 CYS A O 1
ATOM 3164 N N . PRO A 1 403 ? 5.195 23.5 13.086 1 98.75 403 PRO A N 1
ATOM 3165 C CA . PRO A 1 403 ? 5.336 24.141 14.391 1 98.75 403 PRO A CA 1
ATOM 3166 C C . PRO A 1 403 ? 5.551 23.141 15.523 1 98.75 403 PRO A C 1
ATOM 3168 O O . PRO A 1 403 ? 4.855 22.109 15.586 1 98.75 403 PRO A O 1
ATOM 3171 N N . ILE A 1 404 ? 6.508 23.422 16.406 1 98 404 ILE A N 1
ATOM 3172 C CA . ILE A 1 404 ? 6.754 22.5 17.516 1 98 404 ILE A CA 1
ATOM 3173 C C . ILE A 1 404 ? 6.605 23.25 18.844 1 98 404 ILE A C 1
ATOM 3175 O O . ILE A 1 404 ? 6.574 22.625 19.906 1 98 404 ILE A O 1
ATOM 3179 N N . GLU A 1 405 ? 6.516 24.578 18.781 1 97.56 405 GLU A N 1
ATOM 3180 C CA . GLU A 1 405 ? 6.184 25.422 19.922 1 97.56 405 GLU A CA 1
ATOM 3181 C C . GLU A 1 405 ? 5.383 26.641 19.484 1 97.56 405 GLU A C 1
ATOM 3183 O O . GLU A 1 405 ? 5.883 27.484 18.734 1 97.56 405 GLU A O 1
ATOM 3188 N N . ARG A 1 406 ? 4.195 26.734 19.953 1 98.25 406 ARG A N 1
ATOM 3189 C CA . ARG A 1 406 ? 3.277 27.812 19.594 1 98.25 406 ARG A CA 1
ATOM 3190 C C . ARG A 1 406 ? 2.316 28.125 20.734 1 98.25 406 ARG A C 1
ATOM 3192 O O . ARG A 1 406 ? 1.712 27.203 21.297 1 98.25 406 ARG A O 1
ATOM 3199 N N . ASP A 1 407 ? 2.146 29.391 21.062 1 97.94 407 ASP A N 1
ATOM 3200 C CA . ASP A 1 407 ? 1.323 29.844 22.188 1 97.94 407 ASP A CA 1
ATOM 3201 C C . ASP A 1 407 ? -0.163 29.719 21.859 1 97.94 407 ASP A C 1
ATOM 3203 O O . ASP A 1 407 ? -0.54 29.562 20.703 1 97.94 407 ASP A O 1
ATOM 3207 N N . ALA A 1 408 ? -0.937 29.703 22.906 1 96.81 408 ALA A N 1
ATOM 3208 C CA . ALA A 1 408 ? -2.379 29.844 22.703 1 96.81 408 ALA A CA 1
ATOM 3209 C C . ALA A 1 408 ? -2.717 31.141 21.984 1 96.81 408 ALA A C 1
ATOM 3211 O O . ALA A 1 408 ? -1.891 32.062 21.906 1 96.81 408 ALA A O 1
ATOM 3212 N N . ALA A 1 409 ? -3.9 31.172 21.391 1 93.56 409 ALA A N 1
ATOM 3213 C CA . ALA A 1 409 ? -4.293 32.312 20.562 1 93.56 409 ALA A CA 1
ATOM 3214 C C . ALA A 1 409 ? -4.543 33.531 21.406 1 93.56 409 ALA A C 1
ATOM 3216 O O . ALA A 1 409 ? -4.93 33.438 22.578 1 93.56 409 ALA A O 1
ATOM 3217 N N . MET B 1 1 ? -6.805 -44.656 6.992 1 33.22 1 MET B N 1
ATOM 3218 C CA . MET B 1 1 ? -7.035 -43.438 6.258 1 33.22 1 MET B CA 1
ATOM 3219 C C . MET B 1 1 ? -5.727 -42.875 5.703 1 33.22 1 MET B C 1
ATOM 3221 O O . MET B 1 1 ? -4.777 -42.656 6.457 1 33.22 1 MET B O 1
ATOM 3225 N N . THR B 1 2 ? -5.387 -43.25 4.516 1 41.31 2 THR B N 1
ATOM 3226 C CA . THR B 1 2 ? -4.078 -42.906 3.967 1 41.31 2 THR B CA 1
ATOM 3227 C C . THR B 1 2 ? -3.771 -41.438 4.18 1 41.31 2 THR B C 1
ATOM 3229 O O . THR B 1 2 ? -4.633 -40.594 3.965 1 41.31 2 THR B O 1
ATOM 3232 N N . ALA B 1 3 ? -2.881 -41.125 5.023 1 53.59 3 ALA B N 1
ATOM 3233 C CA . ALA B 1 3 ? -2.451 -39.781 5.379 1 53.59 3 ALA B CA 1
ATOM 3234 C C . ALA B 1 3 ? -2.365 -38.906 4.145 1 53.59 3 ALA B C 1
ATOM 3236 O O . ALA B 1 3 ? -1.678 -39.219 3.176 1 53.59 3 ALA B O 1
ATOM 3237 N N . MET B 1 4 ? -3.492 -38.094 3.889 1 62 4 MET B N 1
ATOM 3238 C CA . MET B 1 4 ? -3.451 -37.094 2.803 1 62 4 MET B CA 1
ATOM 3239 C C . MET B 1 4 ? -2.082 -36.438 2.723 1 62 4 MET B C 1
ATOM 3241 O O . MET B 1 4 ? -1.522 -36.031 3.746 1 62 4 MET B O 1
ATOM 3245 N N . THR B 1 5 ? -1.327 -36.594 1.571 1 83.94 5 THR B N 1
ATOM 3246 C CA . THR B 1 5 ? -0.021 -35.969 1.348 1 83.94 5 THR B CA 1
ATOM 3247 C C . THR B 1 5 ? -0.156 -34.688 0.536 1 83.94 5 THR B C 1
ATOM 3249 O O . THR B 1 5 ? -1.017 -34.594 -0.341 1 83.94 5 THR B O 1
ATOM 3252 N N . PHE B 1 6 ? 0.345 -33.594 1.008 1 94.56 6 PHE B N 1
ATOM 3253 C CA . PHE B 1 6 ? 0.353 -32.312 0.288 1 94.56 6 PHE B CA 1
ATOM 3254 C C . PHE B 1 6 ? 1.741 -32 -0.263 1 94.56 6 PHE B C 1
ATOM 3256 O O . PHE B 1 6 ? 2.703 -31.891 0.499 1 94.56 6 PHE B O 1
ATOM 3263 N N . HIS B 1 7 ? 1.806 -32 -1.536 1 96.56 7 HIS B N 1
ATOM 3264 C CA . HIS B 1 7 ? 3.053 -31.734 -2.244 1 96.56 7 HIS B CA 1
ATOM 3265 C C . HIS B 1 7 ? 2.793 -31.422 -3.713 1 96.56 7 HIS B C 1
ATOM 3267 O O . HIS B 1 7 ? 1.833 -31.922 -4.301 1 96.56 7 HIS B O 1
ATOM 3273 N N . VAL B 1 8 ? 3.578 -30.594 -4.27 1 98.31 8 VAL B N 1
ATOM 3274 C CA . VAL B 1 8 ? 3.6 -30.328 -5.703 1 98.31 8 VAL B CA 1
ATOM 3275 C C . VAL B 1 8 ? 5.027 -30.469 -6.23 1 98.31 8 VAL B C 1
ATOM 3277 O O . VAL B 1 8 ? 5.859 -29.578 -6.02 1 98.31 8 VAL B O 1
ATOM 3280 N N . ASP B 1 9 ? 5.234 -31.531 -6.941 1 98.06 9 ASP B N 1
ATOM 3281 C CA . ASP B 1 9 ? 6.609 -31.906 -7.262 1 98.06 9 ASP B CA 1
ATOM 3282 C C . ASP B 1 9 ? 6.961 -31.531 -8.703 1 98.06 9 ASP B C 1
ATOM 3284 O O . ASP B 1 9 ? 8.078 -31.781 -9.156 1 98.06 9 ASP B O 1
ATOM 3288 N N . SER B 1 10 ? 5.941 -30.984 -9.445 1 98 10 SER B N 1
ATOM 3289 C CA . SER B 1 10 ? 6.16 -30.609 -10.844 1 98 10 SER B CA 1
ATOM 3290 C C . SER B 1 10 ? 5.043 -29.703 -11.352 1 98 10 SER B C 1
ATOM 3292 O O . SER B 1 10 ? 4.074 -29.438 -10.641 1 98 10 SER B O 1
ATOM 3294 N N . GLU B 1 11 ? 5.211 -29.234 -12.57 1 97.69 11 GLU B N 1
ATOM 3295 C CA . GLU B 1 11 ? 4.156 -28.5 -13.258 1 97.69 11 GLU B CA 1
ATOM 3296 C C . GLU B 1 11 ? 3.223 -29.438 -14.016 1 97.69 11 GLU B C 1
ATOM 3298 O O . GLU B 1 11 ? 2.076 -29.094 -14.305 1 97.69 11 GLU B O 1
ATOM 3303 N N . VAL B 1 12 ? 3.758 -30.719 -14.266 1 98.44 12 VAL B N 1
ATOM 3304 C CA . VAL B 1 12 ? 3.016 -31.422 -15.305 1 98.44 12 VAL B CA 1
ATOM 3305 C C . VAL B 1 12 ? 2.676 -32.844 -14.82 1 98.44 12 VAL B C 1
ATOM 3307 O O . VAL B 1 12 ? 1.898 -33.531 -15.461 1 98.44 12 VAL B O 1
ATOM 3310 N N . GLY B 1 13 ? 3.268 -33.281 -13.68 1 98.38 13 GLY B N 1
ATOM 3311 C CA . GLY B 1 13 ? 2.91 -34.594 -13.188 1 98.38 13 GLY B CA 1
ATOM 3312 C C . GLY B 1 13 ? 1.426 -34.75 -12.922 1 98.38 13 GLY B C 1
ATOM 3313 O O . GLY B 1 13 ? 0.671 -33.781 -12.992 1 98.38 13 GLY B O 1
ATOM 3314 N N . ARG B 1 14 ? 1.074 -35.969 -12.617 1 98.44 14 ARG B N 1
ATOM 3315 C CA . ARG B 1 14 ? -0.342 -36.219 -12.391 1 98.44 14 ARG B CA 1
ATOM 3316 C C . ARG B 1 14 ? -0.891 -35.375 -11.258 1 98.44 14 ARG B C 1
ATOM 3318 O O . ARG B 1 14 ? -0.364 -35.375 -10.141 1 98.44 14 ARG B O 1
ATOM 3325 N N . LEU B 1 15 ? -1.901 -34.562 -11.602 1 98.62 15 LEU B N 1
ATOM 3326 C CA . LEU B 1 15 ? -2.58 -33.75 -10.609 1 98.62 15 LEU B CA 1
ATOM 3327 C C . LEU B 1 15 ? -3.566 -34.562 -9.797 1 98.62 15 LEU B C 1
ATOM 3329 O O . LEU B 1 15 ? -4.445 -35.219 -10.359 1 98.62 15 LEU B O 1
ATOM 3333 N N . ARG B 1 16 ? -3.424 -34.562 -8.484 1 98.19 16 ARG B N 1
ATOM 3334 C CA . ARG B 1 16 ? -4.277 -35.375 -7.629 1 98.19 16 ARG B CA 1
ATOM 3335 C C . ARG B 1 16 ? -5.336 -34.531 -6.934 1 98.19 16 ARG B C 1
ATOM 3337 O O . ARG B 1 16 ? -6.504 -34.938 -6.859 1 98.19 16 ARG B O 1
ATOM 3344 N N . GLN B 1 17 ? -4.949 -33.406 -6.391 1 98.12 17 GLN B N 1
ATOM 3345 C CA . GLN B 1 17 ? -5.848 -32.531 -5.672 1 98.12 17 GLN B CA 1
ATOM 3346 C C . GLN B 1 17 ? -5.594 -31.062 -6.051 1 98.12 17 GLN B C 1
ATOM 3348 O O . GLN B 1 17 ? -4.453 -30.672 -6.277 1 98.12 17 GLN B O 1
ATOM 3353 N N . VAL B 1 18 ? -6.699 -30.312 -6.102 1 98.69 18 VAL B N 1
ATOM 3354 C CA . VAL B 1 18 ? -6.594 -28.922 -6.5 1 98.69 18 VAL B CA 1
ATOM 3355 C C . VAL B 1 18 ? -7.633 -28.094 -5.75 1 98.69 18 VAL B C 1
ATOM 3357 O O . VAL B 1 18 ? -8.695 -28.594 -5.383 1 98.69 18 VAL B O 1
ATOM 3360 N N . ILE B 1 19 ? -7.293 -26.844 -5.406 1 98.81 19 ILE B N 1
ATOM 3361 C CA . ILE B 1 19 ? -8.234 -25.875 -4.848 1 98.81 19 ILE B CA 1
ATOM 3362 C C . ILE B 1 19 ? -8.695 -24.922 -5.941 1 98.81 19 ILE B C 1
ATOM 3364 O O . ILE B 1 19 ? -7.875 -24.344 -6.656 1 98.81 19 ILE B O 1
ATOM 3368 N N . LEU B 1 20 ? -9.977 -24.812 -6.156 1 98.81 20 LEU B N 1
ATOM 3369 C CA . LEU B 1 20 ? -10.617 -23.812 -7.016 1 98.81 20 LEU B CA 1
ATOM 3370 C C . LEU B 1 20 ? -11.516 -22.891 -6.203 1 98.81 20 LEU B C 1
ATOM 3372 O O . LEU B 1 20 ? -11.703 -23.109 -5.004 1 98.81 20 LEU B O 1
ATOM 3376 N N . HIS B 1 21 ? -11.984 -21.859 -6.805 1 98.5 21 HIS B N 1
ATOM 3377 C CA . HIS B 1 21 ? -13.008 -21 -6.215 1 98.5 21 HIS B CA 1
ATOM 3378 C C . HIS B 1 21 ? -14.141 -20.734 -7.199 1 98.5 21 HIS B C 1
ATOM 3380 O O . HIS B 1 21 ? -13.938 -20.125 -8.242 1 98.5 21 HIS B O 1
ATOM 3386 N N . GLN B 1 22 ? -15.242 -21.25 -6.816 1 97 22 GLN B N 1
ATOM 3387 C CA . GLN B 1 22 ? -16.422 -21.016 -7.652 1 97 22 GLN B CA 1
ATOM 3388 C C . GLN B 1 22 ? -16.891 -19.562 -7.559 1 97 22 GLN B C 1
ATOM 3390 O O . GLN B 1 22 ? -17.031 -19.031 -6.457 1 97 22 GLN B O 1
ATOM 3395 N N . PRO B 1 23 ? -17.094 -18.984 -8.75 1 95.38 23 PRO B N 1
ATOM 3396 C CA . PRO B 1 23 ? -17.609 -17.625 -8.703 1 95.38 23 PRO B CA 1
ATOM 3397 C C . PRO B 1 23 ? -18.844 -17.469 -7.832 1 95.38 23 PRO B C 1
ATOM 3399 O O . PRO B 1 23 ? -19.734 -18.328 -7.875 1 95.38 23 PRO B O 1
ATOM 3402 N N . GLY B 1 24 ? -18.875 -16.406 -7.055 1 94.81 24 GLY B N 1
ATOM 3403 C CA . GLY B 1 24 ? -19.984 -16.172 -6.145 1 94.81 24 GLY B CA 1
ATOM 3404 C C . GLY B 1 24 ? -20.391 -14.711 -6.059 1 94.81 24 GLY B C 1
ATOM 3405 O O . GLY B 1 24 ? -20.453 -14.023 -7.078 1 94.81 24 GLY B O 1
ATOM 3406 N N . LEU B 1 25 ? -20.719 -14.328 -4.859 1 95.69 25 LEU B N 1
ATOM 3407 C CA . LEU B 1 25 ? -21.25 -13 -4.566 1 95.69 25 LEU B CA 1
ATOM 3408 C C . LEU B 1 25 ? -20.281 -11.914 -5.02 1 95.69 25 LEU B C 1
ATOM 3410 O O . LEU B 1 25 ? -20.703 -10.859 -5.492 1 95.69 25 LEU B O 1
ATOM 3414 N N . GLU B 1 26 ? -19.016 -12.125 -4.906 1 97.44 26 GLU B N 1
ATOM 3415 C CA . GLU B 1 26 ? -18 -11.125 -5.223 1 97.44 26 GLU B CA 1
ATOM 3416 C C . GLU B 1 26 ? -18.062 -10.727 -6.695 1 97.44 26 GLU B C 1
ATOM 3418 O O . GLU B 1 26 ? -17.844 -9.562 -7.035 1 97.44 26 GLU B O 1
ATOM 3423 N N . LEU B 1 27 ? -18.328 -11.641 -7.559 1 95.12 27 LEU B N 1
ATOM 3424 C CA . LEU B 1 27 ? -18.375 -11.328 -8.984 1 95.12 27 LEU B CA 1
ATOM 3425 C C . LEU B 1 27 ? -19.656 -10.562 -9.32 1 95.12 27 LEU B C 1
ATOM 3427 O O . LEU B 1 27 ? -19.656 -9.711 -10.211 1 95.12 27 LEU B O 1
ATOM 3431 N N . SER B 1 28 ? -20.719 -10.891 -8.609 1 94.38 28 SER B N 1
ATOM 3432 C CA . SER B 1 28 ? -22 -10.211 -8.836 1 94.38 28 SER B CA 1
ATOM 3433 C C . SER B 1 28 ? -21.953 -8.766 -8.359 1 94.38 28 SER B C 1
ATOM 3435 O O . SER B 1 28 ? -22.828 -7.969 -8.703 1 94.38 28 SER B O 1
ATOM 3437 N N . ARG B 1 29 ? -20.906 -8.422 -7.656 1 95.44 29 ARG B N 1
ATOM 3438 C CA . ARG B 1 29 ? -20.828 -7.098 -7.047 1 95.44 29 ARG B CA 1
ATOM 3439 C C . ARG B 1 29 ? -19.859 -6.199 -7.82 1 95.44 29 ARG B C 1
ATOM 3441 O O . ARG B 1 29 ? -19.578 -5.074 -7.402 1 95.44 29 ARG B O 1
ATOM 3448 N N . LEU B 1 30 ? -19.359 -6.727 -8.898 1 94.38 30 LEU B N 1
ATOM 3449 C CA . LEU B 1 30 ? -18.578 -5.883 -9.789 1 94.38 30 LEU B CA 1
ATOM 3450 C C . LEU B 1 30 ? -19.469 -4.887 -10.523 1 94.38 30 LEU B C 1
ATOM 3452 O O . LEU B 1 30 ? -20.531 -5.25 -11.023 1 94.38 30 LEU B O 1
ATOM 3456 N N . THR B 1 31 ? -19.094 -3.664 -10.516 1 94.31 31 THR B N 1
ATOM 3457 C CA . THR B 1 31 ? -19.781 -2.57 -11.203 1 94.31 31 THR B CA 1
ATOM 3458 C C . THR B 1 31 ? -18.797 -1.748 -12.023 1 94.31 31 THR B C 1
ATOM 3460 O O . THR B 1 31 ? -17.578 -1.877 -11.852 1 94.31 31 THR B O 1
ATOM 3463 N N . PRO B 1 32 ? -19.25 -0.956 -12.945 1 92.25 32 PRO B N 1
ATOM 3464 C CA . PRO B 1 32 ? -18.344 -0.094 -13.711 1 92.25 32 PRO B CA 1
ATOM 3465 C C . PRO B 1 32 ? -17.5 0.813 -12.812 1 92.25 32 PRO B C 1
ATOM 3467 O O . PRO B 1 32 ? -16.375 1.146 -13.156 1 92.25 32 PRO B O 1
ATOM 3470 N N . ASP B 1 33 ? -17.984 1.087 -11.68 1 91.69 33 ASP B N 1
ATOM 3471 C CA . ASP B 1 33 ? -17.328 2.049 -10.805 1 91.69 33 ASP B CA 1
ATOM 3472 C C . ASP B 1 33 ? -16.188 1.387 -10.016 1 91.69 33 ASP B C 1
ATOM 3474 O O . ASP B 1 33 ? -15.242 2.055 -9.609 1 91.69 33 ASP B O 1
ATOM 3478 N N . ASN B 1 34 ? -16.297 0.04 -9.805 1 94.56 34 ASN B N 1
ATOM 3479 C CA . ASN B 1 34 ? -15.312 -0.555 -8.914 1 94.56 34 ASN B CA 1
ATOM 3480 C C . ASN B 1 34 ? -14.461 -1.599 -9.633 1 94.56 34 ASN B C 1
ATOM 3482 O O . ASN B 1 34 ? -13.484 -2.098 -9.078 1 94.56 34 ASN B O 1
ATOM 3486 N N . VAL B 1 35 ? -14.797 -1.903 -10.883 1 95.06 35 VAL B N 1
ATOM 3487 C CA . VAL B 1 35 ? -14.211 -3.023 -11.609 1 95.06 35 VAL B CA 1
ATOM 3488 C C . VAL B 1 35 ? -12.703 -2.805 -11.773 1 95.06 35 VAL B C 1
ATOM 3490 O O . VAL B 1 35 ? -11.914 -3.74 -11.617 1 95.06 35 VAL B O 1
ATOM 3493 N N . ARG B 1 36 ? -12.258 -1.631 -12 1 93.12 36 ARG B N 1
ATOM 3494 C CA . ARG B 1 36 ? -10.836 -1.347 -12.195 1 93.12 36 ARG B CA 1
ATOM 3495 C C . ARG B 1 36 ? -10.07 -1.448 -10.883 1 93.12 36 ARG B C 1
ATOM 3497 O O . ARG B 1 36 ? -9 -2.051 -10.828 1 93.12 36 ARG B O 1
ATOM 3504 N N . ASP B 1 37 ? -10.672 -0.953 -9.844 1 93.44 37 ASP B N 1
ATOM 3505 C CA . ASP B 1 37 ? -10.047 -1.001 -8.531 1 93.44 37 ASP B CA 1
ATOM 3506 C C . ASP B 1 37 ? -9.914 -2.439 -8.031 1 93.44 37 ASP B C 1
ATOM 3508 O O . ASP B 1 37 ? -9 -2.76 -7.27 1 93.44 37 ASP B O 1
ATOM 3512 N N . LEU B 1 38 ? -10.797 -3.246 -8.516 1 95.88 38 LEU B N 1
ATOM 3513 C CA . LEU B 1 38 ? -10.789 -4.645 -8.094 1 95.88 38 LEU B CA 1
ATOM 3514 C C . LEU B 1 38 ? -10.07 -5.512 -9.117 1 95.88 38 LEU B C 1
ATOM 3516 O O . LEU B 1 38 ? -10.148 -6.742 -9.062 1 95.88 38 LEU B O 1
ATOM 3520 N N . LEU B 1 39 ? -9.438 -4.887 -10.102 1 93.31 39 LEU B N 1
ATOM 3521 C CA . LEU B 1 39 ? -8.453 -5.473 -11.008 1 93.31 39 LEU B CA 1
ATOM 3522 C C . LEU B 1 39 ? -9.133 -6.359 -12.047 1 93.31 39 LEU B C 1
ATOM 3524 O O . LEU B 1 39 ? -8.609 -7.414 -12.406 1 93.31 39 LEU B O 1
ATOM 3528 N N . PHE B 1 40 ? -10.32 -5.934 -12.43 1 92.5 40 PHE B N 1
ATOM 3529 C CA . PHE B 1 40 ? -10.992 -6.539 -13.57 1 92.5 40 PHE B CA 1
ATOM 3530 C C . PHE B 1 40 ? -11.109 -5.547 -14.719 1 92.5 40 PHE B C 1
ATOM 3532 O O . PHE B 1 40 ? -11.359 -4.359 -14.492 1 92.5 40 PHE B O 1
ATOM 3539 N N . ASP B 1 41 ? -10.977 -6.035 -15.883 1 85.81 41 ASP B N 1
ATOM 3540 C CA . ASP B 1 41 ? -11.078 -5.184 -17.062 1 85.81 41 ASP B CA 1
ATOM 3541 C C . ASP B 1 41 ? -12.523 -5.078 -17.547 1 85.81 41 ASP B C 1
ATOM 3543 O O . ASP B 1 41 ? -12.859 -4.176 -18.312 1 85.81 41 ASP B O 1
ATOM 3547 N N . ASP B 1 42 ? -13.289 -6.078 -17.062 1 87.38 42 ASP B N 1
ATOM 3548 C CA . ASP B 1 42 ? -14.68 -6.129 -17.5 1 87.38 42 ASP B CA 1
ATOM 3549 C C . ASP B 1 42 ? -15.57 -6.734 -16.406 1 87.38 42 ASP B C 1
ATOM 3551 O O . ASP B 1 42 ? -15.078 -7.395 -15.492 1 87.38 42 ASP B O 1
ATOM 3555 N N . ILE B 1 43 ? -16.828 -6.414 -16.609 1 89.94 43 ILE B N 1
ATOM 3556 C CA . ILE B 1 43 ? -17.828 -7.027 -15.727 1 89.94 43 ILE B CA 1
ATOM 3557 C C . ILE B 1 43 ? -18.266 -8.359 -16.328 1 89.94 43 ILE B C 1
ATOM 3559 O O . ILE B 1 43 ? -18.672 -8.43 -17.484 1 89.94 43 ILE B O 1
ATOM 3563 N N . LEU B 1 44 ? -18.234 -9.414 -15.531 1 90.69 44 LEU B N 1
ATOM 3564 C CA . LEU B 1 44 ? -18.625 -10.75 -15.969 1 90.69 44 LEU B CA 1
ATOM 3565 C C . LEU B 1 44 ? -20.109 -11.008 -15.672 1 90.69 44 LEU B C 1
ATOM 3567 O O . LEU B 1 44 ? -20.656 -10.477 -14.703 1 90.69 44 LEU B O 1
ATOM 3571 N N . TRP B 1 45 ? -20.656 -11.75 -16.609 1 92.25 45 TRP B N 1
ATOM 3572 C CA . TRP B 1 45 ? -21.938 -12.336 -16.25 1 92.25 45 TRP B CA 1
ATOM 3573 C C . TRP B 1 45 ? -21.766 -13.461 -15.242 1 92.25 45 TRP B C 1
ATOM 3575 O O . TRP B 1 45 ? -21.406 -14.586 -15.602 1 92.25 45 TRP B O 1
ATOM 3585 N N . ALA B 1 46 ? -22.078 -13.227 -14.078 1 92.62 46 ALA B N 1
ATOM 3586 C CA . ALA B 1 46 ? -21.719 -14.062 -12.938 1 92.62 46 ALA B CA 1
ATOM 3587 C C . ALA B 1 46 ? -22.312 -15.461 -13.07 1 92.62 46 ALA B C 1
ATOM 3589 O O . ALA B 1 46 ? -21.641 -16.453 -12.812 1 92.62 46 ALA B O 1
ATOM 3590 N N . LYS B 1 47 ? -23.562 -15.523 -13.445 1 94 47 LYS B N 1
ATOM 3591 C CA . LYS B 1 47 ? -24.234 -16.812 -13.555 1 94 47 LYS B CA 1
ATOM 3592 C C . LYS B 1 47 ? -23.562 -17.703 -14.594 1 94 47 LYS B C 1
ATOM 3594 O O . LYS B 1 47 ? -23.297 -18.875 -14.344 1 94 47 LYS B O 1
ATOM 3599 N N . ARG B 1 48 ? -23.266 -17.141 -15.742 1 95.06 48 ARG B N 1
ATOM 3600 C CA . ARG B 1 48 ? -22.594 -17.891 -16.797 1 95.06 48 ARG B CA 1
ATOM 3601 C C . ARG B 1 48 ? -21.172 -18.266 -16.391 1 95.06 48 ARG B C 1
ATOM 3603 O O . ARG B 1 48 ? -20.719 -19.375 -16.672 1 95.06 48 ARG B O 1
ATOM 3610 N N . ALA B 1 49 ? -20.5 -17.375 -15.758 1 95.81 49 ALA B N 1
ATOM 3611 C CA . ALA B 1 49 ? -19.156 -17.672 -15.258 1 95.81 49 ALA B CA 1
ATOM 3612 C C . ALA B 1 49 ? -19.172 -18.859 -14.305 1 95.81 49 ALA B C 1
ATOM 3614 O O . ALA B 1 49 ? -18.281 -19.703 -14.344 1 95.81 49 ALA B O 1
ATOM 3615 N N . ARG B 1 50 ? -20.156 -18.891 -13.484 1 96.5 50 ARG B N 1
ATOM 3616 C CA . ARG B 1 50 ? -20.297 -19.984 -12.523 1 96.5 50 ARG B CA 1
ATOM 3617 C C . ARG B 1 50 ? -20.531 -21.312 -13.242 1 96.5 50 ARG B C 1
ATOM 3619 O O . ARG B 1 50 ? -19.984 -22.344 -12.844 1 96.5 50 ARG B O 1
ATOM 3626 N N . GLU B 1 51 ? -21.344 -21.266 -14.25 1 97.25 51 GLU B N 1
ATOM 3627 C CA . GLU B 1 51 ? -21.625 -22.469 -15.031 1 97.25 51 GLU B CA 1
ATOM 3628 C C . GLU B 1 51 ? -20.359 -22.984 -15.719 1 97.25 51 GLU B C 1
ATOM 3630 O O . GLU B 1 51 ? -20.078 -24.188 -15.711 1 97.25 51 GLU B O 1
ATOM 3635 N N . GLU B 1 52 ? -19.688 -22.062 -16.297 1 97.31 52 GLU B N 1
ATOM 3636 C CA . GLU B 1 52 ? -18.438 -22.406 -16.969 1 97.31 52 GLU B CA 1
ATOM 3637 C C . GLU B 1 52 ? -17.438 -22.984 -15.977 1 97.31 52 GLU B C 1
ATOM 3639 O O . GLU B 1 52 ? -16.766 -23.984 -16.281 1 97.31 52 GLU B O 1
ATOM 3644 N N . HIS B 1 53 ? -17.391 -22.344 -14.844 1 97.94 53 HIS B N 1
ATOM 3645 C CA . HIS B 1 53 ? -16.453 -22.812 -13.82 1 97.94 53 HIS B CA 1
ATOM 3646 C C . HIS B 1 53 ? -16.844 -24.203 -13.32 1 97.94 53 HIS B C 1
ATOM 3648 O O . HIS B 1 53 ? -15.969 -25.031 -13.078 1 97.94 53 HIS B O 1
ATOM 3654 N N . TYR B 1 54 ? -18.094 -24.438 -13.117 1 97.75 54 TYR B N 1
ATOM 3655 C CA . TYR B 1 54 ? -18.578 -25.75 -12.703 1 97.75 54 TYR B CA 1
ATOM 3656 C C . TYR B 1 54 ? -18.172 -26.812 -13.711 1 97.75 54 TYR B C 1
ATOM 3658 O O . TYR B 1 54 ? -17.75 -27.906 -13.328 1 97.75 54 TYR B O 1
ATOM 3666 N N . ALA B 1 55 ? -18.344 -26.516 -14.953 1 98.25 55 ALA B N 1
ATOM 3667 C CA . ALA B 1 55 ? -17.953 -27.453 -16 1 98.25 55 ALA B CA 1
ATOM 3668 C C . ALA B 1 55 ? -16.453 -27.734 -15.961 1 98.25 55 ALA B C 1
ATOM 3670 O O . ALA B 1 55 ? -16.031 -28.875 -16.172 1 98.25 55 ALA B O 1
ATOM 3671 N N . PHE B 1 56 ? -15.711 -26.75 -15.727 1 98.5 56 PHE B N 1
ATOM 3672 C CA . PHE B 1 56 ? -14.266 -26.906 -15.578 1 98.5 56 PHE B CA 1
ATOM 3673 C C . PHE B 1 56 ? -13.938 -27.844 -14.422 1 98.5 56 PHE B C 1
ATOM 3675 O O . PHE B 1 56 ? -13.164 -28.797 -14.594 1 98.5 56 PHE B O 1
ATOM 3682 N N . ALA B 1 57 ? -14.547 -27.578 -13.289 1 98.75 57 ALA B N 1
ATOM 3683 C CA . ALA B 1 57 ? -14.336 -28.422 -12.109 1 98.75 57 ALA B CA 1
ATOM 3684 C C . ALA B 1 57 ? -14.742 -29.859 -12.391 1 98.75 57 ALA B C 1
ATOM 3686 O O . ALA B 1 57 ? -14.039 -30.797 -11.992 1 98.75 57 ALA B O 1
ATOM 3687 N N . GLN B 1 58 ? -15.852 -30.031 -13.062 1 98.56 58 GLN B N 1
ATOM 3688 C CA . GLN B 1 58 ? -16.328 -31.375 -13.391 1 98.56 58 GLN B CA 1
ATOM 3689 C C . GLN B 1 58 ? -15.359 -32.094 -14.336 1 98.56 58 GLN B C 1
ATOM 3691 O O . GLN B 1 58 ? -15.109 -33.281 -14.188 1 98.56 58 GLN B O 1
ATOM 3696 N N . ALA B 1 59 ? -14.875 -31.328 -15.305 1 98.56 59 ALA B N 1
ATOM 3697 C CA . ALA B 1 59 ? -13.906 -31.906 -16.234 1 98.56 59 ALA B CA 1
ATOM 3698 C C . ALA B 1 59 ? -12.664 -32.406 -15.492 1 98.56 59 ALA B C 1
ATOM 3700 O O . ALA B 1 59 ? -12.086 -33.438 -15.852 1 98.56 59 ALA B O 1
ATOM 3701 N N . LEU B 1 60 ? -12.203 -31.688 -14.508 1 98.81 60 LEU B N 1
ATOM 3702 C CA . LEU B 1 60 ? -11.078 -32.125 -13.68 1 98.81 60 LEU B CA 1
ATOM 3703 C C . LEU B 1 60 ? -11.422 -33.375 -12.914 1 98.81 60 LEU B C 1
ATOM 3705 O O . LEU B 1 60 ? -10.625 -34.344 -12.883 1 98.81 60 LEU B O 1
ATOM 3709 N N . ARG B 1 61 ? -12.609 -33.438 -12.359 1 98.75 61 ARG B N 1
ATOM 3710 C CA . ARG B 1 61 ? -13.055 -34.625 -11.625 1 98.75 61 ARG B CA 1
ATOM 3711 C C . ARG B 1 61 ? -13.117 -35.844 -12.539 1 98.75 61 ARG B C 1
ATOM 3713 O O . ARG B 1 61 ? -12.766 -36.969 -12.125 1 98.75 61 ARG B O 1
ATOM 3720 N N . ASP B 1 62 ? -13.578 -35.594 -13.719 1 98.25 62 ASP B N 1
ATOM 3721 C CA . ASP B 1 62 ? -13.68 -36.656 -14.695 1 98.25 62 ASP B CA 1
ATOM 3722 C C . ASP B 1 62 ? -12.305 -37.25 -15 1 98.25 62 ASP B C 1
ATOM 3724 O O . ASP B 1 62 ? -12.203 -38.406 -15.461 1 98.25 62 ASP B O 1
ATOM 3728 N N . ARG B 1 63 ? -11.289 -36.469 -14.766 1 97.75 63 ARG B N 1
ATOM 3729 C CA . ARG B 1 63 ? -9.93 -36.938 -14.984 1 97.75 63 ARG B CA 1
ATOM 3730 C C . ARG B 1 63 ? -9.328 -37.5 -13.695 1 97.75 63 ARG B C 1
ATOM 3732 O O . ARG B 1 63 ? -8.125 -37.75 -13.625 1 97.75 63 ARG B O 1
ATOM 3739 N N . GLY B 1 64 ? -10.133 -37.594 -12.633 1 97.88 64 GLY B N 1
ATOM 3740 C CA . GLY B 1 64 ? -9.703 -38.219 -11.398 1 97.88 64 GLY B CA 1
ATOM 3741 C C . GLY B 1 64 ? -9.117 -37.25 -10.406 1 97.88 64 GLY B C 1
ATOM 3742 O O . GLY B 1 64 ? -8.523 -37.656 -9.398 1 97.88 64 GLY B O 1
ATOM 3743 N N . VAL B 1 65 ? -9.211 -36 -10.625 1 98.56 65 VAL B N 1
ATOM 3744 C CA . VAL B 1 65 ? -8.68 -34.969 -9.734 1 98.56 65 VAL B CA 1
ATOM 3745 C C . VAL B 1 65 ? -9.688 -34.656 -8.633 1 98.56 65 VAL B C 1
ATOM 3747 O O . VAL B 1 65 ? -10.875 -34.438 -8.906 1 98.56 65 VAL B O 1
ATOM 3750 N N . THR B 1 66 ? -9.258 -34.688 -7.387 1 98.31 66 THR B N 1
ATOM 3751 C CA . THR B 1 66 ? -10.094 -34.219 -6.293 1 98.31 66 THR B CA 1
ATOM 3752 C C . THR B 1 66 ? -10.102 -32.688 -6.254 1 98.31 66 THR B C 1
ATOM 3754 O O . THR B 1 66 ? -9.055 -32.062 -6.152 1 98.31 66 THR B O 1
ATOM 3757 N N . VAL B 1 67 ? -11.289 -32.156 -6.355 1 98.69 67 VAL B N 1
ATOM 3758 C CA . VAL B 1 67 ? -11.43 -30.688 -6.387 1 98.69 67 VAL B CA 1
ATOM 3759 C C . VAL B 1 67 ? -11.977 -30.188 -5.051 1 98.69 67 VAL B C 1
ATOM 3761 O O . VAL B 1 67 ? -13.016 -30.672 -4.578 1 98.69 67 VAL B O 1
ATOM 3764 N N . HIS B 1 68 ? -11.273 -29.297 -4.418 1 98.38 68 HIS B N 1
ATOM 3765 C CA . HIS B 1 68 ? -11.734 -28.578 -3.236 1 98.38 68 HIS B CA 1
ATOM 3766 C C . HIS B 1 68 ? -12.109 -27.141 -3.576 1 98.38 68 HIS B C 1
ATOM 3768 O O . HIS B 1 68 ? -11.438 -26.484 -4.383 1 98.38 68 HIS B O 1
ATOM 3774 N N . TYR B 1 69 ? -13.148 -26.688 -2.984 1 98.56 69 TYR B N 1
ATOM 3775 C CA . TYR B 1 69 ? -13.539 -25.297 -3.191 1 98.56 69 TYR B CA 1
ATOM 3776 C C . TYR B 1 69 ? -13.078 -24.422 -2.033 1 98.56 69 TYR B C 1
ATOM 3778 O O . TYR B 1 69 ? -13.375 -24.719 -0.871 1 98.56 69 TYR B O 1
ATOM 3786 N N . PHE B 1 70 ? -12.453 -23.391 -2.379 1 98.56 70 PHE B N 1
ATOM 3787 C CA . PHE B 1 70 ? -11.836 -22.469 -1.435 1 98.56 70 PHE B CA 1
ATOM 3788 C C . PHE B 1 70 ? -12.859 -21.953 -0.428 1 98.56 70 PHE B C 1
ATOM 3790 O O . PHE B 1 70 ? -12.594 -21.938 0.776 1 98.56 70 PHE B O 1
ATOM 3797 N N . ALA B 1 71 ? -14 -21.516 -0.897 1 98.44 71 ALA B N 1
ATOM 3798 C CA . ALA B 1 71 ? -15.031 -20.953 -0.032 1 98.44 71 ALA B CA 1
ATOM 3799 C C . ALA B 1 71 ? -15.508 -21.969 0.994 1 98.44 71 ALA B C 1
ATOM 3801 O O . ALA B 1 71 ? -15.82 -21.625 2.133 1 98.44 71 ALA B O 1
ATOM 3802 N N . GLU B 1 72 ? -15.594 -23.234 0.603 1 98.44 72 GLU B N 1
ATOM 3803 C CA . GLU B 1 72 ? -16 -24.297 1.518 1 98.44 72 GLU B CA 1
ATOM 3804 C C . GLU B 1 72 ? -14.93 -24.547 2.58 1 98.44 72 GLU B C 1
ATOM 3806 O O . GLU B 1 72 ? -15.25 -24.766 3.75 1 98.44 72 GLU B O 1
ATOM 3811 N N . LEU B 1 73 ? -13.703 -24.562 2.125 1 98.44 73 LEU B N 1
ATOM 3812 C CA . LEU B 1 73 ? -12.609 -24.703 3.08 1 98.44 73 LEU B CA 1
ATOM 3813 C C . LEU B 1 73 ? -12.633 -23.578 4.105 1 98.44 73 LEU B C 1
ATOM 3815 O O . LEU B 1 73 ? -12.484 -23.812 5.305 1 98.44 73 LEU B O 1
ATOM 3819 N N . LEU B 1 74 ? -12.828 -22.344 3.6 1 98.62 74 LEU B N 1
ATOM 3820 C CA . LEU B 1 74 ? -12.875 -21.203 4.5 1 98.62 74 LEU B CA 1
ATOM 3821 C C . LEU B 1 74 ? -14.055 -21.312 5.465 1 98.62 74 LEU B C 1
ATOM 3823 O O . LEU B 1 74 ? -13.914 -21.016 6.656 1 98.62 74 LEU B O 1
ATOM 3827 N N . ALA B 1 75 ? -15.18 -21.766 4.973 1 98.75 75 ALA B N 1
ATOM 3828 C CA . ALA B 1 75 ? -16.359 -21.938 5.82 1 98.75 75 ALA B CA 1
ATOM 3829 C C . ALA B 1 75 ? -16.078 -22.938 6.938 1 98.75 75 ALA B C 1
ATOM 3831 O O . ALA B 1 75 ? -16.5 -22.734 8.078 1 98.75 75 ALA B O 1
ATOM 3832 N N . GLU B 1 76 ? -15.43 -23.984 6.617 1 98.38 76 GLU B N 1
ATOM 3833 C CA . GLU B 1 76 ? -15.086 -24.984 7.625 1 98.38 76 GLU B CA 1
ATOM 3834 C C . GLU B 1 76 ? -14.141 -24.391 8.68 1 98.38 76 GLU B C 1
ATOM 3836 O O . GLU B 1 76 ? -14.289 -24.672 9.875 1 98.38 76 GLU B O 1
ATOM 3841 N N . VAL B 1 77 ? -13.195 -23.578 8.266 1 98.19 77 VAL B N 1
ATOM 3842 C CA . VAL B 1 77 ? -12.305 -22.891 9.195 1 98.19 77 VAL B CA 1
ATOM 3843 C C . VAL B 1 77 ? -13.117 -21.984 10.117 1 98.19 77 VAL B C 1
ATOM 3845 O O . VAL B 1 77 ? -12.922 -21.984 11.328 1 98.19 77 VAL B O 1
ATOM 3848 N N . LEU B 1 78 ? -14.055 -21.266 9.516 1 98.56 78 LEU B N 1
ATOM 3849 C CA . LEU B 1 78 ? -14.836 -20.281 10.25 1 98.56 78 LEU B CA 1
ATOM 3850 C C . LEU B 1 78 ? -15.852 -20.953 11.172 1 98.56 78 LEU B C 1
ATOM 3852 O O . LEU B 1 78 ? -16.438 -20.297 12.039 1 98.56 78 LEU B O 1
ATOM 3856 N N . SER B 1 79 ? -16.078 -22.25 10.977 1 98.25 79 SER B N 1
ATOM 3857 C CA . SER B 1 79 ? -16.953 -23 11.875 1 98.25 79 SER B CA 1
ATOM 3858 C C . SER B 1 79 ? -16.234 -23.359 13.164 1 98.25 79 SER B C 1
ATOM 3860 O O . SER B 1 79 ? -16.859 -23.734 14.156 1 98.25 79 SER B O 1
ATOM 3862 N N . GLN B 1 80 ? -14.953 -23.25 13.156 1 96.81 80 GLN B N 1
ATOM 3863 C CA . GLN B 1 80 ? -14.133 -23.5 14.336 1 96.81 80 GLN B CA 1
ATOM 3864 C C . GLN B 1 80 ? -13.828 -22.203 15.078 1 96.81 80 GLN B C 1
ATOM 3866 O O . GLN B 1 80 ? -13.438 -21.203 14.461 1 96.81 80 GLN B O 1
ATOM 3871 N N . PRO B 1 81 ? -13.906 -22.203 16.391 1 96.81 81 PRO B N 1
ATOM 3872 C CA . PRO B 1 81 ? -13.758 -20.953 17.156 1 96.81 81 PRO B CA 1
ATOM 3873 C C . PRO B 1 81 ? -12.398 -20.297 16.938 1 96.81 81 PRO B C 1
ATOM 3875 O O . PRO B 1 81 ? -12.32 -19.094 16.719 1 96.81 81 PRO B O 1
ATOM 3878 N N . ASP B 1 82 ? -11.344 -21.078 17 1 97 82 ASP B N 1
ATOM 3879 C CA . ASP B 1 82 ? -10 -20.5 16.875 1 97 82 ASP B CA 1
ATOM 3880 C C . ASP B 1 82 ? -9.789 -19.891 15.492 1 97 82 ASP B C 1
ATOM 3882 O O . ASP B 1 82 ? -9.258 -18.781 15.367 1 97 82 ASP B O 1
ATOM 3886 N N . GLY B 1 83 ? -10.156 -20.672 14.43 1 97.38 83 GLY B N 1
ATOM 3887 C CA . GLY B 1 83 ? -10.031 -20.156 13.07 1 97.38 83 GLY B CA 1
ATOM 3888 C C . GLY B 1 83 ? -10.883 -18.922 12.828 1 97.38 83 GLY B C 1
ATOM 3889 O O . GLY B 1 83 ? -10.43 -17.969 12.18 1 97.38 83 GLY B O 1
ATOM 3890 N N . ARG B 1 84 ? -12.078 -18.922 13.367 1 98.31 84 ARG B N 1
ATOM 3891 C CA . ARG B 1 84 ? -13 -17.812 13.227 1 98.31 84 ARG B CA 1
ATOM 3892 C C . ARG B 1 84 ? -12.422 -16.547 13.852 1 98.31 84 ARG B C 1
ATOM 3894 O O . ARG B 1 84 ? -12.352 -15.492 13.203 1 98.31 84 ARG B O 1
ATOM 3901 N N . THR B 1 85 ? -11.977 -16.656 15.094 1 98.19 85 THR B N 1
ATOM 3902 C CA . THR B 1 85 ? -11.414 -15.523 15.82 1 98.19 85 THR B CA 1
ATOM 3903 C C . THR B 1 85 ? -10.18 -14.977 15.102 1 98.19 85 THR B C 1
ATOM 3905 O O . THR B 1 85 ? -10.023 -13.766 14.961 1 98.19 85 THR B O 1
ATOM 3908 N N . TRP B 1 86 ? -9.367 -15.883 14.633 1 97.62 86 TRP B N 1
ATOM 3909 C CA . TRP B 1 86 ? -8.133 -15.5 13.953 1 97.62 86 TRP B CA 1
ATOM 3910 C C . TRP B 1 86 ? -8.43 -14.648 12.727 1 97.62 86 TRP B C 1
ATOM 3912 O O . TRP B 1 86 ? -7.805 -13.609 12.516 1 97.62 86 TRP B O 1
ATOM 3922 N N . VAL B 1 87 ? -9.406 -15.047 11.914 1 98.19 87 VAL B N 1
ATOM 3923 C CA . VAL B 1 87 ? -9.742 -14.344 10.68 1 98.19 87 VAL B CA 1
ATOM 3924 C C . VAL B 1 87 ? -10.375 -12.992 11.008 1 98.19 87 VAL B C 1
ATOM 3926 O O . VAL B 1 87 ? -9.977 -11.961 10.461 1 98.19 87 VAL B O 1
ATOM 3929 N N . ILE B 1 88 ? -11.312 -13 11.938 1 98.31 88 ILE B N 1
ATOM 3930 C CA . ILE B 1 88 ? -12.062 -11.797 12.289 1 98.31 88 ILE B CA 1
ATOM 3931 C C . ILE B 1 88 ? -11.109 -10.727 12.812 1 98.31 88 ILE B C 1
ATOM 3933 O O . ILE B 1 88 ? -11.18 -9.57 12.391 1 98.31 88 ILE B O 1
ATOM 3937 N N . GLU B 1 89 ? -10.172 -11.109 13.617 1 97.44 89 GLU B N 1
ATOM 3938 C CA . GLU B 1 89 ? -9.266 -10.164 14.258 1 97.44 89 GLU B CA 1
ATOM 3939 C C . GLU B 1 89 ? -8.289 -9.57 13.242 1 97.44 89 GLU B C 1
ATOM 3941 O O . GLU B 1 89 ? -7.703 -8.508 13.484 1 97.44 89 GLU B O 1
ATOM 3946 N N . ARG B 1 90 ? -8.094 -10.211 12.102 1 96.44 90 ARG B N 1
ATOM 3947 C CA . ARG B 1 90 ? -7.137 -9.734 11.117 1 96.44 90 ARG B CA 1
ATOM 3948 C C . ARG B 1 90 ? -7.836 -8.969 10 1 96.44 90 ARG B C 1
ATOM 3950 O O . ARG B 1 90 ? -7.211 -8.156 9.312 1 96.44 90 ARG B O 1
ATOM 3957 N N . VAL B 1 91 ? -9.125 -9.219 9.82 1 97.19 91 VAL B N 1
ATOM 3958 C CA . VAL B 1 91 ? -9.867 -8.57 8.742 1 97.19 91 VAL B CA 1
ATOM 3959 C C . VAL B 1 91 ? -10.555 -7.316 9.273 1 97.19 91 VAL B C 1
ATOM 3961 O O . VAL B 1 91 ? -10.602 -6.289 8.586 1 97.19 91 VAL B O 1
ATOM 3964 N N . ILE B 1 92 ? -11.109 -7.379 10.469 1 97.06 92 ILE B N 1
ATOM 3965 C CA . ILE B 1 92 ? -11.844 -6.285 11.102 1 97.06 92 ILE B CA 1
ATOM 3966 C C . ILE B 1 92 ? -11.016 -5.695 12.234 1 97.06 92 ILE B C 1
ATOM 3968 O O . ILE B 1 92 ? -10.984 -6.246 13.336 1 97.06 92 ILE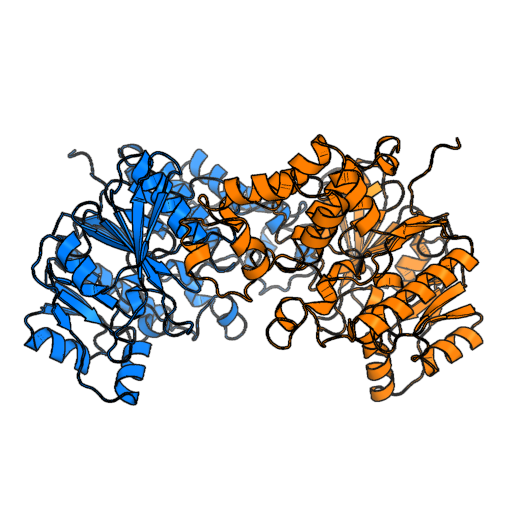 B O 1
ATOM 3972 N N . THR B 1 93 ? -10.352 -4.613 11.945 1 96.25 93 THR B N 1
ATOM 3973 C CA . THR B 1 93 ? -9.453 -3.979 12.906 1 96.25 93 THR B CA 1
ATOM 3974 C C . THR B 1 93 ? -9.789 -2.498 13.062 1 96.25 93 THR B C 1
ATOM 3976 O O . THR B 1 93 ? -10.594 -1.954 12.305 1 96.25 93 THR B O 1
ATOM 3979 N N . GLU B 1 94 ? -9.156 -1.834 14 1 95.12 94 GLU B N 1
ATOM 3980 C CA . GLU B 1 94 ? -9.328 -0.398 14.195 1 95.12 94 GLU B CA 1
ATOM 3981 C C . GLU B 1 94 ? -8.812 0.386 12.992 1 95.12 94 GLU B C 1
ATOM 3983 O O . GLU B 1 94 ? -9.32 1.465 12.68 1 95.12 94 GLU B O 1
ATOM 3988 N N . ASP B 1 95 ? -7.879 -0.203 12.312 1 95.56 95 ASP B N 1
ATOM 3989 C CA . ASP B 1 95 ? -7.301 0.48 11.156 1 95.56 95 ASP B CA 1
ATOM 3990 C C . ASP B 1 95 ? -8.164 0.287 9.914 1 95.56 95 ASP B C 1
ATOM 3992 O O . ASP B 1 95 ? -8.234 1.169 9.055 1 95.56 95 ASP B O 1
ATOM 3996 N N . THR B 1 96 ? -8.859 -0.858 9.812 1 95.5 96 THR B N 1
ATOM 3997 C CA . THR B 1 96 ? -9.609 -1.147 8.594 1 95.5 96 THR B CA 1
ATOM 3998 C C . THR B 1 96 ? -11.023 -0.589 8.688 1 95.5 96 THR B C 1
ATOM 4000 O O . THR B 1 96 ? -11.594 -0.161 7.68 1 95.5 96 THR B O 1
ATOM 4003 N N . VAL B 1 97 ? -11.617 -0.525 9.938 1 95.12 97 VAL B N 1
ATOM 4004 C CA . VAL B 1 97 ? -13.016 -0.126 9.984 1 95.12 97 VAL B CA 1
ATOM 4005 C C . VAL B 1 97 ? -13.195 1.005 11 1 95.12 97 VAL B C 1
ATOM 4007 O O . VAL B 1 97 ? -14.242 1.654 11.031 1 95.12 97 VAL B O 1
ATOM 4010 N N . GLY B 1 98 ? -12.211 1.306 11.797 1 93.25 98 GLY B N 1
ATOM 4011 C CA . GLY B 1 98 ? -12.312 2.32 12.836 1 93.25 98 GLY B CA 1
ATOM 4012 C C . GLY B 1 98 ? -12.633 1.748 14.203 1 93.25 98 GLY B C 1
ATOM 4013 O O . GLY B 1 98 ? -13.242 0.682 14.305 1 93.25 98 GLY B O 1
ATOM 4014 N N . PRO B 1 99 ? -12.25 2.41 15.211 1 93.25 99 PRO B N 1
ATOM 4015 C CA . PRO B 1 99 ? -12.422 1.896 16.578 1 93.25 99 PRO B CA 1
ATOM 4016 C C . PRO B 1 99 ? -13.883 1.824 17 1 93.25 99 PRO B C 1
ATOM 4018 O O . PRO B 1 99 ? -14.234 1.057 17.891 1 93.25 99 PRO B O 1
ATOM 4021 N N . THR B 1 100 ? -14.766 2.549 16.375 1 91.25 100 THR B N 1
ATOM 4022 C CA . THR B 1 100 ? -16.172 2.578 16.781 1 91.25 100 THR B CA 1
ATOM 4023 C C . THR B 1 100 ? -16.953 1.474 16.078 1 91.25 100 THR B C 1
ATOM 4025 O O . THR B 1 100 ? -18.078 1.154 16.484 1 91.25 100 THR B O 1
ATOM 4028 N N . LEU B 1 101 ? -16.391 0.911 15.086 1 92 101 LEU B N 1
ATOM 4029 C CA . LEU B 1 101 ? -17.109 -0.089 14.312 1 92 101 LEU B CA 1
ATOM 4030 C C . LEU B 1 101 ? -16.578 -1.489 14.594 1 92 101 LEU B C 1
ATOM 4032 O O . LEU B 1 101 ? -17.219 -2.484 14.258 1 92 101 LEU B O 1
ATOM 4036 N N . VAL B 1 102 ? -15.445 -1.61 15.18 1 93.62 102 VAL B N 1
ATOM 4037 C CA . VAL B 1 102 ? -14.773 -2.896 15.328 1 93.62 102 VAL B CA 1
ATOM 4038 C C . VAL B 1 102 ? -15.641 -3.842 16.156 1 93.62 102 VAL B C 1
ATOM 4040 O O . VAL B 1 102 ? -15.938 -4.957 15.719 1 93.62 102 VAL B O 1
ATOM 4043 N N . ASP B 1 103 ? -16.109 -3.396 17.312 1 92.75 103 ASP B N 1
ATOM 4044 C CA . ASP B 1 103 ? -16.844 -4.27 18.219 1 92.75 103 ASP B CA 1
ATOM 4045 C C . ASP B 1 103 ? -18.188 -4.684 17.641 1 92.75 103 ASP B C 1
ATOM 4047 O O . ASP B 1 103 ? -18.531 -5.867 17.609 1 92.75 103 ASP B O 1
ATOM 4051 N N . PRO B 1 104 ? -18.938 -3.719 17.109 1 91.94 104 PRO B N 1
ATOM 4052 C CA . PRO B 1 104 ? -20.203 -4.117 16.484 1 91.94 104 PRO B CA 1
ATOM 4053 C C . PRO B 1 104 ? -20.016 -5.121 15.352 1 91.94 104 PRO B C 1
ATOM 4055 O O . PRO B 1 104 ? -20.781 -6.07 15.227 1 91.94 104 PRO B O 1
ATOM 4058 N N . LEU B 1 105 ? -19.016 -4.98 14.594 1 94.56 105 LEU B N 1
ATOM 4059 C CA . LEU B 1 105 ? -18.781 -5.863 13.453 1 94.56 105 LEU B CA 1
ATOM 4060 C C . LEU B 1 105 ? -18.266 -7.223 13.914 1 94.56 105 LEU B C 1
ATOM 4062 O O . LEU B 1 105 ? -18.609 -8.25 13.328 1 94.56 105 LEU B O 1
ATOM 4066 N N . HIS B 1 106 ? -17.438 -7.215 14.945 1 96.19 106 HIS B N 1
ATOM 4067 C CA . HIS B 1 106 ? -17 -8.484 15.531 1 96.19 106 HIS B CA 1
ATOM 4068 C C . HIS B 1 106 ? -18.188 -9.289 16.031 1 96.19 106 HIS B C 1
ATOM 4070 O O . HIS B 1 106 ? -18.266 -10.5 15.812 1 96.19 106 HIS B O 1
ATOM 4076 N N . ARG B 1 107 ? -19.125 -8.609 16.672 1 94.44 107 ARG B N 1
ATOM 4077 C CA . ARG B 1 107 ? -20.312 -9.281 17.203 1 94.44 107 ARG B CA 1
ATOM 4078 C C . ARG B 1 107 ? -21.141 -9.906 16.094 1 94.44 107 ARG B C 1
ATOM 4080 O O . ARG B 1 107 ? -21.562 -11.055 16.188 1 94.44 107 ARG B O 1
ATOM 4087 N N . ILE B 1 108 ? -21.297 -9.172 15.062 1 94.31 108 ILE B N 1
ATOM 4088 C CA . ILE B 1 108 ? -22.078 -9.664 13.922 1 94.31 108 ILE B CA 1
ATOM 4089 C C . ILE B 1 108 ? -21.359 -10.859 13.297 1 94.31 108 ILE B C 1
ATOM 4091 O O . ILE B 1 108 ? -21.969 -11.883 13.016 1 94.31 108 ILE B O 1
ATOM 4095 N N . ALA B 1 109 ? -20.062 -10.766 13.109 1 96.94 109 ALA B N 1
ATOM 4096 C CA . ALA B 1 109 ? -19.266 -11.828 12.5 1 96.94 109 ALA B CA 1
ATOM 4097 C C . ALA B 1 109 ? -19.281 -13.086 13.367 1 96.94 109 ALA B C 1
ATOM 4099 O O . ALA B 1 109 ? -19.375 -14.203 12.859 1 96.94 109 ALA B O 1
ATOM 4100 N N . ASP B 1 110 ? -19.266 -12.859 14.68 1 96.12 110 ASP B N 1
ATOM 4101 C CA . ASP B 1 110 ? -19.234 -13.977 15.625 1 96.12 110 ASP B CA 1
ATOM 4102 C C . ASP B 1 110 ? -20.562 -14.742 15.617 1 96.12 110 ASP B C 1
ATOM 4104 O O . ASP B 1 110 ? -20.578 -15.945 15.859 1 96.12 110 ASP B O 1
ATOM 4108 N N . GLN B 1 111 ? -21.594 -14.039 15.305 1 94.5 111 GLN B N 1
ATOM 4109 C CA . GLN B 1 111 ? -22.922 -14.641 15.383 1 94.5 111 GLN B CA 1
ATOM 4110 C C . GLN B 1 111 ? -23.359 -15.203 14.031 1 94.5 111 GLN B C 1
ATOM 4112 O O . GLN B 1 111 ? -24.312 -15.969 13.953 1 94.5 111 GLN B O 1
ATOM 4117 N N . ALA B 1 112 ? -22.641 -14.922 13.062 1 96.06 112 ALA B N 1
ATOM 4118 C CA . ALA B 1 112 ? -23.031 -15.336 11.719 1 96.06 112 ALA B CA 1
ATOM 4119 C C . ALA B 1 112 ? -22.797 -16.828 11.516 1 96.06 112 ALA B C 1
ATOM 4121 O O . ALA B 1 112 ? -21.859 -17.391 12.086 1 96.06 112 ALA B O 1
ATOM 4122 N N . ASP B 1 113 ? -23.703 -17.391 10.688 1 97.62 113 ASP B N 1
ATOM 4123 C CA . ASP B 1 113 ? -23.438 -18.75 10.211 1 97.62 113 ASP B CA 1
ATOM 4124 C C . ASP B 1 113 ? -22.109 -18.812 9.461 1 97.62 113 ASP B C 1
ATOM 4126 O O . ASP B 1 113 ? -21.781 -17.891 8.695 1 97.62 113 ASP B O 1
ATOM 4130 N N . ALA B 1 114 ? -21.359 -19.906 9.664 1 98.25 114 ALA B N 1
ATOM 4131 C CA . ALA B 1 114 ? -20.016 -20.016 9.109 1 98.25 114 ALA B CA 1
ATOM 4132 C C . ALA B 1 114 ? -20.031 -19.875 7.59 1 98.25 114 ALA B C 1
ATOM 4134 O O . ALA B 1 114 ? -19.172 -19.203 7.012 1 98.25 114 ALA B O 1
ATOM 4135 N N . GLY B 1 115 ? -20.969 -20.578 6.965 1 98.19 115 GLY B N 1
ATOM 4136 C CA . GLY B 1 115 ? -21.078 -20.469 5.52 1 98.19 115 GLY B CA 1
ATOM 4137 C C . GLY B 1 115 ? -21.375 -19.062 5.047 1 98.19 115 GLY B C 1
ATOM 4138 O O . GLY B 1 115 ? -20.766 -18.578 4.086 1 98.19 115 GLY B O 1
ATOM 4139 N N . ARG B 1 116 ? -22.266 -18.422 5.738 1 97.12 116 ARG B N 1
ATOM 4140 C CA . ARG B 1 116 ? -22.625 -17.047 5.406 1 97.12 116 ARG B CA 1
ATOM 4141 C C . ARG B 1 116 ? -21.438 -16.109 5.648 1 97.12 116 ARG B C 1
ATOM 4143 O O . ARG B 1 116 ? -21.188 -15.195 4.852 1 97.12 116 ARG B O 1
ATOM 4150 N N . LEU B 1 117 ? -20.75 -16.312 6.766 1 98.12 117 LEU B N 1
ATOM 4151 C CA . LEU B 1 117 ? -19.578 -15.484 7.066 1 98.12 117 LEU B CA 1
ATOM 4152 C C . LEU B 1 117 ? -18.516 -15.633 5.98 1 98.12 117 LEU B C 1
ATOM 4154 O O . LEU B 1 117 ? -17.938 -14.641 5.547 1 98.12 117 LEU B O 1
ATOM 4158 N N . ALA B 1 118 ? -18.266 -16.828 5.512 1 98.62 118 ALA B N 1
ATOM 4159 C CA . ALA B 1 118 ? -17.312 -17.062 4.434 1 98.62 118 ALA B CA 1
ATOM 4160 C C . ALA B 1 118 ? -17.719 -16.328 3.164 1 98.62 118 ALA B C 1
ATOM 4162 O O . ALA B 1 118 ? -16.891 -15.695 2.506 1 98.62 118 ALA B O 1
ATOM 4163 N N . GLU B 1 119 ? -18.984 -16.406 2.873 1 97.69 119 GLU B N 1
ATOM 4164 C CA . GLU B 1 119 ? -19.531 -15.727 1.701 1 97.69 119 GLU B CA 1
ATOM 4165 C C . GLU B 1 119 ? -19.297 -14.219 1.787 1 97.69 119 GLU B C 1
ATOM 4167 O O . GLU B 1 119 ? -18.891 -13.586 0.806 1 97.69 119 GLU B O 1
ATOM 4172 N N . LEU B 1 120 ? -19.484 -13.672 2.945 1 96.88 120 LEU B N 1
ATOM 4173 C CA . LEU B 1 120 ? -19.344 -12.234 3.148 1 96.88 120 LEU B CA 1
ATOM 4174 C C . LEU B 1 120 ? -17.875 -11.828 3.18 1 96.88 120 LEU B C 1
ATOM 4176 O O . LEU B 1 120 ? -17.516 -10.766 2.678 1 96.88 120 LEU B O 1
ATOM 4180 N N . MET B 1 121 ? -17.031 -12.68 3.754 1 98.06 121 MET B N 1
ATOM 4181 C CA . MET B 1 121 ? -15.602 -12.422 3.793 1 98.06 121 MET B CA 1
ATOM 4182 C C . MET B 1 121 ? -15.016 -12.359 2.385 1 98.06 121 MET B C 1
ATOM 4184 O O . MET B 1 121 ? -14.078 -11.602 2.127 1 98.06 121 MET B O 1
ATOM 4188 N N . ILE B 1 122 ? -15.586 -13.094 1.491 1 98.5 122 ILE B N 1
ATOM 4189 C CA . ILE B 1 122 ? -15.102 -13.133 0.115 1 98.5 122 ILE B CA 1
ATOM 4190 C C . ILE B 1 122 ? -15.898 -12.141 -0.733 1 98.5 122 ILE B C 1
ATOM 4192 O O . ILE B 1 122 ? -15.32 -11.352 -1.487 1 98.5 122 ILE B O 1
ATOM 4196 N N . GLY B 1 123 ? -17.188 -12.117 -0.525 1 97.81 123 GLY B N 1
ATOM 4197 C CA . GLY B 1 123 ? -18.094 -11.359 -1.378 1 97.81 123 GLY B CA 1
ATOM 4198 C C . GLY B 1 123 ? -18.219 -9.906 -0.957 1 97.81 123 GLY B C 1
ATOM 4199 O O . GLY B 1 123 ? -18.797 -9.094 -1.688 1 97.81 123 GLY B O 1
ATOM 4200 N N . GLY B 1 124 ? -17.688 -9.562 0.2 1 96.88 124 GLY B N 1
ATOM 4201 C CA . GLY B 1 124 ? -17.812 -8.203 0.704 1 96.88 124 GLY B CA 1
ATOM 4202 C C . GLY B 1 124 ? -19.125 -7.957 1.432 1 96.88 124 GLY B C 1
ATOM 4203 O O . GLY B 1 124 ? -20 -8.812 1.427 1 96.88 124 GLY B O 1
ATOM 4204 N N . VAL B 1 125 ? -19.203 -6.809 2.08 1 96.5 125 VAL B N 1
ATOM 4205 C CA . VAL B 1 125 ? -20.391 -6.43 2.852 1 96.5 125 VAL B CA 1
ATOM 4206 C C . VAL B 1 125 ? -20.766 -4.977 2.549 1 96.5 125 VAL B C 1
ATOM 4208 O O . VAL B 1 125 ? -19.922 -4.078 2.686 1 96.5 125 VAL B O 1
ATOM 4211 N N . LEU B 1 126 ? -21.906 -4.777 2.166 1 95.81 126 LEU B N 1
ATOM 4212 C CA .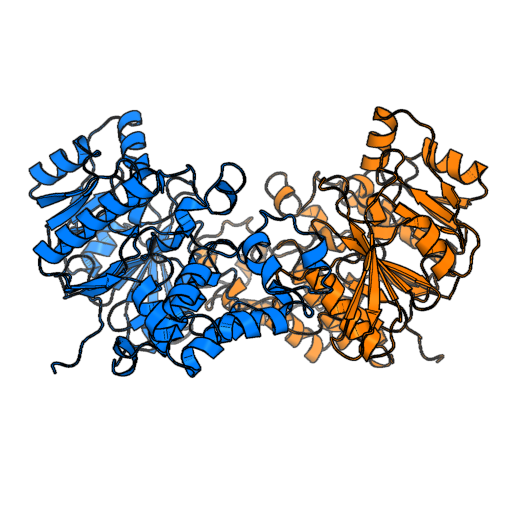 LEU B 1 126 ? -22.422 -3.434 1.943 1 95.81 126 LEU B CA 1
ATOM 4213 C C . LEU B 1 126 ? -22.953 -2.83 3.244 1 95.81 126 LEU B C 1
ATOM 4215 O O . LEU B 1 126 ? -23.469 -3.547 4.102 1 95.81 126 LEU B O 1
ATOM 4219 N N . LYS B 1 127 ? -22.812 -1.535 3.322 1 95.5 127 LYS B N 1
ATOM 4220 C CA . LYS B 1 127 ? -23.375 -0.852 4.48 1 95.5 127 LYS B CA 1
ATOM 4221 C C . LYS B 1 127 ? -24.859 -1.171 4.637 1 95.5 127 LYS B C 1
ATOM 4223 O O . LYS B 1 127 ? -25.344 -1.418 5.746 1 95.5 127 LYS B O 1
ATOM 4228 N N . SER B 1 128 ? -25.609 -1.214 3.527 1 95.38 128 SER B N 1
ATOM 4229 C CA . SER B 1 128 ? -27.062 -1.435 3.543 1 95.38 128 SER B CA 1
ATOM 4230 C C . SER B 1 128 ? -27.406 -2.799 4.133 1 95.38 128 SER B C 1
ATOM 4232 O O . SER B 1 128 ? -28.469 -2.977 4.715 1 95.38 128 SER B O 1
ATOM 4234 N N . GLU B 1 129 ? -26.484 -3.688 4.027 1 92.81 129 GLU B N 1
ATOM 4235 C CA . GLU B 1 129 ? -26.719 -5.035 4.539 1 92.81 129 GLU B CA 1
ATOM 4236 C C . GLU B 1 129 ? -26.531 -5.094 6.051 1 92.81 129 GLU B C 1
ATOM 4238 O O . GLU B 1 129 ? -27.109 -5.949 6.723 1 92.81 129 GLU B O 1
ATOM 4243 N N . LEU B 1 130 ? -25.75 -4.172 6.559 1 92.69 130 LEU B N 1
ATOM 4244 C CA . LEU B 1 130 ? -25.453 -4.156 7.984 1 92.69 130 LEU B CA 1
ATOM 4245 C C . LEU B 1 130 ? -26.359 -3.182 8.727 1 92.69 130 LEU B C 1
ATOM 4247 O O . LEU B 1 130 ? -26.547 -3.291 9.938 1 92.69 130 LEU B O 1
ATOM 4251 N N . ALA B 1 131 ? -26.938 -2.256 8.016 1 89.94 131 ALA B N 1
ATOM 4252 C CA . ALA B 1 131 ? -27.656 -1.13 8.594 1 89.94 131 ALA B CA 1
ATOM 4253 C C . ALA B 1 131 ? -28.781 -1.613 9.516 1 89.94 131 ALA B C 1
ATOM 4255 O O . ALA B 1 131 ? -29.031 -1.021 10.562 1 89.94 131 ALA B O 1
ATOM 4256 N N . PRO B 1 132 ? -29.469 -2.732 9.203 1 89.62 132 PRO B N 1
ATOM 4257 C CA . PRO B 1 132 ? -30.531 -3.209 10.094 1 89.62 132 PRO B CA 1
ATOM 4258 C C . PRO B 1 132 ? -29.984 -3.842 11.367 1 89.62 132 PRO B C 1
ATOM 4260 O O . PRO B 1 132 ? -30.734 -4.051 12.328 1 89.62 132 PRO B O 1
ATOM 4263 N N . LEU B 1 133 ? -28.734 -4.062 11.406 1 88 133 LEU B N 1
ATOM 4264 C CA . LEU B 1 133 ? -28.172 -4.859 12.484 1 88 133 LEU B CA 1
ATOM 4265 C C . LEU B 1 133 ? -27.391 -3.984 13.461 1 88 133 LEU B C 1
ATOM 4267 O O . LEU B 1 133 ? -27.109 -4.395 14.586 1 88 133 LEU B O 1
ATOM 4271 N N . VAL B 1 134 ? -26.938 -2.793 12.93 1 84.75 134 VAL B N 1
ATOM 4272 C CA . VAL B 1 134 ? -26.078 -1.946 13.758 1 84.75 134 VAL B CA 1
ATOM 4273 C C . VAL B 1 134 ? -26.469 -0.481 13.562 1 84.75 134 VAL B C 1
ATOM 4275 O O . VAL B 1 134 ? -27.016 -0.112 12.516 1 84.75 134 VAL B O 1
ATOM 4278 N N . SER B 1 135 ? -26.297 0.319 14.531 1 82.44 135 SER B N 1
ATOM 4279 C CA . SER B 1 135 ? -26.375 1.775 14.492 1 82.44 135 SER B CA 1
ATOM 4280 C C . SER B 1 135 ? -25.203 2.42 15.203 1 82.44 135 SER B C 1
ATOM 4282 O O . SER B 1 135 ? -25.359 3.045 16.25 1 82.44 135 SER B O 1
ATOM 4284 N N . PRO B 1 136 ? -24.094 2.332 14.438 1 81.56 136 PRO B N 1
ATOM 4285 C CA . PRO B 1 136 ? -22.891 2.797 15.141 1 81.56 136 PRO B CA 1
ATOM 4286 C C . PRO B 1 136 ? -22.703 4.309 15.047 1 81.56 136 PRO B C 1
ATOM 4288 O O . PRO B 1 136 ? -23.203 4.941 14.117 1 81.56 136 PRO B O 1
ATOM 4291 N N . ARG B 1 137 ? -22.156 4.91 16.062 1 84.44 137 ARG B N 1
ATOM 4292 C CA . ARG B 1 137 ? -21.688 6.293 16.031 1 84.44 137 ARG B CA 1
ATOM 4293 C C . ARG B 1 137 ? -20.25 6.379 15.523 1 84.44 137 ARG B C 1
ATOM 4295 O O . ARG B 1 137 ? -19.344 6.648 16.297 1 84.44 137 ARG B O 1
ATOM 4302 N N . SER B 1 138 ? -20.125 6.105 14.211 1 91.25 138 SER B N 1
ATOM 4303 C CA . SER B 1 138 ? -18.828 6 13.555 1 91.25 138 SER B CA 1
ATOM 4304 C C . SER B 1 138 ? -18.703 7.023 12.43 1 91.25 138 SER B C 1
ATOM 4306 O O . SER B 1 138 ? -19.641 7.246 11.672 1 91.25 138 SER B O 1
ATOM 4308 N N . LEU B 1 139 ? -17.547 7.688 12.453 1 94.12 139 LEU B N 1
ATOM 4309 C CA . LEU B 1 139 ? -17.266 8.633 11.375 1 94.12 139 LEU B CA 1
ATOM 4310 C C . LEU B 1 139 ? -17.297 7.941 10.023 1 94.12 139 LEU B C 1
ATOM 4312 O O . LEU B 1 139 ? -17.875 8.453 9.062 1 94.12 139 LEU B O 1
ATOM 4316 N N . ARG B 1 140 ? -16.641 6.781 9.984 1 93.31 140 ARG B N 1
ATOM 4317 C CA . ARG B 1 140 ? -16.625 6.02 8.734 1 93.31 140 ARG B CA 1
ATOM 4318 C C . ARG B 1 140 ? -18.047 5.684 8.273 1 93.31 140 ARG B C 1
ATOM 4320 O O . ARG B 1 140 ? -18.375 5.852 7.102 1 93.31 140 ARG B O 1
ATOM 4327 N N . TRP B 1 141 ? -18.844 5.262 9.188 1 93.19 141 TRP B N 1
ATOM 4328 C CA . TRP B 1 141 ? -20.219 4.875 8.883 1 93.19 141 TRP B CA 1
ATOM 4329 C C . TRP B 1 141 ? -21.016 6.059 8.336 1 93.19 141 TRP B C 1
ATOM 4331 O O . TRP B 1 141 ? -21.734 5.926 7.344 1 93.19 141 TRP B O 1
ATOM 4341 N N . GLU B 1 142 ? -20.797 7.199 8.922 1 92.12 142 GLU B N 1
ATOM 4342 C CA . GLU B 1 142 ? -21.531 8.398 8.531 1 92.12 142 GLU B CA 1
ATOM 4343 C C . GLU B 1 142 ? -21.141 8.844 7.125 1 92.12 142 GLU B C 1
ATOM 4345 O O . GLU B 1 142 ? -21.984 9.383 6.391 1 92.12 142 GLU B O 1
ATOM 4350 N N . LEU B 1 143 ? -19.953 8.609 6.777 1 92.88 143 LEU B N 1
ATOM 4351 C CA . LEU B 1 143 ? -19.438 9.078 5.496 1 92.88 143 LEU B CA 1
ATOM 4352 C C . LEU B 1 143 ? -19.859 8.133 4.371 1 92.88 143 LEU B C 1
ATOM 4354 O O . LEU B 1 143 ? -19.844 8.516 3.197 1 92.88 143 LEU B O 1
ATOM 4358 N N . MET B 1 144 ? -20.25 6.98 4.727 1 93.12 144 MET B N 1
ATOM 4359 C CA . MET B 1 144 ? -20.547 5.957 3.729 1 93.12 144 MET B CA 1
ATOM 4360 C C . MET B 1 144 ? -21.969 6.094 3.201 1 93.12 144 MET B C 1
ATOM 4362 O O . MET B 1 144 ? -22.891 6.398 3.961 1 93.12 144 MET B O 1
ATOM 4366 N N . GLY B 1 145 ? -22.094 5.863 1.881 1 92.56 145 GLY B N 1
ATOM 4367 C CA . GLY B 1 145 ? -23.406 5.637 1.311 1 92.56 145 GLY B CA 1
ATOM 4368 C C . GLY B 1 145 ? -23.906 4.219 1.507 1 92.56 145 GLY B C 1
ATOM 4369 O O . GLY B 1 145 ? -23.141 3.33 1.89 1 92.56 145 GLY B O 1
ATOM 4370 N N . ALA B 1 146 ? -25.172 4.016 1.236 1 92.5 146 ALA B N 1
ATOM 4371 C CA . ALA B 1 146 ? -25.812 2.723 1.445 1 92.5 146 ALA B CA 1
ATOM 4372 C C . ALA B 1 146 ? -25.141 1.636 0.609 1 92.5 146 ALA B C 1
ATOM 4374 O O . ALA B 1 146 ? -25.016 0.493 1.054 1 92.5 146 ALA B O 1
ATOM 4375 N N . ASP B 1 147 ? -24.625 1.995 -0.585 1 93.62 147 ASP B N 1
ATOM 4376 C CA . ASP B 1 147 ? -24.109 1 -1.52 1 93.62 147 ASP B CA 1
ATOM 4377 C C . ASP B 1 147 ? -22.578 0.893 -1.421 1 93.62 147 ASP B C 1
ATOM 4379 O O . ASP B 1 147 ? -21.953 0.213 -2.23 1 93.62 147 ASP B O 1
ATOM 4383 N N . ASP B 1 148 ? -22.047 1.558 -0.391 1 94.62 148 ASP B N 1
ATOM 4384 C CA . ASP B 1 148 ? -20.609 1.445 -0.162 1 94.62 148 ASP B CA 1
ATOM 4385 C C . ASP B 1 148 ? -20.266 0.168 0.604 1 94.62 148 ASP B C 1
ATOM 4387 O O . ASP B 1 148 ? -21.078 -0.322 1.392 1 94.62 148 ASP B O 1
ATOM 4391 N N . PHE B 1 149 ? -19.062 -0.305 0.367 1 95.69 149 PHE B N 1
ATOM 4392 C CA . PHE B 1 149 ? -18.625 -1.543 1.005 1 95.69 149 PHE B CA 1
ATOM 4393 C C . PHE B 1 149 ? -17.969 -1.257 2.352 1 95.69 149 PHE B C 1
ATOM 4395 O O . PHE B 1 149 ? -16.984 -0.516 2.426 1 95.69 149 PHE B O 1
ATOM 4402 N N . VAL B 1 150 ? -18.531 -1.872 3.371 1 95.19 150 VAL B N 1
ATOM 4403 C CA . VAL B 1 150 ? -17.828 -1.907 4.652 1 95.19 150 VAL B CA 1
ATOM 4404 C C . VAL B 1 150 ? -16.625 -2.844 4.562 1 95.19 150 VAL B C 1
ATOM 4406 O O . VAL B 1 150 ? -15.562 -2.553 5.117 1 95.19 150 VAL B O 1
ATOM 4409 N N . LEU B 1 151 ? -16.812 -3.926 3.898 1 95.62 151 LEU B N 1
ATOM 4410 C CA . LEU B 1 151 ? -15.773 -4.867 3.514 1 95.62 151 LEU B CA 1
ATOM 4411 C C . LEU B 1 151 ? -15.781 -5.102 2.006 1 95.62 151 LEU B C 1
ATOM 4413 O O . LEU B 1 151 ? -16.797 -5.539 1.447 1 95.62 151 LEU B O 1
ATOM 4417 N N . THR B 1 152 ? -14.68 -4.809 1.402 1 96.31 152 THR B N 1
ATOM 4418 C CA . THR B 1 152 ? -14.602 -4.918 -0.05 1 96.31 152 THR B CA 1
ATOM 4419 C C . THR B 1 152 ? -14.562 -6.383 -0.481 1 96.31 152 THR B C 1
ATOM 4421 O O . THR B 1 152 ? -13.953 -7.219 0.189 1 96.31 152 THR B O 1
ATOM 4424 N N . PRO B 1 153 ? -15.164 -6.656 -1.599 1 97.81 153 PRO B N 1
ATOM 4425 C CA . PRO B 1 153 ? -15.117 -8.039 -2.09 1 97.81 153 PRO B CA 1
ATOM 4426 C C . PRO B 1 153 ? -13.742 -8.43 -2.623 1 97.81 153 PRO B C 1
ATOM 4428 O O . PRO B 1 153 ? -12.891 -7.559 -2.85 1 97.81 153 PRO B O 1
ATOM 4431 N N . LEU B 1 154 ? -13.562 -9.727 -2.73 1 98.25 154 LEU B N 1
ATOM 4432 C CA . LEU B 1 154 ? -12.32 -10.305 -3.234 1 98.25 154 LEU B CA 1
ATOM 4433 C C . LEU B 1 154 ? -12.578 -11.156 -4.469 1 98.25 154 LEU B C 1
ATOM 4435 O O . LEU B 1 154 ? -12.344 -12.367 -4.449 1 98.25 154 LEU B O 1
ATOM 4439 N N . PRO B 1 155 ? -12.922 -10.484 -5.566 1 97.75 155 PRO B N 1
ATOM 4440 C CA . PRO B 1 155 ? -13.289 -11.266 -6.75 1 97.75 155 PRO B CA 1
ATOM 4441 C C . PRO B 1 155 ? -12.109 -12.023 -7.34 1 97.75 155 PRO B C 1
ATOM 4443 O O . PRO B 1 155 ? -12.297 -13 -8.078 1 97.75 155 PRO B O 1
ATOM 4446 N N . ASN B 1 156 ? -10.953 -11.68 -6.988 1 97.5 156 ASN B N 1
ATOM 4447 C CA . ASN B 1 156 ? -9.766 -12.305 -7.562 1 97.5 156 ASN B CA 1
ATOM 4448 C C . ASN B 1 156 ? -9.5 -13.68 -6.953 1 97.5 156 ASN B C 1
ATOM 4450 O O . ASN B 1 156 ? -8.641 -14.422 -7.438 1 97.5 156 ASN B O 1
ATOM 4454 N N . HIS B 1 157 ? -10.242 -14.016 -5.898 1 97.81 157 HIS B N 1
ATOM 4455 C CA . HIS B 1 157 ? -10.18 -15.391 -5.418 1 97.81 157 HIS B CA 1
ATOM 4456 C C . HIS B 1 157 ? -10.469 -16.375 -6.543 1 97.81 157 HIS B C 1
ATOM 4458 O O . HIS B 1 157 ? -10.156 -17.562 -6.43 1 97.81 157 HIS B O 1
ATOM 4464 N N . LEU B 1 158 ? -11.094 -15.867 -7.586 1 97.38 158 LEU B N 1
ATOM 4465 C CA . LEU B 1 158 ? -11.281 -16.688 -8.781 1 97.38 158 LEU B CA 1
ATOM 4466 C C . LEU B 1 158 ? -9.953 -17.297 -9.234 1 97.38 158 LEU B C 1
ATOM 4468 O O . LEU B 1 158 ? -9.922 -18.406 -9.75 1 97.38 158 LEU B O 1
ATOM 4472 N N . PHE B 1 159 ? -8.914 -16.625 -9 1 97.19 159 PHE B N 1
ATOM 4473 C CA . PHE B 1 159 ? -7.594 -17.047 -9.445 1 97.19 159 PHE B CA 1
ATOM 4474 C C . PHE B 1 159 ? -6.773 -17.578 -8.273 1 97.19 159 PHE B C 1
ATOM 4476 O O . PHE B 1 159 ? -5.844 -16.922 -7.816 1 97.19 159 PHE B O 1
ATOM 4483 N N . GLN B 1 160 ? -6.984 -18.781 -7.961 1 98.19 160 GLN B N 1
ATOM 4484 C CA . GLN B 1 160 ? -6.473 -19.422 -6.754 1 98.19 160 GLN B CA 1
ATOM 4485 C C . GLN B 1 160 ? -4.969 -19.656 -6.855 1 98.19 160 GLN B C 1
ATOM 4487 O O . GLN B 1 160 ? -4.316 -19.969 -5.852 1 98.19 160 GLN B O 1
ATOM 4492 N N . ARG B 1 161 ? -4.438 -19.484 -8.016 1 97.75 161 ARG B N 1
ATOM 4493 C CA . ARG B 1 161 ? -3.014 -19.703 -8.227 1 97.75 161 ARG B CA 1
ATOM 4494 C C . ARG B 1 161 ? -2.178 -18.672 -7.488 1 97.75 161 ARG B C 1
ATOM 4496 O O . ARG B 1 161 ? -1.065 -18.953 -7.043 1 97.75 161 ARG B O 1
ATOM 4503 N N . ASP B 1 162 ? -2.695 -17.531 -7.289 1 97.69 162 ASP B N 1
ATOM 4504 C CA . ASP B 1 162 ? -1.862 -16.359 -7.012 1 97.69 162 ASP B CA 1
ATOM 4505 C C . ASP B 1 162 ? -1.601 -16.219 -5.512 1 97.69 162 ASP B C 1
ATOM 4507 O O . ASP B 1 162 ? -0.47 -15.953 -5.098 1 97.69 162 ASP B O 1
ATOM 4511 N N . ASN B 1 163 ? -2.576 -16.375 -4.711 1 97.62 163 ASN B N 1
ATOM 4512 C CA . ASN B 1 163 ? -2.453 -16 -3.303 1 97.62 163 ASN B CA 1
ATOM 4513 C C . ASN B 1 163 ? -1.633 -17.031 -2.523 1 97.62 163 ASN B C 1
ATOM 4515 O O . ASN B 1 163 ? -1.053 -16.703 -1.486 1 97.62 163 ASN B O 1
ATOM 4519 N N . SER B 1 164 ? -1.613 -18.25 -3.045 1 98.06 164 SER B N 1
ATOM 4520 C CA . SER B 1 164 ? -0.738 -19.281 -2.484 1 98.06 164 SER B CA 1
ATOM 4521 C C . SER B 1 164 ? -0.239 -20.234 -3.568 1 98.06 164 SER B C 1
ATOM 4523 O O . SER B 1 164 ? -0.894 -20.406 -4.598 1 98.06 164 SER B O 1
ATOM 4525 N N . ALA B 1 165 ? 0.888 -20.781 -3.35 1 98.44 165 ALA B N 1
ATOM 4526 C CA . ALA B 1 165 ? 1.48 -21.719 -4.305 1 98.44 165 ALA B CA 1
ATOM 4527 C C . ALA B 1 165 ? 2.275 -22.797 -3.586 1 98.44 165 ALA B C 1
ATOM 4529 O O . ALA B 1 165 ? 3.139 -22.5 -2.756 1 98.44 165 ALA B O 1
ATOM 4530 N N . TRP B 1 166 ? 1.957 -23.984 -3.883 1 98.31 166 TRP B N 1
ATOM 4531 C CA . TRP B 1 166 ? 2.689 -25.109 -3.312 1 98.31 166 TRP B CA 1
ATOM 4532 C C . TRP B 1 166 ? 3.967 -25.391 -4.102 1 98.31 166 TRP B C 1
ATOM 4534 O O . TRP B 1 166 ? 3.943 -25.438 -5.332 1 98.31 166 TRP B O 1
ATOM 4544 N N . LEU B 1 167 ? 5 -25.438 -3.459 1 98.56 167 LEU B N 1
ATOM 4545 C CA . LEU B 1 167 ? 6.332 -25.766 -3.959 1 98.56 167 LEU B CA 1
ATOM 4546 C C . LEU B 1 167 ? 6.918 -26.953 -3.223 1 98.56 167 LEU B C 1
ATOM 4548 O O . LEU B 1 167 ? 7.344 -26.844 -2.072 1 98.56 167 LEU B O 1
ATOM 4552 N N . TYR B 1 168 ? 6.852 -28.078 -3.92 1 97.94 168 TYR B N 1
ATOM 4553 C CA . TYR B 1 168 ? 7.305 -29.328 -3.34 1 97.94 168 TYR B CA 1
ATOM 4554 C C . TYR B 1 168 ? 6.543 -29.656 -2.057 1 97.94 168 TYR B C 1
ATOM 4556 O O . TYR B 1 168 ? 5.316 -29.766 -2.068 1 97.94 168 TYR B O 1
ATOM 4564 N N . ASN B 1 169 ? 7.191 -29.75 -0.918 1 96.56 169 ASN B N 1
ATOM 4565 C CA . ASN B 1 169 ? 6.496 -30.203 0.281 1 96.56 169 ASN B CA 1
ATOM 4566 C C . ASN B 1 169 ? 6.086 -29.031 1.171 1 96.56 169 ASN B C 1
ATOM 4568 O O . ASN B 1 169 ? 6.031 -29.172 2.395 1 96.56 169 ASN B O 1
ATOM 4572 N N . GLY B 1 170 ? 5.84 -27.938 0.525 1 97.56 170 GLY B N 1
ATOM 4573 C CA . GLY B 1 170 ? 5.398 -26.781 1.292 1 97.56 170 GLY B CA 1
ATOM 4574 C C . GLY B 1 170 ? 4.66 -25.75 0.454 1 97.56 170 GLY B C 1
ATOM 4575 O O . GLY B 1 170 ? 4.457 -25.953 -0.747 1 97.56 170 GLY B O 1
ATOM 4576 N N . VAL B 1 171 ? 4.195 -24.688 1.189 1 98.06 171 VAL B N 1
ATOM 4577 C CA . VAL B 1 171 ? 3.359 -23.703 0.521 1 98.06 171 VAL B CA 1
ATOM 4578 C C . VAL B 1 171 ? 3.889 -22.297 0.817 1 98.06 171 VAL B C 1
ATOM 4580 O O . VAL B 1 171 ? 4.391 -22.031 1.913 1 98.06 171 VAL B O 1
ATOM 4583 N N . SER B 1 172 ? 3.957 -21.516 -0.211 1 98.25 172 SER B N 1
ATOM 4584 C CA . SER B 1 172 ? 4.152 -20.078 -0.042 1 98.25 172 SER B CA 1
ATOM 4585 C C . SER B 1 172 ? 2.816 -19.344 -0.003 1 98.25 172 SER B C 1
ATOM 4587 O O . SER B 1 172 ? 2.002 -19.469 -0.919 1 98.25 172 SER B O 1
ATOM 4589 N N . ILE B 1 173 ? 2.527 -18.719 1.083 1 97.88 173 ILE B N 1
ATOM 4590 C CA . ILE B 1 173 ? 1.412 -17.781 1.151 1 97.88 173 ILE B CA 1
ATOM 4591 C C . ILE B 1 173 ? 1.886 -16.391 0.753 1 97.88 173 ILE B C 1
ATOM 4593 O O . ILE B 1 173 ? 2.627 -15.734 1.497 1 97.88 173 ILE B O 1
ATOM 4597 N N . ASN B 1 174 ? 1.47 -15.977 -0.378 1 97.88 174 ASN B N 1
ATOM 4598 C CA . ASN B 1 174 ? 2.193 -14.945 -1.115 1 97.88 174 ASN B CA 1
ATOM 4599 C C . ASN B 1 174 ? 1.767 -13.539 -0.686 1 97.88 174 ASN B C 1
ATOM 4601 O O . ASN B 1 174 ? 0.573 -13.25 -0.616 1 97.88 174 ASN B O 1
ATOM 4605 N N . PRO B 1 175 ? 2.758 -12.688 -0.312 1 96.75 175 PRO B N 1
ATOM 4606 C CA . PRO B 1 175 ? 2.441 -11.266 -0.163 1 96.75 175 PRO B CA 1
ATOM 4607 C C . PRO B 1 175 ? 2.025 -10.609 -1.48 1 96.75 175 PRO B C 1
ATOM 4609 O O . PRO B 1 175 ? 2.867 -10.375 -2.35 1 96.75 175 PRO B O 1
ATOM 4612 N N . MET B 1 176 ? 0.769 -10.266 -1.562 1 96.62 176 MET B N 1
ATOM 4613 C CA . MET B 1 176 ? 0.184 -9.805 -2.82 1 96.62 176 MET B CA 1
ATOM 4614 C C . MET B 1 176 ? 0.662 -8.398 -3.162 1 96.62 176 MET B C 1
ATOM 4616 O O . MET B 1 176 ? 0.868 -7.574 -2.27 1 96.62 176 MET B O 1
ATOM 4620 N N . ALA B 1 177 ? 0.718 -8.148 -4.422 1 94.81 177 ALA B N 1
ATOM 4621 C CA . ALA B 1 177 ? 1.265 -6.875 -4.891 1 94.81 177 ALA B CA 1
ATOM 4622 C C . ALA B 1 177 ? 0.221 -5.766 -4.805 1 94.81 177 ALA B C 1
ATOM 4624 O O . ALA B 1 177 ? 0.537 -4.637 -4.422 1 94.81 177 ALA B O 1
ATOM 4625 N N . MET B 1 178 ? -1.002 -6.082 -5.148 1 94.5 178 MET B N 1
ATOM 4626 C CA . MET B 1 178 ? -2.035 -5.055 -5.262 1 94.5 178 MET B CA 1
ATOM 4627 C C . MET B 1 178 ? -2.898 -5.008 -4.004 1 94.5 178 MET B C 1
ATOM 4629 O O . MET B 1 178 ? -3.307 -6.051 -3.488 1 94.5 178 MET B O 1
ATOM 4633 N N . PRO B 1 179 ? -3.275 -3.848 -3.555 1 92.12 179 PRO B N 1
ATOM 4634 C CA . PRO B 1 179 ? -4.062 -3.705 -2.326 1 92.12 179 PRO B CA 1
ATOM 4635 C C . PRO B 1 179 ? -5.363 -4.5 -2.363 1 92.12 179 PRO B C 1
ATOM 4637 O O . PRO B 1 179 ? -5.758 -5.09 -1.355 1 92.12 179 PRO B O 1
ATOM 4640 N N . ALA B 1 180 ? -5.941 -4.602 -3.51 1 95.25 180 ALA B N 1
ATOM 4641 C CA . ALA B 1 180 ? -7.238 -5.254 -3.656 1 95.25 180 ALA B CA 1
ATOM 4642 C C . ALA B 1 180 ? -7.148 -6.742 -3.326 1 95.25 180 ALA B C 1
ATOM 4644 O O . ALA B 1 180 ? -8.164 -7.387 -3.057 1 95.25 180 ALA B O 1
ATOM 4645 N N . ARG B 1 181 ? -5.914 -7.242 -3.293 1 96.75 181 ARG B N 1
ATOM 4646 C CA . ARG B 1 181 ? -5.777 -8.688 -3.158 1 96.75 181 ARG B CA 1
ATOM 4647 C C . ARG B 1 181 ? -5.094 -9.055 -1.845 1 96.75 181 ARG B C 1
ATOM 4649 O O . ARG B 1 181 ? -4.965 -10.234 -1.515 1 96.75 181 ARG B O 1
ATOM 4656 N N . MET B 1 182 ? -4.699 -8.117 -1.086 1 94.81 182 MET B N 1
ATOM 4657 C CA . MET B 1 182 ? -3.855 -8.359 0.081 1 94.81 182 MET B CA 1
ATOM 4658 C C . MET B 1 182 ? -4.578 -9.234 1.101 1 94.81 182 MET B C 1
ATOM 4660 O O . MET B 1 182 ? -3.967 -10.109 1.722 1 94.81 182 MET B O 1
ATOM 4664 N N . ARG B 1 183 ? -5.84 -9.102 1.241 1 95.81 183 ARG B N 1
ATOM 4665 C CA . ARG B 1 183 ? -6.594 -9.828 2.258 1 95.81 183 ARG B CA 1
ATOM 4666 C C . ARG B 1 183 ? -6.758 -11.297 1.876 1 95.81 183 ARG B C 1
ATOM 4668 O O . ARG B 1 183 ? -7.082 -12.133 2.723 1 95.81 183 ARG B O 1
ATOM 4675 N N . GLU B 1 184 ? -6.52 -11.617 0.608 1 97.56 184 GLU B N 1
ATOM 4676 C CA . GLU B 1 184 ? -6.652 -13.008 0.173 1 97.56 184 GLU B CA 1
ATOM 4677 C C . GLU B 1 184 ? -5.711 -13.922 0.955 1 97.56 184 GLU B C 1
ATOM 4679 O O . GLU B 1 184 ? -6.07 -15.047 1.288 1 97.56 184 GLU B O 1
ATOM 4684 N N . SER B 1 185 ? -4.594 -13.391 1.291 1 96.44 185 SER B N 1
ATOM 4685 C CA . SER B 1 185 ? -3.588 -14.188 1.978 1 96.44 185 SER B CA 1
ATOM 4686 C C . SER B 1 185 ? -4.012 -14.5 3.408 1 96.44 185 SER B C 1
ATOM 4688 O O . SER B 1 185 ? -3.617 -15.523 3.971 1 96.44 185 SER B O 1
ATOM 4690 N N . VAL B 1 186 ? -4.84 -13.672 4.016 1 97.06 186 VAL B N 1
ATOM 4691 C CA . VAL B 1 186 ? -5.375 -13.945 5.344 1 97.06 186 VAL B CA 1
ATOM 4692 C C . VAL B 1 186 ? -6.242 -15.203 5.301 1 97.06 186 VAL B C 1
ATOM 4694 O O . VAL B 1 186 ? -6.117 -16.078 6.16 1 97.06 186 VAL B O 1
ATOM 4697 N N . HIS B 1 187 ? -7.039 -15.273 4.254 1 98 187 HIS B N 1
ATOM 4698 C CA . HIS B 1 187 ? -7.898 -16.438 4.098 1 98 187 HIS B CA 1
ATOM 4699 C C . HIS B 1 187 ? -7.078 -17.703 3.863 1 98 187 HIS B C 1
ATOM 4701 O O . HIS B 1 187 ? -7.34 -18.75 4.473 1 98 187 HIS B O 1
ATOM 4707 N N . SER B 1 188 ? -6.109 -17.578 3.025 1 97.62 188 SER B N 1
ATOM 4708 C CA . SER B 1 188 ? -5.258 -18.734 2.74 1 97.62 188 SER B CA 1
ATOM 4709 C C . SER B 1 188 ? -4.516 -19.203 3.988 1 97.62 188 SER B C 1
ATOM 4711 O O . SER B 1 188 ? -4.445 -20.391 4.266 1 97.62 188 SER B O 1
ATOM 4713 N N . THR B 1 189 ? -3.986 -18.234 4.727 1 97 189 THR B N 1
ATOM 4714 C CA . THR B 1 189 ? -3.291 -18.578 5.961 1 97 189 THR B CA 1
ATOM 4715 C C . THR B 1 189 ? -4.23 -19.297 6.926 1 97 189 THR B C 1
ATOM 4717 O O . THR B 1 189 ? -3.855 -20.312 7.52 1 97 189 THR B O 1
ATOM 4720 N N . ALA B 1 190 ? -5.414 -18.797 7.043 1 97.25 190 ALA B N 1
ATOM 4721 C CA . ALA B 1 190 ? -6.387 -19.406 7.945 1 97.25 190 ALA B CA 1
ATOM 4722 C C . ALA B 1 190 ? -6.676 -20.844 7.547 1 97.25 190 ALA B C 1
ATOM 4724 O O . ALA B 1 190 ? -6.742 -21.734 8.398 1 97.25 190 ALA B O 1
ATOM 4725 N N . ILE B 1 191 ? -6.828 -21.062 6.293 1 97.5 191 ILE B N 1
ATOM 4726 C CA . ILE B 1 191 ? -7.145 -22.391 5.789 1 97.5 191 ILE B CA 1
ATOM 4727 C C . ILE B 1 191 ? -5.992 -23.344 6.09 1 97.5 191 ILE B C 1
ATOM 4729 O O . ILE B 1 191 ? -6.199 -24.422 6.656 1 97.5 191 ILE B O 1
ATOM 4733 N N . TYR B 1 192 ? -4.773 -22.984 5.766 1 96.81 192 TYR B N 1
ATOM 4734 C CA . TYR B 1 192 ? -3.629 -23.875 5.918 1 96.81 192 TYR B CA 1
ATOM 4735 C C . TYR B 1 192 ? -3.307 -24.094 7.391 1 96.81 192 TYR B C 1
ATOM 4737 O O . TYR B 1 192 ? -2.77 -25.141 7.762 1 96.81 192 TYR B O 1
ATOM 4745 N N . ARG B 1 193 ? -3.707 -23.219 8.234 1 95.12 193 ARG B N 1
ATOM 4746 C CA . ARG B 1 193 ? -3.383 -23.312 9.656 1 95.12 193 ARG B CA 1
ATOM 4747 C C . ARG B 1 193 ? -4.473 -24.062 10.414 1 95.12 193 ARG B C 1
ATOM 4749 O O . ARG B 1 193 ? -4.18 -24.828 11.336 1 95.12 193 ARG B O 1
ATOM 4756 N N . TYR B 1 194 ? -5.715 -23.875 10.031 1 95.81 194 TYR B N 1
ATOM 4757 C CA . TYR B 1 194 ? -6.77 -24.266 10.953 1 95.81 194 TYR B CA 1
ATOM 4758 C C . TYR B 1 194 ? -7.672 -25.328 10.336 1 95.81 194 TYR B C 1
ATOM 4760 O O . TYR B 1 194 ? -8.445 -25.984 11.031 1 95.81 194 TYR B O 1
ATOM 4768 N N . HIS B 1 195 ? -7.68 -25.469 9.023 1 96.81 195 HIS B N 1
ATOM 4769 C CA . HIS B 1 195 ? -8.547 -26.484 8.422 1 96.81 195 HIS B CA 1
ATOM 4770 C C . HIS B 1 195 ? -8.094 -27.891 8.789 1 96.81 195 HIS B C 1
ATOM 4772 O O . HIS B 1 195 ? -6.906 -28.203 8.711 1 96.81 195 HIS B O 1
ATOM 4778 N N . PRO B 1 196 ? -9.008 -28.75 9.062 1 93.56 196 PRO B N 1
ATOM 4779 C CA . PRO B 1 196 ? -8.664 -30.109 9.5 1 93.56 196 PRO B CA 1
ATOM 4780 C C . PRO B 1 196 ? -7.895 -30.891 8.438 1 93.56 196 PRO B C 1
ATOM 4782 O O . PRO B 1 196 ? -7.062 -31.734 8.766 1 93.56 196 PRO B O 1
ATOM 4785 N N . MET B 1 197 ? -8.156 -30.578 7.215 1 92.88 197 MET B N 1
ATOM 4786 C CA . MET B 1 197 ? -7.492 -31.281 6.121 1 92.88 197 MET B CA 1
ATOM 4787 C C . MET B 1 197 ? -5.988 -31.031 6.152 1 92.88 197 MET B C 1
ATOM 4789 O O . MET B 1 197 ? -5.199 -31.906 5.793 1 92.88 197 MET B O 1
ATOM 4793 N N . PHE B 1 198 ? -5.598 -29.828 6.617 1 94.25 198 PHE B N 1
ATOM 4794 C CA . PHE B 1 198 ? -4.188 -29.469 6.605 1 94.25 198 PHE B CA 1
ATOM 4795 C C . PHE B 1 198 ? -3.564 -29.672 7.984 1 94.25 198 PHE B C 1
ATOM 4797 O O . PHE B 1 198 ? -2.338 -29.703 8.117 1 94.25 198 PHE B O 1
ATOM 4804 N N . ALA B 1 199 ? -4.402 -29.719 9.039 1 78.94 199 ALA B N 1
ATOM 4805 C CA . ALA B 1 199 ? -3.926 -29.844 10.414 1 78.94 199 ALA B CA 1
ATOM 4806 C C . ALA B 1 199 ? -3.082 -31.109 10.594 1 78.94 199 ALA B C 1
ATOM 4808 O O . ALA B 1 199 ? -2.119 -31.125 11.359 1 78.94 199 ALA B O 1
ATOM 4809 N N . LYS B 1 200 ? -3.402 -32.062 9.883 1 72.12 200 LYS B N 1
ATOM 4810 C CA . LYS B 1 200 ? -2.723 -33.344 10.055 1 72.12 200 LYS B CA 1
ATOM 4811 C C . LYS B 1 200 ? -1.558 -33.5 9.078 1 72.12 200 LYS B C 1
ATOM 4813 O O . LYS B 1 200 ? -0.805 -34.469 9.133 1 72.12 200 LYS B O 1
ATOM 4818 N N . GLY B 1 201 ? -1.47 -32.531 8.211 1 76.25 201 GLY B N 1
ATOM 4819 C CA . GLY B 1 201 ? -0.452 -32.656 7.184 1 76.25 201 GLY B CA 1
ATOM 4820 C C . GLY B 1 201 ? 0.903 -32.125 7.605 1 76.25 201 GLY B C 1
ATOM 4821 O O . GLY B 1 201 ? 0.987 -31.234 8.469 1 76.25 201 GLY B O 1
ATOM 4822 N N . GLU B 1 202 ? 1.909 -32.906 7.191 1 86.19 202 GLU B N 1
ATOM 4823 C CA . GLU B 1 202 ? 3.277 -32.438 7.402 1 86.19 202 GLU B CA 1
ATOM 4824 C C . GLU B 1 202 ? 3.793 -31.656 6.199 1 86.19 202 GLU B C 1
ATOM 4826 O O . GLU B 1 202 ? 4.125 -32.25 5.164 1 86.19 202 GLU B O 1
ATOM 4831 N N . PHE B 1 203 ? 3.623 -30.375 6.211 1 93.5 203 PHE B N 1
ATOM 4832 C CA . PHE B 1 203 ? 4.188 -29.516 5.172 1 93.5 203 PHE B CA 1
ATOM 4833 C C . PHE B 1 203 ? 4.754 -28.234 5.77 1 93.5 203 PHE B C 1
ATOM 4835 O O . PHE B 1 203 ? 4.492 -27.922 6.93 1 93.5 203 PHE B O 1
ATOM 4842 N N . GLN B 1 204 ? 5.555 -27.578 4.996 1 94.31 204 GLN B N 1
ATOM 4843 C CA . GLN B 1 204 ? 6.188 -26.328 5.418 1 94.31 204 GLN B CA 1
ATOM 4844 C C . GLN B 1 204 ? 5.469 -25.125 4.828 1 94.31 204 GLN B C 1
ATOM 4846 O O . GLN B 1 204 ? 4.879 -25.203 3.75 1 94.31 204 GLN B O 1
ATOM 4851 N N . ILE B 1 205 ? 5.426 -24.062 5.582 1 95.75 205 ILE B N 1
ATOM 4852 C CA . ILE B 1 205 ? 5.094 -22.766 4.992 1 95.75 205 ILE B CA 1
ATOM 4853 C C . ILE B 1 205 ? 6.375 -21.984 4.707 1 95.75 205 ILE B C 1
ATOM 4855 O O . ILE B 1 205 ? 7.051 -21.531 5.633 1 95.75 205 ILE B O 1
ATOM 4859 N N . TRP B 1 206 ? 6.652 -21.812 3.422 1 96.94 206 TRP B N 1
ATOM 4860 C CA . TRP B 1 206 ? 7.938 -21.266 3.004 1 96.94 206 TRP B CA 1
ATOM 4861 C C . TRP B 1 206 ? 7.988 -19.766 3.256 1 96.94 206 TRP B C 1
ATOM 4863 O O . TRP B 1 206 ? 9.047 -19.219 3.578 1 96.94 206 TRP B O 1
ATOM 4873 N N . TYR B 1 207 ? 6.867 -19.094 3.039 1 94.44 207 TYR B N 1
ATOM 4874 C CA . TYR B 1 207 ? 6.824 -17.641 3.037 1 94.44 207 TYR B CA 1
ATOM 4875 C C . TYR B 1 207 ? 5.422 -17.141 3.361 1 94.44 207 TYR B C 1
ATOM 4877 O O . TYR B 1 207 ? 4.43 -17.766 2.98 1 94.44 207 TYR B O 1
ATOM 4885 N N . GLY B 1 208 ? 5.359 -16.047 4.145 1 90.81 208 GLY B N 1
ATOM 4886 C CA . GLY B 1 208 ? 4.117 -15.312 4.301 1 90.81 208 GLY B CA 1
ATOM 4887 C C . GLY B 1 208 ? 3.309 -15.75 5.512 1 90.81 208 GLY B C 1
ATOM 4888 O O . GLY B 1 208 ? 2.162 -15.328 5.68 1 90.81 208 GLY B O 1
ATOM 4889 N N . ASP B 1 209 ? 3.848 -16.562 6.359 1 87.75 209 ASP B N 1
ATOM 4890 C CA . ASP B 1 209 ? 3.104 -17.031 7.523 1 87.75 209 ASP B CA 1
ATOM 4891 C C . ASP B 1 209 ? 3.262 -16.078 8.703 1 87.75 209 ASP B C 1
ATOM 4893 O O . ASP B 1 209 ? 3.641 -16.484 9.797 1 87.75 209 ASP B O 1
ATOM 4897 N N . ASP B 1 210 ? 3.041 -14.758 8.492 1 87.62 210 ASP B N 1
ATOM 4898 C CA . ASP B 1 210 ? 3.131 -13.75 9.547 1 87.62 210 ASP B CA 1
ATOM 4899 C C . ASP B 1 210 ? 2.223 -12.562 9.25 1 87.62 210 ASP B C 1
ATOM 4901 O O . ASP B 1 210 ? 1.516 -12.547 8.242 1 87.62 210 ASP B O 1
ATOM 4905 N N . ASP B 1 211 ? 2.125 -11.656 10.227 1 86.25 211 ASP B N 1
ATOM 4906 C CA . ASP B 1 211 ? 1.223 -10.516 10.102 1 86.25 211 ASP B CA 1
ATOM 4907 C C . ASP B 1 211 ? 1.951 -9.297 9.547 1 86.25 211 ASP B C 1
ATOM 4909 O O . ASP B 1 211 ? 1.373 -8.211 9.445 1 86.25 211 ASP B O 1
ATOM 4913 N N . ALA B 1 212 ? 3.141 -9.508 9.125 1 83.75 212 ALA B N 1
ATOM 4914 C CA . ALA B 1 212 ? 3.932 -8.367 8.664 1 83.75 212 ALA B CA 1
ATOM 4915 C C . ALA B 1 212 ? 3.594 -8.008 7.223 1 83.75 212 ALA B C 1
ATOM 4917 O O . ALA B 1 212 ? 3.246 -8.883 6.426 1 83.75 212 ALA B O 1
ATOM 4918 N N . SER B 1 213 ? 3.691 -6.703 7.031 1 83.5 213 SER B N 1
ATOM 4919 C CA . SER B 1 213 ? 3.676 -6.293 5.633 1 83.5 213 SER B CA 1
ATOM 4920 C C . SER B 1 213 ? 5.02 -6.559 4.965 1 83.5 213 SER B C 1
ATOM 4922 O O . SER B 1 213 ? 6.062 -6.121 5.457 1 83.5 213 SER B O 1
ATOM 4924 N N . HIS B 1 214 ? 5.043 -7.344 3.943 1 90.5 214 HIS B N 1
ATOM 4925 C CA . HIS B 1 214 ? 6.281 -7.652 3.238 1 90.5 214 HIS B CA 1
ATOM 4926 C C . HIS B 1 214 ? 6.496 -6.707 2.061 1 90.5 214 HIS B C 1
ATOM 4928 O O . HIS B 1 214 ? 7.484 -6.832 1.333 1 90.5 214 HIS B O 1
ATOM 4934 N N . GLN B 1 215 ? 5.617 -5.773 1.951 1 89.12 215 GLN B N 1
ATOM 4935 C CA . GLN B 1 215 ? 5.824 -4.809 0.876 1 89.12 215 GLN B CA 1
ATOM 4936 C C . GLN B 1 215 ? 7.148 -4.074 1.043 1 89.12 215 GLN B C 1
ATOM 4938 O O . GLN B 1 215 ? 7.543 -3.738 2.162 1 89.12 215 GLN B O 1
ATOM 4943 N N . PRO B 1 216 ? 7.852 -3.982 -0.048 1 93.38 216 PRO B N 1
ATOM 4944 C CA . PRO B 1 216 ? 7.488 -4.227 -1.446 1 93.38 216 PRO B CA 1
ATOM 4945 C C . PRO B 1 216 ? 7.93 -5.605 -1.938 1 93.38 216 PRO B C 1
ATOM 4947 O O . PRO B 1 216 ? 7.934 -5.859 -3.145 1 93.38 216 PRO B O 1
ATOM 4950 N N . ALA B 1 217 ? 8.352 -6.52 -1.066 1 96.69 217 ALA B N 1
ATOM 4951 C CA . ALA B 1 217 ? 8.789 -7.863 -1.446 1 96.69 217 ALA B CA 1
ATOM 4952 C C . ALA B 1 217 ? 7.586 -8.766 -1.735 1 96.69 217 ALA B C 1
ATOM 4954 O O . ALA B 1 217 ? 7.297 -9.68 -0.968 1 96.69 217 ALA B O 1
ATOM 4955 N N . THR B 1 218 ? 7 -8.617 -2.898 1 96.94 218 THR B N 1
ATOM 4956 C CA . THR B 1 218 ? 5.766 -9.32 -3.232 1 96.94 218 THR B CA 1
ATOM 4957 C C . THR B 1 218 ? 6.055 -10.539 -4.102 1 96.94 218 THR B C 1
ATOM 4959 O O . THR B 1 218 ? 7.109 -10.617 -4.734 1 96.94 218 THR B O 1
ATOM 4962 N N . LEU B 1 219 ? 5.176 -11.484 -4.031 1 97.81 219 LEU B N 1
ATOM 4963 C CA . LEU B 1 219 ? 5.156 -12.703 -4.836 1 97.81 219 LEU B CA 1
ATOM 4964 C C . LEU B 1 219 ? 3.729 -13.102 -5.18 1 97.81 219 LEU B C 1
ATOM 4966 O O . LEU B 1 219 ? 2.82 -12.953 -4.359 1 97.81 219 LEU B O 1
ATOM 4970 N N . GLU B 1 220 ? 3.566 -13.641 -6.344 1 97.94 220 GLU B N 1
ATOM 4971 C CA . GLU B 1 220 ? 2.289 -14.234 -6.727 1 97.94 220 GLU B CA 1
ATOM 4972 C C . GLU B 1 220 ? 2.492 -15.547 -7.477 1 97.94 220 GLU B C 1
ATOM 4974 O O . GLU B 1 220 ? 3.443 -15.688 -8.25 1 97.94 220 GLU B O 1
ATOM 4979 N N . GLY B 1 221 ? 1.604 -16.391 -7.273 1 98.25 221 GLY B N 1
ATOM 4980 C CA . GLY B 1 221 ? 1.765 -17.766 -7.734 1 98.25 221 GLY B CA 1
ATOM 4981 C C . GLY B 1 221 ? 1.731 -17.891 -9.242 1 98.25 221 GLY B C 1
ATOM 4982 O O . GLY B 1 221 ? 2.305 -18.828 -9.805 1 98.25 221 GLY B O 1
ATOM 4983 N N . GLY B 1 222 ? 1.09 -16.938 -9.891 1 97.56 222 GLY B N 1
ATOM 4984 C CA . GLY B 1 222 ? 1.08 -16.953 -11.344 1 97.56 222 GLY B CA 1
ATOM 4985 C C . GLY B 1 222 ? 2.467 -16.859 -11.953 1 97.56 222 GLY B C 1
ATOM 4986 O O . GLY B 1 222 ? 2.666 -17.203 -13.117 1 97.56 222 GLY B O 1
ATOM 4987 N N . ASP B 1 223 ? 3.393 -16.484 -11.133 1 98.19 223 ASP B N 1
ATOM 4988 C CA . ASP B 1 223 ? 4.773 -16.328 -11.586 1 98.19 223 ASP B CA 1
ATOM 4989 C C . ASP B 1 223 ? 5.617 -17.547 -11.211 1 98.19 223 ASP B C 1
ATOM 4991 O O . ASP B 1 223 ? 6.781 -17.641 -11.602 1 98.19 223 ASP B O 1
ATOM 4995 N N . MET B 1 224 ? 5.094 -18.5 -10.5 1 98.69 224 MET B N 1
ATOM 4996 C CA . MET B 1 224 ? 5.891 -19.594 -9.938 1 98.69 224 MET B CA 1
ATOM 4997 C C . MET B 1 224 ? 5.629 -20.891 -10.68 1 98.69 224 MET B C 1
ATOM 4999 O O . MET B 1 224 ? 4.48 -21.328 -10.805 1 98.69 224 MET B O 1
ATOM 5003 N N . HIS B 1 225 ? 6.66 -21.5 -11.188 1 98.56 225 HIS B N 1
ATOM 5004 C CA . HIS B 1 225 ? 6.605 -22.828 -11.812 1 98.56 225 HIS B CA 1
ATOM 5005 C C . HIS B 1 225 ? 7.457 -23.828 -11.047 1 98.56 225 HIS B C 1
ATOM 5007 O O . HIS B 1 225 ? 8.633 -23.578 -10.773 1 98.56 225 HIS B O 1
ATOM 5013 N N . VAL B 1 226 ? 6.875 -24.891 -10.688 1 98.56 226 VAL B N 1
ATOM 5014 C CA . VAL B 1 226 ? 7.633 -26 -10.125 1 98.56 226 VAL B CA 1
ATOM 5015 C C . VAL B 1 226 ? 8.164 -26.891 -11.25 1 98.56 226 VAL B C 1
ATOM 5017 O O . VAL B 1 226 ? 7.449 -27.75 -11.766 1 98.56 226 VAL B O 1
ATOM 5020 N N . LEU B 1 227 ? 9.383 -26.797 -11.578 1 97.94 227 LEU B N 1
ATOM 5021 C CA . LEU B 1 227 ? 9.938 -27.453 -12.75 1 97.94 227 LEU B CA 1
ATOM 5022 C C . LEU B 1 227 ? 10.18 -28.938 -12.469 1 97.94 227 LEU B C 1
ATOM 5024 O O . LEU B 1 227 ? 10.055 -29.766 -13.367 1 97.94 227 LEU B O 1
ATOM 5028 N N . GLY B 1 228 ? 10.461 -29.281 -11.234 1 97 228 GLY B N 1
ATOM 5029 C CA . GLY B 1 228 ? 11 -30.594 -10.867 1 97 228 GLY B CA 1
ATOM 5030 C C . GLY B 1 228 ? 12.484 -30.547 -10.547 1 97 228 GLY B C 1
ATOM 5031 O O . GLY B 1 228 ? 13.125 -29.5 -10.672 1 97 228 GLY B O 1
ATOM 5032 N N . HIS B 1 229 ? 13.039 -31.625 -9.953 1 96.44 229 HIS B N 1
ATOM 5033 C CA . HIS B 1 229 ? 14.461 -31.766 -9.656 1 96.44 229 HIS B CA 1
ATOM 5034 C C . HIS B 1 229 ? 14.914 -30.703 -8.664 1 96.44 229 HIS B C 1
ATOM 5036 O O . HIS B 1 229 ? 16.031 -30.172 -8.766 1 96.44 229 HIS B O 1
ATOM 5042 N N . GLY B 1 230 ? 13.992 -30.312 -7.812 1 97.56 230 GLY B N 1
ATOM 5043 C CA . GLY B 1 230 ? 14.328 -29.359 -6.777 1 97.56 230 GLY B CA 1
ATOM 5044 C C . GLY B 1 230 ? 14.422 -27.922 -7.289 1 97.56 230 GLY B C 1
ATOM 5045 O O . GLY B 1 230 ? 14.969 -27.047 -6.613 1 97.56 230 GLY B O 1
ATOM 5046 N N . ALA B 1 231 ? 13.875 -27.672 -8.508 1 98.5 231 ALA B N 1
ATOM 5047 C CA . ALA B 1 231 ? 14.016 -26.344 -9.109 1 98.5 231 ALA B CA 1
ATOM 5048 C C . ALA B 1 231 ? 12.656 -25.641 -9.211 1 98.5 231 ALA B C 1
ATOM 5050 O O . ALA B 1 231 ? 11.648 -26.281 -9.508 1 98.5 231 ALA B O 1
ATOM 5051 N N . VAL B 1 232 ? 12.695 -24.328 -8.914 1 98.75 232 VAL B N 1
ATOM 5052 C CA . VAL B 1 232 ? 11.547 -23.453 -9.094 1 98.75 232 VAL B CA 1
ATOM 5053 C C . VAL B 1 232 ? 11.898 -22.328 -10.062 1 98.75 232 VAL B C 1
ATOM 5055 O O . VAL B 1 232 ? 13.016 -21.812 -10.039 1 98.75 232 VAL B O 1
ATOM 5058 N N . MET B 1 233 ? 11.047 -22.047 -10.992 1 98.75 233 MET B N 1
ATOM 5059 C CA . MET B 1 233 ? 11.195 -20.906 -11.898 1 98.75 233 MET B CA 1
ATOM 5060 C C . MET B 1 233 ? 10.18 -19.812 -11.57 1 98.75 233 MET B C 1
ATOM 5062 O O . MET B 1 233 ? 9 -20.094 -11.383 1 98.75 233 MET B O 1
ATOM 5066 N N . ILE B 1 234 ? 10.664 -18.594 -11.438 1 98.69 234 ILE B N 1
ATOM 5067 C CA . ILE B 1 234 ? 9.781 -17.5 -11.016 1 98.69 234 ILE B CA 1
ATOM 5068 C C . ILE B 1 234 ? 9.953 -16.312 -11.961 1 98.69 234 ILE B C 1
ATOM 5070 O O . ILE B 1 234 ? 11.07 -15.875 -12.219 1 98.69 234 ILE B O 1
ATOM 5074 N N . GLY B 1 235 ? 8.812 -15.797 -12.445 1 97.38 235 GLY B N 1
ATOM 5075 C CA . GLY B 1 235 ? 8.82 -14.578 -13.242 1 97.38 235 GLY B CA 1
ATOM 5076 C C . GLY B 1 235 ? 8.914 -13.32 -12.398 1 97.38 235 GLY B C 1
ATOM 5077 O O . GLY B 1 235 ? 8.273 -13.219 -11.352 1 97.38 235 GLY B O 1
ATOM 5078 N N . LEU B 1 236 ? 9.789 -12.391 -12.828 1 96.19 236 LEU B N 1
ATOM 5079 C CA . LEU B 1 236 ? 9.922 -11.078 -12.219 1 96.19 236 LEU B CA 1
ATOM 5080 C C . LEU B 1 236 ? 9.156 -10.023 -13.016 1 96.19 236 LEU B C 1
ATOM 5082 O O . LEU B 1 236 ? 9.273 -9.961 -14.234 1 96.19 236 LEU B O 1
ATOM 5086 N N . GLY B 1 237 ? 8.383 -9.312 -12.273 1 91.69 237 GLY B N 1
ATOM 5087 C CA . GLY B 1 237 ? 7.613 -8.266 -12.938 1 91.69 237 GLY B CA 1
ATOM 5088 C C . GLY B 1 237 ? 6.859 -7.375 -11.969 1 91.69 237 GLY B C 1
ATOM 5089 O O . GLY B 1 237 ? 7.375 -7.031 -10.898 1 91.69 237 GLY B O 1
ATOM 5090 N N . GLU B 1 238 ? 5.727 -7.008 -12.375 1 88 238 GLU B N 1
ATOM 5091 C CA . GLU B 1 238 ? 4.918 -6.066 -11.602 1 88 238 GLU B CA 1
ATOM 5092 C C . GLU B 1 238 ? 4.406 -6.699 -10.312 1 88 238 GLU B C 1
ATOM 5094 O O . GLU B 1 238 ? 4.25 -6.012 -9.297 1 88 238 GLU B O 1
ATOM 5099 N N . ARG B 1 239 ? 4.18 -8.008 -10.383 1 95.19 239 ARG B N 1
ATOM 5100 C CA . ARG B 1 239 ? 3.484 -8.648 -9.273 1 95.19 239 ARG B CA 1
ATOM 5101 C C . ARG B 1 239 ? 4.465 -9.391 -8.375 1 95.19 239 ARG B C 1
ATOM 5103 O O . ARG B 1 239 ? 4.188 -9.609 -7.191 1 95.19 239 ARG B O 1
ATOM 5110 N N . SER B 1 240 ? 5.562 -9.812 -8.922 1 97.12 240 SER B N 1
ATOM 5111 C CA . SER B 1 240 ? 6.605 -10.484 -8.148 1 97.12 240 SER B CA 1
ATOM 5112 C C . SER B 1 240 ? 7.934 -9.742 -8.258 1 97.12 240 SER B C 1
ATOM 5114 O O . SER B 1 240 ? 8.422 -9.484 -9.359 1 97.12 240 SER B O 1
ATOM 5116 N N . THR B 1 241 ? 8.547 -9.445 -7.059 1 96.88 241 THR B N 1
ATOM 5117 C CA . THR B 1 241 ? 9.734 -8.602 -7.023 1 96.88 241 THR B CA 1
ATOM 5118 C C . THR B 1 241 ? 10.984 -9.43 -6.734 1 96.88 241 THR B C 1
ATOM 5120 O O . THR B 1 241 ? 10.883 -10.57 -6.273 1 96.88 241 THR B O 1
ATOM 5123 N N . PRO B 1 242 ? 12.188 -8.859 -7.059 1 97.25 242 PRO B N 1
ATOM 5124 C CA . PRO B 1 242 ? 13.422 -9.594 -6.781 1 97.25 242 PRO B CA 1
ATOM 5125 C C . PRO B 1 242 ? 13.625 -9.875 -5.293 1 97.25 242 PRO B C 1
ATOM 5127 O O . PRO B 1 242 ? 14.141 -10.93 -4.922 1 97.25 242 PRO B O 1
ATOM 5130 N N . MET B 1 243 ? 13.188 -8.93 -4.445 1 96.94 243 MET B N 1
ATOM 5131 C CA . MET B 1 243 ? 13.305 -9.148 -3.008 1 96.94 243 MET B CA 1
ATOM 5132 C C . MET B 1 243 ? 12.445 -10.328 -2.562 1 96.94 243 MET B C 1
ATOM 5134 O O . MET B 1 243 ? 12.883 -11.164 -1.773 1 96.94 243 MET B O 1
ATOM 5138 N N . GLY B 1 244 ? 11.242 -10.352 -3.125 1 97.69 244 GLY B N 1
ATOM 5139 C CA . GLY B 1 244 ? 10.367 -11.469 -2.816 1 97.69 244 GLY B CA 1
ATOM 5140 C C . GLY B 1 244 ? 10.938 -12.812 -3.232 1 97.69 244 GLY B C 1
ATOM 5141 O O . GLY B 1 244 ? 10.891 -13.773 -2.467 1 97.69 244 GLY B O 1
ATOM 5142 N N . VAL B 1 245 ? 11.516 -12.82 -4.391 1 98.25 245 VAL B N 1
ATOM 5143 C CA . VAL B 1 245 ? 12.086 -14.047 -4.926 1 98.25 245 VAL B CA 1
ATOM 5144 C C . VAL B 1 245 ? 13.266 -14.484 -4.059 1 98.25 245 VAL B C 1
ATOM 5146 O O . VAL B 1 245 ? 13.375 -15.664 -3.703 1 98.25 245 VAL B O 1
ATOM 5149 N N . GLU B 1 246 ? 14.133 -13.578 -3.686 1 97.38 246 GLU B N 1
ATOM 5150 C CA . GLU B 1 246 ? 15.289 -13.922 -2.867 1 97.38 246 GLU B CA 1
ATOM 5151 C C . GLU B 1 246 ? 14.867 -14.383 -1.476 1 97.38 246 GLU B C 1
ATOM 5153 O O . GLU B 1 246 ? 15.43 -15.328 -0.928 1 97.38 246 GLU B O 1
ATOM 5158 N N . ASN B 1 247 ? 13.898 -13.688 -0.888 1 96.81 247 ASN B N 1
ATOM 5159 C CA . ASN B 1 247 ? 13.391 -14.109 0.412 1 96.81 247 ASN B CA 1
ATOM 5160 C C . ASN B 1 247 ? 12.828 -15.523 0.36 1 96.81 247 ASN B C 1
ATOM 5162 O O . ASN B 1 247 ? 13.125 -16.344 1.232 1 96.81 247 ASN B O 1
ATOM 5166 N N . LEU B 1 248 ? 12.062 -15.812 -0.664 1 97.88 248 LEU B N 1
ATOM 5167 C CA . LEU B 1 248 ? 11.508 -17.156 -0.821 1 97.88 248 LEU B CA 1
ATOM 5168 C C . LEU B 1 248 ? 12.617 -18.172 -1.042 1 97.88 248 LEU B C 1
ATOM 5170 O O . LEU B 1 248 ? 12.609 -19.25 -0.428 1 97.88 248 LEU B O 1
ATOM 5174 N N . ALA B 1 249 ? 13.531 -17.844 -1.909 1 98 249 ALA B N 1
ATOM 5175 C CA . ALA B 1 249 ? 14.641 -18.75 -2.207 1 98 249 ALA B CA 1
ATOM 5176 C C . ALA B 1 249 ? 15.422 -19.094 -0.943 1 98 249 ALA B C 1
ATOM 5178 O O . ALA B 1 249 ? 15.719 -20.266 -0.699 1 98 249 ALA B O 1
ATOM 5179 N N . ARG B 1 250 ? 15.742 -18.109 -0.184 1 96.12 250 ARG B N 1
ATOM 5180 C CA . ARG B 1 250 ? 16.484 -18.344 1.055 1 96.12 250 ARG B CA 1
ATOM 5181 C C . ARG B 1 250 ? 15.742 -19.312 1.964 1 96.12 250 ARG B C 1
ATOM 5183 O O . ARG B 1 250 ? 16.344 -20.219 2.535 1 96.12 250 ARG B O 1
ATOM 5190 N N . SER B 1 251 ? 14.477 -19.109 2.129 1 96 251 SER B N 1
ATOM 5191 C CA . SER B 1 251 ? 13.664 -19.984 2.959 1 96 251 SER B CA 1
ATOM 5192 C C . SER B 1 251 ? 13.633 -21.406 2.395 1 96 251 SER B C 1
ATOM 5194 O O . SER B 1 251 ? 13.82 -22.375 3.133 1 96 251 SER B O 1
ATOM 5196 N N . LEU B 1 252 ? 13.422 -21.562 1.084 1 97.5 252 LEU B N 1
ATOM 5197 C CA . LEU B 1 252 ? 13.375 -22.844 0.412 1 97.5 252 LEU B CA 1
ATOM 5198 C C . LEU B 1 252 ? 14.68 -23.609 0.607 1 97.5 252 LEU B C 1
ATOM 5200 O O . LEU B 1 252 ? 14.672 -24.797 0.923 1 97.5 252 LEU B O 1
ATOM 5204 N N . PHE B 1 253 ? 15.781 -22.922 0.455 1 97.25 253 PHE B N 1
ATOM 5205 C CA . PHE B 1 253 ? 17.094 -23.547 0.535 1 97.25 253 PHE B CA 1
ATOM 5206 C C . PHE B 1 253 ? 17.406 -23.953 1.969 1 97.25 253 PHE B C 1
ATOM 5208 O O . PHE B 1 253 ? 17.859 -25.078 2.217 1 97.25 253 PHE B O 1
ATOM 5215 N N . ALA B 1 254 ? 17.156 -23.062 2.879 1 94.81 254 ALA B N 1
ATOM 5216 C CA . ALA B 1 254 ? 17.484 -23.297 4.281 1 94.81 254 ALA B CA 1
ATOM 5217 C C . ALA B 1 254 ? 16.734 -24.5 4.836 1 94.81 254 ALA B C 1
ATOM 5219 O O . ALA B 1 254 ? 17.25 -25.219 5.691 1 94.81 254 ALA B O 1
ATOM 5220 N N . ARG B 1 255 ? 15.578 -24.797 4.277 1 94.44 255 ARG B N 1
ATOM 5221 C CA . ARG B 1 255 ? 14.727 -25.828 4.852 1 94.44 255 ARG B CA 1
ATOM 5222 C C . ARG B 1 255 ? 14.594 -27.016 3.902 1 94.44 255 ARG B C 1
ATOM 5224 O O . ARG B 1 255 ? 13.766 -27.906 4.117 1 94.44 255 ARG B O 1
ATOM 5231 N N . GLY B 1 256 ? 15.32 -27.016 2.84 1 95.19 256 GLY B N 1
ATOM 5232 C CA . GLY B 1 256 ? 15.445 -28.156 1.959 1 95.19 256 GLY B CA 1
ATOM 5233 C C . GLY B 1 256 ? 14.281 -28.297 0.997 1 95.19 256 GLY B C 1
ATOM 5234 O O . GLY B 1 256 ? 13.992 -29.406 0.517 1 95.19 256 GLY B O 1
ATOM 5235 N N . GLY B 1 257 ? 13.57 -27.219 0.723 1 96.69 257 GLY B N 1
ATOM 5236 C CA . GLY B 1 257 ? 12.43 -27.25 -0.175 1 96.69 257 GLY B CA 1
ATOM 5237 C C . GLY B 1 257 ? 12.82 -27.25 -1.64 1 96.69 257 GLY B C 1
ATOM 5238 O O . GLY B 1 257 ? 12.094 -27.781 -2.48 1 96.69 257 GLY B O 1
ATOM 5239 N N . ALA B 1 258 ? 13.938 -26.609 -1.938 1 97.88 258 ALA B N 1
ATOM 5240 C CA . ALA B 1 258 ? 14.492 -26.531 -3.287 1 97.88 258 ALA B CA 1
ATOM 5241 C C . ALA B 1 258 ? 16 -26.297 -3.248 1 97.88 258 ALA B C 1
ATOM 5243 O O . ALA B 1 258 ? 16.562 -26 -2.189 1 97.88 258 ALA B O 1
ATOM 5244 N N . THR B 1 259 ? 16.594 -26.516 -4.383 1 97.56 259 THR B N 1
ATOM 5245 C CA . THR B 1 259 ? 18.031 -26.328 -4.453 1 97.56 259 THR B CA 1
ATOM 5246 C C . THR B 1 259 ? 18.391 -25.25 -5.473 1 97.56 259 THR B C 1
ATOM 5248 O O . THR B 1 259 ? 19.531 -24.781 -5.52 1 97.56 259 THR B O 1
ATOM 5251 N N . LYS B 1 260 ? 17.422 -24.875 -6.25 1 97.94 260 LYS B N 1
ATOM 5252 C CA . LYS B 1 260 ? 17.656 -23.938 -7.34 1 97.94 260 LYS B CA 1
ATOM 5253 C C . LYS B 1 260 ? 16.422 -23.109 -7.641 1 97.94 260 LYS B C 1
ATOM 5255 O O . LYS B 1 260 ? 15.305 -23.641 -7.668 1 97.94 260 LYS B O 1
ATOM 5260 N N . VAL B 1 261 ? 16.609 -21.766 -7.805 1 98.69 261 VAL B N 1
ATOM 5261 C CA . VAL B 1 261 ? 15.531 -20.906 -8.305 1 98.69 261 VAL B CA 1
ATOM 5262 C C . VAL B 1 261 ? 15.992 -20.188 -9.57 1 98.69 261 VAL B C 1
ATOM 5264 O O . VAL B 1 261 ? 17.062 -19.562 -9.586 1 98.69 261 VAL B O 1
ATOM 5267 N N . ILE B 1 262 ? 15.273 -20.344 -10.648 1 98.75 262 ILE B N 1
ATOM 5268 C CA . ILE B 1 262 ? 15.516 -19.609 -11.883 1 98.75 262 ILE B CA 1
ATOM 5269 C C . ILE B 1 262 ? 14.57 -18.422 -11.953 1 98.75 262 ILE B C 1
ATOM 5271 O O . ILE B 1 262 ? 13.344 -18.578 -11.977 1 98.75 262 ILE B O 1
ATOM 5275 N N . ALA B 1 263 ? 15.102 -17.219 -11.945 1 98.44 263 ALA B N 1
ATOM 5276 C CA . ALA B 1 263 ? 14.32 -15.992 -12.055 1 98.44 263 ALA B CA 1
ATOM 5277 C C . ALA B 1 263 ? 14.344 -15.453 -13.484 1 98.44 263 ALA B C 1
ATOM 5279 O O . ALA B 1 263 ? 15.406 -15.375 -14.109 1 98.44 263 ALA B O 1
ATOM 5280 N N . ILE B 1 264 ? 13.172 -15.078 -13.977 1 96.88 264 ILE B N 1
ATOM 5281 C CA . ILE B 1 264 ? 13.039 -14.578 -15.344 1 96.88 264 ILE B CA 1
ATOM 5282 C C . ILE B 1 264 ? 12.492 -13.156 -15.32 1 96.88 264 ILE B C 1
ATOM 5284 O O . ILE B 1 264 ? 11.469 -12.891 -14.688 1 96.88 264 ILE B O 1
ATOM 5288 N N . GLU B 1 265 ? 13.117 -12.25 -16.031 1 95.25 265 GLU B N 1
ATOM 5289 C CA . GLU B 1 265 ? 12.609 -10.891 -16.156 1 95.25 265 GLU B CA 1
ATOM 5290 C C . GLU B 1 265 ? 11.531 -10.797 -17.234 1 95.25 265 GLU B C 1
ATOM 5292 O O . GLU B 1 265 ? 11.797 -11.062 -18.406 1 95.25 265 GLU B O 1
ATOM 5297 N N . LEU B 1 266 ? 10.344 -10.422 -16.797 1 92.38 266 LEU B N 1
ATOM 5298 C CA . LEU B 1 266 ? 9.242 -10.25 -17.734 1 92.38 266 LEU B CA 1
ATOM 5299 C C . LEU B 1 266 ? 9.164 -8.812 -18.234 1 92.38 266 LEU B C 1
ATOM 5301 O O . LEU B 1 266 ? 9.516 -7.883 -17.5 1 92.38 266 LEU B O 1
ATOM 5305 N N . PRO B 1 267 ? 8.711 -8.641 -19.469 1 83.88 267 PRO B N 1
ATOM 5306 C CA . PRO B 1 267 ? 8.461 -7.27 -19.922 1 83.88 267 PRO B CA 1
ATOM 5307 C C . PRO B 1 267 ? 7.344 -6.59 -19.141 1 83.88 267 PRO B C 1
ATOM 5309 O O . PRO B 1 267 ? 6.426 -7.262 -18.656 1 83.88 267 PRO B O 1
ATOM 5312 N N . HIS B 1 268 ? 7.551 -5.289 -19 1 75.19 268 HIS B N 1
ATOM 5313 C CA . HIS B 1 268 ? 6.527 -4.543 -18.281 1 75.19 268 HIS B CA 1
ATOM 5314 C C . HIS B 1 268 ? 5.305 -4.293 -19.156 1 75.19 268 HIS B C 1
ATOM 5316 O O . HIS B 1 268 ? 5.363 -3.492 -20.094 1 75.19 268 HIS B O 1
ATOM 5322 N N . SER B 1 269 ? 4.246 -5.031 -19.016 1 70.62 269 SER B N 1
ATOM 5323 C CA . SER B 1 269 ? 2.973 -4.871 -19.719 1 70.62 269 SER B CA 1
ATOM 5324 C C . SER B 1 269 ? 1.835 -5.527 -18.938 1 70.62 269 SER B C 1
ATOM 5326 O O . SER B 1 269 ? 2.035 -6.547 -18.281 1 70.62 269 SER B O 1
ATOM 5328 N N . HIS B 1 270 ? 0.727 -4.898 -19.062 1 63.72 270 HIS B N 1
ATOM 5329 C CA . HIS B 1 270 ? -0.453 -5.441 -18.406 1 63.72 270 HIS B CA 1
ATOM 5330 C C . HIS B 1 270 ? -0.813 -6.816 -18.953 1 63.72 270 HIS B C 1
ATOM 5332 O O . HIS B 1 270 ? -1.359 -7.656 -18.234 1 63.72 270 HIS B O 1
ATOM 5338 N N . ALA B 1 271 ? -0.477 -6.984 -20.109 1 64 271 ALA B N 1
ATOM 5339 C CA . ALA B 1 271 ? -0.805 -8.25 -20.766 1 64 271 ALA B CA 1
ATOM 5340 C C . ALA B 1 271 ? 0.135 -9.359 -20.297 1 64 271 ALA B C 1
ATOM 5342 O O . ALA B 1 271 ? -0.147 -10.547 -20.5 1 64 271 ALA B O 1
ATOM 5343 N N . MET B 1 272 ? 1.145 -8.922 -19.625 1 71.75 272 MET B N 1
ATOM 5344 C CA . MET B 1 272 ? 2.15 -9.875 -19.172 1 71.75 272 MET B CA 1
ATOM 5345 C C . MET B 1 272 ? 2.389 -9.75 -17.672 1 71.75 272 MET B C 1
ATOM 5347 O O . MET B 1 272 ? 3.531 -9.625 -17.219 1 71.75 272 MET B O 1
ATOM 5351 N N . MET B 1 273 ? 1.247 -9.93 -17 1 80.44 273 MET B N 1
ATOM 5352 C CA . MET B 1 273 ? 1.307 -9.641 -15.57 1 80.44 273 MET B CA 1
ATOM 5353 C C . MET B 1 273 ? 2.049 -10.75 -14.82 1 80.44 273 MET B C 1
ATOM 5355 O O . MET B 1 273 ? 2.76 -10.484 -13.852 1 80.44 273 MET B O 1
ATOM 5359 N N . HIS B 1 274 ? 1.796 -12.008 -15.266 1 92.25 274 HIS B N 1
ATOM 5360 C CA . HIS B 1 274 ? 2.467 -13.148 -14.656 1 92.25 274 HIS B CA 1
ATOM 5361 C C . HIS B 1 274 ? 3.172 -14.008 -15.703 1 92.25 274 HIS B C 1
ATOM 5363 O O . HIS B 1 274 ? 2.877 -13.898 -16.891 1 92.25 274 HIS B O 1
ATOM 5369 N N . LEU B 1 275 ? 4.07 -14.781 -15.234 1 95.12 275 LEU B N 1
ATOM 5370 C CA . LEU B 1 275 ? 4.816 -15.688 -16.094 1 95.12 275 LEU B CA 1
ATOM 5371 C C . LEU B 1 275 ? 3.877 -16.656 -16.812 1 95.12 275 LEU B C 1
ATOM 5373 O O . LEU B 1 275 ? 4.035 -16.906 -18.016 1 95.12 275 LEU B O 1
ATOM 5377 N N . ASP B 1 276 ? 2.83 -17.094 -16.172 1 95.38 276 ASP B N 1
ATOM 5378 C CA . ASP B 1 276 ? 1.976 -18.125 -16.734 1 95.38 276 ASP B CA 1
ATOM 5379 C C . ASP B 1 276 ? 1.013 -17.547 -17.766 1 95.38 276 ASP B C 1
ATOM 5381 O O . ASP B 1 276 ? 0.282 -18.297 -18.422 1 95.38 276 ASP B O 1
ATOM 5385 N N . THR B 1 277 ? 1.029 -16.25 -17.938 1 91.44 277 THR B N 1
ATOM 5386 C CA . THR B 1 277 ? 0.222 -15.656 -19 1 91.44 277 THR B CA 1
ATOM 5387 C C . THR B 1 277 ? 0.974 -15.672 -20.328 1 91.44 277 THR B C 1
ATOM 5389 O O . THR B 1 277 ? 0.373 -15.5 -21.391 1 91.44 277 THR B O 1
ATOM 5392 N N . VAL B 1 278 ? 2.287 -15.961 -20.234 1 92.56 278 VAL B N 1
ATOM 5393 C CA . VAL B 1 278 ? 3.051 -15.883 -21.469 1 92.56 278 VAL B CA 1
ATOM 5394 C C . VAL B 1 278 ? 3.795 -17.203 -21.703 1 92.56 278 VAL B C 1
ATOM 5396 O O . VAL B 1 278 ? 4.27 -17.469 -22.812 1 92.56 278 VAL B O 1
ATOM 5399 N N . MET B 1 279 ? 3.926 -17.938 -20.703 1 94.38 279 MET B N 1
ATOM 5400 C CA . MET B 1 279 ? 4.668 -19.203 -20.812 1 94.38 279 MET B CA 1
ATOM 5401 C C . MET B 1 279 ? 4.191 -20.203 -19.781 1 94.38 279 MET B C 1
ATOM 5403 O O . MET B 1 279 ? 4.117 -19.906 -18.594 1 94.38 279 MET B O 1
ATOM 5407 N N . THR B 1 280 ? 3.889 -21.438 -20.188 1 97.19 280 THR B N 1
ATOM 5408 C CA . THR B 1 280 ? 3.525 -22.531 -19.281 1 97.19 280 THR B CA 1
ATOM 5409 C C . THR B 1 280 ? 4.172 -23.844 -19.719 1 97.19 280 THR B C 1
ATOM 5411 O O . THR B 1 280 ? 4.383 -24.062 -20.906 1 97.19 280 THR B O 1
ATOM 5414 N N . MET B 1 281 ? 4.609 -24.578 -18.781 1 98.06 281 MET B N 1
ATOM 5415 C CA . MET B 1 281 ? 5.082 -25.938 -19.031 1 98.06 281 MET B CA 1
ATOM 5416 C C . MET B 1 281 ? 3.906 -26.891 -19.234 1 98.06 281 MET B C 1
ATOM 5418 O O . MET B 1 281 ? 2.998 -26.953 -18.406 1 98.06 281 MET B O 1
ATOM 5422 N N . ILE B 1 282 ? 3.908 -27.672 -20.359 1 98.38 282 ILE B N 1
ATOM 5423 C CA . ILE B 1 282 ? 2.693 -28.406 -20.688 1 98.38 282 ILE B CA 1
ATOM 5424 C C . ILE B 1 282 ? 3.014 -29.891 -20.812 1 98.38 282 ILE B C 1
ATOM 5426 O O . ILE B 1 282 ? 2.107 -30.719 -20.891 1 98.38 282 ILE B O 1
ATOM 5430 N N . ASP B 1 283 ? 4.219 -30.203 -20.891 1 98.25 283 ASP B N 1
ATOM 5431 C CA . ASP B 1 283 ? 4.723 -31.578 -20.906 1 98.25 283 ASP B CA 1
ATOM 5432 C C . ASP B 1 283 ? 6.121 -31.656 -20.297 1 98.25 283 ASP B C 1
ATOM 5434 O O . ASP B 1 283 ? 6.699 -30.641 -19.922 1 98.25 283 ASP B O 1
ATOM 5438 N N . ARG B 1 284 ? 6.703 -32.875 -20.172 1 97.25 284 ARG B N 1
ATOM 5439 C CA . ARG B 1 284 ? 7.953 -33.094 -19.453 1 97.25 284 ARG B CA 1
ATOM 5440 C C . ARG B 1 284 ? 9.086 -32.281 -20.047 1 97.25 284 ARG B C 1
ATOM 5442 O O . ARG B 1 284 ? 9.992 -31.844 -19.328 1 97.25 284 ARG B O 1
ATOM 5449 N N . GLU B 1 285 ? 9.023 -32 -21.312 1 97.06 285 GLU B N 1
ATOM 5450 C CA . GLU B 1 285 ? 10.117 -31.266 -21.953 1 97.06 285 GLU B CA 1
ATOM 5451 C C . GLU B 1 285 ? 9.586 -30.141 -22.828 1 97.06 285 GLU B C 1
ATOM 5453 O O . GLU B 1 285 ? 10.289 -29.656 -23.719 1 97.06 285 GLU B O 1
ATOM 5458 N N . THR B 1 286 ? 8.312 -29.766 -22.656 1 98 286 THR B N 1
ATOM 5459 C CA . THR B 1 286 ? 7.691 -28.875 -23.641 1 98 286 THR B CA 1
ATOM 5460 C C . THR B 1 286 ? 7.039 -27.672 -22.938 1 98 286 THR B C 1
ATOM 5462 O O . THR B 1 286 ? 6.328 -27.844 -21.953 1 98 286 THR B O 1
ATOM 5465 N N . PHE B 1 287 ? 7.324 -26.531 -23.438 1 97.38 287 PHE B N 1
ATOM 5466 C CA . PHE B 1 287 ? 6.672 -25.297 -23.031 1 97.38 287 PHE B CA 1
ATOM 5467 C C . PHE B 1 287 ? 5.852 -24.719 -24.188 1 97.38 287 PHE B C 1
ATOM 5469 O O . PHE B 1 287 ? 6.141 -24.984 -25.344 1 97.38 287 PHE B O 1
ATOM 5476 N N . VAL B 1 288 ? 4.844 -24.047 -23.844 1 96.44 288 VAL B N 1
ATOM 5477 C CA . VAL B 1 288 ? 4.152 -23.172 -24.781 1 96.44 288 VAL B CA 1
ATOM 5478 C C . VAL B 1 288 ? 4.402 -21.719 -24.422 1 96.44 288 VAL B C 1
ATOM 5480 O O . VAL B 1 288 ? 4.43 -21.359 -23.234 1 96.44 288 VAL B O 1
ATOM 5483 N N . MET B 1 289 ? 4.66 -20.953 -25.406 1 93.62 289 MET B N 1
ATOM 5484 C CA . MET B 1 289 ? 5.043 -19.562 -25.156 1 93.62 289 MET B CA 1
ATOM 5485 C C . MET B 1 289 ? 4.324 -18.625 -26.125 1 93.62 289 MET B C 1
ATOM 5487 O O . MET B 1 289 ? 4.102 -18.969 -27.281 1 93.62 289 MET B O 1
ATOM 5491 N N . TYR B 1 290 ? 3.951 -17.453 -25.609 1 91.31 290 TYR B N 1
ATOM 5492 C CA . TYR B 1 290 ? 3.439 -16.391 -26.453 1 91.31 290 TYR B CA 1
ATOM 5493 C C . TYR B 1 290 ? 4.43 -16.062 -27.578 1 91.31 290 TYR B C 1
ATOM 5495 O O . TYR B 1 290 ? 5.598 -15.773 -27.312 1 91.31 290 TYR B O 1
ATOM 5503 N N . PRO B 1 291 ? 3.998 -16.094 -28.781 1 88.31 291 PRO B N 1
ATOM 5504 C CA . PRO B 1 291 ? 4.926 -16.062 -29.906 1 88.31 291 PRO B CA 1
ATOM 5505 C C . PRO B 1 291 ? 5.688 -14.734 -30 1 88.31 291 PRO B C 1
ATOM 5507 O O . PRO B 1 291 ? 6.766 -14.68 -30.609 1 88.31 291 PRO B O 1
ATOM 5510 N N . TYR B 1 292 ? 5.266 -13.719 -29.422 1 84.44 292 TYR B N 1
ATOM 5511 C CA . TYR B 1 292 ? 5.918 -12.43 -29.594 1 84.44 292 TYR B CA 1
ATOM 5512 C C . TYR B 1 292 ? 6.641 -12 -28.328 1 84.44 292 TYR B C 1
ATOM 5514 O O . TYR B 1 292 ? 7.016 -10.836 -28.172 1 84.44 292 TYR B O 1
ATOM 5522 N N . LEU B 1 293 ? 6.727 -12.922 -27.453 1 83.19 293 LEU B N 1
ATOM 5523 C CA . LEU B 1 293 ? 7.668 -12.742 -26.359 1 83.19 293 LEU B CA 1
ATOM 5524 C C . LEU B 1 293 ? 9.109 -12.883 -26.844 1 83.19 293 LEU B C 1
ATOM 5526 O O . LEU B 1 293 ? 9.422 -13.797 -27.609 1 83.19 293 LEU B O 1
ATOM 5530 N N . LYS B 1 294 ? 9.938 -11.938 -26.453 1 77.56 294 LYS B N 1
ATOM 5531 C CA . LYS B 1 294 ? 11.32 -11.945 -26.906 1 77.56 294 LYS B CA 1
ATOM 5532 C C . LYS B 1 294 ? 12.023 -13.25 -26.516 1 77.56 294 LYS B C 1
ATOM 5534 O O . LYS B 1 294 ? 11.75 -13.812 -25.453 1 77.56 294 LYS B O 1
ATOM 5539 N N . ASP B 1 295 ? 12.93 -13.633 -27.328 1 70.19 295 ASP B N 1
ATOM 5540 C CA . ASP B 1 295 ? 13.672 -14.867 -27.109 1 70.19 295 ASP B CA 1
ATOM 5541 C C . ASP B 1 295 ? 14.789 -14.656 -26.094 1 70.19 295 ASP B C 1
ATOM 5543 O O . ASP B 1 295 ? 15.242 -15.609 -25.453 1 70.19 295 ASP B O 1
ATOM 5547 N N . ASP B 1 296 ? 15.156 -13.477 -26 1 83.75 296 ASP B N 1
ATOM 5548 C CA . ASP B 1 296 ? 16.328 -13.211 -25.172 1 83.75 296 ASP B CA 1
ATOM 5549 C C . ASP B 1 296 ? 15.922 -12.633 -23.812 1 83.75 296 ASP B C 1
ATOM 5551 O O . ASP B 1 296 ? 16.469 -11.625 -23.375 1 83.75 296 ASP B O 1
ATOM 5555 N N . LEU B 1 297 ? 15.031 -13.469 -23.188 1 89.69 297 LEU B N 1
ATOM 5556 C CA . LEU B 1 297 ? 14.648 -13.055 -21.844 1 89.69 297 LEU B CA 1
ATOM 5557 C C . LEU B 1 297 ? 15.828 -13.141 -20.891 1 89.69 297 LEU B C 1
ATOM 5559 O O . LEU B 1 297 ? 16.5 -14.172 -20.812 1 89.69 297 LEU B O 1
ATOM 5563 N N . ARG B 1 298 ? 16.141 -12.078 -20.219 1 94.62 298 ARG B N 1
ATOM 5564 C CA . ARG B 1 298 ? 17.172 -12.117 -19.188 1 94.62 298 ARG B CA 1
ATOM 5565 C C . ARG B 1 298 ? 16.719 -13.008 -18.016 1 94.62 298 ARG B C 1
ATOM 5567 O O . ARG B 1 298 ? 15.562 -12.977 -17.609 1 94.62 298 ARG B O 1
ATOM 5574 N N . SER B 1 299 ? 17.594 -13.797 -17.594 1 97.19 299 SER B N 1
ATOM 5575 C CA . SER B 1 299 ? 17.281 -14.695 -16.484 1 97.19 299 SER B CA 1
ATOM 5576 C C . SER B 1 299 ? 18.516 -14.93 -15.609 1 97.19 299 SER B C 1
ATOM 5578 O O . SER B 1 299 ? 19.641 -14.625 -16.016 1 97.19 299 SER B O 1
ATOM 5580 N N . TRP B 1 300 ? 18.266 -15.352 -14.391 1 98.06 300 TRP B N 1
ATOM 5581 C CA . TRP B 1 300 ? 19.297 -15.633 -13.391 1 98.06 300 TRP B CA 1
ATOM 5582 C C . TRP B 1 300 ? 19.016 -16.938 -12.664 1 98.06 300 TRP B C 1
ATOM 5584 O O . TRP B 1 300 ? 17.859 -17.328 -12.5 1 98.06 300 TRP B O 1
ATOM 5594 N N . THR B 1 301 ? 20.047 -17.594 -12.289 1 98.19 301 THR B N 1
ATOM 5595 C CA . THR B 1 301 ? 19.938 -18.734 -11.383 1 98.19 301 THR B CA 1
ATOM 5596 C C . THR B 1 301 ? 20.359 -18.344 -9.969 1 98.19 301 THR B C 1
ATOM 5598 O O . THR B 1 301 ? 21.438 -17.781 -9.773 1 98.19 301 THR B O 1
ATOM 5601 N N . VAL B 1 302 ? 19.469 -18.531 -9.047 1 97.69 302 VAL B N 1
ATOM 5602 C CA . VAL B 1 302 ? 19.734 -18.297 -7.629 1 97.69 302 VAL B CA 1
ATOM 5603 C C . VAL B 1 302 ? 20.047 -19.625 -6.941 1 97.69 302 VAL B C 1
ATOM 5605 O O . VAL B 1 302 ? 19.281 -20.594 -7.062 1 97.69 302 VAL B O 1
ATOM 5608 N N . LEU B 1 303 ? 21.156 -19.672 -6.246 1 96.88 303 LEU B N 1
ATOM 5609 C CA . LEU B 1 303 ? 21.656 -20.875 -5.582 1 96.88 303 LEU B CA 1
ATOM 5610 C C . LEU B 1 303 ? 21.969 -20.594 -4.117 1 96.88 303 LEU B C 1
ATOM 5612 O O . LEU B 1 303 ? 22.188 -19.438 -3.738 1 96.88 303 LEU B O 1
ATOM 5616 N N . PRO B 1 304 ? 21.844 -21.641 -3.287 1 94.75 304 PRO B N 1
ATOM 5617 C CA . PRO B 1 304 ? 22.312 -21.422 -1.915 1 94.75 304 PRO B CA 1
ATOM 5618 C C . PRO B 1 304 ? 23.812 -21.125 -1.841 1 94.75 304 PRO B C 1
ATOM 5620 O O . PRO B 1 304 ? 24.578 -21.609 -2.674 1 94.75 304 PRO B O 1
ATOM 5623 N N . ASP B 1 305 ? 24.109 -20.266 -0.932 1 89.75 305 ASP B N 1
ATOM 5624 C CA . ASP B 1 305 ? 25.516 -19.906 -0.691 1 89.75 305 ASP B CA 1
ATOM 5625 C C . ASP B 1 305 ? 25.812 -19.859 0.804 1 89.75 305 ASP B C 1
ATOM 5627 O O . ASP B 1 305 ? 24.984 -19.406 1.601 1 89.75 305 ASP B O 1
ATOM 5631 N N . GLU B 1 306 ? 26.859 -20.406 1.246 1 77.81 306 GLU B N 1
ATOM 5632 C CA . GLU B 1 306 ? 27.234 -20.453 2.654 1 77.81 306 GLU B CA 1
ATOM 5633 C C . GLU B 1 306 ? 27.562 -19.062 3.197 1 77.81 306 GLU B C 1
ATOM 5635 O O . GLU B 1 306 ? 27.203 -18.75 4.336 1 77.81 306 GLU B O 1
ATOM 5640 N N . ALA B 1 307 ? 28.203 -18.328 2.473 1 66.56 307 ALA B N 1
ATOM 5641 C CA . ALA B 1 307 ? 28.719 -17.047 2.949 1 66.56 307 ALA B CA 1
ATOM 5642 C C . ALA B 1 307 ? 27.609 -16 3.055 1 66.56 307 ALA B C 1
ATOM 5644 O O . ALA B 1 307 ? 27.438 -15.375 4.102 1 66.56 307 ALA B O 1
ATOM 5645 N N . ASP B 1 308 ? 26.781 -15.875 2.006 1 67.25 308 ASP B N 1
ATOM 5646 C CA . ASP B 1 308 ? 25.844 -14.75 1.91 1 67.25 308 ASP B CA 1
ATOM 5647 C C . ASP B 1 308 ? 24.406 -15.242 1.897 1 67.25 308 ASP B C 1
ATOM 5649 O O . ASP B 1 308 ? 23.469 -14.438 1.777 1 67.25 308 ASP B O 1
ATOM 5653 N N . GLY B 1 309 ? 24.312 -16.516 1.976 1 78.94 309 GLY B N 1
ATOM 5654 C CA . GLY B 1 309 ? 22.984 -17.125 1.97 1 78.94 309 GLY B CA 1
ATOM 5655 C C . GLY B 1 309 ? 22.516 -17.5 0.581 1 78.94 309 GLY B C 1
ATOM 5656 O O . GLY B 1 309 ? 22.016 -18.609 0.372 1 78.94 309 GLY B O 1
ATOM 5657 N N . LEU B 1 310 ? 22.828 -16.5 -0.444 1 93.62 310 LEU B N 1
ATOM 5658 C CA . LEU B 1 310 ? 22.391 -16.75 -1.815 1 93.62 310 LEU B CA 1
ATOM 5659 C C . LEU B 1 310 ? 23.484 -16.375 -2.807 1 93.62 310 LEU B C 1
ATOM 5661 O O . LEU B 1 310 ? 24.266 -15.453 -2.553 1 93.62 310 LEU B O 1
ATOM 5665 N N . ARG B 1 311 ? 23.609 -17.156 -3.822 1 92.31 311 ARG B N 1
ATOM 5666 C CA . ARG B 1 311 ? 24.422 -16.844 -4.992 1 92.31 311 ARG B CA 1
ATOM 5667 C C . ARG B 1 311 ? 23.562 -16.641 -6.23 1 92.31 311 ARG B C 1
ATOM 5669 O O . ARG B 1 311 ? 22.703 -17.484 -6.539 1 92.31 311 ARG B O 1
ATOM 5676 N N . VAL B 1 312 ? 23.766 -15.477 -6.887 1 94.88 312 VAL B N 1
ATOM 5677 C CA . VAL B 1 312 ? 22.984 -15.156 -8.078 1 94.88 312 VAL B CA 1
ATOM 5678 C C . VAL B 1 312 ? 23.891 -15.156 -9.305 1 94.88 312 VAL B C 1
ATOM 5680 O O . VAL B 1 312 ? 24.922 -14.461 -9.328 1 94.88 312 VAL B O 1
ATOM 5683 N N . VAL B 1 313 ? 23.5 -15.945 -10.32 1 95.25 313 VAL B N 1
ATOM 5684 C CA . VAL B 1 313 ? 24.297 -16.062 -11.547 1 95.25 313 VAL B CA 1
ATOM 5685 C C . VAL B 1 313 ? 23.406 -15.773 -12.758 1 95.25 313 VAL B C 1
ATOM 5687 O O . VAL B 1 313 ? 22.359 -16.375 -12.93 1 95.25 313 VAL B O 1
ATOM 5690 N N . GLN B 1 314 ? 23.891 -14.859 -13.594 1 96.38 314 GLN B N 1
ATOM 5691 C CA . GLN B 1 314 ? 23.141 -14.594 -14.82 1 96.38 314 GLN B CA 1
ATOM 5692 C C . GLN B 1 314 ? 23.266 -15.758 -15.805 1 96.38 314 GLN B C 1
ATOM 5694 O O . GLN B 1 314 ? 24.344 -16.344 -15.961 1 96.38 314 GLN B O 1
ATOM 5699 N N . ASN B 1 315 ? 22.156 -16.062 -16.422 1 97.44 315 ASN B N 1
ATOM 5700 C CA . ASN B 1 315 ? 22.156 -17.141 -17.391 1 97.44 315 ASN B CA 1
ATOM 5701 C C . ASN B 1 315 ? 22.422 -16.625 -18.812 1 97.44 315 ASN B C 1
ATOM 5703 O O . ASN B 1 315 ? 21.906 -15.57 -19.188 1 97.44 315 ASN B O 1
ATOM 5707 N N . ASP B 1 316 ? 23.156 -17.406 -19.609 1 96.12 316 ASP B N 1
ATOM 5708 C CA . ASP B 1 316 ? 23.391 -17.047 -21.016 1 96.12 316 ASP B CA 1
ATOM 5709 C C . ASP B 1 316 ? 22.141 -17.344 -21.859 1 96.12 316 ASP B C 1
ATOM 5711 O O . ASP B 1 316 ? 21.844 -16.594 -22.797 1 96.12 316 ASP B O 1
ATOM 5715 N N . ASP B 1 317 ? 21.547 -18.406 -21.531 1 95.81 317 ASP B N 1
ATOM 5716 C CA . ASP B 1 317 ? 20.375 -18.859 -22.25 1 95.81 317 ASP B CA 1
ATOM 5717 C C . ASP B 1 317 ? 19.359 -19.5 -21.297 1 95.81 317 ASP B C 1
ATOM 5719 O O . ASP B 1 317 ? 19.656 -20.5 -20.641 1 95.81 317 ASP B O 1
ATOM 5723 N N . LEU B 1 318 ? 18.188 -18.891 -21.312 1 96.38 318 LEU B N 1
ATOM 5724 C CA . LEU B 1 318 ? 17.156 -19.344 -20.391 1 96.38 318 LEU B CA 1
ATOM 5725 C C . LEU B 1 318 ? 16.812 -20.812 -20.641 1 96.38 318 LEU B C 1
ATOM 5727 O O . LEU B 1 318 ? 16.828 -21.625 -19.703 1 96.38 318 LEU B O 1
ATOM 5731 N N . PHE B 1 319 ? 16.531 -21.188 -21.875 1 96.5 319 PHE B N 1
ATOM 5732 C CA . PHE B 1 319 ? 16.016 -22.5 -22.172 1 96.5 319 PHE B CA 1
ATOM 5733 C C . PHE B 1 319 ? 17.094 -23.562 -22.047 1 96.5 319 PHE B C 1
ATOM 5735 O O . PHE B 1 319 ? 16.828 -24.703 -21.672 1 96.5 319 PHE B O 1
ATOM 5742 N N . ALA B 1 320 ? 18.328 -23.188 -22.391 1 97.06 320 ALA B N 1
ATOM 5743 C CA . ALA B 1 320 ? 19.438 -24.094 -22.125 1 97.06 320 ALA B CA 1
ATOM 5744 C C . ALA B 1 320 ? 19.578 -24.359 -20.625 1 97.06 320 ALA B C 1
ATOM 5746 O O . ALA B 1 320 ? 19.844 -25.5 -20.203 1 97.06 320 ALA B O 1
ATOM 5747 N N . THR B 1 321 ? 19.406 -23.344 -19.828 1 97.81 321 THR B N 1
ATOM 5748 C CA . THR B 1 321 ? 19.5 -23.469 -18.375 1 97.81 321 THR B CA 1
ATOM 5749 C C . THR B 1 321 ? 18.391 -24.375 -17.844 1 97.81 321 THR B C 1
ATOM 5751 O O . THR B 1 321 ? 18.625 -25.219 -16.984 1 97.81 321 THR B O 1
ATOM 5754 N N . ILE B 1 322 ? 17.172 -24.203 -18.359 1 97.81 322 ILE B N 1
ATOM 5755 C CA . ILE B 1 322 ? 16.047 -25.031 -17.953 1 97.81 322 ILE B CA 1
ATOM 5756 C C . ILE B 1 322 ? 16.328 -26.484 -18.328 1 97.81 322 ILE B C 1
ATOM 5758 O O . ILE B 1 322 ? 16.125 -27.391 -17.5 1 97.81 322 ILE B O 1
ATOM 5762 N N . ALA B 1 323 ? 16.828 -26.703 -19.531 1 98.06 323 ALA B N 1
ATOM 5763 C CA . ALA B 1 323 ? 17.141 -28.062 -20 1 98.06 323 ALA B CA 1
ATOM 5764 C C . ALA B 1 323 ? 18.172 -28.719 -19.078 1 98.06 323 ALA B C 1
ATOM 5766 O O . ALA B 1 323 ? 17.969 -29.859 -18.641 1 98.06 323 ALA B O 1
ATOM 5767 N N . GLU B 1 324 ? 19.188 -28.016 -18.828 1 98 324 GLU B N 1
ATOM 5768 C CA . GLU B 1 324 ? 20.219 -28.531 -17.938 1 98 324 GLU B CA 1
ATOM 5769 C C . GLU B 1 324 ? 19.656 -28.875 -16.562 1 98 324 GLU B C 1
ATOM 5771 O O . GLU B 1 324 ? 19.984 -29.906 -16 1 98 324 GLU B O 1
ATOM 5776 N N . THR B 1 325 ? 18.828 -28.016 -16.062 1 97.25 325 THR B N 1
ATOM 5777 C CA . THR B 1 325 ? 18.188 -28.188 -14.75 1 97.25 325 THR B CA 1
ATOM 5778 C C . THR B 1 325 ? 17.344 -29.438 -14.719 1 97.25 325 THR B C 1
ATOM 5780 O O . THR B 1 325 ? 17.297 -30.156 -13.711 1 97.25 325 THR B O 1
ATOM 5783 N N . LEU B 1 326 ? 16.734 -29.75 -15.805 1 96.81 326 LEU B N 1
ATOM 5784 C CA . LEU B 1 326 ? 15.82 -30.875 -15.891 1 96.81 326 LEU B CA 1
ATOM 5785 C C . LEU B 1 326 ? 16.562 -32.125 -16.344 1 96.81 326 LEU B C 1
ATOM 5787 O O . LEU B 1 326 ? 15.953 -33.219 -16.453 1 96.81 326 LEU B O 1
ATOM 5791 N N . GLY B 1 327 ? 17.812 -32.062 -16.641 1 96.56 327 GLY B N 1
ATOM 5792 C CA . GLY B 1 327 ? 18.594 -33.188 -17.109 1 96.56 327 GLY B CA 1
ATOM 5793 C C . GLY B 1 327 ? 18.297 -33.531 -18.547 1 96.56 327 GLY B C 1
ATOM 5794 O O . GLY B 1 327 ? 18.312 -34.719 -18.922 1 96.56 327 GLY B O 1
ATOM 5795 N N . LEU B 1 328 ? 17.953 -32.531 -19.344 1 97.19 328 LEU B N 1
ATOM 5796 C CA . LEU B 1 328 ? 17.594 -32.719 -20.734 1 97.19 328 LEU B CA 1
ATOM 5797 C C . LEU B 1 328 ? 18.641 -32.062 -21.656 1 97.19 328 LEU B C 1
ATOM 5799 O O . LEU B 1 328 ? 19.359 -31.172 -21.25 1 97.19 328 LEU B O 1
ATOM 5803 N N . ASP B 1 329 ? 18.719 -32.562 -22.859 1 97.12 329 ASP B N 1
ATOM 5804 C CA . ASP B 1 329 ? 19.578 -31.938 -23.859 1 97.12 329 ASP B CA 1
ATOM 5805 C C . ASP B 1 329 ? 18.984 -30.609 -24.328 1 97.12 329 ASP B C 1
ATOM 5807 O O . ASP B 1 329 ? 19.719 -29.656 -24.562 1 97.12 329 ASP B O 1
ATOM 5811 N N . ARG B 1 330 ? 17.719 -30.641 -24.469 1 97.19 330 ARG B N 1
ATOM 5812 C CA . ARG B 1 330 ? 17 -29.438 -24.891 1 97.19 330 ARG B CA 1
ATOM 5813 C C . ARG B 1 330 ? 15.539 -29.5 -24.453 1 97.19 330 ARG B C 1
ATOM 5815 O O . ARG B 1 330 ? 15.016 -30.562 -24.172 1 97.19 330 ARG B O 1
ATOM 5822 N N . VAL B 1 331 ? 14.953 -28.281 -24.375 1 96.75 331 VAL B N 1
ATOM 5823 C CA . VAL B 1 331 ? 13.508 -28.203 -24.172 1 96.75 331 VAL B CA 1
ATOM 5824 C C . VAL B 1 331 ? 12.828 -27.75 -25.453 1 96.75 331 VAL B C 1
ATOM 5826 O O . VAL B 1 331 ? 13.438 -27.047 -26.266 1 96.75 331 VAL B O 1
ATOM 5829 N N . THR B 1 332 ? 11.664 -28.219 -25.656 1 97.5 332 THR B N 1
ATOM 5830 C CA . THR B 1 332 ? 10.852 -27.781 -26.781 1 97.5 332 THR B CA 1
ATOM 5831 C C . THR B 1 332 ? 9.984 -26.594 -26.391 1 97.5 332 THR B C 1
ATOM 5833 O O . THR B 1 332 ? 9.281 -26.641 -25.375 1 97.5 332 THR B O 1
ATOM 5836 N N . VAL B 1 333 ? 10.094 -25.547 -27.141 1 96 333 VAL B N 1
ATOM 5837 C CA . VAL B 1 333 ? 9.258 -24.375 -26.922 1 96 333 VAL B CA 1
ATOM 5838 C C . VAL B 1 333 ? 8.32 -24.172 -28.109 1 96 333 VAL B C 1
ATOM 5840 O O . VAL B 1 333 ? 8.766 -23.828 -29.203 1 96 333 VAL B O 1
ATOM 5843 N N . LEU B 1 334 ? 7.062 -24.406 -27.859 1 95.88 334 LEU B N 1
ATOM 5844 C CA . LEU B 1 334 ? 6.062 -24.297 -28.906 1 95.88 334 LEU B CA 1
ATOM 5845 C C . LEU B 1 334 ? 5.516 -22.875 -28.969 1 95.88 334 LEU B C 1
ATOM 5847 O O . LEU B 1 334 ? 5.141 -22.297 -27.953 1 95.88 334 LEU B O 1
ATOM 5851 N N . ARG B 1 335 ? 5.52 -22.344 -30.188 1 93 335 ARG B N 1
ATOM 5852 C CA . ARG B 1 335 ? 4.961 -21.031 -30.516 1 93 335 ARG B CA 1
ATOM 5853 C C . ARG B 1 335 ? 4.051 -21.109 -31.734 1 93 335 ARG B C 1
ATOM 5855 O O . ARG B 1 335 ? 4.441 -21.656 -32.781 1 93 335 ARG B O 1
ATOM 5862 N N . THR B 1 336 ? 2.906 -20.625 -31.5 1 89.56 336 THR B N 1
ATOM 5863 C CA . THR B 1 336 ? 2.014 -20.625 -32.656 1 89.56 336 THR B CA 1
ATOM 5864 C C . THR B 1 336 ? 2.531 -19.688 -33.75 1 89.56 336 THR B C 1
ATOM 5866 O O . THR B 1 336 ? 3.135 -18.656 -33.438 1 89.56 336 THR B O 1
ATOM 5869 N N . ASP B 1 337 ? 2.348 -20.188 -34.938 1 84.19 337 ASP B N 1
ATOM 5870 C CA . ASP B 1 337 ? 2.684 -19.344 -36.062 1 84.19 337 ASP B CA 1
ATOM 5871 C C . ASP B 1 337 ? 1.477 -18.516 -36.531 1 84.19 337 ASP B C 1
ATOM 5873 O O . ASP B 1 337 ? 0.677 -18.984 -37.344 1 84.19 337 ASP B O 1
ATOM 5877 N N . GLU B 1 338 ? 1.291 -17.438 -35.938 1 84 338 GLU B N 1
ATOM 5878 C CA . GLU B 1 338 ? 0.176 -16.562 -36.281 1 84 338 GLU B CA 1
ATOM 5879 C C . GLU B 1 338 ? 0.607 -15.102 -36.281 1 84 338 GLU B C 1
ATOM 5881 O O . GLU B 1 338 ? 1.685 -14.758 -35.812 1 84 338 GLU B O 1
ATOM 5886 N N . ASP B 1 339 ? -0.18 -14.312 -36.969 1 84.94 339 ASP B N 1
ATOM 5887 C CA . ASP B 1 339 ? 0.15 -12.891 -37.031 1 84.94 339 ASP B CA 1
ATOM 5888 C C . ASP B 1 339 ? -0.017 -12.234 -35.656 1 84.94 339 ASP B C 1
ATOM 5890 O O . ASP B 1 339 ? -0.675 -12.781 -34.781 1 84.94 339 ASP B O 1
ATOM 5894 N N . GLU B 1 340 ? 0.574 -11.109 -35.625 1 82.31 340 GLU B N 1
ATOM 5895 C CA . GLU B 1 340 ? 0.671 -10.422 -34.344 1 82.31 340 GLU B CA 1
ATOM 5896 C C . GLU B 1 340 ? -0.712 -10.086 -33.781 1 82.31 340 GLU B C 1
ATOM 5898 O O . GLU B 1 340 ? -0.948 -10.211 -32.562 1 82.31 340 GLU B O 1
ATOM 5903 N N . ARG B 1 341 ? -1.635 -9.602 -34.625 1 80.19 341 ARG B N 1
ATOM 5904 C CA . ARG B 1 341 ? -2.98 -9.227 -34.219 1 80.19 341 ARG B CA 1
ATOM 5905 C C . ARG B 1 341 ? -3.736 -10.438 -33.656 1 80.19 341 ARG B C 1
ATOM 5907 O O . ARG B 1 341 ? -4.391 -10.344 -32.625 1 80.19 341 ARG B O 1
ATOM 5914 N N . ALA B 1 342 ? -3.541 -11.523 -34.281 1 77.5 342 ALA B N 1
ATOM 5915 C CA . ALA B 1 342 ? -4.191 -12.758 -33.875 1 77.5 342 ALA B CA 1
ATOM 5916 C C . ALA B 1 342 ? -3.594 -13.258 -32.562 1 77.5 342 ALA B C 1
ATOM 5918 O O . ALA B 1 342 ? -4.32 -13.695 -31.656 1 77.5 342 ALA B O 1
ATOM 5919 N N . ALA B 1 343 ? -2.354 -13.195 -32.5 1 77.81 343 ALA B N 1
ATOM 5920 C CA . ALA B 1 343 ? -1.655 -13.641 -31.312 1 77.81 343 ALA B CA 1
ATOM 5921 C C . ALA B 1 343 ? -2.057 -12.797 -30.094 1 77.81 343 ALA B C 1
ATOM 5923 O O . ALA B 1 343 ? -2.23 -13.32 -29 1 77.81 343 ALA B O 1
ATOM 5924 N N . GLN B 1 344 ? -2.174 -11.539 -30.328 1 78.5 344 GLN B N 1
ATOM 5925 C CA . GLN B 1 344 ? -2.57 -10.641 -29.25 1 78.5 344 GLN B CA 1
ATOM 5926 C C . GLN B 1 344 ? -3.977 -10.961 -28.75 1 78.5 344 GLN B C 1
ATOM 5928 O O . GLN B 1 344 ? -4.246 -10.906 -27.547 1 78.5 344 GLN B O 1
ATOM 5933 N N . ARG B 1 345 ? -4.801 -11.312 -29.672 1 77.88 345 ARG B N 1
ATOM 5934 C CA . ARG B 1 345 ? -6.164 -11.68 -29.297 1 77.88 345 ARG B CA 1
ATOM 5935 C C . ARG B 1 345 ? -6.18 -12.945 -28.438 1 77.88 345 ARG B C 1
ATOM 5937 O O . ARG B 1 345 ? -6.871 -13 -27.422 1 77.88 345 ARG B O 1
ATOM 5944 N N . GLU B 1 346 ? -5.426 -13.867 -28.844 1 77.75 346 GLU B N 1
ATOM 5945 C CA . GLU B 1 346 ? -5.402 -15.109 -28.078 1 77.75 346 GLU B CA 1
ATOM 5946 C C . GLU B 1 346 ? -4.707 -14.914 -26.734 1 77.75 346 GLU B C 1
ATOM 5948 O O . GLU B 1 346 ? -5.086 -15.539 -25.75 1 77.75 346 GLU B O 1
ATOM 5953 N N . GLN B 1 347 ? -3.748 -14.109 -26.781 1 75.25 347 GLN B N 1
ATOM 5954 C CA . GLN B 1 347 ? -3.109 -13.773 -25.516 1 75.25 347 GLN B CA 1
ATOM 5955 C C . GLN B 1 347 ? -4.094 -13.102 -24.562 1 75.25 347 GLN B C 1
ATOM 5957 O O . GLN B 1 347 ? -4.098 -13.391 -23.359 1 75.25 347 GLN B O 1
ATOM 5962 N N . TRP B 1 348 ? -4.855 -12.242 -25.172 1 73.88 348 TRP B N 1
ATOM 5963 C CA . TRP B 1 348 ? -5.891 -11.555 -24.406 1 73.88 348 TRP B CA 1
ATOM 5964 C C . TRP B 1 348 ? -6.879 -12.555 -23.812 1 73.88 348 TRP B C 1
ATOM 5966 O O . TRP B 1 348 ? -7.457 -12.312 -22.75 1 73.88 348 TRP B O 1
ATOM 5976 N N . ASP B 1 349 ? -6.918 -13.688 -24.484 1 78 349 ASP B N 1
ATOM 5977 C CA . ASP B 1 349 ? -7.812 -14.75 -24.031 1 78 349 ASP B CA 1
ATOM 5978 C C . ASP B 1 349 ? -7.043 -15.852 -23.297 1 78 349 ASP B C 1
ATOM 5980 O O . ASP B 1 349 ? -7.441 -17.016 -23.328 1 78 349 ASP B O 1
ATOM 5984 N N . ASP B 1 350 ? -5.898 -15.492 -22.828 1 86.25 350 ASP B N 1
ATOM 5985 C CA . ASP B 1 350 ? -5.113 -16.391 -21.969 1 86.25 350 ASP B CA 1
ATOM 5986 C C . ASP B 1 350 ? -4.699 -17.641 -22.734 1 86.25 350 ASP B C 1
ATOM 5988 O O . ASP B 1 350 ? -4.828 -18.75 -22.234 1 86.25 350 ASP B O 1
ATOM 5992 N N . GLY B 1 351 ? -4.188 -17.453 -23.906 1 87 351 GLY B N 1
ATOM 5993 C CA . GLY B 1 351 ? -3.855 -18.531 -24.828 1 87 351 GLY B CA 1
ATOM 5994 C C . GLY B 1 351 ? -2.629 -19.312 -24.391 1 87 351 GLY B C 1
ATOM 5995 O O . GLY B 1 351 ? -2.35 -20.391 -24.938 1 87 351 GLY B O 1
ATOM 5996 N N . SER B 1 352 ? -1.933 -18.859 -23.406 1 90.88 352 SER B N 1
ATOM 5997 C CA . SER B 1 352 ? -0.762 -19.578 -22.922 1 90.88 352 SER B CA 1
ATOM 5998 C C . SER B 1 352 ? -0.961 -20.047 -21.469 1 90.88 352 SER B C 1
ATOM 6000 O O . SER B 1 352 ? -0.031 -20.547 -20.844 1 90.88 352 SER B O 1
ATOM 6002 N N . ASN B 1 353 ? -2.082 -19.812 -20.922 1 95.75 353 ASN B N 1
ATOM 6003 C CA . ASN B 1 353 ? -2.377 -20.125 -19.531 1 95.75 353 ASN B CA 1
ATOM 6004 C C . ASN B 1 353 ? -3.035 -21.5 -19.375 1 95.75 353 ASN B C 1
ATOM 6006 O O . ASN B 1 353 ? -4.223 -21.578 -19.062 1 95.75 353 ASN B O 1
ATOM 6010 N N . PHE B 1 354 ? -2.26 -22.562 -19.516 1 97.94 354 PHE B N 1
ATOM 6011 C CA . PHE B 1 354 ? -2.75 -23.938 -19.516 1 97.94 354 PHE B CA 1
ATOM 6012 C C . PHE B 1 354 ? -2.475 -24.609 -18.188 1 97.94 354 PHE B C 1
ATOM 6014 O O . PHE B 1 354 ? -1.414 -24.406 -17.578 1 97.94 354 PHE B O 1
ATOM 6021 N N . LEU B 1 355 ? -3.4 -25.391 -17.703 1 98.69 355 LEU B N 1
ATOM 6022 C CA . LEU B 1 355 ? -3.201 -26.266 -16.562 1 98.69 355 LEU B CA 1
ATOM 6023 C C . LEU B 1 355 ? -2.936 -27.703 -17.016 1 98.69 355 LEU B C 1
ATOM 6025 O O . LEU B 1 355 ? -3.797 -28.328 -17.641 1 98.69 355 LEU B O 1
ATOM 6029 N N . ALA B 1 356 ? -1.795 -28.219 -16.766 1 98.69 356 ALA B N 1
ATOM 6030 C CA . ALA B 1 356 ? -1.513 -29.625 -17.047 1 98.69 356 ALA B CA 1
ATOM 6031 C C . ALA B 1 356 ? -2.072 -30.531 -15.961 1 98.69 356 ALA B C 1
ATOM 6033 O O . ALA B 1 356 ? -1.891 -30.266 -14.773 1 98.69 356 ALA B O 1
ATOM 6034 N N . VAL B 1 357 ? -2.748 -31.656 -16.359 1 98.69 357 VAL B N 1
ATOM 6035 C CA . VAL B 1 357 ? -3.242 -32.594 -15.367 1 98.69 357 VAL B CA 1
ATOM 6036 C C . VAL B 1 357 ? -2.377 -33.875 -15.391 1 98.69 357 VAL B C 1
ATOM 6038 O O . VAL B 1 357 ? -2.354 -34.625 -14.422 1 98.69 357 VAL B O 1
ATOM 6041 N N . GLU B 1 358 ? -1.747 -34.125 -16.406 1 98.25 358 GLU B N 1
ATOM 6042 C CA . GLU B 1 358 ? -0.669 -35.094 -16.641 1 98.25 358 GLU B CA 1
ATOM 6043 C C . GLU B 1 358 ? 0.199 -34.656 -17.828 1 98.25 358 GLU B C 1
ATOM 6045 O O . GLU B 1 358 ? -0.168 -33.781 -18.578 1 98.25 358 GLU B O 1
ATOM 6050 N N . PRO B 1 359 ? 1.404 -35.281 -17.938 1 98.31 359 PRO B N 1
ATOM 6051 C CA . PRO B 1 359 ? 2.273 -34.812 -19.031 1 98.31 359 PRO B CA 1
ATOM 6052 C C . PRO B 1 359 ? 1.602 -34.875 -20.391 1 98.31 359 PRO B C 1
ATOM 6054 O O . PRO B 1 359 ? 1.203 -35.969 -20.828 1 98.31 359 PRO B O 1
ATOM 6057 N N . GLY B 1 360 ? 1.439 -33.75 -20.984 1 98.44 360 GLY B N 1
ATOM 6058 C CA . GLY B 1 360 ? 0.918 -33.719 -22.344 1 98.44 360 GLY B CA 1
ATOM 6059 C C . GLY B 1 360 ? -0.593 -33.594 -22.391 1 98.44 360 GLY B C 1
ATOM 6060 O O . GLY B 1 360 ? -1.179 -33.562 -23.484 1 98.44 360 GLY B O 1
ATOM 6061 N N . VAL B 1 361 ? -1.257 -33.594 -21.297 1 98.75 361 VAL B N 1
ATOM 6062 C CA . VAL B 1 361 ? -2.697 -33.375 -21.219 1 98.75 361 VAL B CA 1
ATOM 6063 C C . VAL B 1 361 ? -2.99 -32.062 -20.469 1 98.75 361 VAL B C 1
ATOM 6065 O O . VAL B 1 361 ? -2.77 -31.984 -19.266 1 98.75 361 VAL B O 1
ATOM 6068 N N . ILE B 1 362 ? -3.584 -31.109 -21.234 1 98.69 362 ILE B N 1
ATOM 6069 C CA . ILE B 1 362 ? -3.695 -29.781 -20.656 1 98.69 362 ILE B CA 1
ATOM 6070 C C . ILE B 1 362 ? -5.125 -29.266 -20.812 1 98.69 362 ILE B C 1
ATOM 6072 O O . ILE B 1 362 ? -5.867 -29.734 -21.672 1 98.69 362 ILE B O 1
ATOM 6076 N N . PHE B 1 363 ? -5.508 -28.375 -19.891 1 98.56 363 PHE B N 1
ATOM 6077 C CA . PHE B 1 363 ? -6.773 -27.656 -19.953 1 98.56 363 PHE B CA 1
ATOM 6078 C C . PHE B 1 363 ? -6.566 -26.25 -20.469 1 98.56 363 PHE B C 1
ATOM 6080 O O . PHE B 1 363 ? -5.637 -25.547 -20.047 1 98.56 363 PHE B O 1
ATOM 6087 N N . GLY B 1 364 ? -7.367 -25.781 -21.438 1 97.06 364 GLY B N 1
ATOM 6088 C CA . GLY B 1 364 ? -7.352 -24.438 -21.984 1 97.06 364 GLY B CA 1
ATOM 6089 C C . GLY B 1 364 ? -8.711 -23.969 -22.469 1 97.06 364 GLY B C 1
ATOM 6090 O O . GLY B 1 364 ? -9.648 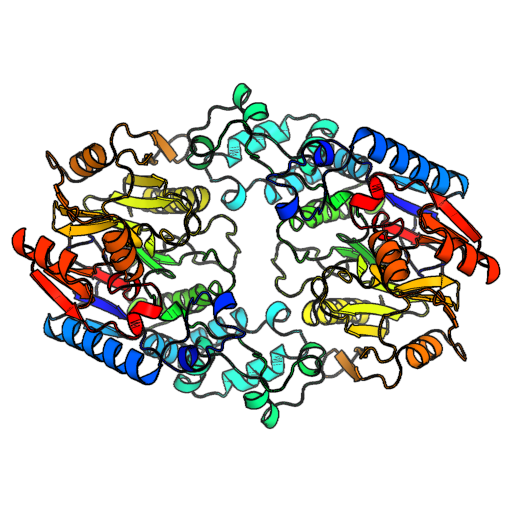-24.766 -22.562 1 97.06 364 GLY B O 1
ATOM 6091 N N . TYR B 1 365 ? -8.812 -22.703 -22.766 1 96.56 365 TYR B N 1
ATOM 6092 C CA . TYR B 1 365 ? -10.078 -22.156 -23.25 1 96.56 365 TYR B CA 1
ATOM 6093 C C . TYR B 1 365 ? -10.344 -22.594 -24.688 1 96.56 365 TYR B C 1
ATOM 6095 O O . TYR B 1 365 ? -9.43 -22.625 -25.516 1 96.56 365 TYR B O 1
ATOM 6103 N N . GLU B 1 366 ? -11.586 -22.812 -24.953 1 95.56 366 GLU B N 1
ATOM 6104 C CA . GLU B 1 366 ? -11.992 -23.328 -26.266 1 95.56 366 GLU B CA 1
ATOM 6105 C C . GLU B 1 366 ? -11.828 -22.25 -27.344 1 95.56 366 GLU B C 1
ATOM 6107 O O . GLU B 1 366 ? -11.648 -22.578 -28.516 1 95.56 366 GLU B O 1
ATOM 6112 N N . ARG B 1 367 ? -11.812 -21.031 -26.984 1 92.69 367 ARG B N 1
ATOM 6113 C CA . ARG B 1 367 ? -11.805 -19.938 -27.938 1 92.69 367 ARG B CA 1
ATOM 6114 C C . ARG B 1 367 ? -10.438 -19.781 -28.594 1 92.69 367 ARG B C 1
ATOM 6116 O O . ARG B 1 367 ? -10.305 -19.141 -29.641 1 92.69 367 ARG B O 1
ATOM 6123 N N . ASN B 1 368 ? -9.43 -20.375 -27.953 1 93.12 368 ASN B N 1
ATOM 6124 C CA . ASN B 1 368 ? -8.094 -20.297 -28.531 1 93.12 368 ASN B CA 1
ATOM 6125 C C . ASN B 1 368 ? -7.875 -21.406 -29.562 1 93.12 368 ASN B C 1
ATOM 6127 O O . ASN B 1 368 ? -6.988 -22.25 -29.391 1 93.12 368 ASN B O 1
ATOM 6131 N N . VAL B 1 369 ? -8.586 -21.297 -30.641 1 93 369 VAL B N 1
ATOM 6132 C CA . VAL B 1 369 ? -8.703 -22.375 -31.625 1 93 369 VAL B CA 1
ATOM 6133 C C . VAL B 1 369 ? -7.363 -22.594 -32.312 1 93 369 VAL B C 1
ATOM 6135 O O . VAL B 1 369 ? -6.918 -23.734 -32.469 1 93 369 VAL B O 1
ATOM 6138 N N . THR B 1 370 ? -6.719 -21.547 -32.719 1 93 370 THR B N 1
ATOM 6139 C CA . THR B 1 370 ? -5.457 -21.656 -33.438 1 93 370 THR B CA 1
ATOM 6140 C C . THR B 1 370 ? -4.391 -22.312 -32.562 1 93 370 THR B C 1
ATOM 6142 O O . THR B 1 370 ? -3.729 -23.266 -32.969 1 93 370 THR B O 1
ATOM 6145 N N . THR B 1 371 ? -4.254 -21.875 -31.375 1 94 371 THR B N 1
ATOM 6146 C CA . THR B 1 371 ? -3.262 -22.422 -30.453 1 94 371 THR B CA 1
ATOM 6147 C C . THR B 1 371 ? -3.578 -23.859 -30.109 1 94 371 THR B C 1
ATOM 6149 O O . THR B 1 371 ? -2.691 -24.719 -30.125 1 94 371 THR B O 1
ATOM 6152 N N . ASN B 1 372 ? -4.836 -24.125 -29.812 1 96.19 372 ASN B N 1
ATOM 6153 C CA . ASN B 1 372 ? -5.242 -25.484 -29.453 1 96.19 372 ASN B CA 1
ATOM 6154 C C . ASN B 1 372 ? -4.949 -26.469 -30.578 1 96.19 372 ASN B C 1
ATOM 6156 O O . ASN B 1 372 ? -4.434 -27.562 -30.344 1 96.19 372 ASN B O 1
ATOM 6160 N N . THR B 1 373 ? -5.316 -26.047 -31.797 1 96.19 373 THR B N 1
ATOM 6161 C CA . THR B 1 373 ? -5.074 -26.891 -32.969 1 96.19 373 THR B CA 1
ATOM 6162 C C . THR B 1 373 ? -3.576 -27.125 -33.156 1 96.19 373 THR B C 1
ATOM 6164 O O . THR B 1 373 ? -3.15 -28.25 -33.406 1 96.19 373 THR B O 1
ATOM 6167 N N . PHE B 1 374 ? -2.836 -26.109 -33 1 96.31 374 PHE B N 1
ATOM 6168 C CA . PHE B 1 374 ? -1.385 -26.172 -33.125 1 96.31 374 PHE B CA 1
ATOM 6169 C C . PHE B 1 374 ? -0.803 -27.156 -32.125 1 96.31 374 PHE B C 1
ATOM 6171 O O . PHE B 1 374 ? 0.016 -28 -32.469 1 96.31 374 PHE B O 1
ATOM 6178 N N . LEU B 1 375 ? -1.186 -27.078 -30.906 1 97.31 375 LEU B N 1
ATOM 6179 C CA . LEU B 1 375 ? -0.678 -27.922 -29.828 1 97.31 375 LEU B CA 1
ATOM 6180 C C . LEU B 1 375 ? -1.078 -29.375 -30.062 1 97.31 375 LEU B C 1
ATOM 6182 O O . LEU B 1 375 ? -0.281 -30.297 -29.828 1 97.31 375 LEU B O 1
ATOM 6186 N N . ARG B 1 376 ? -2.285 -29.625 -30.562 1 97.94 376 ARG B N 1
ATOM 6187 C CA . ARG B 1 376 ? -2.729 -30.984 -30.875 1 97.94 376 ARG B CA 1
ATOM 6188 C C . ARG B 1 376 ? -1.854 -31.609 -31.969 1 97.94 376 ARG B C 1
ATOM 6190 O O . ARG B 1 376 ? -1.51 -32.781 -31.891 1 97.94 376 ARG B O 1
ATOM 6197 N N . LYS B 1 377 ? -1.498 -30.797 -32.938 1 97.62 377 LYS B N 1
ATOM 6198 C CA . LYS B 1 377 ? -0.635 -31.266 -34 1 97.62 377 LYS B CA 1
ATOM 6199 C C . LYS B 1 377 ? 0.744 -31.656 -33.469 1 97.62 377 LYS B C 1
ATOM 6201 O O . LYS B 1 377 ? 1.475 -32.406 -34.125 1 97.62 377 LYS B O 1
ATOM 6206 N N . HIS B 1 378 ? 1.034 -31.125 -32.375 1 97.25 378 HIS B N 1
ATOM 6207 C CA . HIS B 1 378 ? 2.336 -31.422 -31.781 1 97.25 378 HIS B CA 1
ATOM 6208 C C . HIS B 1 378 ? 2.219 -32.469 -30.688 1 97.25 378 HIS B C 1
ATOM 6210 O O . HIS B 1 378 ? 3.078 -32.562 -29.797 1 97.25 378 HIS B O 1
ATOM 6216 N N . GLY B 1 379 ? 1.101 -33.094 -30.594 1 97.75 379 GLY B N 1
ATOM 6217 C CA . GLY B 1 379 ? 0.971 -34.281 -29.75 1 97.75 379 GLY B CA 1
ATOM 6218 C C . GLY B 1 379 ? 0.411 -33.969 -28.375 1 97.75 379 GLY B C 1
ATOM 6219 O O . GLY B 1 379 ? 0.455 -34.812 -27.469 1 97.75 379 GLY B O 1
ATOM 6220 N N . ILE B 1 380 ? -0.117 -32.812 -28.172 1 98.31 380 ILE B N 1
ATOM 6221 C CA . ILE B 1 380 ? -0.686 -32.438 -26.891 1 98.31 380 ILE B CA 1
ATOM 6222 C C . ILE B 1 380 ? -2.197 -32.625 -26.906 1 98.31 380 ILE B C 1
ATOM 6224 O O . ILE B 1 380 ? -2.869 -32.281 -27.875 1 98.31 380 ILE B O 1
ATOM 6228 N N . GLU B 1 381 ? -2.68 -33.312 -25.906 1 98.62 381 GLU B N 1
ATOM 6229 C CA . GLU B 1 381 ? -4.129 -33.375 -25.719 1 98.62 381 GLU B CA 1
ATOM 6230 C C . GLU B 1 381 ? -4.652 -32.125 -25 1 98.62 381 GLU B C 1
ATOM 6232 O O . GLU B 1 381 ? -4.258 -31.844 -23.859 1 98.62 381 GLU B O 1
ATOM 6237 N N . VAL B 1 382 ? -5.531 -31.422 -25.703 1 98.19 382 VAL B N 1
ATOM 6238 C CA . VAL B 1 382 ? -6.09 -30.203 -25.125 1 98.19 382 VAL B CA 1
ATOM 6239 C C . VAL B 1 382 ? -7.547 -30.438 -24.734 1 98.19 382 VAL B C 1
ATOM 6241 O O . VAL B 1 382 ? -8.398 -30.656 -25.609 1 98.19 382 VAL B O 1
ATOM 6244 N N . VAL B 1 383 ? -7.836 -30.469 -23.453 1 98.38 383 VAL B N 1
ATOM 6245 C CA . VAL B 1 383 ? -9.203 -30.469 -22.953 1 98.38 383 VAL B CA 1
ATOM 6246 C C . VAL B 1 383 ? -9.734 -29.047 -22.875 1 98.38 383 VAL B C 1
ATOM 6248 O O . VAL B 1 383 ? -9.273 -28.25 -22.062 1 98.38 383 VAL B O 1
ATOM 6251 N N . THR B 1 384 ? -10.703 -28.75 -23.688 1 97.19 384 THR B N 1
ATOM 6252 C CA . THR B 1 384 ? -11.164 -27.375 -23.781 1 97.19 384 THR B CA 1
ATOM 6253 C C . THR B 1 384 ? -12.289 -27.109 -22.797 1 97.19 384 THR B C 1
ATOM 6255 O O . THR B 1 384 ? -13.109 -27.984 -22.516 1 97.19 384 THR B O 1
ATOM 6258 N N . ILE B 1 385 ? -12.25 -26 -22.266 1 95.81 385 ILE B N 1
ATOM 6259 C CA . ILE B 1 385 ? -13.336 -25.531 -21.406 1 95.81 385 ILE B CA 1
ATOM 6260 C C . ILE B 1 385 ? -13.914 -24.234 -21.969 1 95.81 385 ILE B C 1
ATOM 6262 O O . ILE B 1 385 ? -13.227 -23.5 -22.672 1 95.81 385 ILE B O 1
ATOM 6266 N N . ALA B 1 386 ? -15.18 -23.953 -21.625 1 94.44 386 ALA B N 1
ATOM 6267 C CA . ALA B 1 386 ? -15.812 -22.703 -22.031 1 94.44 386 ALA B CA 1
ATOM 6268 C C . ALA B 1 386 ? -15.211 -21.516 -21.297 1 94.44 386 ALA B C 1
ATOM 6270 O O . ALA B 1 386 ? -14.812 -21.641 -20.141 1 94.44 386 ALA B O 1
ATOM 6271 N N . GLY B 1 387 ? -15.078 -20.422 -22.047 1 92.56 387 GLY B N 1
ATOM 6272 C CA . GLY B 1 387 ? -14.461 -19.266 -21.422 1 92.56 387 GLY B CA 1
ATOM 6273 C C . GLY B 1 387 ? -15 -17.938 -21.938 1 92.56 387 GLY B C 1
ATOM 6274 O O . GLY B 1 387 ? -14.242 -16.984 -22.125 1 92.56 387 GLY B O 1
ATOM 6275 N N . SER B 1 388 ? -16.281 -17.938 -22.25 1 90.69 388 SER B N 1
ATOM 6276 C CA . SER B 1 388 ? -16.891 -16.688 -22.734 1 90.69 388 SER B CA 1
ATOM 6277 C C . SER B 1 388 ? -16.922 -15.633 -21.641 1 90.69 388 SER B C 1
ATOM 6279 O O . SER B 1 388 ? -16.656 -14.461 -21.906 1 90.69 388 SER B O 1
ATOM 6281 N N . GLU B 1 389 ? -17.219 -16.078 -20.438 1 92.19 389 GLU B N 1
ATOM 6282 C CA . GLU B 1 389 ? -17.25 -15.148 -19.328 1 92.19 389 GLU B CA 1
ATOM 6283 C C . GLU B 1 389 ? -15.984 -15.258 -18.469 1 92.19 389 GLU B C 1
ATOM 6285 O O . GLU B 1 389 ? -15.367 -14.242 -18.141 1 92.19 389 GLU B O 1
ATOM 6290 N N . LEU B 1 390 ? -15.523 -16.438 -18.203 1 91.88 390 LEU B N 1
ATOM 6291 C CA . LEU B 1 390 ? -14.336 -16.641 -17.359 1 91.88 390 LEU B CA 1
ATOM 6292 C C . LEU B 1 390 ? -13.125 -15.945 -17.984 1 91.88 390 LEU B C 1
ATOM 6294 O O . LEU B 1 390 ? -12.32 -15.344 -17.266 1 91.88 390 LEU B O 1
ATOM 6298 N N . GLY B 1 391 ? -13.062 -16.016 -19.266 1 88.94 391 GLY B N 1
ATOM 6299 C CA . GLY B 1 391 ? -11.922 -15.438 -19.953 1 88.94 391 GLY B CA 1
ATOM 6300 C C . GLY B 1 391 ? -11.836 -13.93 -19.828 1 88.94 391 GLY B C 1
ATOM 6301 O O . GLY B 1 391 ? -10.766 -13.344 -19.969 1 88.94 391 GLY B O 1
ATOM 6302 N N . ARG B 1 392 ? -12.922 -13.305 -19.484 1 87.62 392 ARG B N 1
ATOM 6303 C CA . ARG B 1 392 ? -12.961 -11.852 -19.312 1 87.62 392 ARG B CA 1
ATOM 6304 C C . ARG B 1 392 ? -12.203 -11.438 -18.047 1 87.62 392 ARG B C 1
ATOM 6306 O O . ARG B 1 392 ? -11.852 -10.273 -17.891 1 87.62 392 ARG B O 1
ATOM 6313 N N . GLY B 1 393 ? -11.93 -12.344 -17.203 1 87.38 393 GLY B N 1
ATOM 6314 C CA . GLY B 1 393 ? -11.172 -12.062 -15.992 1 87.38 393 GLY B CA 1
ATOM 6315 C C . GLY B 1 393 ? -9.672 -12.047 -16.219 1 87.38 393 GLY B C 1
ATOM 6316 O O . GLY B 1 393 ? -8.906 -11.695 -15.312 1 87.38 393 GLY B O 1
ATOM 6317 N N . ARG B 1 394 ? -9.289 -12.461 -17.359 1 87.12 394 ARG B N 1
ATOM 6318 C CA . ARG B 1 394 ? -7.891 -12.422 -17.766 1 87.12 394 ARG B CA 1
ATOM 6319 C C . ARG B 1 394 ? -7.066 -13.469 -17.031 1 87.12 394 ARG B C 1
ATOM 6321 O O . ARG B 1 394 ? -5.969 -13.18 -16.562 1 87.12 394 ARG B O 1
ATOM 6328 N N . GLY B 1 395 ? -7.504 -14.617 -16.875 1 92.5 395 GLY B N 1
ATOM 6329 C CA . GLY B 1 395 ? -6.844 -15.797 -16.344 1 92.5 395 GLY B CA 1
ATOM 6330 C C . GLY B 1 395 ? -7.449 -17.094 -16.828 1 92.5 395 GLY B C 1
ATOM 6331 O O . GLY B 1 395 ? -8.672 -17.219 -16.953 1 92.5 395 GLY B O 1
ATOM 6332 N N . GLY B 1 396 ? -6.652 -18 -17.172 1 95.12 396 GLY B N 1
ATOM 6333 C CA . GLY B 1 396 ? -7.098 -19.281 -17.672 1 95.12 396 GLY B CA 1
ATOM 6334 C C . GLY B 1 396 ? -7.094 -20.375 -16.609 1 95.12 396 GLY B C 1
ATOM 6335 O O . GLY B 1 396 ? -7.156 -20.078 -15.406 1 95.12 396 GLY B O 1
ATOM 6336 N N . PRO B 1 397 ? -7.125 -21.578 -17.062 1 97.62 397 PRO B N 1
ATOM 6337 C CA . PRO B 1 397 ? -7.238 -22.719 -16.141 1 97.62 397 PRO B CA 1
ATOM 6338 C C . PRO B 1 397 ? -6.102 -22.781 -15.125 1 97.62 397 PRO B C 1
ATOM 6340 O O . PRO B 1 397 ? -6.328 -23.125 -13.961 1 97.62 397 PRO B O 1
ATOM 6343 N N . ARG B 1 398 ? -4.914 -22.422 -15.484 1 98 398 ARG B N 1
ATOM 6344 C CA . ARG B 1 398 ? -3.824 -22.453 -14.508 1 98 398 ARG B CA 1
ATOM 6345 C C . ARG B 1 398 ? -4.031 -21.406 -13.422 1 98 398 ARG B C 1
ATOM 6347 O O . ARG B 1 398 ? -3.9 -21.703 -12.234 1 98 398 ARG B O 1
ATOM 6354 N N . CYS B 1 399 ? -4.391 -20.219 -13.852 1 97 399 CYS B N 1
ATOM 6355 C CA . CYS B 1 399 ? -4.609 -19.141 -12.891 1 97 399 CYS B CA 1
ATOM 6356 C C . CYS B 1 399 ? -5.738 -19.484 -11.93 1 97 399 CYS B C 1
ATOM 6358 O O . CYS B 1 399 ? -5.703 -19.109 -10.758 1 97 399 CYS B O 1
ATOM 6360 N N . MET B 1 400 ? -6.672 -20.25 -12.367 1 98.12 400 MET B N 1
ATOM 6361 C CA . MET B 1 400 ? -7.863 -20.516 -11.57 1 98.12 400 MET B CA 1
ATOM 6362 C C . MET B 1 400 ? -7.648 -21.703 -10.648 1 98.12 400 MET B C 1
ATOM 6364 O O . MET B 1 400 ? -8.57 -22.125 -9.945 1 98.12 400 MET B O 1
ATOM 6368 N N . SER B 1 401 ? -6.469 -22.25 -10.609 1 98.56 401 SER B N 1
ATOM 6369 C CA . SER B 1 401 ? -6.254 -23.5 -9.875 1 98.56 401 SER B CA 1
ATOM 6370 C C . SER B 1 401 ? -5.039 -23.391 -8.961 1 98.56 401 SER B C 1
ATOM 6372 O O . SER B 1 401 ? -4.023 -22.797 -9.328 1 98.56 401 SER B O 1
ATOM 6374 N N . CYS B 1 402 ? -5.148 -23.938 -7.785 1 98.81 402 CYS B N 1
ATOM 6375 C CA . CYS B 1 402 ? -4.027 -24.109 -6.867 1 98.81 402 CYS B CA 1
ATOM 6376 C C . CYS B 1 402 ? -3.783 -25.594 -6.582 1 98.81 402 CYS B C 1
ATOM 6378 O O . CYS B 1 402 ? -4.41 -26.172 -5.691 1 98.81 402 CYS B O 1
ATOM 6380 N N . PRO B 1 403 ? -2.887 -26.219 -7.328 1 98.75 403 PRO B N 1
ATOM 6381 C CA . PRO B 1 403 ? -2.545 -27.609 -7.008 1 98.75 403 PRO B CA 1
ATOM 6382 C C . PRO B 1 403 ? -2 -27.766 -5.59 1 98.75 403 PRO B C 1
ATOM 6384 O O . PRO B 1 403 ? -1.159 -26.984 -5.152 1 98.75 403 PRO B O 1
ATOM 6387 N N . ILE B 1 404 ? -2.48 -28.797 -4.871 1 98 404 ILE B N 1
ATOM 6388 C CA . ILE B 1 404 ? -1.995 -29.016 -3.512 1 98 404 ILE B CA 1
ATOM 6389 C C . ILE B 1 404 ? -1.417 -30.422 -3.389 1 98 404 ILE B C 1
ATOM 6391 O O . ILE B 1 404 ? -0.767 -30.75 -2.393 1 98 404 ILE B O 1
ATOM 6395 N N . GLU B 1 405 ? -1.651 -31.25 -4.406 1 97.5 405 GLU B N 1
ATOM 6396 C CA . GLU B 1 405 ? -1.018 -32.562 -4.535 1 97.5 405 GLU B CA 1
ATOM 6397 C C . GLU B 1 405 ? -0.779 -32.906 -6.004 1 97.5 405 GLU B C 1
ATOM 6399 O O . GLU B 1 405 ? -1.729 -33.062 -6.773 1 97.5 405 GLU B O 1
ATOM 6404 N N . ARG B 1 406 ? 0.43 -33.062 -6.359 1 98.25 406 ARG B N 1
ATOM 6405 C CA . ARG B 1 406 ? 0.834 -33.344 -7.73 1 98.25 406 ARG B CA 1
ATOM 6406 C C . ARG B 1 406 ? 2.125 -34.156 -7.77 1 98.25 406 ARG B C 1
ATOM 6408 O O . ARG B 1 406 ? 3.098 -33.812 -7.094 1 98.25 406 ARG B O 1
ATOM 6415 N N . ASP B 1 407 ? 2.166 -35.219 -8.562 1 97.88 407 ASP B N 1
ATOM 6416 C CA . ASP B 1 407 ? 3.293 -36.125 -8.656 1 97.88 407 ASP B CA 1
ATOM 6417 C C . ASP B 1 407 ? 4.461 -35.5 -9.414 1 97.88 407 ASP B C 1
ATOM 6419 O O . ASP B 1 407 ? 4.285 -34.5 -10.109 1 97.88 407 ASP B O 1
ATOM 6423 N N . ALA B 1 408 ? 5.609 -36.062 -9.195 1 96.81 408 ALA B N 1
ATOM 6424 C CA . ALA B 1 408 ? 6.738 -35.719 -10.055 1 96.81 408 ALA B CA 1
ATOM 6425 C C . ALA B 1 408 ? 6.426 -36 -11.523 1 96.81 408 ALA B C 1
ATOM 6427 O O . ALA B 1 408 ? 5.484 -36.719 -11.828 1 96.81 408 ALA B O 1
ATOM 6428 N N . ALA B 1 409 ? 7.18 -35.344 -12.406 1 93.56 409 ALA B N 1
ATOM 6429 C CA . ALA B 1 409 ? 6.902 -35.438 -13.836 1 93.56 409 ALA B CA 1
ATOM 6430 C C . ALA B 1 409 ? 7.246 -36.844 -14.367 1 93.56 409 ALA B C 1
ATOM 6432 O O . ALA B 1 409 ? 8.133 -37.5 -13.844 1 93.56 409 ALA B O 1
#

Solvent-accessible surface area (backbone atoms only — not comparable to full-atom values): 40746 Å² total; per-residue (Å²): 127,79,75,73,72,55,25,19,34,24,51,16,11,46,43,44,30,32,34,32,33,75,66,52,61,21,43,67,65,50,40,92,88,47,23,61,73,61,70,28,88,53,79,54,55,43,70,59,28,28,52,34,47,50,52,46,53,49,54,42,41,76,70,64,24,45,79,40,45,47,60,59,46,41,14,56,14,40,64,34,69,69,37,29,51,54,50,48,60,72,66,54,28,45,38,66,56,8,63,51,41,29,62,64,50,49,53,51,58,70,67,41,54,28,61,58,43,34,48,36,67,36,27,20,38,39,38,57,75,43,50,88,78,49,84,70,51,27,61,48,64,67,71,50,54,56,86,34,61,73,37,66,46,38,54,58,51,41,33,31,13,27,41,31,38,47,47,26,50,23,30,31,35,24,42,46,61,49,78,63,47,43,64,51,29,57,54,52,51,42,32,60,64,51,18,72,83,40,59,78,39,84,60,44,74,53,34,60,90,63,90,68,81,42,72,69,20,10,30,37,24,43,18,56,41,33,71,28,86,42,30,35,37,34,35,30,44,86,35,17,29,50,21,21,50,46,50,40,47,48,40,24,43,76,69,67,50,29,63,37,36,38,40,33,57,48,65,94,43,84,83,41,53,34,37,32,40,37,36,28,55,37,27,91,52,31,32,36,36,46,63,83,55,72,86,80,49,54,31,30,40,39,30,73,31,90,88,62,49,49,37,52,41,78,48,94,42,54,59,60,50,52,11,55,60,71,75,38,96,61,56,46,73,46,52,63,91,64,55,68,71,58,46,50,53,30,44,58,52,23,58,24,13,45,29,27,45,26,64,30,32,28,31,36,49,52,84,32,49,68,53,50,52,51,41,42,76,70,69,31,45,72,49,65,33,71,38,87,36,47,28,51,63,62,46,28,49,31,34,28,33,24,58,44,19,26,37,57,106,124,81,74,73,72,55,26,19,36,24,49,16,11,48,42,44,30,33,34,32,34,76,65,51,61,20,43,66,65,51,40,92,88,46,22,63,73,59,70,29,88,54,81,53,55,42,70,59,27,30,53,35,47,49,51,45,54,48,54,42,41,75,70,63,25,45,77,42,47,47,61,59,47,42,13,57,15,39,65,34,70,68,35,30,51,56,50,48,61,72,66,53,28,45,36,64,54,8,61,52,40,30,62,63,50,48,52,51,59,70,68,41,54,29,60,58,45,34,49,35,68,37,27,20,38,40,36,58,76,43,51,88,78,52,85,70,51,27,62,48,62,68,71,48,52,57,87,36,61,74,36,68,45,37,53,59,52,42,34,31,14,28,42,31,37,48,47,27,50,22,31,31,36,24,43,47,61,48,81,65,47,42,66,50,29,56,52,51,50,41,30,59,63,50,19,70,84,38,60,75,40,84,60,44,75,54,35,61,92,64,90,68,81,40,72,68,20,10,30,38,24,43,17,54,41,34,72,28,86,41,30,36,36,34,34,30,45,87,37,17,30,49,22,21,51,46,50,40,46,46,40,25,42,76,72,67,49,31,63,37,36,37,40,33,56,48,66,94,44,84,82,40,50,33,36,32,40,37,36,28,53,38,27,89,52,32,31,36,36,46,65,83,56,73,85,79,48,53,29,31,40,39,31,71,31,89,88,62,50,50,38,52,40,78,49,95,43,55,58,61,50,51,10,54,62,69,75,39,95,60,57,45,74,45,54,63,90,65,53,69,72,59,46,50,50,30,45,59,52,23,58,23,14,44,29,26,46,25,65,30,32,29,32,35,47,51,84,33,49,71,54,51,53,52,40,42,76,70,68,32,45,72,48,63,34,74,38,84,35,49,28,52,62,64,46,28,51,31,32,29,32,24,57,45,19,27,37,56,103

pLDDT: mean 93.69, std 7.78, range [32.84, 98.81]

Radius of gyration: 28.83 Å; Cα contacts (8 Å, |Δi|>4): 1870; chains: 2; bounding box: 63×89×68 Å

InterPro domains:
  IPR003876 Arginine deiminase [MF_00242] (3-409)
  IPR003876 Arginine deiminase [PIRSF006356] (4-407)
  IPR003876 Arginine deiminase [PR01466] (4-24)
  IPR003876 Arginine deiminase [PR01466] (153-171)
  IPR003876 Arginine deiminase [PR01466] (181-196)
  IPR003876 Arginine deiminase [PR01466] (345-362)
  IPR003876 Arginine deiminase [PR01466] (365-379)
  IPR003876 Arginine deiminase [PR01466] (388-406)